Protein 5HDM (pdb70)

Solvent-accessible surface area: 27553 Å² total; per-residue (Å²): 163,71,48,29,132,124,0,81,118,12,9,63,46,2,88,84,21,3,0,13,1,2,0,8,23,45,8,4,6,142,75,4,65,30,49,0,0,1,6,54,18,2,83,20,3,49,0,76,3,24,39,57,33,85,1,13,7,0,5,8,2,25,0,4,14,0,17,7,11,11,37,99,116,8,19,64,14,0,35,112,22,5,133,99,0,12,6,18,7,9,7,4,84,52,3,14,58,0,0,90,22,0,44,98,9,4,70,8,3,89,3,0,0,0,3,3,13,16,12,2,0,1,8,0,0,6,5,0,0,8,9,69,18,136,66,69,32,0,0,15,0,37,18,7,68,1,6,0,12,30,10,7,14,14,105,61,48,6,1,83,107,78,110,2,59,31,88,5,53,10,7,5,127,27,14,0,17,12,0,8,3,1,49,2,27,48,41,135,25,0,79,152,8,13,70,72,38,168,62,76,8,0,0,0,1,0,7,0,0,1,0,43,2,2,7,1,51,12,36,88,124,2,4,84,14,0,36,95,30,0,129,98,75,58,11,10,0,0,0,7,1,22,15,1,3,1,1,2,10,36,2,1,0,2,88,111,56,64,13,70,5,19,0,0,0,2,2,19,2,0,0,14,7,1,2,5,0,0,0,0,0,92,83,67,0,0,74,41,0,11,19,46,19,84,0,65,0,10,12,39,13,1,5,7,2,0,1,2,2,0,0,10,60,2,0,96,74,3,126,94,109,38,6,34,124,56,0,56,126,4,0,108,105,0,1,55,10,0,36,117,5,0,177,152,36,63,17,77,27,21,37,20,54,14,10,0,0,2,5,15,3,6,11,147,32,90,16,107,33,56,64,30,0,102,160,11,54,50,124,28,8,2,92,0,1,98,20,0,10,110,70,20,3,9,6,6,4,16,6,35,40,1,6,4,2,5,28,30,6,53,80,118,2,3,134,95,0,34,45,2,0,56,106,7,1,68,181,56,163,71,39,22,130,129,0,73,131,11,8,81,51,1,88,84,25,3,0,16,1,2,0,9,24,45,9,5,5,145,76,4,65,31,47,0,0,1,6,48,17,4,78,18,3,46,3,72,2,28,40,55,31,89,1,16,8,0,6,8,2,20,1,4,13,0,16,6,11,13,40,102,84,8,22,64,14,0,37,116,25,10,130,100,0,12,6,14,7,8,9,4,82,50,3,12,58,0,0,84,38,0,43,91,11,5,71,8,2,87,0,0,0,0,2,3,14,17,11,3,0,1,8,0,0,7,6,0,0,6,10,71,25,138,55,69,44,1,0,16,0,51,16,9,62,1,7,0,12,29,8,4,18,15,94,32,42,122,71,18,40,67,92,1,42,35,97,10,53,11,6,3,117,25,16,0,38,12,0,0,8,4,54,2,28,48,45,105,21,0,79,131,12,18,65,73,21,169,56,75,5,0,0,0,0,0,6,0,1,2,0,39,5,2,9,1,54,12,38,90,126,2,4,80,13,0,47,104,32,0,148,97,77,56,9,10,0,0,0,7,1,14,12,1,2,1,1,2,13,39,1,2,0,2,94,107,54,64,12,69,6,19,0,0,0,2,2,26,2,0,0,15,7,2,2,6,0,0,0,0,0,92,91,73,0,0,62,43,0,10,20,39,19,84,0,68,0,11,12,46,13,1,5,6,2,0,0,0,4,0,0,14,40,2,0,100,82,2,136,93,110,38,5,28,120,56,0,50,115,4,0,98,83,0,4,81,14,0,40,103,5,0,162,145,37,62,19,77,27,21,37,20,50,10,10,0,0,2,5,18,3,5,8,150,22,88,17,106,34,59,64,21,0,97,135,10,56,58,135,28,8,2,91,0,1,99,12,0,7,110,53,19,2,11,6,6,4,15,7,39,37,1,5,3,2,6,27,34,5,57,60,112,8,1,88,113,0,24,42,1,0,64,107,2,1,77,150,55

B-factor: mean 18.47, std 8.14, range [4.36, 55.98]

CATH classification: 3.90.1150.10 (+1 more: 3.40.640.10)

InterPro domains:
  IPR004639 Tetrapyrrole biosynthesis, glutamate-1-semialdehyde aminotransferase [MF_00375] (52-474)
  IPR004639 Tetrapyrrole biosynthesis, glutamate-1-semialdehyde aminotransferase [NF000818] (50-473)
  IPR004639 Tetrapyrrole biosynthesis, glutamate-1-semialdehyde aminotransferase [TIGR00713] (52-473)
  IPR005814 Aminotransferase class-III [PF00202] (82-391)
  IPR005814 Aminotransferase class-III [cd00610] (57-471)
  IPR015421 Pyridoxal phosphate-dependent transferase, major domain [G3DSA:3.40.640.10] (118-366)
  IPR015422 Pyridoxal phosphate-dependent transferase, small domain [G3DSA:3.90.1150.10] (55-467)
  IPR015424 Pyridoxal phosphate-dependent transferase [SSF53383] (50-473)
  IPR049704 Aminotransferases class-III pyridoxal-phosphate attachment site [PS00600] (283-319)

Secondary structure (DSSP, 8-state):
----HHHHHHHHHHTTTSGGGSSSGGGG-GGGTS----EEEEEBTEEEETT--EEEESSGGGTTTTT-BT-HHHHHHHHHHHTT-S--SS--HHHHHHHHHHHHH-TT-SEEEEESSHHHHHHHHHHHHHHHHT--EEEEEET----S-GGG-B-TT-SSSS---BSSTTS-HHHHTTEEEEETT-HHHHHHHHHHSTTTEEEEEE-SSB-BTB-BPPPHHHHHHHHHHHHHHTPEEEEE-TTTTTTSSTTHHHHHHT---SEEEEEGGGGTTSS-EEEEE-HHHHTTBTTTSSB----SSTT-HHHHHHHHHHHHHHTSTTHHHHHHHHHHHHHHHHHHHHHHTT---EEEEETTEEEEESSSS---SHHHHTTS-HHHHHHHHHHHHHTTEE--SSTTS-EE--TT--HHHHHHHHHHHHHHHTT-/----HHHHHHHHHHTTTSGGGSSSGGGG-GGGTS----EEEEEBTEEEETT--EEEESSGGGTTTTT-BT-HHHHHHHHHHHTT-S--SS--HHHHHHHHHHHHH-TT-SEEEEESSHHHHHHHHHHHHHHHHT--EEEEEET----S-GGG-B--STT-TTT--BSSTTS-HHHHTTEEEEETT-HHHHHHHHHHSTTTEEEEEE-SSB-SSS-BPPPHHHHHHHHHHHHHHT-EEEEE-TTTTTTSSTTHHHHHHT---SEEEEEGGGGTTSS-EEEEE-HHHHTTBTTTSSB----SSTT-HHHHHHHHHHHHHHTSTTHHHHHHHHHHHHHHHHHHHHHHTT---EEEEETTEEEEESSSS---SHHHHTTS-HHHHHHHHHHHHHTTEE--SSTTS-EE--TT--HHHHHHHHHHHHHHHTT-

Nearest PDB structures (foldseek):
  5hdm-assembly1_B  TM=9.974E-01  e=1.030E-92  Arabidopsis thaliana
  2hp2-assembly1_A  TM=9.930E-01  e=5.519E-74  Synechococcus elongatus PCC 6301
  3fq8-assembly1_B  TM=9.745E-01  e=4.595E-74  Synechococcus elongatus PCC 6301
  4gsa-assembly1_A  TM=9.735E-01  e=7.046E-74  Synechococcus sp.
  3fqa-assembly1_B  TM=9.732E-01  e=1.467E-73  Synechococcus elongatus PCC 6301

Organism: Arabidopsis thaliana (NCBI:txid3702)

Radius of gyration: 26.06 Å; Cα contacts (8 Å, |Δi|>4): 2331; chains: 2; bounding box: 68×68×66 Å

Structure (mmCIF, N/CA/C/O backbone):
data_5HDM
#
_entry.id   5HDM
#
_cell.length_a   64.117
_cell.length_b   109.331
_cell.length_c   115.502
_cell.angle_alpha   90.000
_cell.angle_beta   90.000
_cell.angle_gamma   90.000
#
_symmetry.space_group_name_H-M   'P 21 21 21'
#
loop_
_entity.id
_entity.type
_entity.pdbx_description
1 polymer 'Glutamate-1-semialdehyde 2,1-aminomutase 1, chloroplastic'
2 non-polymer "4'-DEOXY-4'-AMINOPYRIDOXAL-5'-PHOSPHATE"
3 non-polymer "PYRIDOXAL-5'-PHOSPHATE"
4 water water
#
loop_
_atom_site.group_PDB
_atom_site.id
_atom_site.type_symbol
_atom_site.label_atom_id
_atom_site.label_alt_id
_atom_site.label_comp_id
_atom_site.label_asym_id
_atom_site.label_entity_id
_atom_site.label_seq_id
_atom_site.pdbx_PDB_ins_code
_atom_site.Cartn_x
_atom_site.Cartn_y
_atom_site.Cartn_z
_atom_site.occupancy
_atom_site.B_iso_or_equiv
_atom_site.auth_seq_id
_atom_site.auth_comp_id
_atom_site.auth_asym_id
_atom_site.auth_atom_id
_atom_site.pdbx_PDB_model_num
ATOM 1 N N . SER A 1 7 ? 55.449 137.088 8.263 1.00 30.46 7 SER A N 1
ATOM 2 C CA . SER A 1 7 ? 56.365 136.776 9.353 1.00 29.08 7 SER A CA 1
ATOM 3 C C . SER A 1 7 ? 56.240 135.312 9.746 1.00 26.68 7 SER A C 1
ATOM 4 O O . SER A 1 7 ? 55.132 134.807 9.943 1.00 28.33 7 SER A O 1
ATOM 7 N N . PHE A 1 8 ? 57.373 134.630 9.868 1.00 22.89 8 PHE A N 1
ATOM 8 C CA . PHE A 1 8 ? 57.352 133.237 10.296 1.00 19.70 8 PHE A CA 1
ATOM 9 C C . PHE A 1 8 ? 57.182 133.140 11.803 1.00 17.80 8 PHE A C 1
ATOM 10 O O . PHE A 1 8 ? 58.061 133.555 12.570 1.00 17.97 8 PHE A O 1
ATOM 18 N N . SER A 1 9 ? 56.041 132.599 12.222 1.00 16.04 9 SER A N 1
ATOM 19 C CA . SER A 1 9 ? 55.718 132.507 13.639 1.00 14.45 9 SER A CA 1
ATOM 20 C C . SER A 1 9 ? 55.472 131.079 14.093 1.00 14.13 9 SER A C 1
ATOM 21 O O . SER A 1 9 ? 54.683 130.349 13.485 1.00 14.77 9 SER A O 1
ATOM 24 N N . LEU A 1 10 ? 56.127 130.712 15.189 1.00 13.39 10 LEU A N 1
ATOM 25 C CA . LEU A 1 10 ? 55.850 129.465 15.886 1.00 13.59 10 LEU A CA 1
ATOM 26 C C . LEU A 1 10 ? 55.268 129.748 17.271 1.00 13.91 10 LEU A C 1
ATOM 27 O O . LEU A 1 10 ? 55.508 128.996 18.217 1.00 14.70 10 LEU A O 1
ATOM 32 N N . GLN A 1 11 ? 54.504 130.835 17.378 1.00 14.53 11 GLN A N 1
ATOM 33 C CA . GLN A 1 11 ? 53.952 131.265 18.665 1.00 14.66 11 GLN A CA 1
ATOM 34 C C . GLN A 1 11 ? 53.227 130.163 19.442 1.00 13.92 11 GLN A C 1
ATOM 35 O O . GLN A 1 11 ? 53.522 129.905 20.623 1.00 14.68 11 GLN A O 1
ATOM 41 N N . LYS A 1 12 ? 52.255 129.527 18.800 1.00 13.96 12 LYS A N 1
ATOM 42 C CA . LYS A 1 12 ? 51.495 128.492 19.480 1.00 14.06 12 LYS A CA 1
ATOM 43 C C . LYS A 1 12 ? 52.334 127.243 19.775 1.00 14.02 12 LYS A C 1
ATOM 44 O O . LYS A 1 12 ? 52.167 126.613 20.830 1.00 14.02 12 LYS A O 1
ATOM 50 N N . SER A 1 13 ? 53.245 126.894 18.868 1.00 13.42 13 SER A N 1
ATOM 51 C CA . SER A 1 13 ? 54.169 125.789 19.142 1.00 13.50 13 SER A CA 1
ATOM 52 C C . SER A 1 13 ? 55.076 126.080 20.331 1.00 13.04 13 SER A C 1
ATOM 53 O O . SER A 1 13 ? 55.375 125.184 21.116 1.00 14.06 13 SER A O 1
ATOM 56 N N . GLU A 1 14 ? 55.511 127.327 20.462 1.00 13.41 14 GLU A N 1
ATOM 57 C CA . GLU A 1 14 ? 56.388 127.695 21.567 1.00 13.37 14 GLU A CA 1
ATOM 58 C C . GLU A 1 14 ? 55.649 127.550 22.902 1.00 13.93 14 GLU A C 1
ATOM 59 O O . GLU A 1 14 ? 56.174 126.978 23.858 1.00 15.15 14 GLU A O 1
ATOM 65 N N . GLU A 1 15 ? 54.416 128.040 22.951 1.00 14.19 15 GLU A N 1
ATOM 66 C CA A GLU A 1 15 ? 53.621 127.960 24.168 0.59 15.78 15 GLU A CA 1
ATOM 67 C CA B GLU A 1 15 ? 53.606 127.957 24.163 0.41 15.19 15 GLU A CA 1
ATOM 68 C C . GLU A 1 15 ? 53.303 126.508 24.532 1.00 14.58 15 GLU A C 1
ATOM 69 O O . GLU A 1 15 ? 53.433 126.097 25.697 1.00 15.22 15 GLU A O 1
ATOM 80 N N . ALA A 1 16 ? 52.896 125.722 23.540 1.00 14.14 16 ALA A N 1
ATOM 81 C CA . ALA A 1 16 ? 52.506 124.346 23.795 1.00 14.80 16 ALA A CA 1
ATOM 82 C C . ALA A 1 16 ? 53.701 123.462 24.151 1.00 14.35 16 ALA A C 1
ATOM 83 O O . ALA A 1 16 ? 53.583 122.556 24.979 1.00 14.59 16 ALA A O 1
ATOM 85 N N . PHE A 1 17 ? 54.856 123.729 23.549 1.00 14.08 17 PHE A N 1
ATOM 86 C CA . PHE A 1 17 ? 56.057 122.968 23.877 1.00 14.34 17 PHE A CA 1
ATOM 87 C C . PHE A 1 17 ? 56.544 123.301 25.292 1.00 13.98 17 PHE A C 1
ATOM 88 O O . PHE A 1 17 ? 56.970 122.411 26.030 1.00 14.65 17 PHE A O 1
ATOM 96 N N . ASN A 1 18 ? 56.445 124.568 25.690 1.00 15.15 18 ASN A N 1
ATOM 97 C CA . ASN A 1 18 ? 56.771 124.924 27.067 1.00 16.48 18 ASN A CA 1
ATOM 98 C C . ASN A 1 18 ? 55.923 124.132 28.058 1.00 16.02 18 ASN A C 1
ATOM 99 O O . ASN A 1 18 ? 56.430 123.641 29.068 1.00 17.16 18 ASN A O 1
ATOM 104 N N . ALA A 1 19 ? 54.634 123.993 27.757 1.00 15.26 19 ALA A N 1
ATOM 105 C CA . ALA A 1 19 ? 53.746 123.201 28.596 1.00 15.44 19 ALA A CA 1
ATOM 106 C C . ALA A 1 19 ? 54.153 121.726 28.563 1.00 14.57 19 ALA A C 1
ATOM 107 O O . ALA A 1 19 ? 54.173 121.048 29.597 1.00 15.50 19 ALA A O 1
ATOM 109 N N . ALA A 1 20 ? 54.484 121.233 27.374 1.00 13.90 20 ALA A N 1
ATOM 110 C CA . ALA A 1 20 ? 54.858 119.827 27.193 1.00 13.58 20 ALA A CA 1
ATOM 111 C C . ALA A 1 20 ? 56.058 119.429 28.045 1.00 13.45 20 ALA A C 1
ATOM 112 O O . ALA A 1 20 ? 56.131 118.304 28.540 1.00 13.55 20 ALA A O 1
ATOM 114 N N . LYS A 1 21 ? 57.001 120.352 28.212 1.00 13.98 21 LYS A N 1
ATOM 115 C CA . LYS A 1 21 ? 58.214 120.055 28.970 1.00 14.71 21 LYS A CA 1
ATOM 116 C C . LYS A 1 21 ? 57.957 119.747 30.443 1.00 14.77 21 LYS A C 1
ATOM 117 O O . LYS A 1 21 ? 58.790 119.131 31.102 1.00 16.31 21 LYS A O 1
ATOM 123 N N . ASN A 1 22 ? 56.796 120.152 30.949 1.00 14.35 22 ASN A N 1
ATOM 124 C CA . ASN A 1 22 ? 56.413 119.829 32.321 1.00 15.96 22 ASN A CA 1
ATOM 125 C C . ASN A 1 22 ? 55.554 118.586 32.423 1.00 15.14 22 ASN A C 1
ATOM 126 O O . ASN A 1 22 ? 55.121 118.225 33.514 1.00 18.04 22 ASN A O 1
ATOM 131 N N . LEU A 1 23 ? 55.319 117.933 31.286 1.00 13.67 23 LEU A N 1
ATOM 132 C CA . LEU A 1 23 ? 54.444 116.760 31.226 1.00 13.44 23 LEU A CA 1
ATOM 133 C C . LEU A 1 23 ? 55.183 115.479 30.821 1.00 12.67 23 LEU A C 1
ATOM 134 O O . LEU A 1 23 ? 54.899 114.399 31.338 1.00 13.15 23 LEU A O 1
ATOM 139 N N . MET A 1 24 ? 56.105 115.616 29.870 1.00 12.68 24 MET A N 1
ATOM 140 C CA . MET A 1 24 ? 56.835 114.503 29.264 1.00 12.63 24 MET A CA 1
ATOM 141 C C . MET A 1 24 ? 58.318 114.858 29.300 1.00 12.83 24 MET A C 1
ATOM 142 O O . MET A 1 24 ? 58.673 116.038 29.259 1.00 12.92 24 MET A O 1
ATOM 147 N N . PRO A 1 25 ? 59.206 113.851 29.390 1.00 12.62 25 PRO A N 1
ATOM 148 C CA . PRO A 1 25 ? 60.631 114.190 29.485 1.00 13.31 25 PRO A CA 1
ATOM 149 C C . PRO A 1 25 ? 61.114 114.930 28.235 1.00 13.53 25 PRO A C 1
ATOM 150 O O . PRO A 1 25 ? 61.016 114.413 27.120 1.00 13.93 25 PRO A O 1
ATOM 154 N N . GLY A 1 26 ? 61.629 116.140 28.425 1.00 13.31 26 GLY A N 1
ATOM 155 C CA . GLY A 1 26 ? 62.082 116.949 27.306 1.00 13.73 26 GLY A CA 1
ATOM 156 C C . GLY A 1 26 ? 60.932 117.439 26.445 1.00 13.80 26 GLY A C 1
ATOM 157 O O . GLY A 1 26 ? 61.151 117.985 25.364 1.00 14.81 26 GLY A O 1
ATOM 158 N N . GLY A 1 27 ? 59.700 117.246 26.926 1.00 12.87 27 GLY A N 1
ATOM 159 C CA . GLY A 1 27 ? 58.512 117.688 26.218 1.00 13.63 27 GLY A CA 1
ATOM 160 C C . GLY A 1 27 ? 58.072 116.800 25.079 1.00 12.59 27 GLY A C 1
ATOM 161 O O . GLY A 1 27 ? 57.198 117.203 24.315 1.00 14.09 27 GLY A O 1
ATOM 162 N N . VAL A 1 28 ? 58.665 115.611 24.944 1.00 12.82 28 VAL A N 1
ATOM 163 C CA . VAL A 1 28 ? 58.427 114.784 23.768 1.00 12.56 28 VAL A CA 1
ATOM 164 C C . VAL A 1 28 ? 58.320 113.309 24.110 1.00 12.41 28 VAL A C 1
ATOM 165 O O . VAL A 1 28 ? 58.705 112.872 25.201 1.00 12.93 28 VAL A O 1
ATOM 169 N N . ASN A 1 29 ? 57.822 112.540 23.143 1.00 13.11 29 ASN A N 1
ATOM 170 C CA . ASN A 1 29 ? 57.752 111.092 23.272 1.00 13.45 29 ASN A CA 1
ATOM 171 C C . ASN A 1 29 ? 58.832 110.359 22.482 1.00 14.43 29 ASN A C 1
ATOM 172 O O . ASN A 1 29 ? 58.870 109.136 22.482 1.00 15.98 29 ASN A O 1
ATOM 177 N N . SER A 1 30 ? 59.719 111.106 21.825 1.00 14.52 30 SER A N 1
ATOM 178 C CA . SER A 1 30 ? 60.907 110.509 21.216 1.00 15.03 30 SER A CA 1
ATOM 179 C C . SER A 1 30 ? 61.972 111.593 21.075 1.00 14.74 30 SER A C 1
ATOM 180 O O . SER A 1 30 ? 61.651 112.709 20.690 1.00 14.86 30 SER A O 1
ATOM 183 N N . PRO A 1 31 ? 63.242 111.273 21.395 1.00 15.02 31 PRO A N 1
ATOM 184 C CA . PRO A 1 31 ? 64.269 112.318 21.548 1.00 15.54 31 PRO A CA 1
ATOM 185 C C . PRO A 1 31 ? 64.457 113.294 20.380 1.00 16.06 31 PRO A C 1
ATOM 186 O O . PRO A 1 31 ? 64.568 114.495 20.635 1.00 16.20 31 PRO A O 1
ATOM 190 N N . VAL A 1 32 ? 64.492 112.803 19.143 1.00 16.24 32 VAL A N 1
ATOM 191 C CA . VAL A 1 32 ? 64.735 113.664 17.987 1.00 15.68 32 VAL A CA 1
ATOM 192 C C . VAL A 1 32 ? 63.684 114.772 17.876 1.00 14.51 32 VAL A C 1
ATOM 193 O O . VAL A 1 32 ? 63.934 115.832 17.298 1.00 15.57 32 VAL A O 1
ATOM 197 N N . ARG A 1 33 ? 62.501 114.527 18.426 1.00 13.88 33 ARG A N 1
ATOM 198 C CA . ARG A 1 33 ? 61.403 115.470 18.295 1.00 13.59 33 ARG A CA 1
ATOM 199 C C . ARG A 1 33 ? 61.647 116.788 19.011 1.00 13.71 33 ARG A C 1
ATOM 200 O O . ARG A 1 33 ? 60.975 117.768 18.715 1.00 14.69 33 ARG A O 1
ATOM 208 N N . ALA A 1 34 ? 62.602 116.815 19.945 1.00 14.03 34 ALA A N 1
ATOM 209 C CA . ALA A 1 34 ? 62.841 118.012 20.742 1.00 14.14 34 ALA A CA 1
ATOM 210 C C . ALA A 1 34 ? 63.719 119.052 20.034 1.00 13.88 34 ALA A C 1
ATOM 211 O O . ALA A 1 34 ? 63.963 120.120 20.584 1.00 14.92 34 ALA A O 1
ATOM 213 N N . PHE A 1 35 ? 64.182 118.738 18.822 1.00 14.16 35 PHE A N 1
ATOM 214 C CA . PHE A 1 35 ? 64.937 119.688 17.990 1.00 13.80 35 PHE A CA 1
ATOM 215 C C . PHE A 1 35 ? 66.261 120.130 18.614 1.00 14.02 35 PHE A C 1
ATOM 216 O O . PHE A 1 35 ? 66.783 121.188 18.261 1.00 14.46 35 PHE A O 1
ATOM 224 N N . LYS A 1 36 ? 66.830 119.337 19.513 1.00 14.92 36 LYS A N 1
ATOM 225 C CA . LYS A 1 36 ? 68.021 119.815 20.219 1.00 16.69 36 LYS A CA 1
ATOM 226 C C . LYS A 1 36 ? 69.219 120.113 19.329 1.00 17.51 36 LYS A C 1
ATOM 227 O O . LYS A 1 36 ? 70.010 120.992 19.644 1.00 19.63 36 LYS A O 1
ATOM 233 N N . SER A 1 37 ? 69.350 119.421 18.208 1.00 17.15 37 SER A N 1
ATOM 234 C CA A SER A 1 37 ? 70.505 119.685 17.363 0.87 18.36 37 SER A CA 1
ATOM 235 C CA B SER A 1 37 ? 70.476 119.626 17.305 0.13 17.43 37 SER A CA 1
ATOM 236 C C . SER A 1 37 ? 70.239 120.785 16.344 1.00 17.01 37 SER A C 1
ATOM 237 O O . SER A 1 37 ? 71.148 121.189 15.625 1.00 17.71 37 SER A O 1
ATOM 242 N N . VAL A 1 38 ? 69.005 121.292 16.310 1.00 16.01 38 VAL A N 1
ATOM 243 C CA . VAL A 1 38 ? 68.646 122.333 15.347 1.00 15.94 38 VAL A CA 1
ATOM 244 C C . VAL A 1 38 ? 68.016 123.579 15.977 1.00 16.21 38 VAL A C 1
ATOM 245 O O . VAL A 1 38 ? 67.288 124.315 15.313 1.00 16.83 38 VAL A O 1
ATOM 249 N N . GLY A 1 39 ? 68.310 123.828 17.250 1.00 16.11 39 GLY A N 1
ATOM 250 C CA . GLY A 1 39 ? 67.906 125.078 17.882 1.00 16.74 39 GLY A CA 1
ATOM 251 C C . GLY A 1 39 ? 66.865 124.968 18.980 1.00 16.91 39 GLY A C 1
ATOM 252 O O . GLY A 1 39 ? 66.648 125.922 19.728 1.00 18.79 39 GLY A O 1
ATOM 253 N N . GLY A 1 40 ? 66.198 123.824 19.072 1.00 15.87 40 GLY A N 1
ATOM 254 C CA . GLY A 1 40 ? 65.360 123.553 20.221 1.00 16.01 40 GLY A CA 1
ATOM 255 C C . GLY A 1 40 ? 63.926 124.046 20.178 1.00 16.18 40 GLY A C 1
ATOM 256 O O . GLY A 1 40 ? 63.270 124.029 21.211 1.00 17.68 40 GLY A O 1
ATOM 257 N N . GLN A 1 41 ? 63.419 124.475 19.023 1.00 15.19 41 GLN A N 1
ATOM 258 C CA A GLN A 1 41 ? 62.000 124.845 18.947 0.51 15.23 41 GLN A CA 1
ATOM 259 C CA B GLN A 1 41 ? 62.025 124.902 18.913 0.49 14.92 41 GLN A CA 1
ATOM 260 C C . GLN A 1 41 ? 61.224 123.991 17.967 1.00 14.49 41 GLN A C 1
ATOM 261 O O . GLN A 1 41 ? 61.102 124.300 16.777 1.00 14.93 41 GLN A O 1
ATOM 272 N N . PRO A 1 42 ? 60.682 122.881 18.478 1.00 14.30 42 PRO A N 1
ATOM 273 C CA . PRO A 1 42 ? 59.923 121.959 17.633 1.00 14.29 42 PRO A CA 1
ATOM 274 C C . PRO A 1 42 ? 58.678 122.601 17.043 1.00 14.10 42 PRO A C 1
ATOM 275 O O . PRO A 1 42 ? 58.113 123.564 17.577 1.00 14.26 42 PRO A O 1
ATOM 279 N N . VAL A 1 43 ? 58.252 122.033 15.928 1.00 13.86 43 VAL A N 1
ATOM 280 C CA . VAL A 1 43 ? 57.035 122.445 15.265 1.00 14.37 43 VAL A CA 1
ATOM 281 C C . VAL A 1 43 ? 55.918 121.463 15.643 1.00 13.85 43 VAL A C 1
ATOM 282 O O . VAL A 1 43 ? 55.988 120.274 15.314 1.00 14.62 43 VAL A O 1
ATOM 286 N N . LEU A 1 44 ? 54.897 121.943 16.350 1.00 13.79 44 LEU A N 1
ATOM 287 C CA . LEU A 1 44 ? 53.769 121.072 16.685 1.00 13.81 44 LEU A CA 1
ATOM 288 C C . LEU A 1 44 ? 52.835 120.971 15.493 1.00 13.11 44 LEU A C 1
ATOM 289 O O . LEU A 1 44 ? 52.467 121.974 14.886 1.00 13.55 44 LEU A O 1
ATOM 294 N N . ILE A 1 45 ? 52.458 119.746 15.168 1.00 13.23 45 ILE A N 1
ATOM 295 C CA A ILE A 1 45 ? 51.700 119.484 13.953 0.60 13.44 45 ILE A CA 1
ATOM 296 C CA B ILE A 1 45 ? 51.691 119.434 13.963 0.40 13.24 45 ILE A CA 1
ATOM 297 C C . ILE A 1 45 ? 50.197 119.507 14.218 1.00 12.97 45 ILE A C 1
ATOM 298 O O . ILE A 1 45 ? 49.719 118.974 15.220 1.00 14.21 45 ILE A O 1
ATOM 307 N N . ASP A 1 46 ? 49.465 120.161 13.318 1.00 12.69 46 ASP A N 1
ATOM 308 C CA . ASP A 1 46 ? 48.012 120.145 13.344 1.00 13.63 46 ASP A CA 1
ATOM 309 C C . ASP A 1 46 ? 47.445 119.100 12.385 1.00 13.25 46 ASP A C 1
ATOM 310 O O . ASP A 1 46 ? 46.526 118.364 12.739 1.00 13.75 46 ASP A O 1
ATOM 315 N N . SER A 1 47 ? 47.950 119.061 11.154 1.00 12.84 47 SER A N 1
ATOM 316 C CA . SER A 1 47 ? 47.470 118.081 10.191 1.00 12.69 47 SER A CA 1
ATOM 317 C C . SER A 1 47 ? 48.493 117.807 9.112 1.00 11.65 47 SER A C 1
ATOM 318 O O . SER A 1 47 ? 49.446 118.572 8.920 1.00 12.89 47 SER A O 1
ATOM 321 N N . VAL A 1 48 ? 48.275 116.706 8.405 1.00 12.29 48 VAL A N 1
ATOM 322 C CA . VAL A 1 48 ? 49.107 116.328 7.275 1.00 12.47 48 VAL A CA 1
ATOM 323 C C . VAL A 1 48 ? 48.202 115.829 6.153 1.00 12.33 48 VAL A C 1
ATOM 324 O O . VAL A 1 48 ? 47.180 115.200 6.401 1.00 13.49 48 VAL A O 1
ATOM 328 N N . LYS A 1 49 ? 48.559 116.133 4.912 1.00 12.51 49 LYS A N 1
ATOM 329 C CA . LYS A 1 49 ? 47.780 115.660 3.766 1.00 12.52 49 LYS A CA 1
ATOM 330 C C . LYS A 1 49 ? 48.673 115.633 2.543 1.00 11.90 49 LYS A C 1
ATOM 331 O O . LYS A 1 49 ? 49.290 116.639 2.198 1.00 12.85 49 LYS A O 1
ATOM 337 N N . GLY A 1 50 ? 48.750 114.484 1.885 1.00 12.13 50 GLY A N 1
ATOM 338 C CA . GLY A 1 50 ? 49.575 114.389 0.692 1.00 12.79 50 GLY A CA 1
ATOM 339 C C . GLY A 1 50 ? 51.045 114.551 1.049 1.00 12.71 50 GLY A C 1
ATOM 340 O O . GLY A 1 50 ? 51.573 113.826 1.891 1.00 13.26 50 GLY A O 1
ATOM 341 N N . SER A 1 51 ? 51.698 115.525 0.422 1.00 11.76 51 SER A N 1
ATOM 342 C CA . SER A 1 51 ? 53.090 115.838 0.715 1.00 11.43 51 SER A CA 1
ATOM 343 C C . SER A 1 51 ? 53.231 117.036 1.659 1.00 11.84 51 SER A C 1
ATOM 344 O O . SER A 1 51 ? 54.345 117.528 1.857 1.00 12.81 51 SER A O 1
ATOM 347 N N . LYS A 1 52 ? 52.118 117.495 2.231 1.00 12.38 52 LYS A N 1
ATOM 348 C CA . LYS A 1 52 ? 52.097 118.721 3.025 1.00 12.29 52 LYS A CA 1
ATOM 349 C C . LYS A 1 52 ? 51.822 118.465 4.495 1.00 11.95 52 LYS A C 1
ATOM 350 O O . LYS A 1 52 ? 51.136 117.515 4.870 1.00 12.20 52 LYS A O 1
ATOM 356 N N . MET A 1 53 ? 52.352 119.364 5.314 1.00 12.27 53 MET A N 1
ATOM 357 C CA . MET A 1 53 ? 52.077 119.392 6.736 1.00 12.80 53 MET A CA 1
ATOM 358 C C . MET A 1 53 ? 51.690 120.813 7.120 1.00 12.55 53 MET A C 1
ATOM 359 O O . MET A 1 53 ? 52.241 121.775 6.585 1.00 12.57 53 MET A O 1
ATOM 364 N N . TRP A 1 54 ? 50.732 120.940 8.038 1.00 12.34 54 TRP A N 1
ATOM 365 C CA . TRP A 1 54 ? 50.364 122.233 8.609 1.00 12.04 54 TRP A CA 1
ATOM 366 C C . TRP A 1 54 ? 50.600 122.186 10.105 1.00 11.82 54 TRP A C 1
ATOM 367 O O . TRP A 1 54 ? 50.209 121.220 10.782 1.00 12.84 54 TRP A O 1
ATOM 378 N N . ASP A 1 55 ? 51.234 123.229 10.627 1.00 12.33 55 ASP A N 1
ATOM 379 C CA . ASP A 1 55 ? 51.482 123.290 12.049 1.00 12.69 55 ASP A CA 1
ATOM 380 C C . ASP A 1 55 ? 50.357 124.009 12.787 1.00 13.08 55 ASP A C 1
ATOM 381 O O . ASP A 1 55 ? 49.398 124.489 12.174 1.00 13.66 55 ASP A O 1
ATOM 386 N N . ILE A 1 56 ? 50.462 124.066 14.108 1.00 13.72 56 ILE A N 1
ATOM 387 C CA . ILE A 1 56 ? 49.378 124.645 14.896 1.00 14.37 56 ILE A CA 1
ATOM 388 C C . ILE A 1 56 ? 49.333 126.167 14.801 1.00 14.50 56 ILE A C 1
ATOM 389 O O . ILE A 1 56 ? 48.376 126.788 15.257 1.00 16.09 56 ILE A O 1
ATOM 394 N N . ASP A 1 57 ? 50.359 126.759 14.193 1.00 14.17 57 ASP A N 1
ATOM 395 C CA . ASP A 1 57 ? 50.341 128.182 13.880 1.00 14.38 57 ASP A CA 1
ATOM 396 C C . ASP A 1 57 ? 49.825 128.463 12.471 1.00 15.21 57 ASP A C 1
ATOM 397 O O . ASP A 1 57 ? 49.770 129.620 12.046 1.00 17.80 57 ASP A O 1
ATOM 402 N N . GLY A 1 58 ? 49.448 127.414 11.744 1.00 14.81 58 GLY A N 1
ATOM 403 C CA . GLY A 1 58 ? 48.885 127.583 10.415 1.00 15.35 58 GLY A CA 1
ATOM 404 C C . GLY A 1 58 ? 49.901 127.631 9.287 1.00 15.58 58 GLY A C 1
ATOM 405 O O . GLY A 1 58 ? 49.524 127.820 8.130 1.00 16.48 58 GLY A O 1
ATOM 406 N N . ASN A 1 59 ? 51.183 127.478 9.602 1.00 13.89 59 ASN A N 1
ATOM 407 C CA . ASN A 1 59 ? 52.201 127.403 8.558 1.00 14.32 59 ASN A CA 1
ATOM 408 C C . ASN A 1 59 ? 52.088 126.103 7.781 1.00 13.79 59 ASN A C 1
ATOM 409 O O . ASN A 1 59 ? 51.839 125.044 8.363 1.00 14.08 59 ASN A O 1
ATOM 414 N N . GLU A 1 60 ? 52.289 126.186 6.468 1.00 13.69 60 GLU A N 1
ATOM 415 C CA . GLU A 1 60 ? 52.290 125.013 5.591 1.00 13.39 60 GLU A CA 1
ATOM 416 C C . GLU A 1 60 ? 53.715 124.667 5.170 1.00 13.10 60 GLU A C 1
ATOM 417 O O . GLU A 1 60 ? 54.526 125.562 4.899 1.00 15.41 60 GLU A O 1
ATOM 423 N N . TYR A 1 61 ? 54.013 123.377 5.077 1.00 12.31 61 TYR A N 1
ATOM 424 C CA . TYR A 1 61 ? 55.331 122.921 4.654 1.00 12.05 61 TYR A CA 1
ATOM 425 C C . TYR A 1 61 ? 55.220 121.777 3.667 1.00 12.29 61 TYR A C 1
ATOM 426 O O . TYR A 1 61 ? 54.332 120.923 3.798 1.00 12.99 61 TYR A O 1
ATOM 435 N N . ILE A 1 62 ? 56.145 121.724 2.708 1.00 12.07 62 ILE A N 1
ATOM 436 C CA . ILE A 1 62 ? 56.384 120.482 1.976 1.00 12.40 62 ILE A CA 1
ATOM 437 C C . ILE A 1 62 ? 57.230 119.594 2.906 1.00 12.26 62 ILE A C 1
ATOM 438 O O . ILE A 1 62 ? 58.313 119.986 3.340 1.00 13.22 62 ILE A O 1
ATOM 443 N N . ASP A 1 63 ? 56.729 118.394 3.175 1.00 12.63 63 ASP A N 1
ATOM 444 C CA A ASP A 1 63 ? 57.239 117.508 4.221 0.98 13.23 63 ASP A CA 1
ATOM 445 C CA B ASP A 1 63 ? 57.294 117.539 4.209 0.02 12.72 63 ASP A CA 1
ATOM 446 C C . ASP A 1 63 ? 58.132 116.417 3.619 1.00 12.64 63 ASP A C 1
ATOM 447 O O . ASP A 1 63 ? 57.668 115.643 2.780 1.00 13.99 63 ASP A O 1
ATOM 456 N N . TYR A 1 64 ? 59.390 116.336 4.062 1.00 12.04 64 TYR A N 1
ATOM 457 C CA . TYR A 1 64 ? 60.303 115.275 3.627 1.00 12.42 64 TYR A CA 1
ATOM 458 C C . TYR A 1 64 ? 60.628 114.302 4.760 1.00 13.35 64 TYR A C 1
ATOM 459 O O . TYR A 1 64 ? 61.638 113.590 4.715 1.00 13.24 64 TYR A O 1
ATOM 468 N N . VAL A 1 65 ? 59.775 114.289 5.781 1.00 13.97 65 VAL A N 1
ATOM 469 C CA . VAL A 1 65 ? 59.914 113.356 6.888 1.00 14.52 65 VAL A CA 1
ATOM 470 C C . VAL A 1 65 ? 58.922 112.200 6.763 1.00 14.55 65 VAL A C 1
ATOM 471 O O . VAL A 1 65 ? 59.251 111.059 7.089 1.00 15.28 65 VAL A O 1
ATOM 475 N N . GLY A 1 66 ? 57.711 112.486 6.291 1.00 14.59 66 GLY A N 1
ATOM 476 C CA . GLY A 1 66 ? 56.720 111.440 6.082 1.00 15.18 66 GLY A CA 1
ATOM 477 C C . GLY A 1 66 ? 56.457 110.604 7.327 1.00 14.63 66 GLY A C 1
ATOM 478 O O . GLY A 1 66 ? 56.312 109.382 7.244 1.00 14.94 66 GLY A O 1
ATOM 479 N N . SER A 1 67 ? 56.406 111.275 8.481 1.00 14.77 67 SER A N 1
ATOM 480 C CA A SER A 1 67 ? 56.274 110.618 9.789 0.77 14.90 67 SER A CA 1
ATOM 481 C CA B SER A 1 67 ? 56.264 110.612 9.778 0.23 15.10 67 SER A CA 1
ATOM 482 C C . SER A 1 67 ? 57.366 109.579 10.042 1.00 15.35 67 SER A C 1
ATOM 483 O O . SER A 1 67 ? 57.170 108.642 10.819 1.00 16.25 67 SER A O 1
ATOM 488 N N . TRP A 1 68 ? 58.516 109.781 9.396 1.00 15.33 68 TRP A N 1
ATOM 489 C CA . TRP A 1 68 ? 59.719 108.942 9.503 1.00 15.91 68 TRP A CA 1
ATOM 490 C C . TRP A 1 68 ? 59.647 107.683 8.664 1.00 17.31 68 TRP A C 1
ATOM 491 O O . TRP A 1 68 ? 60.385 106.742 8.902 1.00 20.33 68 TRP A O 1
ATOM 502 N N . GLY A 1 69 ? 58.793 107.674 7.650 1.00 16.11 69 GLY A N 1
ATOM 503 C CA . GLY A 1 69 ? 58.729 106.521 6.772 1.00 16.41 69 GLY A CA 1
ATOM 504 C C . GLY A 1 69 ? 57.371 105.923 6.443 1.00 16.00 69 GLY A C 1
ATOM 505 O O . GLY A 1 69 ? 57.212 105.349 5.369 1.00 16.91 69 GLY A O 1
ATOM 506 N N . PRO A 1 70 ? 56.365 106.073 7.315 1.00 15.45 70 PRO A N 1
ATOM 507 C CA . PRO A 1 70 ? 55.113 105.384 6.969 1.00 15.08 70 PRO A CA 1
ATOM 508 C C . PRO A 1 70 ? 54.365 106.016 5.793 1.00 14.40 70 PRO A C 1
ATOM 509 O O . PRO A 1 70 ? 53.648 105.285 5.117 1.00 15.63 70 PRO A O 1
ATOM 513 N N . ALA A 1 71 ? 54.530 107.315 5.541 1.00 13.87 71 ALA A N 1
ATOM 514 C CA . ALA A 1 71 ? 53.633 108.041 4.633 1.00 13.60 71 ALA A CA 1
ATOM 515 C C . ALA A 1 71 ? 54.017 107.958 3.153 1.00 13.06 71 ALA A C 1
ATOM 516 O O . ALA A 1 71 ? 53.877 108.928 2.414 1.00 13.89 71 ALA A O 1
ATOM 518 N N . ILE A 1 72 ? 54.476 106.799 2.705 1.00 13.31 72 ILE A N 1
ATOM 519 C CA . ILE A 1 72 ? 54.984 106.685 1.346 1.00 14.29 72 ILE A CA 1
ATOM 520 C C . ILE A 1 72 ? 53.937 106.911 0.247 1.00 12.87 72 ILE A C 1
ATOM 521 O O . ILE A 1 72 ? 54.296 107.302 -0.857 1.00 13.06 72 ILE A O 1
ATOM 526 N N . ILE A 1 73 ? 52.655 106.672 0.518 1.00 12.34 73 ILE A N 1
ATOM 527 C CA . ILE A 1 73 ? 51.665 106.968 -0.521 1.00 13.37 73 ILE A CA 1
ATOM 528 C C . ILE A 1 73 ? 51.041 108.352 -0.353 1.00 13.55 73 ILE A C 1
ATOM 529 O O . ILE A 1 73 ? 50.138 108.720 -1.099 1.00 14.62 73 ILE A O 1
ATOM 534 N N . GLY A 1 74 ? 51.545 109.120 0.611 1.00 13.15 74 GLY A N 1
ATOM 535 C CA . GLY A 1 74 ? 50.984 110.412 0.950 1.00 13.23 74 GLY A CA 1
ATOM 536 C C . GLY A 1 74 ? 50.289 110.339 2.300 1.00 13.11 74 GLY A C 1
ATOM 537 O O . GLY A 1 74 ? 49.720 109.309 2.655 1.00 15.33 74 GLY A O 1
ATOM 538 N N . HIS A 1 75 ? 50.333 111.434 3.045 1.00 12.38 75 HIS A N 1
ATOM 539 C CA . HIS A 1 75 ? 49.656 111.528 4.335 1.00 12.67 75 HIS A CA 1
ATOM 540 C C . HIS A 1 75 ? 48.144 111.514 4.162 1.00 13.31 75 HIS A C 1
ATOM 541 O O . HIS A 1 75 ? 47.625 112.093 3.205 1.00 13.05 75 HIS A O 1
ATOM 548 N N . ALA A 1 76 ? 47.444 110.899 5.113 1.00 13.27 76 ALA A N 1
ATOM 549 C CA . ALA A 1 76 ? 45.980 110.906 5.148 1.00 13.61 76 ALA A CA 1
ATOM 550 C C . ALA A 1 76 ? 45.367 110.508 3.804 1.00 13.39 76 ALA A C 1
ATOM 551 O O . ALA A 1 76 ? 44.478 111.167 3.285 1.00 14.41 76 ALA A O 1
ATOM 553 N N . ASP A 1 77 ? 45.861 109.421 3.228 1.00 12.93 77 ASP A N 1
ATOM 554 C CA . ASP A 1 77 ? 45.343 108.978 1.944 1.00 13.40 77 ASP A CA 1
ATOM 555 C C . ASP A 1 77 ? 43.855 108.659 2.029 1.00 12.86 77 ASP A C 1
ATOM 556 O O . ASP A 1 77 ? 43.431 107.930 2.920 1.00 13.56 77 ASP A O 1
ATOM 561 N N . ASP A 1 78 ? 43.069 109.176 1.087 1.00 13.97 78 ASP A N 1
ATOM 562 C CA . ASP A 1 78 ? 41.617 109.023 1.148 1.00 14.27 78 ASP A CA 1
ATOM 563 C C . ASP A 1 78 ? 41.163 107.563 1.181 1.00 14.51 78 ASP A C 1
ATOM 564 O O . ASP A 1 78 ? 40.233 107.213 1.903 1.00 14.93 78 ASP A O 1
ATOM 569 N N . GLU A 1 79 ? 41.802 106.713 0.386 0.89 13.37 79 GLU A N 1
ATOM 570 C CA . GLU A 1 79 ? 41.409 105.308 0.345 0.89 14.85 79 GLU A CA 1
ATOM 571 C C . GLU A 1 79 ? 41.733 104.591 1.648 0.89 13.89 79 GLU A C 1
ATOM 572 O O . GLU A 1 79 ? 40.939 103.799 2.139 0.89 14.26 79 GLU A O 1
ATOM 578 N N . VAL A 1 80 ? 42.905 104.874 2.206 1.00 13.83 80 VAL A N 1
ATOM 579 C CA . VAL A 1 80 ? 43.266 104.303 3.503 1.00 13.66 80 VAL A CA 1
ATOM 580 C C . VAL A 1 80 ? 42.295 104.775 4.593 1.00 13.29 80 VAL A C 1
ATOM 581 O O . VAL A 1 80 ? 41.830 103.976 5.410 1.00 13.97 80 VAL A O 1
ATOM 585 N N . LEU A 1 81 ? 41.978 106.068 4.600 1.00 12.81 81 LEU A N 1
ATOM 586 C CA . LEU A 1 81 ? 41.052 106.578 5.610 1.00 13.15 81 LEU A CA 1
ATOM 587 C C . LEU A 1 81 ? 39.668 105.954 5.469 1.00 14.01 81 LEU A C 1
ATOM 588 O O . LEU A 1 81 ? 39.022 105.635 6.468 1.00 14.34 81 LEU A O 1
ATOM 593 N N . ALA A 1 82 ? 39.203 105.788 4.232 1.00 14.15 82 ALA A N 1
ATOM 594 C CA . ALA A 1 82 ? 37.900 105.171 4.017 1.00 14.98 82 ALA A CA 1
ATOM 595 C C . ALA A 1 82 ? 37.904 103.738 4.542 1.00 14.86 82 ALA A C 1
ATOM 596 O O . ALA A 1 82 ? 36.920 103.281 5.130 1.00 16.02 82 ALA A O 1
ATOM 598 N N . ALA A 1 83 ? 39.015 103.036 4.336 1.00 15.00 83 ALA A N 1
ATOM 599 C CA . ALA A 1 83 ? 39.140 101.669 4.822 1.00 14.88 83 ALA A CA 1
ATOM 600 C C . ALA A 1 83 ? 39.152 101.622 6.350 1.00 14.05 83 ALA A C 1
ATOM 601 O O . ALA A 1 83 ? 38.524 100.750 6.956 1.00 14.52 83 ALA A O 1
ATOM 603 N N . LEU A 1 84 ? 39.852 102.562 6.984 1.00 13.81 84 LEU A N 1
ATOM 604 C CA . LEU A 1 84 ? 39.858 102.626 8.442 1.00 13.73 84 LEU A CA 1
ATOM 605 C C . LEU A 1 84 ? 38.472 102.919 8.991 1.00 13.63 84 LEU A C 1
ATOM 606 O O . LEU A 1 84 ? 38.068 102.345 10.002 1.00 14.36 84 LEU A O 1
ATOM 611 N N . ALA A 1 85 ? 37.753 103.817 8.329 1.00 14.59 85 ALA A N 1
ATOM 612 C CA . ALA A 1 85 ? 36.404 104.177 8.751 1.00 16.13 85 ALA A CA 1
ATOM 613 C C . ALA A 1 85 ? 35.483 102.968 8.730 1.00 16.48 85 ALA A C 1
ATOM 614 O O . ALA A 1 85 ? 34.646 102.801 9.617 1.00 18.11 85 ALA A O 1
ATOM 616 N N . GLU A 1 86 ? 35.637 102.123 7.715 1.00 15.56 86 GLU A N 1
ATOM 617 C CA . GLU A 1 86 ? 34.800 100.935 7.606 1.00 16.25 86 GLU A CA 1
ATOM 618 C C . GLU A 1 86 ? 35.192 99.888 8.650 1.00 15.84 86 GLU A C 1
ATOM 619 O O . GLU A 1 86 ? 34.341 99.348 9.351 1.00 17.36 86 GLU A O 1
ATOM 625 N N . THR A 1 87 ? 36.486 99.625 8.771 1.00 14.21 87 THR A N 1
ATOM 626 C CA . THR A 1 87 ? 36.968 98.611 9.697 1.00 13.90 87 THR A CA 1
ATOM 627 C C . THR A 1 87 ? 36.650 98.936 11.157 1.00 13.58 87 THR A C 1
ATOM 628 O O . THR A 1 87 ? 36.254 98.052 11.928 1.00 13.66 87 THR A O 1
ATOM 632 N N . MET A 1 88 ? 36.797 100.195 11.556 1.00 13.35 88 MET A N 1
ATOM 633 C CA A MET A 1 88 ? 36.662 100.533 12.968 0.62 14.10 88 MET A CA 1
ATOM 634 C CA B MET A 1 88 ? 36.662 100.535 12.965 0.38 14.10 88 MET A CA 1
ATOM 635 C C . MET A 1 88 ? 35.248 100.315 13.496 1.00 13.33 88 MET A C 1
ATOM 636 O O . MET A 1 88 ? 35.065 100.119 14.686 1.00 13.60 88 MET A O 1
ATOM 645 N N . LYS A 1 89 ? 34.251 100.321 12.609 1.00 13.97 89 LYS A N 1
ATOM 646 C CA . LYS A 1 89 ? 32.874 100.048 13.019 1.00 14.51 89 LYS A CA 1
ATOM 647 C C . LYS A 1 89 ? 32.758 98.693 13.693 1.00 13.23 89 LYS A C 1
ATOM 648 O O . LYS A 1 89 ? 31.886 98.495 14.544 1.00 13.98 89 LYS A O 1
ATOM 654 N N . LYS A 1 90 ? 33.631 97.769 13.298 1.00 12.72 90 LYS A N 1
ATOM 655 C CA . LYS A 1 90 ? 33.619 96.414 13.844 1.00 12.56 90 LYS A CA 1
ATOM 656 C C . LYS A 1 90 ? 34.520 96.225 15.065 1.00 12.29 90 LYS A C 1
ATOM 657 O O . LYS A 1 90 ? 34.599 95.130 15.620 1.00 12.54 90 LYS A O 1
ATOM 663 N N . GLY A 1 91 ? 35.178 97.299 15.487 1.00 13.00 91 GLY A N 1
ATOM 664 C CA . GLY A 1 91 ? 36.075 97.233 16.627 1.00 13.68 91 GLY A CA 1
ATOM 665 C C . GLY A 1 91 ? 37.521 97.430 16.211 1.00 14.91 91 GLY A C 1
ATOM 666 O O . GLY A 1 91 ? 37.911 97.095 15.093 1.00 15.90 91 GLY A O 1
ATOM 667 N N . THR A 1 92 ? 38.335 97.967 17.108 1.00 15.19 92 THR A N 1
ATOM 668 C CA . THR A 1 92 ? 39.708 98.307 16.732 1.00 16.12 92 THR A CA 1
ATOM 669 C C . THR A 1 92 ? 40.742 97.310 17.239 1.00 16.49 92 THR A C 1
ATOM 670 O O . THR A 1 92 ? 41.885 97.299 16.778 1.00 17.82 92 THR A O 1
ATOM 674 N N . SER A 1 93 ? 40.343 96.486 18.199 1.00 15.73 93 SER A N 1
ATOM 675 C CA A SER A 1 93 ? 41.246 95.520 18.807 0.86 15.74 93 SER A CA 1
ATOM 676 C CA B SER A 1 93 ? 41.244 95.512 18.791 0.14 15.68 93 SER A CA 1
ATOM 677 C C . SER A 1 93 ? 40.439 94.308 19.245 1.00 15.12 93 SER A C 1
ATOM 678 O O . SER A 1 93 ? 39.398 94.454 19.887 1.00 16.42 93 SER A O 1
ATOM 683 N N . PHE A 1 94 ? 40.924 93.118 18.909 1.00 14.80 94 PHE A N 1
ATOM 684 C CA . PHE A 1 94 ? 40.216 91.891 19.229 1.00 15.79 94 PHE A CA 1
ATOM 685 C C . PHE A 1 94 ? 40.967 91.036 20.249 1.00 17.07 94 PHE A C 1
ATOM 686 O O . PHE A 1 94 ? 40.347 90.307 21.018 1.00 19.04 94 PHE A O 1
ATOM 694 N N . GLY A 1 95 ? 42.300 91.076 20.223 1.00 17.24 95 GLY A N 1
ATOM 695 C CA . GLY A 1 95 ? 43.099 90.205 21.077 1.00 17.76 95 GLY A CA 1
ATOM 696 C C . GLY A 1 95 ? 42.997 88.742 20.676 1.00 16.81 95 GLY A C 1
ATOM 697 O O . GLY A 1 95 ? 43.256 87.837 21.468 1.00 17.72 95 GLY A O 1
ATOM 698 N N . ALA A 1 96 ? 42.624 88.515 19.425 1.00 16.73 96 ALA A N 1
ATOM 699 C CA . ALA A 1 96 ? 42.367 87.182 18.913 1.00 15.66 96 ALA A CA 1
ATOM 700 C C . ALA A 1 96 ? 42.521 87.268 17.402 1.00 14.54 96 ALA A C 1
ATOM 701 O O . ALA A 1 96 ? 42.498 88.361 16.840 1.00 15.51 96 ALA A O 1
ATOM 703 N N . PRO A 1 97 ? 42.698 86.122 16.731 1.00 13.69 97 PRO A N 1
ATOM 704 C CA . PRO A 1 97 ? 42.912 86.150 15.285 1.00 14.44 97 PRO A CA 1
ATOM 705 C C . PRO A 1 97 ? 41.712 86.691 14.515 1.00 13.09 97 PRO A C 1
ATOM 706 O O . PRO A 1 97 ? 40.562 86.500 14.906 1.00 13.51 97 PRO A O 1
ATOM 710 N N . CYS A 1 98 ? 41.993 87.356 13.402 1.00 13.70 98 CYS A N 1
ATOM 711 C CA . CYS A 1 98 ? 40.949 87.823 12.498 1.00 13.72 98 CYS A CA 1
ATOM 712 C C . CYS A 1 98 ? 41.408 87.636 11.059 1.00 12.23 98 CYS A C 1
ATOM 713 O O . CYS A 1 98 ? 42.593 87.389 10.796 1.00 13.02 98 CYS A O 1
ATOM 716 N N . LEU A 1 99 ? 40.478 87.759 10.126 1.00 12.52 99 LEU A N 1
ATOM 717 C CA . LEU A 1 99 ? 40.811 87.521 8.728 1.00 12.91 99 LEU A CA 1
ATOM 718 C C . LEU A 1 99 ? 41.809 88.529 8.155 1.00 13.26 99 LEU A C 1
ATOM 719 O O . LEU A 1 99 ? 42.601 88.179 7.280 1.00 13.27 99 LEU A O 1
ATOM 724 N N . LEU A 1 100 ? 41.769 89.772 8.636 1.00 12.55 100 LEU A N 1
ATOM 725 C CA . LEU A 1 100 ? 42.678 90.802 8.128 1.00 12.97 100 LEU A CA 1
ATOM 726 C C . LEU A 1 100 ? 44.144 90.447 8.369 1.00 12.64 100 LEU A C 1
ATOM 727 O O . LEU A 1 100 ? 45.008 90.824 7.584 1.00 13.24 100 LEU A O 1
ATOM 732 N N . GLU A 1 101 ? 44.425 89.725 9.454 1.00 12.53 101 GLU A N 1
ATOM 733 C CA . GLU A 1 101 ? 45.777 89.249 9.702 1.00 12.48 101 GLU A CA 1
ATOM 734 C C . GLU A 1 101 ? 46.229 88.280 8.613 1.00 12.23 101 GLU A C 1
ATOM 735 O O . GLU A 1 101 ? 47.369 88.347 8.157 1.00 12.62 101 GLU A O 1
ATOM 741 N N . ASN A 1 102 ? 45.344 87.377 8.199 1.00 11.92 102 ASN A N 1
ATOM 742 C CA . ASN A 1 102 ? 45.688 86.469 7.103 1.00 12.07 102 ASN A CA 1
ATOM 743 C C . ASN A 1 102 ? 45.977 87.259 5.834 1.00 12.12 102 ASN A C 1
ATOM 744 O O . ASN A 1 102 ? 46.919 86.952 5.098 1.00 13.21 102 ASN A O 1
ATOM 749 N N . VAL A 1 103 ? 45.160 88.278 5.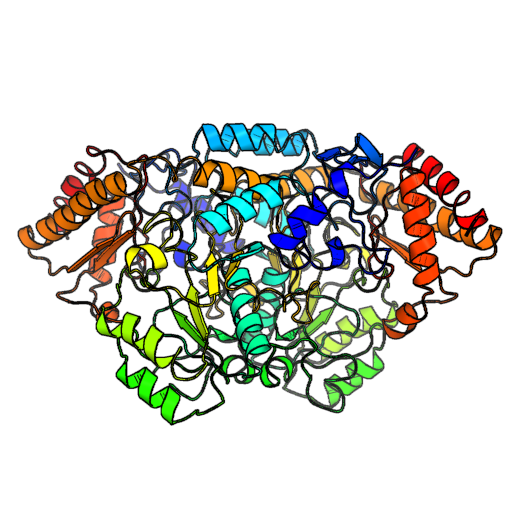572 1.00 12.05 103 VAL A N 1
ATOM 750 C CA . VAL A 1 103 ? 45.315 89.059 4.353 1.00 12.27 103 VAL A CA 1
ATOM 751 C C . VAL A 1 103 ? 46.650 89.807 4.322 1.00 11.58 103 VAL A C 1
ATOM 752 O O . VAL A 1 103 ? 47.383 89.721 3.329 1.00 12.88 103 VAL A O 1
ATOM 756 N N . LEU A 1 104 ? 46.978 90.528 5.392 1.00 11.74 104 LEU A N 1
ATOM 757 C CA . LEU A 1 104 ? 48.254 91.233 5.382 1.00 11.54 104 LEU A CA 1
ATOM 758 C C . LEU A 1 104 ? 49.434 90.255 5.375 1.00 11.79 104 LEU A C 1
ATOM 759 O O . LEU A 1 104 ? 50.437 90.504 4.706 1.00 12.43 104 LEU A O 1
ATOM 764 N N . ALA A 1 105 ? 49.329 89.149 6.112 1.00 11.70 105 ALA A N 1
ATOM 765 C CA . ALA A 1 105 ? 50.403 88.150 6.094 1.00 12.03 105 ALA A CA 1
ATOM 766 C C . ALA A 1 105 ? 50.670 87.651 4.676 1.00 12.44 105 ALA A C 1
ATOM 767 O O . ALA A 1 105 ? 51.821 87.611 4.241 1.00 12.75 105 ALA A O 1
ATOM 769 N N . GLU A 1 106 ? 49.606 87.296 3.959 1.00 12.51 106 GLU A N 1
ATOM 770 C CA . GLU A 1 106 ? 49.721 86.879 2.561 1.00 14.77 106 GLU A CA 1
ATOM 771 C C . GLU A 1 106 ? 50.399 87.935 1.698 1.00 13.73 106 GLU A C 1
ATOM 772 O O . GLU A 1 106 ? 51.253 87.623 0.861 1.00 14.46 106 GLU A O 1
ATOM 778 N N . MET A 1 107 ? 49.991 89.187 1.871 1.00 13.28 107 MET A N 1
ATOM 779 C CA . MET A 1 107 ? 50.560 90.265 1.069 1.00 13.45 107 MET A CA 1
ATOM 780 C C . MET A 1 107 ? 52.038 90.476 1.347 1.00 12.47 107 MET A C 1
ATOM 781 O O . MET A 1 107 ? 52.816 90.746 0.429 1.00 13.41 107 MET A O 1
ATOM 786 N N . VAL A 1 108 ? 52.434 90.358 2.610 1.00 12.55 108 VAL A N 1
ATOM 787 C CA . VAL A 1 108 ? 53.833 90.536 2.961 1.00 12.38 108 VAL A CA 1
ATOM 788 C C . VAL A 1 108 ? 54.694 89.390 2.437 1.00 12.89 108 VAL A C 1
ATOM 789 O O . VAL A 1 108 ? 55.784 89.615 1.923 1.00 13.69 108 VAL A O 1
ATOM 793 N N . ILE A 1 109 ? 54.204 88.161 2.570 1.00 12.79 109 ILE A N 1
ATOM 794 C CA . ILE A 1 109 ? 54.898 86.986 2.046 1.00 13.15 109 ILE A CA 1
ATOM 795 C C . ILE A 1 109 ? 55.080 87.114 0.534 1.00 13.86 109 ILE A C 1
ATOM 796 O O . ILE A 1 109 ? 56.146 86.808 -0.003 1.00 15.03 109 ILE A O 1
ATOM 801 N N . SER A 1 110 ? 54.048 87.596 -0.153 1.00 13.94 110 SER A N 1
ATOM 802 C CA . SER A 1 110 ? 54.154 87.784 -1.592 1.00 15.53 110 SER A CA 1
ATOM 803 C C . SER A 1 110 ? 55.167 88.872 -1.949 1.00 15.32 110 SER A C 1
ATOM 804 O O . SER A 1 110 ? 55.911 88.743 -2.920 1.00 17.06 110 SER A O 1
ATOM 807 N N . ALA A 1 111 ? 55.180 89.948 -1.166 1.00 14.63 111 ALA A N 1
ATOM 808 C CA . ALA A 1 111 ? 55.987 91.123 -1.488 1.00 14.66 111 ALA A CA 1
ATOM 809 C C . ALA A 1 111 ? 57.481 90.972 -1.219 1.00 15.16 111 ALA A C 1
ATOM 810 O O . ALA A 1 111 ? 58.303 91.501 -1.962 1.00 16.00 111 ALA A O 1
ATOM 812 N N . VAL A 1 112 ? 57.836 90.299 -0.127 1.00 14.07 112 VAL A N 1
ATOM 813 C CA . VAL A 1 112 ? 59.210 90.323 0.363 1.00 13.68 112 VAL A CA 1
ATOM 814 C C . VAL A 1 112 ? 59.887 88.985 0.107 1.00 14.05 112 VAL A C 1
ATOM 815 O O . VAL A 1 112 ? 59.464 87.964 0.659 1.00 14.65 112 VAL A O 1
ATOM 819 N N . PRO A 1 113 ? 60.943 88.981 -0.731 1.00 14.79 113 PRO A N 1
ATOM 820 C CA . PRO A 1 113 ? 61.558 87.725 -1.169 1.00 15.90 113 PRO A CA 1
ATOM 821 C C . PRO A 1 113 ? 61.871 86.739 -0.041 1.00 15.92 113 PRO A C 1
ATOM 822 O O . PRO A 1 113 ? 61.463 85.585 -0.130 1.00 17.90 113 PRO A O 1
ATOM 826 N N . SER A 1 114 ? 62.538 87.183 1.017 1.00 14.55 114 SER A N 1
ATOM 827 C CA . SER A 1 114 ? 62.961 86.263 2.074 1.00 14.22 114 SER A CA 1
ATOM 828 C C . SER A 1 114 ? 61.837 85.740 2.967 1.00 13.58 114 SER A C 1
ATOM 829 O O . SER A 1 114 ? 62.023 84.754 3.684 1.00 14.25 114 SER A O 1
ATOM 832 N N . ILE A 1 115 ? 60.688 86.406 2.965 1.00 13.24 115 ILE A N 1
ATOM 833 C CA . ILE A 1 115 ? 59.647 86.076 3.945 1.00 13.22 115 ILE A CA 1
ATOM 834 C C . ILE A 1 115 ? 58.710 84.976 3.460 1.00 13.31 115 ILE A C 1
ATOM 835 O O . ILE A 1 115 ? 57.953 85.167 2.502 1.00 15.38 115 ILE A O 1
ATOM 840 N N . GLU A 1 116 ? 58.776 83.833 4.136 1.00 12.53 116 GLU A N 1
ATOM 841 C CA . GLU A 1 116 ? 57.883 82.713 3.869 1.00 13.25 116 GLU A CA 1
ATOM 842 C C . GLU A 1 116 ? 56.810 82.587 4.937 1.00 12.83 116 GLU A C 1
ATOM 843 O O . GLU A 1 116 ? 55.785 81.951 4.727 1.00 14.10 116 GLU A O 1
ATOM 849 N N . MET A 1 117 ? 57.069 83.191 6.092 1.00 12.87 117 MET A N 1
ATOM 850 C CA . MET A 1 117 ? 56.184 83.161 7.247 1.00 12.51 117 MET A CA 1
ATOM 851 C C . MET A 1 117 ? 56.531 84.415 8.041 1.00 11.77 117 MET A C 1
ATOM 852 O O . MET A 1 117 ? 57.696 84.832 8.059 1.00 11.78 117 MET A O 1
ATOM 857 N N . VAL A 1 118 ? 55.527 85.027 8.666 1.00 11.77 118 VAL A N 1
ATOM 858 C CA . VAL A 1 118 ? 55.684 86.342 9.252 1.00 11.92 118 VAL A CA 1
ATOM 859 C C . VAL A 1 118 ? 54.935 86.431 10.580 1.00 11.06 118 VAL A C 1
ATOM 860 O O . VAL A 1 118 ? 53.904 85.788 10.765 1.00 12.49 118 VAL A O 1
ATOM 864 N N . ARG A 1 119 ? 55.468 87.236 11.494 1.00 11.93 119 ARG A N 1
ATOM 865 C CA . ARG A 1 119 ? 54.867 87.513 12.795 1.00 11.01 119 ARG A CA 1
ATOM 866 C C . ARG A 1 119 ? 54.761 89.025 12.949 1.00 10.72 119 ARG A C 1
ATOM 867 O O . ARG A 1 119 ? 55.765 89.733 12.855 1.00 11.61 119 ARG A O 1
ATOM 875 N N . PHE A 1 120 ? 53.545 89.497 13.206 1.00 11.17 120 PHE A N 1
ATOM 876 C CA . PHE A 1 120 ? 53.285 90.918 13.387 1.00 12.14 120 PHE A CA 1
ATOM 877 C C . PHE A 1 120 ? 53.452 91.347 14.842 1.00 11.54 120 PHE A C 1
ATOM 878 O O . PHE A 1 120 ? 53.077 90.627 15.767 1.00 12.32 120 PHE A O 1
ATOM 886 N N . VAL A 1 121 ? 54.019 92.533 15.022 1.00 11.24 121 VAL A N 1
ATOM 887 C CA . VAL A 1 121 ? 54.241 93.124 16.330 1.00 11.45 121 VAL A CA 1
ATOM 888 C C . VAL A 1 121 ? 53.895 94.611 16.218 1.00 12.11 121 VAL A C 1
ATOM 889 O O . VAL A 1 121 ? 53.428 95.062 15.162 1.00 14.69 121 VAL A O 1
ATOM 893 N N . ASN A 1 122 ? 54.114 95.386 17.280 1.00 12.71 122 ASN A N 1
ATOM 894 C CA . ASN A 1 122 ? 53.632 96.769 17.305 1.00 13.77 122 ASN A CA 1
ATOM 895 C C . ASN A 1 122 ? 54.613 97.896 17.023 1.00 14.57 122 ASN A C 1
ATOM 896 O O . ASN A 1 122 ? 54.225 99.061 17.055 1.00 17.66 122 ASN A O 1
ATOM 901 N N . SER A 1 123 ? 55.866 97.556 16.752 1.00 13.38 123 SER A N 1
ATOM 902 C CA . SER A 1 123 ? 56.886 98.562 16.460 1.00 12.64 123 SER A CA 1
ATOM 903 C C . SER A 1 123 ? 58.103 97.915 15.841 1.00 12.19 123 SER A C 1
ATOM 904 O O . SER A 1 123 ? 58.268 96.700 15.912 0.97 11.92 123 SER A O 1
ATOM 907 N N . GLY A 1 124 ? 58.963 98.736 15.243 1.00 12.12 124 GLY A N 1
ATOM 908 C CA . GLY A 1 124 ? 60.238 98.257 14.749 1.00 12.04 124 GLY A CA 1
ATOM 909 C C . GLY A 1 124 ? 61.116 97.754 15.887 1.00 11.86 124 GLY A C 1
ATOM 910 O O . GLY A 1 124 ? 61.849 96.785 15.723 1.00 12.55 124 GLY A O 1
ATOM 911 N N . THR A 1 125 ? 61.052 98.423 17.037 1.00 12.16 125 THR A N 1
ATOM 912 C CA . THR A 1 125 ? 61.804 97.975 18.213 1.00 12.41 125 THR A CA 1
ATOM 913 C C . THR A 1 125 ? 61.431 96.541 18.583 1.00 11.53 125 THR A C 1
ATOM 914 O O . THR A 1 125 ? 62.308 95.694 18.789 1.00 11.41 125 THR A O 1
ATOM 918 N N . GLU A 1 126 ? 60.133 96.263 18.643 1.00 11.51 126 GLU A N 1
ATOM 919 C CA . GLU A 1 126 ? 59.678 94.910 18.936 1.00 12.34 126 GLU A CA 1
ATOM 920 C C . GLU A 1 126 ? 60.084 93.907 17.859 1.00 11.52 126 GLU A C 1
ATOM 921 O O . GLU A 1 126 ? 60.436 92.768 18.173 1.00 12.00 126 GLU A O 1
ATOM 927 N N . ALA A 1 127 ? 60.018 94.325 16.596 1.00 11.28 127 ALA A N 1
ATOM 928 C CA . ALA A 1 127 ? 60.369 93.444 15.491 1.00 10.95 127 ALA A CA 1
ATOM 929 C C . ALA A 1 127 ? 61.831 93.033 15.576 1.00 11.08 127 ALA A C 1
ATOM 930 O O . ALA A 1 127 ? 62.171 91.862 15.369 1.00 11.26 127 ALA A O 1
ATOM 932 N N . CYS A 1 128 ? 62.697 93.992 15.893 1.00 10.82 128 CYS A N 1
ATOM 933 C CA . CYS A 1 128 ? 64.124 93.715 15.960 1.00 11.55 128 CYS A CA 1
ATOM 934 C C . CYS A 1 128 ? 64.475 92.877 17.188 1.00 11.67 128 CYS A C 1
ATOM 935 O O . CYS A 1 128 ? 65.365 92.031 17.116 1.00 12.66 128 CYS A O 1
ATOM 938 N N A MET A 1 129 ? 63.807 93.127 18.320 0.68 12.03 129 MET A N 1
ATOM 939 N N B MET A 1 129 ? 63.768 93.104 18.287 0.32 12.53 129 MET A N 1
ATOM 940 C CA A MET A 1 129 ? 63.945 92.260 19.498 0.68 13.45 129 MET A CA 1
ATOM 941 C CA B MET A 1 129 ? 63.942 92.284 19.472 0.32 13.60 129 MET A CA 1
ATOM 942 C C A MET A 1 129 ? 63.623 90.831 19.120 0.68 12.82 129 MET A C 1
ATOM 943 C C B MET A 1 129 ? 63.573 90.838 19.194 0.32 12.76 129 MET A C 1
ATOM 944 O O A MET A 1 129 ? 64.371 89.906 19.440 0.68 13.25 129 MET A O 1
ATOM 945 O O B MET A 1 129 ? 64.254 89.914 19.638 0.32 12.36 129 MET A O 1
ATOM 954 N N . GLY A 1 130 ? 62.478 90.651 18.469 1.00 12.43 130 GLY A N 1
ATOM 955 C CA . GLY A 1 130 ? 62.020 89.325 18.129 1.00 12.53 130 GLY A CA 1
ATOM 956 C C . GLY A 1 130 ? 62.971 88.632 17.175 1.00 12.23 130 GLY A C 1
ATOM 957 O O . GLY A 1 130 ? 63.272 87.447 17.348 1.00 12.89 130 GLY A O 1
ATOM 958 N N . VAL A 1 131 ? 63.435 89.357 16.160 1.00 11.50 131 VAL A N 1
ATOM 959 C CA . VAL A 1 131 ? 64.253 88.716 15.131 1.00 11.28 131 VAL A CA 1
ATOM 960 C C . VAL A 1 131 ? 65.608 88.283 15.690 1.00 11.38 131 VAL A C 1
ATOM 961 O O . VAL A 1 131 ? 66.159 87.260 15.285 1.00 11.93 131 VAL A O 1
ATOM 965 N N . LEU A 1 132 ? 66.129 89.055 16.633 1.00 11.06 132 LEU A N 1
ATOM 966 C CA . LEU A 1 132 ? 67.410 88.731 17.237 1.00 11.27 132 LEU A CA 1
ATOM 967 C C . LEU A 1 132 ? 67.270 87.503 18.131 1.00 11.33 132 LEU A C 1
ATOM 968 O O . LEU A 1 132 ? 68.100 86.598 18.096 1.00 11.97 132 LEU A O 1
ATOM 973 N N . ARG A 1 133 ? 66.210 87.480 18.932 1.00 11.25 133 ARG A N 1
ATOM 974 C CA . ARG A 1 133 ? 65.959 86.331 19.792 1.00 11.36 133 ARG A CA 1
ATOM 975 C C . ARG A 1 133 ? 65.772 85.082 18.938 1.00 11.52 133 ARG A C 1
ATOM 976 O O . ARG A 1 133 ? 66.260 84.001 19.268 1.00 12.14 133 ARG A O 1
ATOM 984 N N . LEU A 1 134 ? 65.091 85.242 17.811 1.00 11.63 134 LEU A N 1
ATOM 985 C CA . LEU A 1 134 ? 64.860 84.120 16.916 1.00 11.86 134 LEU A CA 1
ATOM 986 C C . LEU A 1 134 ? 66.159 83.592 16.314 1.00 11.67 134 LEU A C 1
ATOM 987 O O . LEU A 1 134 ? 66.383 82.386 16.266 1.00 11.98 134 LEU A O 1
ATOM 992 N N . ALA A 1 135 ? 67.022 84.494 15.861 1.00 11.82 135 ALA A N 1
ATOM 993 C CA . ALA A 1 135 ? 68.281 84.073 15.267 1.00 12.12 135 ALA A CA 1
ATOM 994 C C . ALA A 1 135 ? 69.135 83.338 16.296 1.00 11.97 135 ALA A C 1
ATOM 995 O O . ALA A 1 135 ? 69.758 82.318 15.982 1.00 12.55 135 ALA A O 1
ATOM 997 N N . ARG A 1 136 ? 69.183 83.875 17.513 1.00 11.96 136 ARG A N 1
ATOM 998 C CA . ARG A 1 136 ? 69.942 83.252 18.595 1.00 12.30 136 ARG A CA 1
ATOM 999 C C . ARG A 1 136 ? 69.357 81.878 18.932 1.00 12.92 136 ARG A C 1
ATOM 100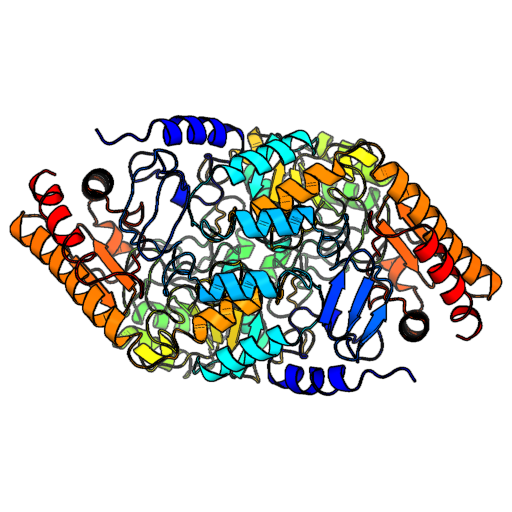0 O O . ARG A 1 136 ? 70.096 80.924 19.161 1.00 13.46 136 ARG A O 1
ATOM 1008 N N . ALA A 1 137 ? 68.029 81.775 18.948 1.00 12.37 137 ALA A N 1
ATOM 1009 C CA . ALA A 1 137 ? 67.368 80.501 19.242 1.00 13.13 137 ALA A CA 1
ATOM 1010 C C . ALA A 1 137 ? 67.616 79.448 18.163 1.00 13.78 137 ALA A C 1
ATOM 1011 O O . ALA A 1 137 ? 67.903 78.293 18.467 1.00 15.05 137 ALA A O 1
ATOM 1013 N N . PHE A 1 138 ? 67.501 79.851 16.904 1.00 13.25 138 PHE A N 1
ATOM 1014 C CA . PHE A 1 138 ? 67.646 78.920 15.797 1.00 12.86 138 PHE A CA 1
ATOM 1015 C C . PHE A 1 138 ? 69.061 78.378 15.693 1.00 13.27 138 PHE A C 1
ATOM 1016 O O . PHE A 1 138 ? 69.261 77.199 15.419 1.00 14.63 138 PHE A O 1
ATOM 1024 N N . THR A 1 139 ? 70.053 79.235 15.915 1.00 12.99 139 THR A N 1
ATOM 1025 C CA . THR A 1 139 ? 71.443 78.829 15.764 1.00 13.54 139 THR A CA 1
ATOM 1026 C C . THR A 1 139 ? 72.039 78.261 17.049 1.00 14.26 139 THR A C 1
ATOM 1027 O O . THR A 1 139 ? 73.125 77.674 17.015 1.00 14.99 139 THR A O 1
ATOM 1031 N N . ASN A 1 140 ? 71.352 78.474 18.173 1.00 13.87 140 ASN A N 1
ATOM 1032 C CA . ASN A 1 140 ? 71.871 78.126 19.503 1.00 14.46 140 ASN A CA 1
ATOM 1033 C C . ASN A 1 140 ? 73.214 78.799 19.782 1.00 14.31 140 ASN A C 1
ATOM 1034 O O . ASN A 1 140 ? 74.123 78.201 20.348 1.00 16.20 140 ASN A O 1
ATOM 1039 N N . LYS A 1 141 ? 73.321 80.053 19.363 1.00 13.63 141 LYS A N 1
ATOM 1040 C CA . LYS A 1 141 ? 74.519 80.860 19.562 1.00 13.58 141 LYS A CA 1
ATOM 1041 C C . LYS A 1 141 ? 74.118 82.239 20.059 1.00 13.84 141 LYS A C 1
ATOM 1042 O O . LYS A 1 141 ? 73.063 82.751 19.686 1.00 14.44 141 LYS A O 1
ATOM 1048 N N . GLU A 1 142 ? 74.967 82.848 20.882 1.00 13.86 142 GLU A N 1
ATOM 1049 C CA . GLU A 1 142 ? 74.582 84.062 21.588 1.00 14.88 142 GLU A CA 1
ATOM 1050 C C . GLU A 1 142 ? 75.096 85.369 20.988 1.00 14.03 142 GLU A C 1
ATOM 1051 O O . GLU A 1 142 ? 74.459 86.402 21.159 1.00 15.37 142 GLU A O 1
ATOM 1057 N N . LYS A 1 143 ? 76.244 85.351 20.314 1.00 13.34 143 LYS A N 1
ATOM 1058 C CA . LYS A 1 143 ? 76.789 86.603 19.788 1.00 13.25 143 LYS A CA 1
ATOM 1059 C C . LYS A 1 143 ? 76.099 86.985 18.487 1.00 12.62 143 LYS A C 1
ATOM 1060 O O . LYS A 1 143 ? 75.557 86.127 17.787 1.00 13.39 143 LYS A O 1
ATOM 1066 N N . PHE A 1 144 ? 76.117 88.273 18.165 1.00 11.50 144 PHE A N 1
ATOM 1067 C CA . PHE A 1 144 ? 75.702 88.721 16.846 1.00 11.96 144 PHE A CA 1
ATOM 1068 C C . PHE A 1 144 ? 76.508 89.960 16.503 1.00 11.50 144 PHE A C 1
ATOM 1069 O O . PHE A 1 144 ? 77.130 90.568 17.381 1.00 12.26 144 PHE A O 1
ATOM 1077 N N . ILE A 1 145 ? 76.491 90.336 15.229 1.00 12.04 145 ILE A N 1
ATOM 1078 C CA . ILE A 1 145 ? 77.222 91.505 14.748 1.00 12.70 145 ILE A CA 1
ATOM 1079 C C . ILE A 1 145 ? 76.258 92.616 14.324 1.00 13.03 145 ILE A C 1
ATOM 1080 O O . ILE A 1 145 ? 75.309 92.367 13.571 1.00 13.75 145 ILE A O 1
ATOM 1085 N N . LYS A 1 146 ? 76.518 93.823 14.833 1.00 14.16 146 LYS A N 1
ATOM 1086 C CA A LYS A 1 146 ? 75.797 95.042 14.472 0.64 15.43 146 LYS A CA 1
ATOM 1087 C CA B LYS A 1 146 ? 75.797 95.037 14.458 0.36 14.92 146 LYS A CA 1
ATOM 1088 C C . LYS A 1 146 ? 76.819 96.038 13.926 1.00 14.31 146 LYS A C 1
ATOM 1089 O O . LYS A 1 146 ? 77.989 96.008 14.308 1.00 16.84 146 LYS A O 1
ATOM 1100 N N . PHE A 1 147 ? 76.393 96.931 13.040 1.00 13.18 147 PHE A N 1
ATOM 1101 C CA . PHE A 1 147 ? 77.302 97.937 12.487 1.00 12.42 147 PHE A CA 1
ATOM 1102 C C . PHE A 1 147 ? 77.160 99.287 13.167 1.00 12.77 147 PHE A C 1
ATOM 1103 O O . PHE A 1 147 ? 76.048 99.699 13.510 1.00 13.60 147 PHE A O 1
ATOM 1111 N N . GLU A 1 148 ? 78.289 99.964 13.363 1.00 14.18 148 GLU A N 1
ATOM 1112 C CA A GLU A 1 148 ? 78.279 101.312 13.912 0.48 15.64 148 GLU A CA 1
ATOM 1113 C CA B GLU A 1 148 ? 78.276 101.309 13.917 0.52 15.61 148 GLU A CA 1
ATOM 1114 C C . GLU A 1 148 ? 77.462 102.240 13.029 1.00 16.02 148 GLU A C 1
ATOM 1115 O O . GLU A 1 148 ? 77.705 102.336 11.833 1.00 16.91 148 GLU A O 1
ATOM 1126 N N . GLY A 1 149 ? 76.495 102.929 13.620 1.00 16.98 149 GLY A N 1
ATOM 1127 C CA . GLY A 1 149 ? 75.663 103.838 12.856 1.00 17.94 149 GLY A CA 1
ATOM 1128 C C . GLY A 1 149 ? 74.305 103.266 12.495 1.00 16.77 149 GLY A C 1
ATOM 1129 O O . GLY A 1 149 ? 73.383 104.009 12.184 1.00 18.68 149 GLY A O 1
ATOM 1130 N N . CYS A 1 150 ? 74.176 101.943 12.526 1.00 14.92 150 CYS A N 1
ATOM 1131 C CA . CYS A 1 150 ? 72.869 101.317 12.331 1.00 14.21 150 CYS A CA 1
ATOM 1132 C C . CYS A 1 150 ? 72.015 101.408 13.591 1.00 13.54 150 CYS A C 1
ATOM 1133 O O . CYS A 1 150 ? 72.524 101.415 14.717 1.00 15.66 150 CYS A O 1
ATOM 1136 N N . TYR A 1 151 ? 70.706 101.469 13.389 1.00 12.73 151 TYR A N 1
ATOM 1137 C CA . TYR A 1 151 ? 69.755 101.549 14.489 1.00 12.85 151 TYR A CA 1
ATOM 1138 C C . TYR A 1 151 ? 68.707 100.471 14.319 1.00 12.43 151 TYR A C 1
ATOM 1139 O O . TYR A 1 151 ? 68.097 100.360 13.247 1.00 13.53 151 TYR A O 1
ATOM 1148 N N . HIS A 1 152 ? 68.514 99.676 15.371 1.00 12.18 152 HIS A N 1
ATOM 1149 C CA . HIS A 1 152 ? 67.562 98.567 15.344 1.00 12.21 152 HIS A CA 1
ATOM 1150 C C . HIS A 1 152 ? 66.572 98.663 16.498 1.00 11.40 152 HIS A C 1
ATOM 1151 O O . HIS A 1 152 ? 66.137 97.652 17.039 1.00 13.14 152 HIS A O 1
ATOM 1158 N N . GLY A 1 153 ? 66.206 99.885 16.864 1.00 12.61 153 GLY A N 1
ATOM 1159 C CA . GLY A 1 153 ? 65.338 100.089 18.012 1.00 12.35 153 GLY A CA 1
ATOM 1160 C C . GLY A 1 153 ? 66.140 100.095 19.298 1.00 12.28 153 GLY A C 1
ATOM 1161 O O . GLY A 1 153 ? 67.372 100.006 19.288 1.00 13.74 153 GLY A O 1
ATOM 1162 N N . HIS A 1 154 ? 65.447 100.165 20.425 1.00 12.81 154 HIS A N 1
ATOM 1163 C CA . HIS A 1 154 ? 66.139 100.392 21.688 1.00 13.17 154 HIS A CA 1
ATOM 1164 C C . HIS A 1 154 ? 66.245 99.200 22.628 1.00 12.79 154 HIS A C 1
ATOM 1165 O O . HIS A 1 154 ? 66.529 99.389 23.799 1.00 13.93 154 HIS A O 1
ATOM 1172 N N . ALA A 1 155 ? 66.074 97.978 22.135 1.00 12.46 155 ALA A N 1
ATOM 1173 C CA . ALA A 1 155 ? 66.375 96.829 22.990 1.00 12.06 155 ALA A CA 1
ATOM 1174 C C . ALA A 1 155 ? 67.828 96.916 23.452 1.00 11.83 155 ALA A C 1
ATOM 1175 O O . ALA A 1 155 ? 68.707 97.345 22.704 1.00 12.82 155 ALA A O 1
ATOM 1177 N N . ASN A 1 156 ? 68.079 96.510 24.691 1.00 12.14 156 ASN A N 1
ATOM 1178 C CA . ASN A 1 156 ? 69.400 96.675 25.303 1.00 12.55 156 ASN A CA 1
ATOM 1179 C C . ASN A 1 156 ? 70.562 96.163 24.456 1.00 11.90 156 ASN A C 1
ATOM 1180 O O . ASN A 1 156 ? 71.604 96.808 24.385 1.00 12.37 156 ASN A O 1
ATOM 1185 N N . ALA A 1 157 ? 70.397 95.002 23.820 1.00 11.62 157 ALA A N 1
ATOM 1186 C CA . ALA A 1 157 ? 71.494 94.392 23.067 1.00 13.12 157 ALA A CA 1
ATOM 1187 C C . ALA A 1 157 ? 72.010 95.303 21.957 1.00 12.13 157 ALA A C 1
ATOM 1188 O O . ALA A 1 157 ? 73.167 95.213 21.560 1.00 13.30 157 ALA A O 1
ATOM 1190 N N . PHE A 1 158 ? 71.148 96.170 21.444 1.00 11.91 158 PHE A N 1
ATOM 1191 C CA . PHE A 1 158 ? 71.528 97.061 20.362 1.00 12.68 158 PHE A CA 1
ATOM 1192 C C . PHE A 1 158 ? 72.161 98.371 20.829 1.00 13.13 158 PHE A C 1
ATOM 1193 O O . PHE A 1 158 ? 72.745 99.087 20.019 1.00 14.41 158 PHE A O 1
ATOM 1201 N N . LEU A 1 159 ? 72.031 98.689 22.115 1.00 12.69 159 LEU A N 1
ATOM 1202 C CA . LEU A 1 159 ? 72.485 99.980 22.640 1.00 13.05 159 LEU A CA 1
ATOM 1203 C C . LEU A 1 159 ? 73.946 99.870 23.050 1.00 14.09 159 LEU A C 1
ATOM 1204 O O . LEU A 1 159 ? 74.286 99.943 24.232 1.00 14.34 159 LEU A O 1
ATOM 1209 N N . VAL A 1 160 ? 74.798 99.706 22.041 1.00 14.81 160 VAL A N 1
ATOM 1210 C CA A VAL A 1 160 ? 76.201 99.392 22.244 0.78 15.14 160 VAL A CA 1
ATOM 1211 C CA B VAL A 1 160 ? 76.206 99.411 22.254 0.22 15.56 160 VAL A CA 1
ATOM 1212 C C . VAL A 1 160 ? 77.085 100.593 21.898 1.00 15.96 160 VAL A C 1
ATOM 1213 O O . VAL A 1 160 ? 76.880 101.254 20.880 1.00 16.90 160 VAL A O 1
ATOM 1220 N N . LYS A 1 161 ? 78.054 100.864 22.763 1.00 16.44 161 LYS A N 1
ATOM 1221 C CA . LYS A 1 161 ? 78.913 102.025 22.640 1.00 17.88 161 LYS A CA 1
ATOM 1222 C C . LYS A 1 161 ? 79.847 101.906 21.443 1.00 17.22 161 LYS A C 1
ATOM 1223 O O . LYS A 1 161 ? 80.455 100.852 21.211 1.00 17.91 161 LYS A O 1
ATOM 1229 N N . ALA A 1 162 ? 79.961 102.997 20.690 1.00 18.38 162 ALA A N 1
ATOM 1230 C CA . ALA A 1 162 ? 80.829 103.045 19.517 1.00 19.79 162 ALA A CA 1
ATOM 1231 C C . ALA A 1 162 ? 82.238 102.592 19.855 1.00 20.37 162 ALA A C 1
ATOM 1232 O O . ALA A 1 162 ? 82.826 103.024 20.852 1.00 21.90 162 ALA A O 1
ATOM 1234 N N . GLY A 1 163 ? 82.755 101.692 19.030 1.00 20.26 163 GLY A N 1
ATOM 1235 C CA . GLY A 1 163 ? 84.108 101.194 19.189 1.00 20.18 163 GLY A CA 1
ATOM 1236 C C . GLY A 1 163 ? 84.218 99.940 20.040 1.00 19.22 163 GLY A C 1
ATOM 1237 O O . GLY A 1 163 ? 85.185 99.189 19.901 1.00 20.33 163 GLY A O 1
ATOM 1238 N N . SER A 1 164 ? 83.255 99.713 20.930 1.00 18.11 164 SER A N 1
ATOM 1239 C CA . SER A 1 164 ? 83.297 98.542 21.804 1.00 16.86 164 SER A CA 1
ATOM 1240 C C . SER A 1 164 ? 82.803 97.317 21.041 1.00 16.26 164 SER A C 1
ATOM 1241 O O . SER A 1 164 ? 82.235 97.454 19.963 1.00 17.92 164 SER A O 1
ATOM 1244 N N . GLY A 1 165 ? 83.013 96.124 21.589 1.00 15.70 165 GLY A N 1
ATOM 1245 C CA . GLY A 1 165 ? 82.568 94.909 20.922 1.00 15.68 165 GLY A CA 1
ATOM 1246 C C . GLY A 1 165 ? 83.510 94.459 19.816 1.00 15.26 165 GLY A C 1
ATOM 1247 O O . GLY A 1 165 ? 83.094 93.731 18.900 1.00 15.73 165 GLY A O 1
ATOM 1248 N N . VAL A 1 166 ? 84.770 94.897 19.893 1.00 15.79 166 VAL A N 1
ATOM 1249 C CA . VAL A 1 166 ? 85.812 94.487 18.954 1.00 16.89 166 VAL A CA 1
ATOM 1250 C C . VAL A 1 166 ? 87.006 93.917 19.734 1.00 16.89 166 VAL A C 1
ATOM 1251 O O . VAL A 1 166 ? 87.268 92.714 19.684 1.00 17.92 166 VAL A O 1
ATOM 1255 N N . ALA A 1 167 ? 87.701 94.777 20.477 1.00 16.01 167 ALA A N 1
ATOM 1256 C CA . ALA A 1 167 ? 88.818 94.361 21.326 1.00 15.83 167 ALA A CA 1
ATOM 1257 C C . ALA A 1 167 ? 88.415 94.241 22.790 1.00 16.04 167 ALA A C 1
ATOM 1258 O O . ALA A 1 167 ? 89.210 93.821 23.631 1.00 16.64 167 ALA A O 1
ATOM 1260 N N . THR A 1 168 ? 87.187 94.639 23.092 1.00 16.14 168 THR A N 1
ATOM 1261 C CA . THR A 1 168 ? 86.644 94.540 24.438 1.00 15.83 168 THR A CA 1
ATOM 1262 C C . THR A 1 168 ? 85.167 94.191 24.292 1.00 15.84 168 THR A C 1
ATOM 1263 O O . THR A 1 168 ? 84.572 94.470 23.251 1.00 16.69 168 THR A O 1
ATOM 1267 N N . LEU A 1 169 ? 84.585 93.556 25.301 1.00 15.82 169 LEU A N 1
ATOM 1268 C CA . LEU A 1 169 ? 83.174 93.204 25.226 1.00 15.79 169 LEU A CA 1
ATOM 1269 C C . LEU A 1 169 ? 82.330 94.445 24.983 1.00 16.05 169 LEU A C 1
ATOM 1270 O O . LEU A 1 169 ? 82.651 95.534 25.478 1.00 16.29 169 LEU A O 1
ATOM 1275 N N . GLY A 1 170 ? 81.256 94.274 24.214 1.00 15.15 170 GLY A N 1
ATOM 1276 C CA . GLY A 1 170 ? 80.340 95.362 23.916 1.00 15.22 170 GLY A CA 1
ATOM 1277 C C . GLY A 1 170 ? 79.908 96.053 25.190 1.00 15.15 170 GLY A C 1
ATOM 1278 O O . GLY A 1 170 ? 79.571 95.386 26.174 1.00 15.77 170 GLY A O 1
ATOM 1279 N N . LEU A 1 171 ? 79.932 97.384 25.174 1.00 15.04 171 LEU A N 1
ATOM 1280 C CA . LEU A 1 171 ? 79.629 98.204 26.346 1.00 15.86 171 LEU A CA 1
ATOM 1281 C C . LEU A 1 171 ? 78.342 98.986 26.171 1.00 15.25 171 LEU A C 1
ATOM 1282 O O . LEU A 1 171 ? 77.956 99.315 25.056 1.00 15.80 171 LEU A O 1
ATOM 1287 N N . PRO A 1 172 ? 77.689 99.321 27.284 1.00 15.73 172 PRO A N 1
ATOM 1288 C CA . PRO A 1 172 ? 76.452 100.109 27.206 1.00 15.94 172 PRO A CA 1
ATOM 1289 C C . PRO A 1 172 ? 76.658 101.495 26.579 1.00 16.02 172 PRO A C 1
ATOM 1290 O O . PRO A 1 172 ? 77.612 102.202 26.919 1.00 16.59 172 PRO A O 1
ATOM 1294 N N . ASP A 1 173 ? 75.744 101.885 25.692 1.00 16.08 173 ASP A N 1
ATOM 1295 C CA . ASP A 1 173 ? 75.734 103.219 25.104 1.00 16.92 173 ASP A CA 1
ATOM 1296 C C . ASP A 1 173 ? 74.788 104.167 25.844 1.00 17.86 173 ASP A C 1
ATOM 1297 O O . ASP A 1 173 ? 74.645 105.328 25.466 1.00 20.67 173 ASP A O 1
ATOM 1302 N N . SER A 1 174 ? 74.135 103.660 26.884 1.00 16.77 174 SER A N 1
ATOM 1303 C CA . SER A 1 174 ? 73.183 104.442 27.666 1.00 16.45 174 SER A CA 1
ATOM 1304 C C . SER A 1 174 ? 73.281 103.941 29.095 1.00 14.78 174 SER A C 1
ATOM 1305 O O . SER A 1 174 ? 73.464 102.750 29.311 1.00 15.84 174 SER A O 1
ATOM 1308 N N . PRO A 1 175 ? 73.119 104.835 30.078 1.00 14.97 175 PRO A N 1
ATOM 1309 C CA . PRO A 1 175 ? 72.923 104.329 31.438 1.00 14.60 175 PRO A CA 1
ATOM 1310 C C . PRO A 1 175 ? 71.642 103.497 31.506 1.00 13.83 175 PRO A C 1
ATOM 1311 O O . PRO A 1 175 ? 70.713 103.685 30.708 1.00 14.90 175 PRO A O 1
ATOM 1315 N N . GLY A 1 176 ? 71.601 102.576 32.460 1.00 13.89 176 GLY A N 1
ATOM 1316 C CA . GLY A 1 176 ? 70.464 101.690 32.634 1.00 13.70 176 GLY A CA 1
ATOM 1317 C C . GLY A 1 176 ? 70.542 100.409 31.827 1.00 12.78 176 GLY A C 1
ATOM 1318 O O . GLY A 1 176 ? 69.703 99.532 31.987 1.00 13.33 176 GLY A O 1
ATOM 1319 N N . VAL A 1 177 ? 71.545 100.314 30.958 1.00 14.19 177 VAL A N 1
ATOM 1320 C CA . VAL A 1 177 ? 71.809 99.105 30.187 1.00 14.32 177 VAL A CA 1
ATOM 1321 C C . VAL A 1 177 ? 72.963 98.394 30.883 1.00 14.97 177 VAL A C 1
ATOM 1322 O O . VAL A 1 177 ? 74.072 98.913 30.898 1.00 14.75 177 VAL A O 1
ATOM 1326 N N . PRO A 1 178 ? 72.712 97.227 31.500 1.00 14.65 178 PRO A N 1
ATOM 1327 C CA . PRO A 1 178 ? 73.819 96.566 32.203 1.00 15.19 178 PRO A CA 1
ATOM 1328 C C . PRO A 1 178 ? 74.917 96.131 31.246 1.00 15.63 178 PRO A C 1
ATOM 1329 O O . PRO A 1 178 ? 74.645 95.814 30.092 1.00 15.72 178 PRO A O 1
ATOM 1333 N N . LYS A 1 179 ? 76.148 96.096 31.738 1.00 16.92 179 LYS A N 1
ATOM 1334 C CA . LYS A 1 179 ? 77.272 95.646 30.932 1.00 17.68 179 LYS A CA 1
ATOM 1335 C C . LYS A 1 179 ? 77.036 94.265 30.331 1.00 16.60 179 LYS A C 1
ATOM 1336 O O . LYS A 1 179 ? 77.404 93.996 29.184 1.00 17.79 179 LYS A O 1
ATOM 1342 N N . ALA A 1 180 ? 76.412 93.389 31.101 1.00 15.65 180 ALA A N 1
ATOM 1343 C CA . ALA A 1 180 ? 76.191 92.036 30.626 1.00 15.93 180 ALA A CA 1
ATOM 1344 C C . ALA A 1 180 ? 75.278 92.016 29.399 1.00 15.50 180 ALA A C 1
ATOM 1345 O O . ALA A 1 180 ? 75.416 91.148 28.537 1.00 16.40 180 ALA A O 1
ATOM 1347 N N . ALA A 1 181 ? 74.357 92.970 29.311 1.00 14.06 181 ALA A N 1
ATOM 1348 C CA . ALA A 1 181 ? 73.380 92.971 28.220 1.00 14.84 181 ALA A CA 1
ATOM 1349 C C . ALA A 1 181 ? 73.988 93.223 26.835 1.00 15.10 181 ALA A C 1
ATOM 1350 O O . ALA A 1 181 ? 73.466 92.737 25.825 1.00 16.41 181 ALA A O 1
ATOM 1352 N N . THR A 1 182 ? 75.088 93.975 26.792 1.00 13.88 182 THR A N 1
ATOM 1353 C CA . THR A 1 182 ? 75.743 94.292 25.529 1.00 13.38 182 THR A CA 1
ATOM 1354 C C . THR A 1 182 ? 76.961 93.396 25.293 1.00 13.31 182 THR A C 1
ATOM 1355 O O . THR A 1 182 ? 77.596 93.473 24.241 1.00 13.58 182 THR A O 1
ATOM 1359 N N . SER A 1 183 ? 77.254 92.514 26.245 1.00 13.18 183 SER A N 1
ATOM 1360 C CA . SER A 1 183 ? 78.474 91.723 26.176 1.00 13.74 183 SER A CA 1
ATOM 1361 C C . SER A 1 183 ? 78.477 90.723 25.017 1.00 14.00 183 SER A C 1
ATOM 1362 O O . SER A 1 183 ? 79.546 90.273 24.596 1.00 15.95 183 SER A O 1
ATOM 1365 N N . ASP A 1 184 ? 77.295 90.378 24.504 1.00 13.30 184 ASP A N 1
ATOM 1366 C CA . ASP A 1 184 ? 77.196 89.447 23.384 1.00 13.48 184 ASP A CA 1
ATOM 1367 C C . ASP A 1 184 ? 76.983 90.168 22.053 1.00 13.11 184 ASP A C 1
ATOM 1368 O O . ASP A 1 184 ? 76.665 89.540 21.043 1.00 14.75 184 ASP A O 1
ATOM 1373 N N . THR A 1 185 ? 77.201 91.481 22.049 1.00 12.02 185 THR A N 1
ATOM 1374 C CA . THR A 1 185 ? 77.081 92.275 20.838 1.00 12.09 185 THR A CA 1
ATOM 1375 C C . THR A 1 185 ? 78.463 92.596 20.295 1.00 12.29 185 THR A C 1
ATOM 1376 O O . THR A 1 185 ? 79.278 93.198 20.988 1.00 13.65 185 THR A O 1
ATOM 1380 N N . LEU A 1 186 ? 78.725 92.175 19.063 1.00 12.22 186 LEU A N 1
ATOM 1381 C CA . LEU A 1 186 ? 79.978 92.489 18.386 1.00 12.31 186 LEU A CA 1
ATOM 1382 C C . LEU A 1 186 ? 79.693 93.605 17.403 1.00 12.66 186 LEU A C 1
ATOM 1383 O O . LEU A 1 186 ? 78.585 93.684 16.874 1.00 13.44 186 LEU A O 1
ATOM 1388 N N . THR A 1 187 ? 80.673 94.464 17.146 1.00 13.03 187 THR A N 1
ATOM 1389 C CA . THR A 1 187 ? 80.441 95.565 16.224 1.00 14.14 187 THR A CA 1
ATOM 1390 C C . THR A 1 187 ? 81.514 95.690 15.160 1.00 13.11 187 THR A C 1
ATOM 1391 O O . THR A 1 187 ? 82.649 95.246 15.339 1.00 13.86 187 THR A O 1
ATOM 1395 N N . ALA A 1 188 ? 81.144 96.336 14.064 1.00 14.20 188 ALA A N 1
ATOM 1396 C CA . ALA A 1 188 ? 82.073 96.649 12.985 1.00 14.78 188 ALA A CA 1
ATOM 1397 C C . ALA A 1 188 ? 81.622 97.934 12.308 1.00 14.04 188 ALA A C 1
ATOM 1398 O O . ALA A 1 188 ? 80.453 98.296 12.389 1.00 13.78 188 ALA A O 1
ATOM 1400 N N . PRO A 1 189 ? 82.548 98.635 11.638 1.00 14.77 189 PRO A N 1
ATOM 1401 C CA . PRO A 1 189 ? 82.114 99.785 10.837 1.00 15.20 189 PRO A CA 1
ATOM 1402 C C . PRO A 1 189 ? 81.279 99.326 9.648 1.00 14.51 189 PRO A C 1
ATOM 1403 O O . PRO A 1 189 ? 81.565 98.287 9.044 1.00 14.81 189 PRO A O 1
ATOM 1407 N N . TYR A 1 190 ? 80.240 100.085 9.322 1.00 14.12 190 TYR A N 1
ATOM 1408 C CA . TYR A 1 190 ? 79.495 99.834 8.094 1.00 14.13 190 TYR A CA 1
ATOM 1409 C C . TYR A 1 190 ? 80.458 99.897 6.913 1.00 14.27 190 TYR A C 1
ATOM 1410 O O . TYR A 1 190 ? 81.430 100.642 6.935 1.00 14.40 190 TYR A O 1
ATOM 1419 N N . ASN A 1 191 ? 80.195 99.087 5.892 1.00 14.49 191 ASN A N 1
ATOM 1420 C CA . ASN A 1 191 ? 81.030 99.053 4.689 1.00 15.41 191 ASN A CA 1
ATOM 1421 C C . ASN A 1 191 ? 82.458 98.525 4.908 1.00 16.44 191 ASN A C 1
ATOM 1422 O O . ASN A 1 191 ? 83.337 98.744 4.085 1.00 18.97 191 ASN A O 1
ATOM 1427 N N . ASP A 1 192 ? 82.667 97.833 6.023 1.00 16.07 192 ASP A N 1
ATOM 1428 C CA . ASP A 1 192 ? 83.963 97.241 6.327 1.00 16.77 192 ASP A CA 1
ATOM 1429 C C . ASP A 1 192 ? 83.836 95.725 6.394 1.00 16.49 192 ASP A C 1
ATOM 1430 O O . ASP A 1 192 ? 83.558 95.164 7.454 1.00 18.60 192 ASP A O 1
ATOM 1435 N N . LEU A 1 193 ? 84.033 95.066 5.257 1.00 16.71 193 LEU A N 1
ATOM 1436 C CA . LEU A 1 193 ? 83.854 93.624 5.180 1.00 16.65 193 LEU A CA 1
ATOM 1437 C C . LEU A 1 193 ? 85.016 92.941 5.890 1.00 16.27 193 LEU A C 1
ATOM 1438 O O . LEU A 1 193 ? 84.835 91.909 6.527 1.00 16.47 193 LEU A O 1
ATOM 1443 N N . GLU A 1 194 ? 86.208 93.518 5.786 1.00 16.79 194 GLU A N 1
ATOM 1444 C CA . GLU A 1 194 ? 87.388 92.916 6.401 1.00 17.97 194 GLU A CA 1
ATOM 1445 C C . GLU A 1 194 ? 87.216 92.795 7.918 1.00 16.85 194 GLU A C 1
ATOM 1446 O O . GLU A 1 194 ? 87.597 91.789 8.524 1.00 16.20 194 GLU A O 1
ATOM 1452 N N . ALA A 1 195 ? 86.625 93.817 8.531 1.00 15.26 195 ALA A N 1
ATOM 1453 C CA . ALA A 1 195 ? 86.373 93.786 9.971 1.00 15.14 195 ALA A CA 1
ATOM 1454 C C . ALA A 1 195 ? 85.408 92.654 10.332 1.00 14.37 195 ALA A C 1
ATOM 1455 O O . ALA A 1 195 ? 85.570 91.999 11.358 1.00 14.10 195 ALA A O 1
ATOM 1457 N N . VAL A 1 196 ? 84.416 92.410 9.479 1.00 14.63 196 VAL A N 1
ATOM 1458 C CA . VAL A 1 196 ? 83.467 91.326 9.714 1.00 15.03 196 VAL A CA 1
ATOM 1459 C C . VAL A 1 196 ? 84.150 89.966 9.564 1.00 14.51 196 VAL A C 1
ATOM 1460 O O . VAL A 1 196 ? 83.942 89.069 10.382 1.00 14.41 196 VAL A O 1
ATOM 1464 N N . GLU A 1 197 ? 84.992 89.826 8.543 1.00 14.99 197 GLU A N 1
ATOM 1465 C CA . GLU A 1 197 ? 85.774 88.602 8.372 1.00 15.42 197 GLU A CA 1
ATOM 1466 C C . GLU A 1 197 ? 86.616 88.304 9.612 1.00 14.56 197 GLU A C 1
ATOM 1467 O O . GLU A 1 197 ? 86.713 87.158 10.055 1.00 15.04 197 GLU A O 1
ATOM 1473 N N . LYS A 1 198 ? 87.202 89.348 10.186 1.00 13.66 198 LYS A N 1
ATOM 1474 C CA . LYS A 1 198 ? 88.016 89.186 11.386 1.00 13.83 198 LYS A CA 1
ATOM 1475 C C . LYS A 1 198 ? 87.163 88.717 12.567 1.00 13.36 198 LYS A C 1
ATOM 1476 O O . LYS A 1 198 ? 87.568 87.834 13.316 1.00 13.33 198 LYS A O 1
ATOM 1482 N N . LEU A 1 199 ? 85.977 89.298 12.721 1.00 13.15 199 LEU A N 1
ATOM 1483 C CA . LEU A 1 199 ? 85.079 88.871 13.790 1.00 13.14 199 LEU A CA 1
ATOM 1484 C C . LEU A 1 199 ? 84.685 87.402 13.625 1.00 12.91 199 LEU A C 1
ATOM 1485 O O . LEU A 1 199 ? 84.658 86.644 14.599 1.00 14.30 199 LEU A O 1
ATOM 1490 N N . PHE A 1 200 ? 84.370 86.998 12.395 1.00 13.77 200 PHE A N 1
ATOM 1491 C CA . PHE A 1 200 ? 84.001 85.611 12.132 1.00 14.62 200 PHE A CA 1
ATOM 1492 C C . PHE A 1 200 ? 85.121 84.651 12.527 1.00 14.21 200 PHE A C 1
ATOM 1493 O O . PHE A 1 200 ? 84.884 83.642 13.186 1.00 15.88 200 PHE A O 1
ATOM 1501 N N . ALA A 1 201 ? 86.353 84.974 12.145 1.00 13.83 201 ALA A N 1
ATOM 1502 C CA . ALA A 1 201 ? 87.467 84.076 12.416 1.00 14.19 201 ALA A CA 1
ATOM 1503 C C . ALA A 1 201 ? 87.783 83.991 13.906 1.00 14.06 201 ALA A C 1
ATOM 1504 O O . ALA A 1 201 ? 88.274 82.967 14.374 1.00 15.81 201 ALA A O 1
ATOM 1506 N N . ALA A 1 202 ? 87.501 85.068 14.640 1.00 13.35 202 ALA A N 1
ATOM 1507 C CA . ALA A 1 202 ? 87.825 85.170 16.065 1.00 13.97 202 ALA A CA 1
ATOM 1508 C C . ALA A 1 202 ? 86.755 84.574 16.971 1.00 14.18 202 ALA A C 1
ATOM 1509 O O . ALA A 1 202 ? 86.998 84.362 18.159 1.00 15.95 202 ALA A O 1
ATOM 1511 N N . HIS A 1 203 ? 85.564 84.335 16.431 1.00 14.20 203 HIS A N 1
ATOM 1512 C CA . HIS A 1 203 ? 84.428 83.913 17.247 1.00 15.34 203 HIS A CA 1
ATOM 1513 C C . HIS A 1 203 ? 83.740 82.693 16.664 1.00 16.05 203 HIS A C 1
ATOM 1514 O O . HIS A 1 203 ? 82.513 82.616 16.647 1.00 15.94 203 HIS A O 1
ATOM 1521 N N . LYS A 1 204 ? 84.530 81.729 16.203 1.00 17.41 204 LYS A N 1
ATOM 1522 C CA . LYS A 1 204 ? 83.960 80.527 15.607 1.00 19.62 204 LYS A CA 1
ATOM 1523 C C . LYS A 1 204 ? 83.060 79.777 16.584 1.00 19.45 204 LYS A C 1
ATOM 1524 O O . LYS A 1 204 ? 83.406 79.577 17.753 1.00 21.07 204 LYS A O 1
ATOM 1530 N N . GLY A 1 205 ? 81.881 79.402 16.098 1.00 19.17 205 GLY A N 1
ATOM 1531 C CA . GLY A 1 205 ? 80.921 78.672 16.900 1.00 19.54 205 GLY A CA 1
ATOM 1532 C C . GLY A 1 205 ? 80.098 79.539 17.834 1.00 18.65 205 GLY A C 1
ATOM 1533 O O . GLY A 1 205 ? 79.294 79.015 18.604 1.00 20.58 205 GLY A O 1
ATOM 1534 N N . GLU A 1 206 ? 80.267 80.861 17.754 1.00 16.49 206 GLU A N 1
ATOM 1535 C CA . GLU A 1 206 ? 79.614 81.769 18.698 1.00 17.22 206 GLU A CA 1
ATOM 1536 C C . GLU A 1 206 ? 78.656 82.776 18.066 1.00 15.13 206 GLU A C 1
ATOM 1537 O O . GLU A 1 206 ? 77.905 83.420 18.787 1.00 15.34 206 GLU A O 1
ATOM 1543 N N . ILE A 1 207 ? 78.701 82.941 16.744 1.00 14.40 207 ILE A N 1
ATOM 1544 C CA . ILE A 1 207 ? 77.932 83.999 16.083 1.00 14.22 207 ILE A CA 1
ATOM 1545 C C . ILE A 1 207 ? 76.648 83.478 15.455 1.00 12.84 207 ILE A C 1
ATOM 1546 O O . ILE A 1 207 ? 76.669 82.621 14.556 1.00 14.61 207 ILE A O 1
ATOM 1551 N N . SER A 1 208 ? 75.531 84.014 15.929 1.00 12.49 208 SER A N 1
ATOM 1552 C CA . SER A 1 208 ? 74.218 83.658 15.408 1.00 12.55 208 SER A CA 1
ATOM 1553 C C . SER A 1 208 ? 73.903 84.356 14.091 1.00 12.55 208 SER A C 1
ATOM 1554 O O . SER A 1 208 ? 73.358 83.744 13.176 1.00 13.26 208 SER A O 1
ATOM 1557 N N . ALA A 1 209 ? 74.222 85.641 14.003 1.00 12.19 209 ALA A N 1
ATOM 1558 C CA . ALA A 1 209 ? 73.696 86.475 12.934 1.00 12.26 209 ALA A CA 1
ATOM 1559 C C . ALA A 1 209 ? 74.512 87.729 12.727 1.00 12.17 209 ALA A C 1
ATOM 1560 O O . ALA A 1 209 ? 75.179 88.216 13.646 1.00 12.35 209 ALA A O 1
ATOM 1562 N N . VAL A 1 210 ? 74.419 88.252 11.510 1.00 12.14 210 VAL A N 1
ATOM 1563 C CA . VAL A 1 210 ? 74.786 89.621 11.200 1.00 12.06 210 VAL A CA 1
ATOM 1564 C C . VAL A 1 210 ? 73.489 90.367 10.891 1.00 11.74 210 VAL A C 1
ATOM 1565 O O . VAL A 1 210 ? 72.693 89.918 10.067 1.00 12.74 210 VAL A O 1
ATOM 1569 N N . ILE A 1 211 ? 73.261 91.487 11.572 1.00 11.92 211 ILE A N 1
ATOM 1570 C CA . ILE A 1 211 ? 72.114 92.334 11.283 1.00 12.01 211 ILE A CA 1
ATOM 1571 C C . ILE A 1 211 ? 72.598 93.665 10.719 1.00 12.21 211 ILE A C 1
ATOM 1572 O O . ILE A 1 211 ? 73.641 94.168 11.123 1.00 12.63 211 ILE A O 1
ATOM 1577 N N . LEU A 1 212 ? 71.866 94.221 9.759 1.00 12.59 212 LEU A N 1
ATOM 1578 C CA . LEU A 1 212 ? 72.194 95.544 9.236 1.00 13.03 212 LEU A CA 1
ATOM 1579 C C . LEU A 1 212 ? 70.979 96.206 8.624 1.00 12.58 212 LEU A C 1
ATOM 1580 O O . LEU A 1 212 ? 70.062 95.530 8.155 1.00 12.67 212 LEU A O 1
ATOM 1585 N N . GLU A 1 213 ? 70.986 97.535 8.629 1.00 13.12 213 GLU A N 1
ATOM 1586 C CA . GLU A 1 213 ? 70.162 98.298 7.695 1.00 13.32 213 GLU A CA 1
ATOM 1587 C C . GLU A 1 213 ? 70.813 98.135 6.333 1.00 12.41 213 GLU A C 1
ATOM 1588 O O . GLU A 1 213 ? 71.980 98.482 6.174 1.00 12.84 213 GLU A O 1
ATOM 1594 N N . PRO A 1 214 ? 70.093 97.556 5.359 1.00 12.99 214 PRO A N 1
ATOM 1595 C CA . PRO A 1 214 ? 70.743 97.301 4.067 1.00 13.99 214 PRO A CA 1
ATOM 1596 C C . PRO A 1 214 ? 71.077 98.590 3.315 1.00 14.52 214 PRO A C 1
ATOM 1597 O O . PRO A 1 214 ? 71.924 98.579 2.428 1.00 16.00 214 PRO A O 1
ATOM 1601 N N . VAL A 1 215 ? 70.398 99.674 3.674 1.00 14.33 215 VAL A N 1
ATOM 1602 C CA . VAL A 1 215 ? 70.843 101.036 3.396 1.00 13.66 215 VAL A CA 1
ATOM 1603 C C . VAL A 1 215 ? 70.640 101.779 4.705 1.00 13.95 215 VAL A C 1
ATOM 1604 O O . VAL A 1 215 ? 69.550 101.729 5.271 1.00 14.19 215 VAL A O 1
ATOM 1608 N N . VAL A 1 216 ? 71.682 102.422 5.217 1.00 13.70 216 VAL A N 1
ATOM 1609 C CA . VAL A 1 216 ? 71.571 103.137 6.479 1.00 13.93 216 VAL A CA 1
ATOM 1610 C C . VAL A 1 216 ? 70.739 104.394 6.288 1.00 13.43 216 VAL A C 1
ATOM 1611 O O . VAL A 1 216 ? 70.940 105.144 5.332 1.00 13.90 216 VAL A O 1
ATOM 1615 N N . GLY A 1 217 ? 69.800 104.620 7.200 1.00 13.98 217 GLY A N 1
ATOM 1616 C CA . GLY A 1 217 ? 69.038 105.858 7.211 1.00 14.94 217 GLY A CA 1
ATOM 1617 C C . GLY A 1 217 ? 69.092 106.571 8.553 1.00 15.81 217 GLY A C 1
ATOM 1618 O O . GLY A 1 217 ? 68.594 107.685 8.685 1.00 18.41 217 GLY A O 1
ATOM 1619 N N . ASN A 1 218 ? 69.706 105.934 9.548 1.00 15.59 218 ASN A N 1
ATOM 1620 C CA . ASN A 1 218 ? 69.752 106.475 10.906 1.00 16.41 218 ASN A CA 1
ATOM 1621 C C . ASN A 1 218 ? 71.094 107.110 11.275 1.00 16.82 218 ASN A C 1
ATOM 1622 O O . ASN A 1 218 ? 71.345 107.414 12.433 1.00 18.75 218 ASN A O 1
ATOM 1627 N N . SER A 1 219 ? 71.955 107.296 10.281 1.00 16.54 219 SER A N 1
ATOM 1628 C CA A SER A 1 219 ? 73.174 108.076 10.454 0.52 16.91 219 SER A CA 1
ATOM 1629 C CA B SER A 1 219 ? 73.164 108.093 10.457 0.48 17.06 219 SER A CA 1
ATOM 1630 C C . SER A 1 219 ? 73.313 108.969 9.232 1.00 16.94 219 SER A C 1
ATOM 1631 O O . SER A 1 219 ? 74.416 109.194 8.734 1.00 18.24 219 SER A O 1
ATOM 1636 N N . GLY A 1 220 ? 72.177 109.469 8.763 1.00 16.30 220 GLY A N 1
ATOM 1637 C CA . GLY A 1 220 ? 72.103 110.039 7.439 1.00 15.12 220 GLY A CA 1
ATOM 1638 C C . GLY A 1 220 ? 71.946 108.869 6.474 1.00 14.94 220 GLY A C 1
ATOM 1639 O O . GLY A 1 220 ? 71.829 107.710 6.897 1.00 16.28 220 GLY A O 1
ATOM 1640 N N . PHE A 1 221 ? 71.937 109.175 5.182 1.00 14.00 221 PHE A N 1
ATOM 1641 C CA . PHE A 1 221 ? 71.772 108.182 4.128 1.00 13.80 221 PHE A CA 1
ATOM 1642 C C . PHE A 1 221 ? 73.131 107.613 3.745 1.00 13.62 221 PHE A C 1
ATOM 1643 O O . PHE A 1 221 ? 73.987 108.340 3.238 1.00 15.00 221 PHE A O 1
ATOM 1651 N N . ILE A 1 222 ? 73.342 106.324 4.010 1.00 13.28 222 ILE A N 1
ATOM 1652 C CA . ILE A 1 222 ? 74.607 105.669 3.681 1.00 13.92 222 ILE A CA 1
ATOM 1653 C C . ILE A 1 222 ? 74.350 104.319 3.024 1.00 14.30 222 ILE A C 1
ATOM 1654 O O . ILE A 1 222 ? 73.989 103.347 3.688 1.00 14.73 222 ILE A O 1
ATOM 1659 N N . PRO A 1 223 ? 74.548 104.244 1.711 1.00 15.09 223 PRO A N 1
ATOM 1660 C CA . PRO A 1 223 ? 74.325 102.980 1.013 1.00 15.53 223 PRO A CA 1
ATOM 1661 C C . PRO A 1 223 ? 75.543 102.068 1.158 1.00 14.20 223 PRO A C 1
ATOM 1662 O O . PRO A 1 223 ? 76.661 102.535 1.407 1.00 14.68 223 PRO A O 1
ATOM 1666 N N . PRO A 1 224 ? 75.327 100.762 1.004 1.00 14.30 224 PRO A N 1
ATOM 1667 C CA . PRO A 1 224 ? 76.422 99.795 1.040 1.00 14.92 224 PRO A CA 1
ATOM 1668 C C . PRO A 1 224 ? 77.186 99.794 -0.283 1.00 15.90 224 PRO A C 1
ATOM 1669 O O . PRO A 1 224 ? 76.610 100.041 -1.338 1.00 17.19 224 PRO A O 1
ATOM 1673 N N . THR A 1 225 ? 78.475 99.501 -0.232 1.00 15.93 225 THR A N 1
ATOM 1674 C CA . THR A 1 225 ? 79.197 99.205 -1.464 1.00 17.10 225 THR A CA 1
ATOM 1675 C C . THR A 1 225 ? 78.782 97.810 -1.922 1.00 18.95 225 THR A C 1
ATOM 1676 O O . THR A 1 225 ? 78.384 96.980 -1.107 1.00 18.85 225 THR A O 1
ATOM 1680 N N . PRO A 1 226 ? 78.876 97.538 -3.234 1.00 21.75 226 PRO A N 1
ATOM 1681 C CA . PRO A 1 226 ? 78.592 96.186 -3.736 1.00 23.49 226 PRO A CA 1
ATOM 1682 C C . PRO A 1 226 ? 79.434 95.132 -3.017 1.00 23.25 226 PRO A C 1
ATOM 1683 O O . PRO A 1 226 ? 78.921 94.085 -2.610 1.00 23.97 226 PRO A O 1
ATOM 1687 N N . GLU A 1 227 ? 80.712 95.429 -2.828 1.00 22.66 227 GLU A N 1
ATOM 1688 C CA . GLU A 1 227 ? 81.623 94.488 -2.181 1.00 22.37 227 GLU A CA 1
ATOM 1689 C C . GLU A 1 227 ? 81.161 94.129 -0.764 1.00 21.03 227 GLU A C 1
ATOM 1690 O O . GLU A 1 227 ? 81.184 92.962 -0.368 1.00 21.31 227 GLU A O 1
ATOM 1696 N N . PHE A 1 228 ? 80.721 95.131 -0.011 1.00 19.08 228 PHE A N 1
ATOM 1697 C CA . PHE A 1 228 ? 80.287 94.918 1.360 1.00 18.14 228 PHE A CA 1
ATOM 1698 C C . PHE A 1 228 ? 79.037 94.046 1.431 1.00 17.45 228 PHE A C 1
ATOM 1699 O O . PHE A 1 228 ? 79.022 93.026 2.116 1.00 17.85 228 PHE A O 1
ATOM 1707 N N . ILE A 1 229 ? 77.984 94.426 0.717 1.00 17.28 229 ILE A N 1
ATOM 1708 C CA . ILE A 1 229 ? 76.720 93.724 0.903 1.00 18.51 229 ILE A CA 1
ATOM 1709 C C . ILE A 1 229 ? 76.727 92.339 0.236 1.00 18.06 229 ILE A C 1
ATOM 1710 O O . ILE A 1 229 ? 76.201 91.372 0.793 1.00 18.18 229 ILE A O 1
ATOM 1715 N N . ASN A 1 230 ? 77.348 92.236 -0.937 1.00 19.43 230 ASN A N 1
ATOM 1716 C CA . ASN A 1 230 ? 77.545 90.933 -1.565 1.00 21.07 230 ASN A CA 1
ATOM 1717 C C . ASN A 1 230 ? 78.405 90.062 -0.667 1.00 19.59 230 ASN A C 1
ATOM 1718 O O . ASN A 1 230 ? 78.133 88.872 -0.479 1.00 20.38 230 ASN A O 1
ATOM 1723 N N . GLY A 1 231 ? 79.452 90.671 -0.116 1.00 19.76 231 GLY A N 1
ATOM 1724 C CA . GLY A 1 231 ? 80.376 89.966 0.752 1.00 19.59 231 GLY A CA 1
ATOM 1725 C C . GLY A 1 231 ? 79.676 89.407 1.974 1.00 18.08 231 GLY A C 1
ATOM 1726 O O . GLY A 1 231 ? 79.916 88.264 2.366 1.00 18.11 231 GLY A O 1
ATOM 1727 N N . LEU A 1 232 ? 78.804 90.208 2.583 1.00 16.94 232 LEU A N 1
ATOM 1728 C CA . LEU A 1 232 ? 78.113 89.740 3.775 1.00 16.44 232 LEU A CA 1
ATOM 1729 C C . LEU A 1 232 ? 77.250 88.528 3.466 1.00 14.74 232 LEU A C 1
ATOM 1730 O O . LEU A 1 232 ? 77.188 87.604 4.271 1.00 14.42 232 LEU A O 1
ATOM 1735 N N . ARG A 1 233 ? 76.584 88.524 2.313 1.00 14.42 233 ARG A N 1
ATOM 1736 C CA . ARG A 1 233 ? 75.714 87.395 1.995 1.00 13.93 233 ARG A CA 1
ATOM 1737 C C . ARG A 1 233 ? 76.527 86.108 1.814 1.00 13.28 233 ARG A C 1
ATOM 1738 O O . ARG A 1 233 ? 76.133 85.043 2.294 1.00 13.65 233 ARG A O 1
ATOM 1746 N N . GLN A 1 234 ? 77.677 86.197 1.147 1.00 14.06 234 GLN A N 1
ATOM 1747 C CA . GLN A 1 234 ? 78.478 84.995 0.935 1.00 14.62 234 GLN A CA 1
ATOM 1748 C C . GLN A 1 234 ? 79.162 84.534 2.222 1.00 14.59 234 GLN A C 1
ATOM 1749 O O . GLN A 1 234 ? 79.186 83.339 2.529 1.00 15.75 234 GLN A O 1
ATOM 1755 N N . LEU A 1 235 ? 79.676 85.494 2.989 1.00 14.88 235 LEU A N 1
ATOM 1756 C CA . LEU A 1 235 ? 80.392 85.191 4.226 1.00 16.08 235 LEU A CA 1
ATOM 1757 C C . LEU A 1 235 ? 79.476 84.523 5.251 1.00 15.26 235 LEU A C 1
ATOM 1758 O O . LEU A 1 235 ? 79.853 83.536 5.897 1.00 15.97 235 LEU A O 1
ATOM 1763 N N . THR A 1 236 ? 78.265 85.054 5.404 1.00 14.39 236 THR A N 1
ATOM 1764 C CA . THR A 1 236 ? 77.312 84.437 6.327 1.00 14.63 236 THR A CA 1
ATOM 1765 C C . THR A 1 236 ? 76.965 83.007 5.898 1.00 15.91 236 THR A C 1
ATOM 1766 O O . THR A 1 236 ? 76.996 82.081 6.713 1.00 16.96 236 THR A O 1
ATOM 1770 N N . LYS A 1 237 ? 76.672 82.827 4.614 1.00 16.90 237 LYS A N 1
ATOM 1771 C CA . LYS A 1 237 ? 76.373 81.501 4.079 1.00 20.46 237 LYS A CA 1
ATOM 1772 C C . LYS A 1 237 ? 77.495 80.507 4.337 1.00 21.82 237 LYS A C 1
ATOM 1773 O O . LYS A 1 237 ? 77.253 79.361 4.734 1.00 24.03 237 LYS A O 1
ATOM 1779 N N . ASP A 1 238 ? 78.726 80.946 4.103 1.00 21.64 238 ASP A N 1
ATOM 1780 C CA . ASP A 1 238 ? 79.880 80.065 4.221 1.00 23.11 238 ASP A CA 1
ATOM 1781 C C . ASP A 1 238 ? 80.111 79.602 5.653 1.00 22.72 238 ASP A C 1
ATOM 1782 O O . ASP A 1 238 ? 80.788 78.605 5.884 1.00 23.59 238 ASP A O 1
ATOM 1787 N N . ASN A 1 239 ? 79.543 80.322 6.613 1.00 22.17 239 ASN A N 1
ATOM 1788 C CA . ASN A 1 239 ? 79.840 80.064 8.013 1.00 22.13 239 ASN A CA 1
ATOM 1789 C C . ASN A 1 239 ? 78.630 79.678 8.847 1.00 21.45 239 ASN A C 1
ATOM 1790 O O . ASN A 1 239 ? 78.722 79.599 10.071 1.00 22.05 239 ASN A O 1
ATOM 1795 N N . GLY A 1 240 ? 77.499 79.439 8.191 1.00 21.07 240 GLY A N 1
ATOM 1796 C CA . GLY A 1 240 ? 76.292 79.033 8.889 1.00 21.03 240 GLY A CA 1
ATOM 1797 C C . GLY A 1 240 ? 75.703 80.131 9.754 1.00 19.55 240 GLY A C 1
ATOM 1798 O O . GLY A 1 240 ? 74.995 79.862 10.719 1.00 21.57 240 GLY A O 1
ATOM 1799 N N . VAL A 1 241 ? 75.994 81.376 9.404 1.00 16.35 241 VAL A N 1
ATOM 1800 C CA . VAL A 1 241 ? 75.518 82.527 10.164 1.00 15.53 241 VAL A CA 1
ATOM 1801 C C . VAL A 1 241 ? 74.311 83.127 9.439 1.00 14.61 241 VAL A C 1
ATOM 1802 O O . VAL A 1 241 ? 74.298 83.190 8.214 1.00 15.51 241 VAL A O 1
ATOM 1806 N N . LEU A 1 242 ? 73.290 83.543 10.183 1.00 13.71 242 LEU A N 1
ATOM 1807 C CA . LEU A 1 242 ? 72.109 84.128 9.556 1.00 13.17 242 LEU A CA 1
ATOM 1808 C C . LEU A 1 242 ? 72.371 85.567 9.148 1.00 13.01 242 LEU A C 1
ATOM 1809 O O . LEU A 1 242 ? 73.045 86.311 9.851 1.00 15.65 242 LEU A O 1
ATOM 1814 N N . LEU A 1 243 ? 71.839 85.951 7.995 1.00 12.26 243 LEU A N 1
ATOM 1815 C CA . LEU A 1 243 ? 71.878 87.339 7.568 1.00 11.94 243 LEU A CA 1
ATOM 1816 C C . LEU A 1 243 ? 70.498 87.949 7.810 1.00 11.38 243 LEU A C 1
ATOM 1817 O O . LEU A 1 243 ? 69.490 87.444 7.303 1.00 11.92 243 LEU A O 1
ATOM 1822 N N . ILE A 1 244 ? 70.451 89.021 8.599 1.00 11.58 244 ILE A N 1
ATOM 1823 C CA . ILE A 1 244 ? 69.194 89.679 8.914 1.00 11.25 244 ILE A CA 1
ATOM 1824 C C . ILE A 1 244 ? 69.200 91.069 8.312 1.00 11.50 244 ILE A C 1
ATOM 1825 O O . ILE A 1 244 ? 70.095 91.868 8.601 1.00 12.61 244 ILE A O 1
ATOM 1830 N N . PHE A 1 245 ? 68.215 91.366 7.470 1.00 11.67 245 PHE A N 1
ATOM 1831 C CA . PHE A 1 245 ? 68.052 92.737 7.004 1.00 11.49 245 PHE A CA 1
ATOM 1832 C C . PHE A 1 245 ? 67.019 93.441 7.869 1.00 11.56 245 PHE A C 1
ATOM 1833 O O . PHE A 1 245 ? 65.866 93.001 7.958 1.00 12.19 245 PHE A O 1
ATOM 1841 N N . ASP A 1 246 ? 67.422 94.535 8.499 1.00 11.58 246 ASP A N 1
ATOM 1842 C CA . ASP A 1 246 ? 66.462 95.402 9.171 1.00 11.93 246 ASP A CA 1
ATOM 1843 C C . ASP A 1 246 ? 65.890 96.323 8.101 1.00 11.07 246 ASP A C 1
ATOM 1844 O O . ASP A 1 246 ? 66.524 97.314 7.727 1.00 12.23 246 ASP A O 1
ATOM 1849 N N . GLU A 1 247 ? 64.695 95.981 7.616 1.00 10.87 247 GLU A N 1
ATOM 1850 C CA . GLU A 1 247 ? 64.031 96.751 6.565 1.00 11.47 247 GLU A CA 1
ATOM 1851 C C . GLU A 1 247 ? 62.868 97.565 7.129 1.00 11.41 247 GLU A C 1
ATOM 1852 O O . GLU A 1 247 ? 61.910 97.867 6.429 1.00 12.05 247 GLU A O 1
ATOM 1858 N N . VAL A 1 248 ? 62.959 97.957 8.396 1.00 11.42 248 VAL A N 1
ATOM 1859 C CA . VAL A 1 248 ? 61.919 98.794 8.972 1.00 11.66 248 VAL A CA 1
ATOM 1860 C C . VAL A 1 248 ? 61.740 100.086 8.161 1.00 11.69 248 VAL A C 1
ATOM 1861 O O . VAL A 1 248 ? 60.609 100.525 7.941 1.00 12.81 248 VAL A O 1
ATOM 1865 N N . MET A 1 249 ? 62.852 100.653 7.703 1.00 12.94 249 MET A N 1
ATOM 1866 C CA A MET A 1 249 ? 62.823 101.887 6.918 0.52 13.37 249 MET A CA 1
ATOM 1867 C CA B MET A 1 249 ? 62.843 101.890 6.927 0.48 13.82 249 MET A CA 1
ATOM 1868 C C . MET A 1 249 ? 62.884 101.634 5.409 1.00 13.24 249 MET A C 1
ATOM 1869 O O . MET A 1 249 ? 62.217 102.314 4.625 0.97 13.67 249 MET A O 1
ATOM 1878 N N . THR A 1 250 ? 63.680 100.657 4.982 1.00 12.32 250 THR A N 1
ATOM 1879 C CA . THR A 1 250 ? 63.859 100.408 3.551 1.00 11.64 250 THR A CA 1
ATOM 1880 C C . THR A 1 250 ? 62.724 99.587 2.938 1.00 11.86 250 THR A C 1
ATOM 1881 O O . THR A 1 250 ? 62.478 99.661 1.724 1.00 12.57 250 THR A O 1
ATOM 1885 N N . GLY A 1 251 ? 62.070 98.785 3.766 1.00 12.19 251 GLY A N 1
ATOM 1886 C CA . GLY A 1 251 ? 61.001 97.919 3.306 1.00 11.92 251 GLY A CA 1
ATOM 1887 C C . GLY A 1 251 ? 59.880 98.706 2.666 1.00 11.89 251 GLY A C 1
ATOM 1888 O O . GLY A 1 251 ? 59.447 99.724 3.209 1.00 12.66 251 GLY A O 1
ATOM 1889 N N . PHE A 1 252 ? 59.462 98.255 1.483 1.00 12.23 252 PHE A N 1
ATOM 1890 C CA . PHE A 1 252 ? 58.394 98.899 0.712 1.00 12.74 252 PHE A CA 1
ATOM 1891 C C . PHE A 1 252 ? 58.759 100.296 0.203 1.00 12.68 252 PHE A C 1
ATOM 1892 O O . PHE A 1 252 ? 57.933 100.962 -0.411 1.00 13.56 252 PHE A O 1
ATOM 1900 N N . ARG A 1 253 ? 59.996 100.725 0.434 1.00 12.53 253 ARG A N 1
ATOM 1901 C CA . ARG A 1 253 ? 60.399 102.070 0.056 1.00 12.93 253 ARG A CA 1
ATOM 1902 C C . ARG A 1 253 ? 61.444 102.077 -1.057 1.00 12.95 253 ARG A C 1
ATOM 1903 O O . ARG A 1 253 ? 61.369 102.893 -1.979 1.00 14.22 253 ARG A O 1
ATOM 1911 N N . LEU A 1 254 ? 62.421 101.177 -0.984 1.00 12.94 254 LEU A N 1
ATOM 1912 C CA . LEU A 1 254 ? 63.418 101.109 -2.064 1.00 12.98 254 LEU A CA 1
ATOM 1913 C C . LEU A 1 254 ? 62.906 100.354 -3.281 1.00 13.91 254 LEU A C 1
ATOM 1914 O O . LEU A 1 254 ? 63.419 100.538 -4.380 1.00 14.73 254 LEU A O 1
ATOM 1919 N N . ALA A 1 255 ? 61.924 99.487 -3.046 1.00 13.51 255 ALA A N 1
ATOM 1920 C CA . ALA A 1 255 ? 61.283 98.647 -4.046 1.00 13.42 255 ALA A CA 1
ATOM 1921 C C . ALA A 1 255 ? 60.112 98.005 -3.309 1.00 12.87 255 ALA A C 1
ATOM 1922 O O . ALA A 1 255 ? 60.020 98.112 -2.078 1.00 13.18 255 ALA A O 1
ATOM 1924 N N . TYR A 1 256 ? 59.209 97.342 -4.027 1.00 13.19 256 TYR A N 1
ATOM 1925 C CA . TYR A 1 256 ? 58.072 96.722 -3.350 1.00 14.10 256 TYR A CA 1
ATOM 1926 C C . TYR A 1 256 ? 58.561 95.695 -2.327 1.00 15.07 256 TYR A C 1
ATOM 1927 O O . TYR A 1 256 ? 58.043 95.631 -1.209 1.00 15.39 256 TYR A O 1
ATOM 1936 N N . GLY A 1 257 ? 59.605 94.950 -2.693 1.00 14.79 257 GLY A N 1
ATOM 1937 C CA . GLY A 1 257 ? 60.242 94.004 -1.791 1.00 15.22 257 GLY A CA 1
ATOM 1938 C C . GLY A 1 257 ? 61.453 94.569 -1.070 1.00 14.71 257 GLY A C 1
ATOM 1939 O O . GLY A 1 257 ? 62.296 93.810 -0.592 1.00 16.51 257 GLY A O 1
ATOM 1940 N N . GLY A 1 258 ? 61.545 95.892 -0.977 1.00 14.34 258 GLY A N 1
ATOM 1941 C CA . GLY A 1 258 ? 62.564 96.533 -0.166 1.00 14.50 258 GLY A CA 1
ATOM 1942 C C . GLY A 1 258 ? 63.960 96.478 -0.755 1.00 13.34 258 GLY A C 1
ATOM 1943 O O . GLY A 1 258 ? 64.145 96.235 -1.954 1.00 13.40 258 GLY A O 1
ATOM 1944 N N . ALA A 1 259 ? 64.947 96.705 0.103 1.00 13.21 259 ALA A N 1
ATOM 1945 C CA . ALA A 1 259 ? 66.343 96.677 -0.307 1.00 13.48 259 ALA A CA 1
ATOM 1946 C C . ALA A 1 259 ? 66.736 95.308 -0.861 1.00 13.41 259 ALA A C 1
ATOM 1947 O O . ALA A 1 259 ? 67.542 95.213 -1.790 1.00 13.74 259 ALA A O 1
ATOM 1949 N N . GLN A 1 260 ? 66.180 94.243 -0.289 1.00 12.48 260 GLN A N 1
ATOM 1950 C CA . GLN A 1 260 ? 66.539 92.916 -0.770 1.00 12.89 260 GLN A CA 1
ATOM 1951 C C . GLN A 1 260 ? 66.144 92.712 -2.230 1.00 13.07 260 GLN A C 1
ATOM 1952 O O . GLN A 1 260 ? 66.880 92.081 -2.988 1.00 14.13 260 GLN A O 1
ATOM 1958 N N . GLU A 1 261 ? 64.995 93.254 -2.631 1.00 12.76 261 GLU A N 1
ATOM 1959 C CA . GLU A 1 261 ? 64.645 93.253 -4.046 1.00 13.66 261 GLU A CA 1
ATOM 1960 C C . GLU A 1 261 ? 65.549 94.200 -4.846 1.00 13.54 261 GLU A C 1
ATOM 1961 O O . GLU A 1 261 ? 66.053 93.835 -5.901 1.00 14.61 261 GLU A O 1
ATOM 1967 N N . TYR A 1 262 ? 65.742 95.415 -4.344 1.00 12.87 262 TYR A N 1
ATOM 1968 C CA . TYR A 1 262 ? 66.509 96.418 -5.071 1.00 13.32 262 TYR A CA 1
ATOM 1969 C C . TYR A 1 262 ? 67.920 95.926 -5.390 1.00 14.18 262 TYR A C 1
ATOM 1970 O O . TYR A 1 262 ? 68.393 96.083 -6.523 1.00 15.30 262 TYR A O 1
ATOM 1979 N N . PHE A 1 263 ? 68.581 95.339 -4.393 1.00 13.87 263 PHE A N 1
ATOM 1980 C CA . PHE A 1 263 ? 69.950 94.844 -4.549 1.00 14.55 263 PHE A CA 1
ATOM 1981 C C . PHE A 1 263 ? 70.033 93.420 -5.089 1.00 15.03 263 PHE A C 1
ATOM 1982 O O . PHE A 1 263 ? 71.104 92.968 -5.503 1.00 16.92 263 PHE A O 1
ATOM 1990 N N . GLY A 1 264 ? 68.919 92.697 -5.057 1.00 14.36 264 GLY A N 1
ATOM 1991 C CA . GLY A 1 264 ? 68.931 91.300 -5.452 1.00 14.48 264 GLY A CA 1
ATOM 1992 C C . GLY A 1 264 ? 69.800 90.482 -4.512 1.00 14.23 264 GLY A C 1
ATOM 1993 O O . GLY A 1 264 ? 70.637 89.703 -4.949 1.00 15.31 264 GLY A O 1
ATOM 1994 N N . ILE A 1 265 ? 69.625 90.699 -3.211 1.00 13.99 265 ILE A N 1
ATOM 1995 C CA . ILE A 1 265 ? 70.340 89.947 -2.182 1.00 14.25 265 ILE A CA 1
ATOM 1996 C C . ILE A 1 265 ? 69.311 89.507 -1.161 1.00 14.08 265 ILE A C 1
ATOM 1997 O O . ILE A 1 265 ? 68.680 90.347 -0.530 1.00 15.94 265 ILE A O 1
ATOM 2002 N N . THR A 1 266 ? 69.129 88.200 -1.012 1.00 13.23 266 THR A N 1
ATOM 2003 C CA . THR A 1 266 ? 68.055 87.674 -0.185 1.00 13.83 266 THR A CA 1
ATOM 2004 C C . THR A 1 266 ? 68.586 87.225 1.177 1.00 13.23 266 THR A C 1
ATOM 2005 O O . THR A 1 266 ? 69.397 86.295 1.256 1.00 14.41 266 THR A O 1
ATOM 2009 N N . PRO A 1 267 ? 68.154 87.904 2.253 1.00 12.85 267 PRO A N 1
ATOM 2010 C CA . PRO A 1 267 ? 68.610 87.527 3.593 1.00 12.35 267 PRO A CA 1
ATOM 2011 C C . PRO A 1 267 ? 67.841 86.316 4.115 1.00 12.50 267 PRO A C 1
ATOM 2012 O O . PRO A 1 267 ? 66.940 85.821 3.443 1.00 13.87 267 PRO A O 1
ATOM 2016 N N . ASP A 1 268 ? 68.199 85.846 5.307 1.00 12.18 268 ASP A N 1
ATOM 2017 C CA . ASP A 1 268 ? 67.495 84.737 5.948 1.00 12.86 268 ASP A CA 1
ATOM 2018 C C . ASP A 1 268 ? 66.283 85.205 6.748 1.00 12.12 268 ASP A C 1
ATOM 2019 O O . ASP A 1 268 ? 65.279 84.486 6.837 1.00 13.49 268 ASP A O 1
ATOM 2024 N N . LEU A 1 269 ? 66.388 86.403 7.326 1.00 12.20 269 LEU A N 1
ATOM 2025 C CA . LEU A 1 269 ? 65.326 86.994 8.140 1.00 11.75 269 LEU A CA 1
ATOM 2026 C C . LEU A 1 269 ? 65.256 88.471 7.810 1.00 11.29 269 LEU A C 1
ATOM 2027 O O . LEU A 1 269 ? 66.276 89.069 7.446 1.00 12.01 269 LEU A O 1
ATOM 2032 N N . THR A 1 270 ? 64.059 89.041 7.952 1.00 11.36 270 THR A N 1
ATOM 2033 C CA . THR A 1 270 ? 63.798 90.450 7.676 1.00 12.01 270 THR A CA 1
ATOM 2034 C C . THR A 1 270 ? 62.887 91.022 8.755 1.00 11.38 270 THR A C 1
ATOM 2035 O O . THR A 1 270 ? 61.945 90.362 9.193 1.00 12.48 270 THR A O 1
ATOM 2039 N N . THR A 1 271 ? 63.161 92.258 9.163 1.00 10.75 271 THR A N 1
ATOM 2040 C CA . THR A 1 271 ? 62.204 93.024 9.951 1.00 11.15 271 THR A CA 1
ATOM 2041 C C . THR A 1 271 ? 61.568 94.100 9.094 1.00 11.42 271 THR A C 1
ATOM 2042 O O . THR A 1 271 ? 62.188 94.647 8.170 1.00 12.28 271 THR A O 1
ATOM 2046 N N . LEU A 1 272 ? 60.317 94.399 9.412 1.00 11.13 272 LEU A N 1
ATOM 2047 C CA . LEU A 1 272 ? 59.549 95.426 8.741 1.00 12.07 272 LEU A CA 1
ATOM 2048 C C . LEU A 1 272 ? 58.881 96.313 9.769 1.00 11.82 272 LEU A C 1
ATOM 2049 O O . LEU A 1 272 ? 58.722 95.946 10.936 1.00 11.95 272 LEU A O 1
ATOM 2054 N N . GLY A 1 273 ? 58.469 97.479 9.313 1.00 13.48 273 GLY A N 1
ATOM 2055 C CA . GLY A 1 273 ? 57.696 98.361 10.147 1.00 15.29 273 GLY A CA 1
ATOM 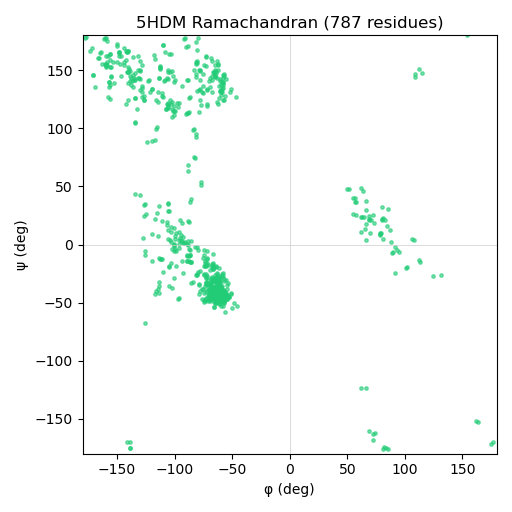2056 C C . GLY A 1 273 ? 57.216 99.493 9.283 1.00 16.72 273 GLY A C 1
ATOM 2057 O O . GLY A 1 273 ? 57.296 99.450 8.060 1.00 16.28 273 GLY A O 1
ATOM 2058 N N A LYS A 1 274 ? 56.624 100.479 9.932 0.32 18.76 274 LYS A N 1
ATOM 2059 N N B LYS A 1 274 ? 56.602 100.481 9.927 0.24 18.48 274 LYS A N 1
ATOM 2060 N N C LYS A 1 274 ? 56.707 100.523 9.949 0.44 18.09 274 LYS A N 1
ATOM 2061 C CA A LYS A 1 274 ? 56.412 101.795 9.342 0.32 19.66 274 LYS A CA 1
ATOM 2062 C CA B LYS A 1 274 ? 56.412 101.791 9.317 0.24 19.29 274 LYS A CA 1
ATOM 2063 C CA C LYS A 1 274 ? 56.486 101.824 9.328 0.44 19.17 274 LYS A CA 1
ATOM 2064 C C A LYS A 1 274 ? 55.461 101.720 8.152 0.32 18.86 274 LYS A C 1
ATOM 2065 C C B LYS A 1 274 ? 55.438 101.719 8.146 0.24 18.56 274 LYS A C 1
ATOM 2066 C C C LYS A 1 274 ? 55.499 101.721 8.170 0.44 18.18 274 LYS A C 1
ATOM 2067 O O A LYS A 1 274 ? 54.242 101.706 8.321 0.32 19.63 274 LYS A O 1
ATOM 2068 O O B LYS A 1 274 ? 54.222 101.733 8.336 0.24 19.12 274 LYS A O 1
ATOM 2069 O O C LYS A 1 274 ? 54.286 101.681 8.376 0.44 18.17 274 LYS A O 1
ATOM 2085 N N . ILE A 1 275 ? 55.980 101.658 6.934 1.00 17.21 275 ILE A N 1
ATOM 2086 C CA . ILE A 1 275 ? 55.054 101.520 5.800 1.00 16.20 275 ILE A CA 1
ATOM 2087 C C . ILE A 1 275 ? 54.026 100.383 5.990 1.00 16.39 275 ILE A C 1
ATOM 2088 O O . ILE A 1 275 ? 52.849 100.550 5.681 1.00 15.72 275 ILE A O 1
ATOM 2093 N N . ILE A 1 276 ? 54.435 99.288 6.620 1.00 16.64 276 ILE A N 1
ATOM 2094 C CA A ILE A 1 276 ? 53.507 98.166 6.739 0.43 16.69 276 ILE A CA 1
ATOM 2095 C CA B ILE A 1 276 ? 53.574 98.131 6.810 0.57 16.87 276 ILE A CA 1
ATOM 2096 C C . ILE A 1 276 ? 52.337 98.432 7.676 1.00 16.48 276 ILE A C 1
ATOM 2097 O O . ILE A 1 276 ? 51.360 97.696 7.650 1.00 16.82 276 ILE A O 1
ATOM 2106 N N . GLY A 1 277 ? 52.402 99.508 8.463 1.00 17.12 277 GLY A N 1
ATOM 2107 C CA . GLY A 1 277 ? 51.276 99.898 9.291 1.00 17.25 277 GLY A CA 1
ATOM 2108 C C . GLY A 1 277 ? 50.440 101.017 8.724 1.00 16.90 277 GLY A C 1
ATOM 2109 O O . GLY A 1 277 ? 49.422 101.385 9.309 1.00 16.52 277 GLY A O 1
ATOM 2110 N N . GLY A 1 278 ? 50.877 101.560 7.591 1.00 17.54 278 GLY A N 1
ATOM 2111 C CA . GLY A 1 278 ? 50.144 102.602 6.905 1.00 18.51 278 GLY A CA 1
ATOM 2112 C C . GLY A 1 278 ? 49.818 103.823 7.744 1.00 18.49 278 GLY A C 1
ATOM 2113 O O . GLY A 1 278 ? 48.839 104.508 7.460 1.00 21.94 278 GLY A O 1
ATOM 2114 N N . GLY A 1 279 ? 50.618 104.098 8.775 1.00 16.12 279 GLY A N 1
ATOM 2115 C CA . GLY A 1 279 ? 50.373 105.235 9.644 1.00 16.88 279 GLY A CA 1
ATOM 2116 C C . GLY A 1 279 ? 49.860 104.863 11.021 1.00 16.90 279 GLY A C 1
ATOM 2117 O O . GLY A 1 279 ? 49.521 105.742 11.807 1.00 17.85 279 GLY A O 1
ATOM 2118 N N . LEU A 1 280 ? 49.780 103.564 11.299 1.00 14.78 280 LEU A N 1
ATOM 2119 C CA . LEU A 1 280 ? 49.438 103.026 12.616 1.00 15.05 280 LEU A CA 1
ATOM 2120 C C . LEU A 1 280 ? 50.635 102.226 13.152 1.00 14.76 280 LEU A C 1
ATOM 2121 O O . LEU A 1 280 ? 51.504 101.818 12.391 1.00 14.06 280 LEU A O 1
ATOM 2126 N N . PRO A 1 281 ? 50.697 102.004 14.470 1.00 16.76 281 PRO A N 1
ATOM 2127 C CA . PRO A 1 281 ? 51.854 101.292 15.022 1.00 17.72 281 PRO A CA 1
ATOM 2128 C C . PRO A 1 281 ? 51.859 99.823 14.627 1.00 17.54 281 PRO A C 1
ATOM 2129 O O . PRO A 1 281 ? 50.944 99.087 14.968 1.00 18.72 281 PRO A O 1
ATOM 2133 N N A VAL A 1 282 ? 53.019 99.417 14.158 0.44 18.29 282 VAL A N 1
ATOM 2134 N N B VAL A 1 282 ? 52.783 99.408 13.743 0.56 17.58 282 VAL A N 1
ATOM 2135 C CA A VAL A 1 282 ? 53.164 98.134 13.560 0.44 17.42 282 VAL A CA 1
ATOM 2136 C CA B VAL A 1 282 ? 52.933 97.990 13.299 0.56 15.94 282 VAL A CA 1
ATOM 2137 C C A VAL A 1 282 ? 54.632 97.769 13.546 0.44 14.77 282 VAL A C 1
ATOM 2138 C C B VAL A 1 282 ? 54.381 97.659 12.953 0.56 14.38 282 VAL A C 1
ATOM 2139 O O A VAL A 1 282 ? 55.532 98.612 13.689 0.44 14.12 282 VAL A O 1
ATOM 2140 O O B VAL A 1 282 ? 55.041 98.454 12.297 0.56 14.20 282 VAL A O 1
ATOM 2147 N N . GLY A 1 283 ? 54.856 96.483 13.370 1.00 12.94 283 GLY A N 1
ATOM 2148 C CA . GLY A 1 283 ? 56.153 95.971 12.981 1.00 12.60 283 GLY A CA 1
ATOM 2149 C C . GLY A 1 283 ? 55.943 94.526 12.568 1.00 11.45 283 GLY A C 1
ATOM 2150 O O . GLY A 1 283 ? 54.857 93.962 12.762 1.00 11.76 283 GLY A O 1
ATOM 2151 N N . ALA A 1 284 ? 56.980 93.898 12.032 1.00 11.07 284 ALA A N 1
ATOM 2152 C CA . ALA A 1 284 ? 56.900 92.474 11.742 1.00 11.08 284 ALA A CA 1
ATOM 2153 C C . ALA A 1 284 ? 58.288 91.903 11.630 1.00 10.73 284 ALA A C 1
ATOM 2154 O O . ALA A 1 284 ? 59.240 92.623 11.311 1.00 11.19 284 ALA A O 1
ATOM 2156 N N . TYR A 1 285 ? 58.413 90.610 11.912 1.00 11.18 285 TYR A N 1
ATOM 2157 C CA . TYR A 1 285 ? 59.627 89.908 11.538 1.00 11.34 285 TYR A CA 1
ATOM 2158 C C . TYR A 1 285 ? 59.239 88.624 10.825 1.00 11.34 285 TYR A C 1
ATOM 2159 O O . TYR A 1 285 ? 58.223 88.007 11.137 1.00 11.79 285 TYR A O 1
ATOM 2168 N N . GLY A 1 286 ? 60.019 88.252 9.822 1.00 11.62 286 GLY A N 1
ATOM 2169 C CA . GLY A 1 286 ? 59.699 87.098 9.015 1.00 11.96 286 GLY A CA 1
ATOM 2170 C C . GLY A 1 286 ? 60.927 86.584 8.311 1.00 11.47 286 GLY A C 1
ATOM 2171 O O . GLY A 1 286 ? 61.996 87.186 8.365 1.00 12.19 286 GLY A O 1
ATOM 2172 N N . GLY A 1 287 ? 60.776 85.463 7.624 1.00 11.39 287 GLY A N 1
ATOM 2173 C CA . GLY A 1 287 ? 61.906 84.881 6.930 1.00 11.97 287 GLY A CA 1
ATOM 2174 C C . GLY A 1 287 ? 61.637 83.447 6.554 1.00 11.87 287 GLY A C 1
ATOM 2175 O O . GLY A 1 287 ? 60.481 83.049 6.354 1.00 12.44 287 GLY A O 1
ATOM 2176 N N . ARG A 1 288 ? 62.708 82.673 6.454 1.00 13.29 288 ARG A N 1
ATOM 2177 C CA . ARG A 1 288 ? 62.602 81.282 6.045 1.00 14.40 288 ARG A CA 1
ATOM 2178 C C . ARG A 1 288 ? 61.690 80.521 6.996 1.00 14.32 288 ARG A C 1
ATOM 2179 O O . ARG A 1 288 ? 61.767 80.693 8.216 1.00 14.76 288 ARG A O 1
ATOM 2187 N N . ARG A 1 289 ? 60.830 79.675 6.437 1.00 14.51 289 ARG A N 1
ATOM 2188 C CA . ARG A 1 289 ? 59.822 78.993 7.237 1.00 15.92 289 ARG A CA 1
ATOM 2189 C C . ARG A 1 289 ? 60.420 78.137 8.344 1.00 14.75 289 ARG A C 1
ATOM 2190 O O . ARG A 1 289 ? 59.907 78.120 9.463 1.00 15.45 289 ARG A O 1
ATOM 2198 N N . ASP A 1 290 ? 61.507 77.427 8.047 1.00 14.69 290 ASP A N 1
ATOM 2199 C CA . ASP A 1 290 ? 62.086 76.545 9.055 1.00 16.47 290 ASP A CA 1
ATOM 2200 C C . ASP A 1 290 ? 62.590 77.320 10.278 1.00 15.01 290 ASP A C 1
ATOM 2201 O O . ASP A 1 290 ? 62.570 76.811 11.400 1.00 17.97 290 ASP A O 1
ATOM 2206 N N . ILE A 1 291 ? 63.028 78.556 10.063 1.00 13.25 291 ILE A N 1
ATOM 2207 C CA . ILE A 1 291 ? 63.439 79.401 11.174 1.00 13.43 291 ILE A CA 1
ATOM 2208 C C . ILE A 1 291 ? 62.207 79.912 11.938 1.00 13.46 291 ILE A C 1
ATOM 2209 O O . ILE A 1 291 ? 62.143 79.835 13.164 1.00 13.34 291 ILE A O 1
ATOM 2214 N N . MET A 1 292 ? 61.218 80.413 11.203 1.00 12.76 292 MET A N 1
ATOM 2215 C CA . MET A 1 292 ? 60.025 80.997 11.818 1.00 13.56 292 MET A CA 1
ATOM 2216 C C . MET A 1 292 ? 59.215 80.001 12.638 1.00 13.59 292 MET A C 1
ATOM 2217 O O . MET A 1 292 ? 58.507 80.393 13.562 1.00 14.07 292 MET A O 1
ATOM 2222 N N . GLU A 1 293 ? 59.332 78.716 12.316 1.00 13.73 293 GLU A N 1
ATOM 2223 C CA . GLU A 1 293 ? 58.635 77.683 13.075 1.00 16.02 293 GLU A CA 1
ATOM 2224 C C . GLU A 1 293 ? 59.139 77.535 14.514 1.00 15.31 293 GLU A C 1
ATOM 2225 O O . GLU A 1 293 ? 58.525 76.833 15.318 1.00 16.80 293 GLU A O 1
ATOM 2231 N N . MET A 1 294 ? 60.232 78.214 14.851 1.00 14.58 294 MET A N 1
ATOM 2232 C CA A MET A 1 294 ? 60.687 78.200 16.235 0.53 15.28 294 MET A CA 1
ATOM 2233 C CA B MET A 1 294 ? 60.747 78.257 16.219 0.47 15.16 294 MET A CA 1
ATOM 2234 C C . MET A 1 294 ? 59.947 79.196 17.120 1.00 14.24 294 MET A C 1
ATOM 2235 O O . MET A 1 294 ? 60.055 79.143 18.346 1.00 14.78 294 MET A O 1
ATOM 2244 N N . VAL A 1 295 ? 59.190 80.098 16.508 1.00 13.12 295 VAL A N 1
ATOM 2245 C CA . VAL A 1 295 ? 58.485 81.135 17.256 1.00 12.89 295 VAL A CA 1
ATOM 2246 C C . VAL A 1 295 ? 57.240 80.579 17.950 1.00 12.77 295 VAL A C 1
ATOM 2247 O O . VAL A 1 295 ? 56.425 79.889 17.324 1.00 13.60 295 VAL A O 1
ATOM 2251 N N . ALA A 1 296 ? 57.090 80.876 19.241 1.00 13.12 296 ALA A N 1
ATOM 2252 C CA . ALA A 1 296 ? 55.904 80.445 19.976 1.00 13.43 296 ALA A CA 1
ATOM 2253 C C . ALA A 1 296 ? 54.643 80.988 19.306 1.00 12.48 296 ALA A C 1
ATOM 2254 O O . ALA A 1 296 ? 54.608 82.140 18.892 1.00 13.31 296 ALA A O 1
ATOM 2256 N N . PRO A 1 297 ? 53.580 80.174 19.230 1.00 13.22 297 PRO A N 1
ATOM 2257 C CA . PRO A 1 297 ? 53.406 78.856 19.839 1.00 14.08 297 PRO A CA 1
ATOM 2258 C C . PRO A 1 297 ? 53.801 77.680 18.937 1.00 15.59 297 PRO A C 1
ATOM 2259 O O . PRO A 1 297 ? 53.569 76.543 19.340 1.00 18.21 297 PRO A O 1
ATOM 2263 N N . ALA A 1 298 ? 54.382 77.925 17.762 1.00 14.87 298 ALA A N 1
ATOM 2264 C CA . ALA A 1 298 ? 54.847 76.820 16.914 1.00 15.25 298 ALA A CA 1
ATOM 2265 C C . ALA A 1 298 ? 56.091 76.176 17.515 1.00 16.05 298 ALA A C 1
ATOM 2266 O O . ALA A 1 298 ? 56.289 74.969 17.413 1.00 17.65 298 ALA A O 1
ATOM 2268 N N . GLY A 1 299 ? 56.924 76.997 18.144 1.00 14.61 299 GLY A N 1
ATOM 2269 C CA . GLY A 1 299 ? 58.170 76.533 18.719 1.00 14.92 299 GLY A CA 1
ATOM 2270 C C . GLY A 1 299 ? 58.420 77.172 20.069 1.00 14.91 299 GLY A C 1
ATOM 2271 O O . GLY A 1 299 ? 57.539 77.837 20.623 1.00 15.54 299 GLY A O 1
ATOM 2272 N N . PRO A 1 300 ? 59.632 76.983 20.607 1.00 14.84 300 PRO A N 1
ATOM 2273 C CA . PRO A 1 300 ? 59.918 77.369 21.995 1.00 15.41 300 PRO A CA 1
ATOM 2274 C C . PRO A 1 300 ? 60.362 78.816 22.229 1.00 15.04 300 PRO A C 1
ATOM 2275 O O . PRO A 1 300 ? 60.444 79.242 23.383 1.00 15.98 300 PRO A O 1
ATOM 2279 N N . MET A 1 301 ? 60.643 79.572 21.175 1.00 14.62 301 MET A N 1
ATOM 2280 C CA A MET A 1 301 ? 61.103 80.939 21.371 0.61 14.70 301 MET A CA 1
ATOM 2281 C CA B MET A 1 301 ? 61.108 80.949 21.328 0.39 15.10 301 MET A CA 1
ATOM 2282 C C . MET A 1 301 ? 59.953 81.868 21.730 1.00 15.01 301 MET A C 1
ATOM 2283 O O . MET A 1 301 ? 58.978 81.995 20.997 1.00 15.35 301 MET A O 1
ATOM 2292 N N . TYR A 1 302 ? 60.069 82.525 22.878 1.00 14.64 302 TYR A N 1
ATOM 2293 C CA . TYR A 1 302 ? 58.959 83.331 23.367 1.00 14.32 302 TYR A CA 1
ATOM 2294 C C . TYR A 1 302 ? 58.929 84.769 22.858 1.00 13.68 302 TYR A C 1
ATOM 2295 O O . TYR A 1 302 ? 59.897 85.509 23.003 1.00 14.15 302 TYR A O 1
ATOM 2304 N N . GLN A 1 303 ? 57.790 85.151 22.290 1.00 13.84 303 GLN A N 1
ATOM 2305 C CA . GLN A 1 303 ? 57.486 86.535 21.954 1.00 13.72 303 GLN A CA 1
ATOM 2306 C C . GLN A 1 303 ? 55.967 86.646 21.884 1.00 14.03 303 GLN A C 1
ATOM 2307 O O . GLN A 1 303 ? 55.313 85.737 21.381 1.00 15.29 303 GLN A O 1
ATOM 2313 N N . ALA A 1 304 ? 55.415 87.747 22.393 1.00 13.72 304 ALA A N 1
ATOM 2314 C CA . ALA A 1 304 ? 53.964 87.936 22.488 1.00 14.05 304 ALA A CA 1
ATOM 2315 C C . ALA A 1 304 ? 53.618 89.411 22.337 1.00 14.79 304 ALA A C 1
ATOM 2316 O O . ALA A 1 304 ? 54.486 90.268 22.440 1.00 16.09 304 ALA A O 1
ATOM 2318 N N . GLY A 1 305 ? 52.344 89.714 22.113 1.00 14.46 305 GLY A N 1
ATOM 2319 C CA . GLY A 1 305 ? 51.908 91.100 22.057 1.00 15.15 305 GLY A CA 1
ATOM 2320 C C . GLY A 1 305 ? 50.395 91.194 22.047 1.00 15.84 305 GLY A C 1
ATOM 2321 O O . GLY A 1 305 ? 49.733 90.488 21.290 1.00 18.55 305 GLY A O 1
ATOM 2322 N N . THR A 1 306 ? 49.844 92.104 22.846 1.00 15.36 306 THR A N 1
ATOM 2323 C CA . THR A 1 306 ? 48.393 92.227 22.997 1.00 15.90 306 THR A CA 1
ATOM 2324 C C . THR A 1 306 ? 47.713 92.847 21.788 1.00 15.47 306 THR A C 1
ATOM 2325 O O . THR A 1 306 ? 46.685 92.350 21.318 1.00 15.89 306 THR A O 1
ATOM 2329 N N . LEU A 1 307 ? 48.257 93.960 21.314 1.00 15.94 307 LEU A N 1
ATOM 2330 C CA . LEU A 1 307 ? 47.653 94.696 20.205 1.00 16.16 307 LEU A CA 1
ATOM 2331 C C . LEU A 1 307 ? 48.135 94.206 18.860 1.00 14.33 307 LEU A C 1
ATOM 2332 O O . LEU A 1 307 ? 47.748 94.752 17.830 1.00 15.94 307 LEU A O 1
ATOM 2337 N N . SER A 1 308 ? 49.019 93.210 18.863 1.00 13.09 308 SER A N 1
ATOM 2338 C CA . SER A 1 308 ? 49.589 92.732 17.606 1.00 12.81 308 SER A CA 1
ATOM 2339 C C . SER A 1 308 ? 48.496 92.229 16.680 1.00 12.50 308 SER A C 1
ATOM 2340 O O . SER A 1 308 ? 47.563 91.552 17.109 1.00 14.13 308 SER A O 1
ATOM 2343 N N . GLY A 1 309 ? 48.609 92.576 15.402 1.00 12.62 309 GLY A N 1
ATOM 2344 C CA . GLY A 1 309 ? 47.650 92.127 14.409 1.00 13.13 309 GLY A CA 1
ATOM 2345 C C . GLY A 1 309 ? 46.289 92.770 14.554 1.00 13.50 309 GLY A C 1
ATOM 2346 O O . GLY A 1 309 ? 45.299 92.225 14.076 1.00 15.04 309 GLY A O 1
ATOM 2347 N N . ASN A 1 310 ? 46.213 93.918 15.214 1.00 14.63 310 ASN A N 1
ATOM 2348 C CA . ASN A 1 310 ? 44.901 94.527 15.380 1.00 15.42 310 ASN A CA 1
ATOM 2349 C C . ASN A 1 310 ? 44.345 94.955 14.026 1.00 14.88 310 ASN A C 1
ATOM 2350 O O . ASN A 1 310 ? 45.096 95.305 13.106 1.00 14.12 310 ASN A O 1
ATOM 2355 N N . PRO A 1 311 ? 43.014 94.913 13.897 1.00 15.74 311 PRO A N 1
ATOM 2356 C CA . PRO A 1 311 ? 42.409 95.096 12.577 1.00 15.21 311 PRO A CA 1
ATOM 2357 C C . PRO A 1 311 ? 42.595 96.491 11.972 1.00 14.94 311 PRO A C 1
ATOM 2358 O O . PRO A 1 311 ? 42.623 96.593 10.748 1.00 14.51 311 PRO A O 1
ATOM 2362 N N . LEU A 1 312 ? 42.715 97.542 12.778 1.00 17.16 312 LEU A N 1
ATOM 2363 C CA A LEU A 1 312 ? 42.941 98.874 12.230 0.35 18.17 312 LEU A CA 1
ATOM 2364 C CA B LEU A 1 312 ? 42.948 98.878 12.234 0.65 18.71 312 LEU A CA 1
ATOM 2365 C C . LEU A 1 312 ? 44.289 98.941 11.529 1.00 17.74 312 LEU A C 1
ATOM 2366 O O . LEU A 1 312 ? 44.399 99.406 10.393 1.00 17.90 312 LEU A O 1
ATOM 2375 N N . ALA A 1 313 ? 45.315 98.469 12.218 1.00 17.85 313 ALA A N 1
ATOM 2376 C CA . ALA A 1 313 ? 46.647 98.488 11.678 1.00 17.64 313 ALA A CA 1
ATOM 2377 C C . ALA A 1 313 ? 46.758 97.554 10.458 1.00 15.11 313 ALA A C 1
ATOM 2378 O O . ALA A 1 313 ? 47.389 97.899 9.454 1.00 14.91 313 ALA A O 1
ATOM 2380 N N . MET A 1 314 ? 46.118 96.389 10.519 1.00 13.34 314 MET A N 1
ATOM 2381 C CA . MET A 1 314 ? 46.141 95.489 9.367 1.00 12.98 314 MET A CA 1
ATOM 2382 C C . MET A 1 314 ? 45.490 96.155 8.151 1.00 12.33 314 MET A C 1
ATOM 2383 O O . MET A 1 314 ? 46.026 96.101 7.039 1.00 12.72 314 MET A O 1
ATOM 2388 N N . THR A 1 315 ? 44.340 96.791 8.363 1.00 12.44 315 THR A N 1
ATOM 2389 C CA . THR A 1 315 ? 43.641 97.474 7.274 1.00 13.44 315 THR A CA 1
ATOM 2390 C C . THR A 1 315 ? 44.505 98.558 6.644 1.00 12.92 315 THR A C 1
ATOM 2391 O O . THR A 1 315 ? 44.582 98.678 5.415 1.00 13.42 315 THR A O 1
ATOM 2395 N N . ALA A 1 316 ? 45.126 99.381 7.480 1.00 13.20 316 ALA A N 1
ATOM 2396 C CA . ALA A 1 316 ? 45.955 100.459 6.965 1.00 14.60 316 ALA A CA 1
ATOM 2397 C C . ALA A 1 316 ? 47.121 99.918 6.128 1.00 13.57 316 ALA A C 1
ATOM 2398 O O . ALA A 1 316 ? 47.417 100.437 5.048 1.00 14.38 316 ALA A O 1
ATOM 2400 N N . GLY A 1 317 ? 47.765 98.866 6.616 1.00 13.09 317 GLY A N 1
ATOM 2401 C CA . GLY A 1 317 ? 48.841 98.234 5.869 1.00 13.41 317 GLY A CA 1
ATOM 2402 C C . GLY A 1 317 ? 48.386 97.631 4.550 1.00 12.71 317 GLY A C 1
ATOM 2403 O O . GLY A 1 317 ? 49.041 97.792 3.516 1.00 13.38 317 GLY A O 1
ATOM 2404 N N . ILE A 1 318 ? 47.258 96.929 4.586 1.00 12.73 318 ILE A N 1
ATOM 2405 C CA . ILE A 1 318 ? 46.734 96.281 3.395 1.00 12.70 318 ILE A CA 1
ATOM 2406 C C . ILE A 1 318 ? 46.495 97.305 2.291 1.00 13.12 318 ILE A C 1
ATOM 2407 O O . ILE A 1 318 ? 46.901 97.109 1.145 1.00 13.52 318 ILE A O 1
ATOM 2412 N N . HIS A 1 319 ? 45.841 98.408 2.635 1.00 13.01 319 HIS A N 1
ATOM 2413 C CA . HIS A 1 319 ? 45.484 99.383 1.613 1.00 13.31 319 HIS A CA 1
ATOM 2414 C C . HIS A 1 319 ? 46.681 100.202 1.136 1.00 13.37 319 HIS A C 1
ATOM 2415 O O . HIS A 1 319 ? 46.713 100.668 -0.002 1.00 15.16 319 HIS A O 1
ATOM 2422 N N . THR A 1 320 ? 47.681 100.346 1.992 1.00 12.64 320 THR A N 1
ATOM 2423 C CA . THR A 1 320 ? 48.915 101.006 1.602 1.00 12.74 320 THR A CA 1
ATOM 2424 C C . THR A 1 320 ? 49.683 100.143 0.607 1.00 12.83 320 THR A C 1
ATOM 2425 O O . THR A 1 320 ? 50.099 100.621 -0.444 1.00 13.77 320 THR A O 1
ATOM 2429 N N . LEU A 1 321 ? 49.835 98.859 0.925 1.00 13.00 321 LEU A N 1
ATOM 2430 C CA . LEU A 1 321 ? 50.511 97.941 0.016 1.00 13.71 321 LEU A CA 1
ATOM 2431 C C . LEU A 1 321 ? 49.767 97.821 -1.316 1.00 13.66 321 LEU A C 1
ATOM 2432 O O . LEU A 1 321 ? 50.389 97.765 -2.374 1.00 14.89 321 LEU A O 1
ATOM 2437 N N . LYS A 1 322 ? 48.436 97.804 -1.265 1.00 13.77 322 LYS A N 1
ATOM 2438 C CA . LYS A 1 322 ? 47.633 97.723 -2.480 1.00 15.73 322 LYS A CA 1
ATOM 2439 C C . LYS A 1 322 ? 47.988 98.857 -3.434 1.00 15.52 322 LYS A C 1
ATOM 2440 O O . LYS A 1 322 ? 48.120 98.651 -4.641 1.00 16.79 322 LYS A O 1
ATOM 2446 N N . ARG A 1 323 ? 48.148 100.057 -2.890 1.00 14.10 323 ARG A N 1
ATOM 2447 C CA . ARG A 1 323 ? 48.487 101.217 -3.705 1.00 14.12 323 ARG A CA 1
ATOM 2448 C C . ARG A 1 323 ? 49.905 101.099 -4.272 1.00 14.11 323 ARG A C 1
ATOM 2449 O O . ARG A 1 323 ? 50.134 101.394 -5.440 1.00 15.05 323 ARG A O 1
ATOM 2457 N N . LEU A 1 324 ? 50.853 100.667 -3.446 1.00 13.60 324 LEU A N 1
ATOM 2458 C CA . LEU A 1 324 ? 52.237 100.522 -3.877 1.00 14.32 324 LEU A CA 1
ATOM 2459 C C . LEU A 1 324 ? 52.407 99.486 -4.981 1.00 15.78 324 LEU A C 1
ATOM 2460 O O . LEU A 1 324 ? 53.326 99.591 -5.786 1.00 16.75 324 LEU A O 1
ATOM 2465 N N . LYS A 1 325 ? 51.518 98.498 -5.023 1.00 17.80 325 LYS A N 1
ATOM 2466 C CA . LYS A 1 325 ? 51.643 97.397 -5.969 1.00 21.41 325 LYS A CA 1
ATOM 2467 C C . LYS A 1 325 ? 51.289 97.834 -7.393 1.00 22.76 325 LYS A C 1
ATOM 2468 O O . LYS A 1 325 ? 51.615 97.145 -8.359 1.00 24.79 325 LYS A O 1
ATOM 2474 N N . GLN A 1 326 ? 50.633 98.985 -7.523 1.00 22.23 326 GLN A N 1
ATOM 2475 C CA . GLN A 1 326 ? 50.271 99.520 -8.836 1.00 22.59 326 GLN A CA 1
ATOM 2476 C C . GLN A 1 326 ? 51.512 99.815 -9.672 1.00 22.30 326 GLN A C 1
ATOM 2477 O O . GLN A 1 326 ? 52.575 100.132 -9.140 1.00 21.73 326 GLN A O 1
ATOM 2483 N N . ALA A 1 327 ? 51.374 99.705 -10.986 1.00 22.19 327 ALA A N 1
ATOM 2484 C CA . ALA A 1 327 ? 52.498 99.947 -11.884 1.00 22.07 327 ALA A CA 1
ATOM 2485 C C . ALA A 1 327 ? 53.027 101.370 -11.742 1.00 20.85 327 ALA A C 1
ATOM 2486 O O . ALA A 1 327 ? 52.263 102.311 -11.513 1.00 21.68 327 ALA A O 1
ATOM 2488 N N . GLY A 1 328 ? 54.345 101.518 -11.831 1.00 19.04 328 GLY A N 1
ATOM 2489 C CA . GLY A 1 328 ? 54.956 102.830 -11.924 1.00 17.63 328 GLY A CA 1
ATOM 2490 C C . GLY A 1 328 ? 55.393 103.448 -10.610 1.00 15.39 328 GLY A C 1
ATOM 2491 O O . GLY A 1 328 ? 56.002 104.514 -10.617 1.00 15.81 328 GLY A O 1
ATOM 2492 N N . THR A 1 329 ? 55.094 102.794 -9.490 1.00 15.06 329 THR A N 1
ATOM 2493 C CA . THR A 1 329 ? 55.360 103.352 -8.166 1.00 14.39 329 THR A CA 1
ATOM 2494 C C . THR A 1 329 ? 56.820 103.743 -7.950 1.00 13.60 329 THR A C 1
ATOM 2495 O O . THR A 1 329 ? 57.133 104.886 -7.612 1.00 13.86 329 THR A O 1
ATOM 2499 N N . TYR A 1 330 ? 57.718 102.782 -8.105 1.00 13.39 330 TYR A N 1
ATOM 2500 C CA . TYR A 1 330 ? 59.102 103.013 -7.725 1.00 13.87 330 TYR A CA 1
ATOM 2501 C C . TYR A 1 330 ? 59.854 103.773 -8.802 1.00 13.67 330 TYR A C 1
ATOM 2502 O O . TYR A 1 330 ? 60.796 104.501 -8.499 1.00 14.10 330 TYR A O 1
ATOM 2511 N N . GLU A 1 331 ? 59.407 103.653 -10.052 1.00 13.38 331 GLU A N 1
ATOM 2512 C CA . GLU A 1 331 ? 59.947 104.477 -11.124 1.00 13.84 331 GLU A CA 1
ATOM 2513 C C . GLU A 1 331 ? 59.637 105.947 -10.852 1.00 13.64 331 GLU A C 1
ATOM 2514 O O . GLU A 1 331 ? 60.473 106.823 -11.072 1.00 13.46 331 GLU A O 1
ATOM 2520 N N . TYR A 1 332 ? 58.424 106.221 -10.384 1.00 12.90 332 TYR A N 1
ATOM 2521 C CA . TYR A 1 332 ? 58.040 107.590 -10.056 1.00 12.56 332 TYR A CA 1
ATOM 2522 C C . TYR A 1 332 ? 58.887 108.146 -8.904 1.00 11.82 332 TYR A C 1
ATOM 2523 O O . TYR A 1 332 ? 59.419 109.258 -8.987 1.00 12.82 332 TYR A O 1
ATOM 2532 N N . LEU A 1 333 ? 58.991 107.375 -7.825 1.00 12.00 333 LEU A N 1
ATOM 2533 C CA . LEU A 1 333 ? 59.808 107.791 -6.691 1.00 12.51 333 LEU A CA 1
ATOM 2534 C C . LEU A 1 333 ? 61.248 108.043 -7.121 1.00 12.44 333 LEU A C 1
ATOM 2535 O O . LEU A 1 333 ? 61.848 109.032 -6.715 1.00 12.75 333 LEU A O 1
ATOM 2540 N N . ASP A 1 334 ? 61.793 107.176 -7.971 1.00 12.76 334 ASP A N 1
ATOM 2541 C CA . ASP A 1 334 ? 63.148 107.393 -8.474 1.00 13.39 334 ASP A CA 1
ATOM 2542 C C . ASP A 1 334 ? 63.262 108.718 -9.217 1.00 13.10 334 ASP A C 1
ATOM 2543 O O . ASP A 1 334 ? 64.214 109.476 -9.003 1.00 13.85 334 ASP A O 1
ATOM 2548 N N . LYS A 1 335 ? 62.296 109.001 -10.088 1.00 13.36 335 LYS A N 1
ATOM 2549 C CA . LYS A 1 335 ? 62.359 110.209 -10.906 1.00 14.01 335 LYS A CA 1
ATOM 2550 C C . LYS A 1 335 ? 62.371 111.477 -10.058 1.00 13.71 335 LYS A C 1
ATOM 2551 O O . LYS A 1 335 ? 63.226 112.351 -10.225 1.00 13.75 335 LYS A O 1
ATOM 2557 N N . ILE A 1 336 ? 61.422 111.586 -9.135 1.00 13.47 336 ILE A N 1
ATOM 2558 C CA . ILE A 1 336 ? 61.331 112.812 -8.363 1.00 12.93 336 ILE A CA 1
ATOM 2559 C C . ILE A 1 336 ? 62.468 112.932 -7.343 1.00 12.07 336 ILE A C 1
ATOM 2560 O O . ILE A 1 336 ? 62.922 114.037 -7.044 1.00 12.81 336 ILE A O 1
ATOM 2565 N N . THR A 1 337 ? 62.925 111.804 -6.807 1.00 12.10 337 THR A N 1
ATOM 2566 C CA . THR A 1 337 ? 63.929 111.837 -5.745 1.00 12.00 337 THR A CA 1
ATOM 2567 C C . THR A 1 337 ? 65.329 112.087 -6.301 1.00 12.18 337 THR A C 1
ATOM 2568 O O . THR A 1 337 ? 66.140 112.775 -5.675 1.00 12.83 337 THR A O 1
ATOM 2572 N N . LYS A 1 338 ? 65.601 111.552 -7.487 1.00 12.90 338 LYS A N 1
ATOM 2573 C CA . LYS A 1 338 ? 66.837 111.884 -8.185 1.00 13.15 338 LYS A CA 1
ATOM 2574 C C . LYS A 1 338 ? 66.915 113.388 -8.445 1.00 12.91 338 LYS A C 1
ATOM 2575 O O . LYS A 1 338 ? 67.948 114.026 -8.207 1.00 13.47 338 LYS A O 1
ATOM 2581 N N . GLU A 1 339 ? 65.817 113.951 -8.946 1.00 13.22 339 GLU A N 1
ATOM 2582 C CA . GLU A 1 339 ? 65.774 115.374 -9.251 1.00 13.63 339 GLU A CA 1
ATOM 2583 C C . GLU A 1 339 ? 65.959 116.213 -7.988 1.00 13.11 339 GLU A C 1
ATOM 2584 O O . GLU A 1 339 ? 66.741 117.157 -7.981 1.00 13.76 339 GLU A O 1
ATOM 2590 N N . LEU A 1 340 ? 65.268 115.842 -6.911 1.00 12.38 340 LEU A N 1
ATOM 2591 C CA . LEU A 1 340 ? 65.417 116.517 -5.629 1.00 13.25 340 LEU A CA 1
ATOM 2592 C C . LEU A 1 340 ? 66.856 116.480 -5.112 1.00 12.71 340 LEU A C 1
ATOM 2593 O O . LEU A 1 340 ? 67.431 117.510 -4.760 1.00 13.27 340 LEU A O 1
ATOM 2598 N N . THR A 1 341 ? 67.420 115.281 -5.045 1.00 13.19 341 THR A N 1
ATOM 2599 C CA . THR A 1 341 ? 68.727 115.084 -4.434 1.00 13.90 341 THR A CA 1
ATOM 2600 C C . THR A 1 341 ? 69.801 115.812 -5.232 1.00 14.60 341 THR A C 1
ATOM 2601 O O . THR A 1 341 ? 70.599 116.570 -4.680 1.00 14.76 341 THR A O 1
ATOM 2605 N N . ASN A 1 342 ? 69.814 115.595 -6.541 1.00 14.78 342 ASN A N 1
ATOM 2606 C CA . ASN A 1 342 ? 70.804 116.263 -7.362 1.00 16.14 342 ASN A CA 1
ATOM 2607 C C . ASN A 1 342 ? 70.587 117.771 -7.414 1.00 15.19 342 ASN A C 1
ATOM 2608 O O . ASN A 1 342 ? 71.549 118.531 -7.497 1.00 16.21 342 ASN A O 1
ATOM 2613 N N . GLY A 1 343 ? 69.332 118.209 -7.322 1.00 15.13 343 GLY A N 1
ATOM 2614 C CA . GLY A 1 343 ? 69.037 119.634 -7.311 1.00 15.30 343 GLY A CA 1
ATOM 2615 C C . GLY A 1 343 ? 69.612 120.316 -6.081 1.00 14.44 343 GLY A C 1
ATOM 2616 O O . GLY A 1 343 ? 70.185 121.404 -6.173 1.00 15.93 343 GLY A O 1
ATOM 2617 N N . ILE A 1 344 ? 69.472 119.670 -4.925 1.00 14.41 344 ILE A N 1
ATOM 2618 C CA . ILE A 1 344 ? 70.025 120.213 -3.691 1.00 15.15 344 ILE A CA 1
ATOM 2619 C C . ILE A 1 344 ? 71.557 120.211 -3.742 1.00 14.30 344 ILE A C 1
ATOM 2620 O O . ILE A 1 344 ? 72.201 121.208 -3.411 1.00 15.46 344 ILE A O 1
ATOM 2625 N N . LEU A 1 345 ? 72.140 119.099 -4.178 1.00 13.91 345 LEU A N 1
ATOM 2626 C CA . LEU A 1 345 ? 73.597 119.016 -4.252 1.00 14.90 345 LEU A CA 1
ATOM 2627 C C . LEU A 1 345 ? 74.169 120.045 -5.235 1.00 15.29 345 LEU A C 1
ATOM 2628 O O . LEU A 1 345 ? 75.198 120.670 -4.959 1.00 16.15 345 LEU A O 1
ATOM 2633 N N . GLU A 1 346 ? 73.504 120.234 -6.371 1.00 15.70 346 GLU A N 1
ATOM 2634 C CA . GLU A 1 346 ? 73.935 121.245 -7.339 1.00 16.31 346 GLU A CA 1
ATOM 2635 C C . GLU A 1 346 ? 73.821 122.656 -6.764 1.00 16.84 346 GLU A C 1
ATOM 2636 O O . GLU A 1 346 ? 74.680 123.506 -6.998 1.00 17.64 346 GLU A O 1
ATOM 2642 N N . ALA A 1 347 ? 72.763 122.901 -6.000 1.00 16.22 347 ALA A N 1
ATOM 2643 C CA . ALA A 1 347 ? 72.601 124.184 -5.331 1.00 16.88 347 ALA A CA 1
ATOM 2644 C C . ALA A 1 347 ? 73.735 124.439 -4.345 1.00 16.40 347 ALA A C 1
ATOM 2645 O O . ALA A 1 347 ? 74.238 125.563 -4.252 1.00 17.69 347 ALA A O 1
ATOM 2647 N N . GLY A 1 348 ? 74.123 123.404 -3.601 1.00 15.95 348 GLY A N 1
ATOM 2648 C CA . GLY A 1 348 ? 75.265 123.505 -2.708 1.00 16.93 348 GLY A CA 1
ATOM 2649 C C . GLY A 1 348 ? 76.539 123.860 -3.447 1.00 17.99 348 GLY A C 1
ATOM 2650 O O . GLY A 1 348 ? 77.287 124.748 -3.024 1.00 18.40 348 GLY A O 1
ATOM 2651 N N . LYS A 1 349 ? 76.791 123.175 -4.559 1.00 18.57 349 LYS A N 1
ATOM 2652 C CA . LYS A 1 349 ? 77.982 123.456 -5.353 1.00 20.07 349 LYS A CA 1
ATOM 2653 C C . LYS A 1 349 ? 78.000 124.902 -5.846 1.00 19.75 349 LYS A C 1
ATOM 2654 O O . LYS A 1 349 ? 79.021 125.582 -5.751 1.00 21.58 349 LYS A O 1
ATOM 2660 N N . LYS A 1 350 ? 76.864 125.368 -6.357 1.00 19.79 350 LYS A N 1
ATOM 2661 C CA . LYS A 1 350 ? 76.764 126.714 -6.908 1.00 20.30 350 LYS A CA 1
ATOM 2662 C C . LYS A 1 350 ? 77.021 127.777 -5.845 1.00 20.18 350 LYS A C 1
ATOM 2663 O O . LYS A 1 350 ? 77.570 128.836 -6.137 1.00 21.55 350 LYS A O 1
ATOM 2669 N N . THR A 1 351 ? 76.638 127.482 -4.606 1.00 19.53 351 THR A N 1
ATOM 2670 C CA . THR A 1 351 ? 76.706 128.471 -3.534 1.00 19.83 351 THR A CA 1
ATOM 2671 C C . THR A 1 351 ? 77.940 128.289 -2.646 1.00 19.95 351 THR A C 1
ATOM 2672 O O . THR A 1 351 ? 78.075 128.947 -1.616 1.00 21.14 351 THR A O 1
ATOM 2676 N N . GLY A 1 352 ? 78.836 127.393 -3.047 1.00 19.44 352 GLY A N 1
ATOM 2677 C CA . GLY A 1 352 ? 80.121 127.233 -2.382 1.00 19.84 352 GLY A CA 1
ATOM 2678 C C . GLY A 1 352 ? 80.124 126.398 -1.110 1.00 19.74 352 GLY A C 1
ATOM 2679 O O . GLY A 1 352 ? 81.020 126.538 -0.283 1.00 21.25 352 GLY A O 1
ATOM 2680 N N . HIS A 1 353 ? 79.131 125.528 -0.946 1.00 18.52 353 HIS A N 1
ATOM 2681 C CA . HIS A 1 353 ? 79.069 124.652 0.220 1.00 18.04 353 HIS A CA 1
ATOM 2682 C C . HIS A 1 353 ? 79.425 123.225 -0.139 1.00 18.34 353 HIS A C 1
ATOM 2683 O O . HIS A 1 353 ? 78.736 122.610 -0.946 1.00 19.15 353 HIS A O 1
ATOM 2690 N N . PRO A 1 354 ? 80.480 122.678 0.482 1.00 18.14 354 PRO A N 1
ATOM 2691 C CA . PRO A 1 354 ? 80.755 121.244 0.318 1.00 18.47 354 PRO A CA 1
ATOM 2692 C C . PRO A 1 354 ? 79.568 120.392 0.756 1.00 17.92 354 PRO A C 1
ATOM 2693 O O . PRO A 1 354 ? 79.091 120.521 1.882 1.00 18.36 354 PRO A O 1
ATOM 2697 N N . MET A 1 355 ? 79.083 119.547 -0.143 1.00 16.84 355 MET A N 1
ATOM 2698 C CA . MET A 1 355 ? 77.983 118.642 0.175 1.00 16.41 355 MET A CA 1
ATOM 2699 C C . MET A 1 355 ? 78.182 117.322 -0.541 1.00 16.32 355 MET A C 1
ATOM 2700 O O . MET A 1 355 ? 78.877 117.238 -1.555 1.00 18.47 355 MET A O 1
ATOM 2705 N N . CYS A 1 356 ? 77.558 116.287 -0.008 1.00 15.57 356 CYS A N 1
ATOM 2706 C CA . CYS A 1 356 ? 77.498 115.015 -0.695 1.00 15.39 356 CYS A CA 1
ATOM 2707 C C . CYS A 1 356 ? 76.191 114.347 -0.312 1.00 15.08 356 CYS A C 1
ATOM 2708 O O . CYS A 1 356 ? 75.538 114.737 0.653 1.00 15.72 356 CYS A O 1
ATOM 2711 N N . GLY A 1 357 ? 75.773 113.360 -1.084 1.00 14.92 357 GLY A N 1
ATOM 2712 C CA . GLY A 1 357 ? 74.520 112.713 -0.768 1.00 15.45 357 GLY A CA 1
ATOM 2713 C C . GLY A 1 357 ? 74.160 111.682 -1.800 1.00 15.41 357 GLY A C 1
ATOM 2714 O O . GLY A 1 357 ? 74.966 111.357 -2.675 1.00 16.08 357 GLY A O 1
ATOM 2715 N N . GLY A 1 358 ? 72.939 111.180 -1.715 1.00 14.61 358 GLY A N 1
ATOM 2716 C CA . GLY A 1 358 ? 72.512 110.132 -2.614 1.00 14.06 358 GLY A CA 1
ATOM 2717 C C . GLY A 1 358 ? 71.068 109.775 -2.366 1.00 13.68 358 GLY A C 1
ATOM 2718 O O . GLY A 1 358 ? 70.416 110.324 -1.467 1.00 13.68 358 GLY A O 1
ATOM 2719 N N . TYR A 1 359 ? 70.562 108.844 -3.160 1.00 13.50 359 TYR A N 1
ATOM 2720 C CA . TYR A 1 359 ? 69.177 108.428 -3.018 1.00 13.13 359 TYR A CA 1
ATOM 2721 C C . TYR A 1 359 ? 69.020 107.041 -3.638 1.00 13.79 359 TYR A C 1
ATOM 2722 O O . TYR A 1 359 ? 69.803 106.645 -4.517 1.00 14.36 359 TYR A O 1
ATOM 2731 N N . ILE A 1 360 ? 67.991 106.322 -3.201 1.00 13.24 360 ILE A N 1
ATOM 2732 C CA . ILE A 1 360 ? 67.472 105.159 -3.912 1.00 13.95 360 ILE A CA 1
ATOM 2733 C C . ILE A 1 360 ? 65.965 105.249 -3.774 1.00 14.06 360 ILE A C 1
ATOM 2734 O O . ILE A 1 360 ? 65.449 105.335 -2.658 1.00 13.76 360 ILE A O 1
ATOM 2739 N N . SER A 1 361 ? 65.262 105.250 -4.903 1.00 14.06 361 SER A N 1
ATOM 2740 C CA A SER A 1 361 ? 63.802 105.334 -4.911 0.48 14.41 361 SER A CA 1
ATOM 2741 C CA B SER A 1 361 ? 63.808 105.293 -4.876 0.52 14.40 361 SER A CA 1
ATOM 2742 C C . SER A 1 361 ? 63.304 106.433 -3.977 1.00 14.32 361 SER A C 1
ATOM 2743 O O . SER A 1 361 ? 63.694 107.577 -4.141 1.00 16.25 361 SER A O 1
ATOM 2748 N N . GLY A 1 362 ? 62.464 106.103 -2.997 1.00 13.46 362 GLY A N 1
ATOM 2749 C CA . GLY A 1 362 ? 61.904 107.113 -2.108 1.00 14.31 362 GLY A CA 1
ATOM 2750 C C . GLY A 1 362 ? 62.701 107.488 -0.862 1.00 12.76 362 GLY A C 1
ATOM 2751 O O . GLY A 1 362 ? 62.150 108.073 0.077 1.00 13.19 362 GLY A O 1
ATOM 2752 N N . MET A 1 363 ? 63.993 107.182 -0.851 1.00 12.96 363 MET A N 1
ATOM 2753 C CA . MET A 1 363 ? 64.839 107.461 0.309 1.00 12.48 363 MET A CA 1
ATOM 2754 C C . MET A 1 363 ? 66.078 108.227 -0.139 1.00 12.55 363 MET A C 1
ATOM 2755 O O . MET A 1 363 ? 66.679 107.883 -1.150 1.00 13.85 363 MET A O 1
ATOM 2760 N N . PHE A 1 364 ? 66.441 109.278 0.593 1.00 12.75 364 PHE A N 1
ATOM 2761 C CA . PHE A 1 364 ? 67.573 110.118 0.196 1.00 12.56 364 PHE A CA 1
ATOM 2762 C C . PHE A 1 364 ? 68.267 110.727 1.403 1.00 12.65 364 PHE A C 1
ATOM 2763 O O . PHE A 1 364 ? 67.792 110.632 2.534 1.00 13.41 364 PHE A O 1
ATOM 2771 N N . GLY A 1 365 ? 69.409 111.355 1.167 1.00 12.94 365 GLY A N 1
ATOM 2772 C CA . GLY A 1 365 ? 70.002 112.194 2.187 1.00 13.21 365 GLY A CA 1
ATOM 2773 C C . GLY A 1 365 ? 71.092 113.059 1.602 1.00 13.98 365 GLY A C 1
ATOM 2774 O O . GLY A 1 365 ? 71.614 112.783 0.521 1.00 15.69 365 GLY A O 1
ATOM 2775 N N . PHE A 1 366 ? 71.423 114.122 2.320 1.00 13.92 366 PHE A N 1
ATOM 2776 C CA . PHE A 1 366 ? 72.565 114.945 1.973 1.00 15.02 366 PHE A CA 1
ATOM 2777 C C . PHE A 1 366 ? 73.300 115.321 3.249 1.00 14.87 366 PHE A C 1
ATOM 2778 O O . PHE A 1 366 ? 72.693 115.441 4.319 1.00 16.07 366 PHE A O 1
ATOM 2786 N N . PHE A 1 367 ? 74.611 115.484 3.126 1.00 14.53 367 PHE A N 1
ATOM 2787 C CA . PHE A 1 367 ? 75.481 115.847 4.235 1.00 14.23 367 PHE A CA 1
ATOM 2788 C C . PHE A 1 367 ? 76.214 117.131 3.893 1.00 13.87 367 PHE A C 1
ATOM 2789 O O . PHE A 1 367 ? 76.664 117.313 2.758 1.00 15.13 367 PHE A O 1
ATOM 2797 N N . PHE A 1 368 ? 76.382 117.996 4.885 1.00 14.26 368 PHE A N 1
ATOM 2798 C CA . PHE A 1 368 ? 77.274 119.131 4.734 1.00 14.52 368 PHE A CA 1
ATOM 2799 C C . PHE A 1 368 ? 78.700 118.694 5.030 1.00 15.80 368 PHE A C 1
ATOM 2800 O O . PHE A 1 368 ? 79.263 118.971 6.090 1.00 16.34 368 PHE A O 1
ATOM 2808 N N . ALA A 1 369 ? 79.254 117.979 4.061 1.00 16.17 369 ALA A N 1
ATOM 2809 C CA . ALA A 1 369 ? 80.592 117.418 4.143 1.00 16.86 369 ALA A CA 1
ATOM 2810 C C . ALA A 1 369 ? 81.043 117.141 2.722 1.00 17.85 369 ALA A C 1
ATOM 2811 O O . ALA A 1 369 ? 80.215 116.900 1.839 1.00 18.27 369 ALA A O 1
ATOM 2813 N N . GLU A 1 370 ? 82.353 117.166 2.498 1.00 19.07 370 GLU A N 1
ATOM 2814 C CA . GLU A 1 370 ? 82.882 116.843 1.183 1.00 20.77 370 GLU A CA 1
ATOM 2815 C C . GLU A 1 370 ? 82.611 115.382 0.836 1.00 21.10 370 GLU A C 1
ATOM 2816 O O . GLU A 1 370 ? 82.228 115.059 -0.287 1.00 22.33 370 GLU A O 1
ATOM 2822 N N . GLY A 1 371 ? 82.819 114.499 1.807 1.00 20.87 371 GLY A N 1
ATOM 2823 C CA . GLY A 1 371 ? 82.599 113.083 1.593 1.00 21.28 371 GLY A CA 1
ATOM 2824 C C . GLY A 1 371 ? 83.609 112.470 0.639 1.00 21.59 371 GLY A C 1
ATOM 2825 O O . GLY A 1 371 ? 84.677 113.038 0.415 1.00 22.20 371 GLY A O 1
ATOM 2826 N N . PRO A 1 372 ? 83.283 111.306 0.060 1.00 22.32 372 PRO A N 1
ATOM 2827 C CA . PRO A 1 372 ? 82.034 110.554 0.229 1.00 22.08 372 PRO A CA 1
ATOM 2828 C C . PRO A 1 372 ? 81.878 109.989 1.636 1.00 20.15 372 PRO A C 1
ATOM 2829 O O . PRO A 1 372 ? 82.866 109.815 2.356 1.00 20.65 372 PRO A O 1
ATOM 2833 N N . VAL A 1 373 ? 80.639 109.710 2.016 1.00 18.41 373 VAL A N 1
AT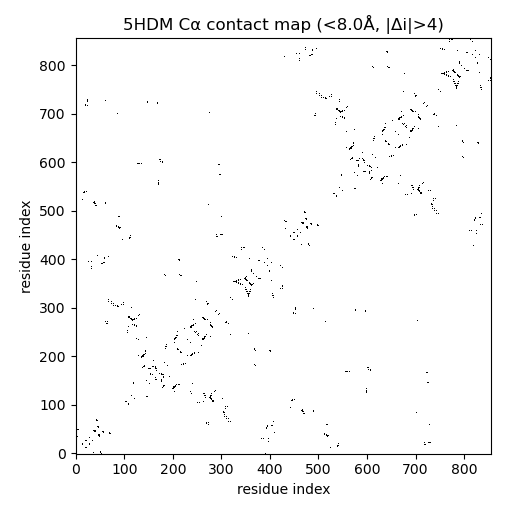OM 2834 C CA . VAL A 1 373 ? 80.347 109.115 3.308 1.00 17.26 373 VAL A CA 1
ATOM 2835 C C . VAL A 1 373 ? 80.068 107.630 3.137 1.00 16.77 373 VAL A C 1
ATOM 2836 O O . VAL A 1 373 ? 79.112 107.245 2.461 1.00 17.38 373 VAL A O 1
ATOM 2840 N N . TYR A 1 374 ? 80.919 106.802 3.740 1.00 15.90 374 TYR A N 1
ATOM 2841 C CA . TYR A 1 374 ? 80.788 105.347 3.654 1.00 15.69 374 TYR A CA 1
ATOM 2842 C C . TYR A 1 374 ? 80.408 104.701 4.980 1.00 15.17 374 TYR A C 1
ATOM 2843 O O . TYR A 1 374 ? 80.056 103.524 5.018 1.00 15.46 374 TYR A O 1
ATOM 2852 N N . ASN A 1 375 ? 80.488 105.458 6.069 1.00 14.51 375 ASN A N 1
ATOM 2853 C CA . ASN A 1 375 ? 80.282 104.879 7.392 1.00 14.99 375 ASN A CA 1
ATOM 2854 C C . ASN A 1 375 ? 79.952 105.961 8.407 1.00 14.49 375 ASN A C 1
ATOM 2855 O O . ASN A 1 375 ? 79.935 107.151 8.080 1.00 14.53 375 ASN A O 1
ATOM 2860 N N . PHE A 1 376 ? 79.699 105.533 9.636 1.00 14.86 376 PHE A N 1
ATOM 2861 C CA . PHE A 1 376 ? 79.350 106.434 10.726 1.00 16.06 376 PHE A CA 1
ATOM 2862 C C . PHE A 1 376 ? 80.422 107.500 10.982 1.00 16.02 376 PHE A C 1
ATOM 2863 O O . PHE A 1 376 ? 80.110 108.683 11.112 1.00 16.48 376 PHE A O 1
ATOM 2871 N N . ALA A 1 377 ? 81.680 107.082 11.048 1.00 16.89 377 ALA A N 1
ATOM 2872 C CA . ALA A 1 377 ? 82.775 108.026 11.271 1.00 17.86 377 ALA A CA 1
ATOM 2873 C C . ALA A 1 377 ? 82.800 109.121 10.203 1.00 17.48 377 ALA A C 1
ATOM 2874 O O . ALA A 1 377 ? 82.968 110.296 10.523 1.00 18.61 377 ALA A O 1
ATOM 2876 N N . ASP A 1 378 ? 82.620 108.736 8.942 1.00 17.26 378 ASP A N 1
ATOM 2877 C CA . ASP A 1 378 ? 82.590 109.703 7.850 1.00 17.37 378 ASP A CA 1
ATOM 2878 C C . ASP A 1 378 ? 81.433 110.682 8.038 1.00 16.89 378 ASP A C 1
ATOM 2879 O O . ASP A 1 378 ? 81.581 111.883 7.809 1.00 17.82 378 ASP A O 1
ATOM 2884 N N . SER A 1 379 ? 80.264 110.166 8.417 1.00 16.00 379 SER A N 1
ATOM 2885 C CA . SER A 1 379 ? 79.083 111.016 8.566 1.00 16.45 379 SER A CA 1
ATOM 2886 C C . SER A 1 379 ? 79.300 112.082 9.638 1.00 16.80 379 SER A C 1
ATOM 2887 O O . SER A 1 379 ? 78.786 113.199 9.542 1.00 16.74 379 SER A O 1
ATOM 2890 N N . LYS A 1 380 ? 80.086 111.742 10.654 1.00 17.19 380 LYS A N 1
ATOM 2891 C CA . LYS A 1 380 ? 80.328 112.651 11.769 1.00 19.18 380 LYS A CA 1
ATOM 2892 C C . LYS A 1 380 ? 81.266 113.807 11.418 1.00 18.92 380 LYS A C 1
ATOM 2893 O O . LYS A 1 380 ? 81.485 114.697 12.234 1.00 20.49 380 LYS A O 1
ATOM 2899 N N . LYS A 1 381 ? 81.814 113.801 10.205 1.00 17.94 381 LYS A N 1
ATOM 2900 C CA . LYS A 1 381 ? 82.568 114.951 9.712 1.00 18.94 381 LYS A CA 1
ATOM 2901 C C . LYS A 1 381 ? 81.650 116.066 9.203 1.00 18.51 381 LYS A C 1
ATOM 2902 O O . LYS A 1 381 ? 82.113 117.145 8.838 1.00 19.19 381 LYS A O 1
ATOM 2908 N N . SER A 1 382 ? 80.348 115.800 9.186 1.00 16.93 382 SER A N 1
ATOM 2909 C CA . SER A 1 382 ? 79.374 116.775 8.706 1.00 16.83 382 SER A CA 1
ATOM 2910 C C . SER A 1 382 ? 79.355 118.036 9.559 1.00 16.26 382 SER A C 1
ATOM 2911 O O . SER A 1 382 ? 79.491 117.980 10.787 1.00 17.34 382 SER A O 1
ATOM 2914 N N . ASP A 1 383 ? 79.157 119.174 8.899 1.00 16.33 383 ASP A N 1
ATOM 2915 C CA . ASP A 1 383 ? 79.034 120.451 9.584 1.00 16.65 383 ASP A CA 1
ATOM 2916 C C . ASP A 1 383 ? 77.595 120.589 10.094 1.00 15.93 383 ASP A C 1
ATOM 2917 O O . ASP A 1 383 ? 76.701 121.046 9.380 1.00 15.50 383 ASP A O 1
ATOM 2922 N N . THR A 1 384 ? 77.374 120.169 11.333 1.00 16.03 384 THR A N 1
ATOM 2923 C CA . THR A 1 384 ? 76.031 120.177 11.899 1.00 16.67 384 THR A CA 1
ATOM 2924 C C . THR A 1 384 ? 75.542 121.584 12.220 1.00 15.19 384 THR A C 1
ATOM 2925 O O . THR A 1 384 ? 74.341 121.819 12.259 1.00 15.21 384 THR A O 1
ATOM 2929 N N . GLU A 1 385 ? 76.459 122.519 12.457 1.00 16.46 385 GLU A N 1
ATOM 2930 C CA . GLU A 1 385 ? 76.050 123.907 12.646 1.00 16.68 385 GLU A CA 1
ATOM 2931 C C . GLU A 1 385 ? 75.448 124.425 11.347 1.00 15.65 385 GLU A C 1
ATOM 2932 O O . GLU A 1 385 ? 74.391 125.059 11.346 1.00 15.97 385 GLU A O 1
ATOM 2938 N N . LYS A 1 386 ? 76.110 124.131 10.234 1.00 15.96 386 LYS A N 1
ATOM 2939 C CA . LYS A 1 386 ? 75.589 124.541 8.938 1.00 15.23 386 LYS A CA 1
ATOM 2940 C C . LYS A 1 386 ? 74.265 123.837 8.643 1.00 14.15 386 LYS A C 1
ATOM 2941 O O . LYS A 1 386 ? 73.329 124.453 8.134 1.00 14.75 386 LYS A O 1
ATOM 2947 N N . PHE A 1 387 ? 74.176 122.551 8.973 1.00 14.17 387 PHE A N 1
ATOM 2948 C CA . PHE A 1 387 ? 72.919 121.851 8.771 1.00 13.82 387 PHE A CA 1
ATOM 2949 C C . PHE A 1 387 ? 71.777 122.553 9.501 1.00 13.32 387 PHE A C 1
ATOM 2950 O O . PHE A 1 387 ? 70.691 122.728 8.946 1.00 13.73 387 PHE A O 1
ATOM 2958 N N . GLY A 1 388 ? 72.019 122.955 10.746 1.00 13.81 388 GLY A N 1
ATOM 2959 C CA . GLY A 1 388 ? 71.004 123.651 11.520 1.00 14.11 388 GLY A CA 1
ATOM 2960 C C . GLY A 1 388 ? 70.539 124.934 10.851 1.00 13.83 388 GLY A C 1
ATOM 2961 O O . GLY A 1 388 ? 69.341 125.226 10.816 1.00 14.15 388 GLY A O 1
ATOM 2962 N N . ARG A 1 389 ? 71.482 125.707 10.318 1.00 14.04 389 ARG A N 1
ATOM 2963 C CA . ARG A 1 389 ? 71.147 126.935 9.606 1.00 14.17 389 ARG A CA 1
ATOM 2964 C C . ARG A 1 389 ? 70.300 126.639 8.375 1.00 13.79 389 ARG A C 1
ATOM 2965 O O . ARG A 1 389 ? 69.326 127.339 8.094 1.00 14.50 389 ARG A O 1
ATOM 2973 N N . PHE A 1 390 ? 70.665 125.589 7.649 1.00 13.79 390 PHE A N 1
ATOM 2974 C CA . PHE A 1 390 ? 69.920 125.189 6.461 1.00 13.05 390 PHE A CA 1
ATOM 2975 C C . PHE A 1 390 ? 68.509 124.750 6.833 1.00 13.09 390 PHE A C 1
ATOM 2976 O O . PHE A 1 390 ? 67.521 125.191 6.233 1.00 13.78 390 PHE A O 1
ATOM 2984 N N . PHE A 1 391 ? 68.418 123.896 7.848 1.00 13.28 391 PHE A N 1
ATOM 2985 C CA . PHE A 1 391 ? 67.132 123.403 8.319 1.00 12.99 391 PHE A CA 1
ATOM 2986 C C . PHE A 1 391 ? 66.187 124.536 8.725 1.00 13.40 391 PHE A C 1
ATOM 2987 O O . PHE A 1 391 ? 65.022 124.565 8.311 1.00 12.88 391 PHE A O 1
ATOM 2995 N N . ARG A 1 392 ? 66.682 125.454 9.555 1.00 13.81 392 ARG A N 1
ATOM 2996 C CA . ARG A 1 392 ? 65.845 126.551 10.027 1.00 13.53 392 ARG A CA 1
ATOM 2997 C C . ARG A 1 392 ? 65.455 127.492 8.891 1.00 13.29 392 ARG A C 1
ATOM 2998 O O . ARG A 1 392 ? 64.330 127.986 8.860 1.00 13.98 392 ARG A O 1
ATOM 3006 N N . GLY A 1 393 ? 66.380 127.742 7.963 1.00 13.57 393 GLY A N 1
ATOM 3007 C CA . GLY A 1 393 ? 66.084 128.582 6.817 1.00 13.79 393 GLY A CA 1
ATOM 3008 C C . GLY A 1 393 ? 65.014 127.958 5.940 1.00 13.13 393 GLY A C 1
ATOM 3009 O O . GLY A 1 393 ? 64.116 128.638 5.440 1.00 13.62 393 GLY A O 1
ATOM 3010 N N . MET A 1 394 ? 65.091 126.644 5.765 1.00 12.46 394 MET A N 1
ATOM 3011 C CA . MET A 1 394 ? 64.126 125.955 4.926 1.00 12.60 394 MET A CA 1
ATOM 3012 C C . MET A 1 394 ? 62.729 125.949 5.548 1.00 12.71 394 MET A C 1
ATOM 3013 O O . MET A 1 394 ? 61.740 126.066 4.825 1.00 13.32 394 MET A O 1
ATOM 3018 N N . LEU A 1 395 ? 62.635 125.847 6.873 1.00 13.38 395 LEU A N 1
ATOM 3019 C CA . LEU A 1 395 ? 61.334 125.966 7.538 1.00 14.25 395 LEU A CA 1
ATOM 3020 C C . LEU A 1 395 ? 60.631 127.244 7.122 1.00 14.67 395 LEU A C 1
ATOM 3021 O O . LEU A 1 395 ? 59.441 127.246 6.827 1.00 14.61 395 LEU A O 1
ATOM 3026 N N . GLU A 1 396 ? 61.376 128.341 7.114 1.00 15.20 396 GLU A N 1
ATOM 3027 C CA . GLU A 1 396 ? 60.794 129.634 6.762 1.00 16.80 396 GLU A CA 1
ATOM 3028 C C . GLU A 1 396 ? 60.405 129.734 5.295 1.00 17.07 396 GLU A C 1
ATOM 3029 O O . GLU A 1 396 ? 59.567 130.559 4.931 1.00 20.08 396 GLU A O 1
ATOM 3035 N N . GLU A 1 397 ? 61.010 128.893 4.458 1.00 15.67 397 GLU A N 1
ATOM 3036 C CA . GLU A 1 397 ? 60.641 128.801 3.050 1.00 16.11 397 GLU A CA 1
ATOM 3037 C C . GLU A 1 397 ? 59.513 127.804 2.818 1.00 16.00 397 GLU A C 1
ATOM 3038 O O . GLU A 1 397 ? 59.137 127.548 1.674 1.00 18.64 397 GLU A O 1
ATOM 3044 N N . GLY A 1 398 ? 58.994 127.213 3.888 1.00 14.73 398 GLY A N 1
ATOM 3045 C CA . GLY A 1 398 ? 57.928 126.232 3.751 1.00 14.34 398 GLY A CA 1
ATOM 3046 C C . GLY A 1 398 ? 58.374 124.835 3.363 1.00 13.01 398 GLY A C 1
ATOM 3047 O O . GLY A 1 398 ? 57.637 124.118 2.684 1.00 13.23 398 GLY A O 1
ATOM 3048 N N . VAL A 1 399 ? 59.564 124.432 3.805 1.00 12.53 399 VAL A N 1
ATOM 3049 C CA . VAL A 1 399 ? 60.039 123.070 3.576 1.00 12.71 399 VAL A CA 1
ATOM 3050 C C . VAL A 1 399 ? 60.494 122.476 4.900 1.00 12.26 399 VAL A C 1
ATOM 3051 O O . VAL A 1 399 ? 61.255 123.111 5.637 1.00 12.85 399 VAL A O 1
ATOM 3055 N N . TYR A 1 400 ? 60.031 121.259 5.183 1.00 12.45 400 TYR A N 1
ATOM 3056 C CA . TYR A 1 400 ? 60.323 120.580 6.436 1.00 12.76 400 TYR A CA 1
ATOM 3057 C C . TYR A 1 400 ? 61.149 119.317 6.184 1.00 13.00 400 TYR A C 1
ATOM 3058 O O . TYR A 1 400 ? 60.618 118.293 5.746 1.00 12.78 400 TYR A O 1
ATOM 3067 N N .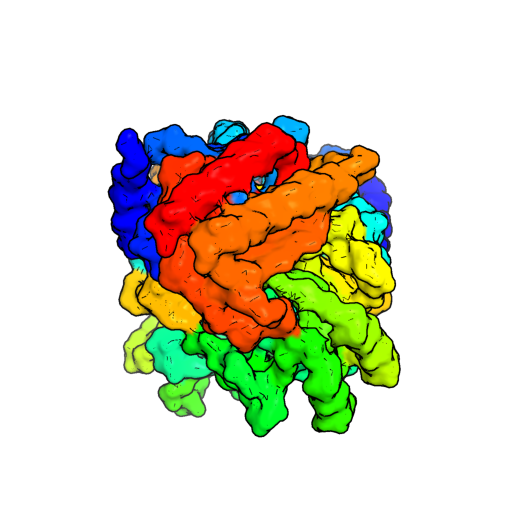 PHE A 1 401 ? 62.456 119.413 6.423 1.00 13.17 401 PHE A N 1
ATOM 3068 C CA . PHE A 1 401 ? 63.349 118.256 6.382 1.00 14.05 401 PHE A CA 1
ATOM 3069 C C . PHE A 1 401 ? 63.422 117.625 7.766 1.00 14.53 401 PHE A C 1
ATOM 3070 O O . PHE A 1 401 ? 62.952 118.207 8.746 1.00 14.77 401 PHE A O 1
ATOM 3078 N N . ALA A 1 402 ? 64.027 116.445 7.858 1.00 15.00 402 ALA A N 1
ATOM 3079 C CA . ALA A 1 402 ? 64.256 115.847 9.164 1.00 16.05 402 ALA A CA 1
ATOM 3080 C C . ALA A 1 402 ? 65.093 116.800 10.007 1.00 15.93 402 ALA A C 1
ATOM 3081 O O . ALA A 1 402 ? 66.083 117.349 9.523 1.00 16.40 402 ALA A O 1
ATOM 3083 N N . PRO A 1 403 ? 64.696 116.986 11.262 1.00 15.20 403 PRO A N 1
ATOM 3084 C CA . PRO A 1 403 ? 65.410 117.885 12.175 1.00 15.71 403 PRO A CA 1
ATOM 3085 C C . PRO A 1 403 ? 66.689 117.256 12.720 1.00 15.76 403 PRO A C 1
ATOM 3086 O O . PRO A 1 403 ? 66.885 117.209 13.935 1.00 16.90 403 PRO A O 1
ATOM 3090 N N . SER A 1 404 ? 67.547 116.781 11.824 1.00 15.01 404 SER A N 1
ATOM 3091 C CA . SER A 1 404 ? 68.816 116.177 12.214 1.00 14.74 404 SER A CA 1
ATOM 3092 C C . SER A 1 404 ? 69.602 115.967 10.941 1.00 14.06 404 SER A C 1
ATOM 3093 O O . SER A 1 404 ? 69.039 115.600 9.912 1.00 16.41 404 SER A O 1
ATOM 3096 N N . GLN A 1 405 ? 70.923 116.111 11.047 1.00 13.07 405 GLN A N 1
ATOM 3097 C CA . GLN A 1 405 ? 71.826 115.793 9.951 1.00 13.53 405 GLN A CA 1
ATOM 3098 C C . GLN A 1 405 ? 71.939 114.271 9.826 1.00 13.96 405 GLN A C 1
ATOM 3099 O O . GLN A 1 405 ? 72.344 113.749 8.787 1.00 16.21 405 GLN A O 1
ATOM 3105 N N . PHE A 1 406 ? 71.560 113.559 10.882 1.00 13.69 406 PHE A N 1
ATOM 3106 C CA . PHE A 1 406 ? 71.793 112.122 10.942 1.00 14.26 406 PHE A CA 1
ATOM 3107 C C . PHE A 1 406 ? 70.532 111.293 10.741 1.00 14.96 406 PHE A C 1
ATOM 3108 O O . PHE A 1 406 ? 70.382 110.216 11.311 1.00 17.00 406 PHE A O 1
ATOM 3116 N N . GLU A 1 407 ? 69.645 111.803 9.894 1.00 15.20 407 GLU A N 1
ATOM 3117 C CA . GLU A 1 407 ? 68.445 111.081 9.489 1.00 15.48 407 GLU A CA 1
ATOM 3118 C C . GLU A 1 407 ? 68.291 111.201 7.988 1.00 16.68 407 GLU A C 1
ATOM 3119 O O . GLU A 1 407 ? 68.563 112.247 7.414 1.00 20.31 407 GLU A O 1
ATOM 3125 N N . ALA A 1 408 ? 67.859 110.131 7.346 1.00 16.67 408 ALA A N 1
ATOM 3126 C CA . ALA A 1 408 ? 67.540 110.190 5.929 1.00 16.43 408 ALA A CA 1
ATOM 3127 C C . ALA A 1 408 ? 66.241 110.951 5.717 1.00 16.38 408 ALA A C 1
ATOM 3128 O O . ALA A 1 408 ? 65.445 111.103 6.644 1.00 19.81 408 ALA A O 1
ATOM 3130 N N . GLY A 1 409 ? 66.028 111.401 4.487 1.00 14.63 409 GLY A N 1
ATOM 3131 C CA . GLY A 1 409 ? 64.780 112.020 4.070 1.00 14.12 409 GLY A CA 1
ATOM 3132 C C . GLY A 1 409 ? 63.940 111.086 3.220 1.00 12.78 409 GLY A C 1
ATOM 3133 O O . GLY A 1 409 ? 64.430 110.089 2.684 1.00 13.22 409 GLY A O 1
ATOM 3134 N N . PHE A 1 410 ? 62.666 111.429 3.077 1.00 12.37 410 PHE A N 1
ATOM 3135 C CA . PHE A 1 410 ? 61.685 110.546 2.459 1.00 12.50 410 PHE A CA 1
ATOM 3136 C C . PHE A 1 410 ? 60.801 111.293 1.491 1.00 11.82 410 PHE A C 1
ATOM 3137 O O . PHE A 1 410 ? 60.330 112.393 1.788 1.00 13.38 410 PHE A O 1
ATOM 3145 N N . THR A 1 411 ? 60.578 110.690 0.330 1.00 12.10 411 THR A N 1
ATOM 3146 C CA . THR A 1 411 ? 59.584 111.201 -0.597 1.00 12.02 411 THR A CA 1
ATOM 3147 C C . THR A 1 411 ? 58.394 110.241 -0.656 1.00 12.52 411 THR A C 1
ATOM 3148 O O . THR A 1 411 ? 58.429 109.149 -0.095 1.00 14.37 411 THR A O 1
ATOM 3152 N N . SER A 1 412 ? 57.332 110.669 -1.328 1.00 12.54 412 SER A N 1
ATOM 3153 C CA . SER A 1 412 ? 56.102 109.899 -1.372 1.00 12.44 412 SER A CA 1
ATOM 3154 C C . SER A 1 412 ? 55.451 110.030 -2.739 1.00 12.28 412 SER A C 1
ATOM 3155 O O . SER A 1 412 ? 55.818 110.890 -3.534 1.00 12.06 412 SER A O 1
ATOM 3158 N N . LEU A 1 413 ? 54.441 109.201 -2.983 1.00 11.77 413 LEU A N 1
ATOM 3159 C CA . LEU A 1 413 ? 53.706 109.275 -4.239 1.00 12.55 413 LEU A CA 1
ATOM 3160 C C . LEU A 1 413 ? 52.906 110.566 -4.357 1.00 12.50 413 LEU A C 1
ATOM 3161 O O . LEU A 1 413 ? 52.465 110.920 -5.452 1.00 13.74 413 LEU A O 1
ATOM 3166 N N . ALA A 1 414 ? 52.698 111.253 -3.234 1.00 11.98 414 ALA A N 1
ATOM 3167 C CA . ALA A 1 414 ? 52.016 112.543 -3.237 1.00 12.19 414 ALA A CA 1
ATOM 3168 C C . ALA A 1 414 ? 52.958 113.722 -3.470 1.00 11.66 414 ALA A C 1
ATOM 3169 O O . ALA A 1 414 ? 52.496 114.843 -3.672 1.00 12.76 414 ALA A O 1
ATOM 3171 N N . HIS A 1 415 ? 54.271 113.495 -3.437 1.00 11.85 415 HIS A N 1
ATOM 3172 C CA . HIS A 1 415 ? 55.197 114.549 -3.832 1.00 11.33 415 HIS A CA 1
ATOM 3173 C C . HIS A 1 415 ? 55.149 114.646 -5.330 1.00 11.60 415 HIS A C 1
ATOM 3174 O O . HIS A 1 415 ? 55.172 113.630 -6.021 1.00 14.13 415 HIS A O 1
ATOM 3181 N N . THR A 1 416 ? 55.105 115.866 -5.838 1.00 11.37 416 THR A N 1
ATOM 3182 C CA . THR A 1 416 ? 54.935 116.116 -7.259 1.00 11.69 416 THR A CA 1
ATOM 3183 C C . THR A 1 416 ? 56.147 116.844 -7.819 1.00 12.02 416 THR A C 1
ATOM 3184 O O . THR A 1 416 ? 56.921 117.443 -7.067 1.00 11.91 416 THR A O 1
ATOM 3188 N N . PRO A 1 417 ? 56.295 116.837 -9.153 1.00 11.60 417 PRO A N 1
ATOM 3189 C CA . PRO A 1 417 ? 57.338 117.680 -9.753 1.00 11.62 417 PRO A CA 1
ATOM 3190 C C . PRO A 1 417 ? 57.226 119.143 -9.308 1.00 11.15 417 PRO A C 1
ATOM 3191 O O . PRO A 1 417 ? 58.252 119.800 -9.161 1.00 11.72 417 PRO A O 1
ATOM 3195 N N . GLU A 1 418 ? 56.013 119.641 -9.078 1.00 11.43 418 GLU A N 1
ATOM 3196 C CA . GLU A 1 418 ? 55.866 121.000 -8.551 1.00 11.68 418 GLU A CA 1
ATOM 3197 C C . GLU A 1 418 ? 56.548 121.143 -7.184 1.00 11.26 418 GLU A C 1
ATOM 3198 O O . GLU A 1 418 ? 57.339 122.075 -6.958 1.00 12.05 418 GLU A O 1
ATOM 3204 N N . ASP A 1 419 ? 56.257 120.208 -6.280 1.00 11.58 419 ASP A N 1
ATOM 3205 C CA . ASP A 1 419 ? 56.882 120.207 -4.954 1.00 11.88 419 ASP A CA 1
ATOM 3206 C C . ASP A 1 419 ? 58.400 120.223 -5.073 1.00 11.79 419 ASP A C 1
ATOM 3207 O O . ASP A 1 419 ? 59.091 120.968 -4.369 1.00 12.34 419 ASP A O 1
ATOM 3212 N N . ILE A 1 420 ? 58.924 119.387 -5.967 1.00 11.66 420 ILE A N 1
ATOM 3213 C CA . ILE A 1 420 ? 60.372 119.278 -6.123 1.00 11.73 420 ILE A CA 1
ATOM 3214 C C . ILE A 1 420 ? 60.966 120.590 -6.647 1.00 12.19 420 ILE A C 1
ATOM 3215 O O . ILE A 1 420 ? 61.980 121.081 -6.130 1.00 12.17 420 ILE A O 1
ATOM 3220 N N . GLN A 1 421 ? 60.342 121.163 -7.677 1.00 12.45 421 GLN A N 1
ATOM 3221 C CA . GLN A 1 421 ? 60.804 122.430 -8.240 1.00 12.43 421 GLN A CA 1
ATOM 3222 C C . GLN A 1 421 ? 60.846 123.520 -7.167 1.00 12.17 421 GLN A C 1
ATOM 3223 O O . GLN A 1 421 ? 61.849 124.229 -7.016 1.00 12.85 421 GLN A O 1
ATOM 3229 N N . LEU A 1 422 ? 59.765 123.631 -6.401 1.00 12.27 422 LEU A N 1
ATOM 3230 C CA . LEU A 1 422 ? 59.691 124.638 -5.343 1.00 12.90 422 LEU A CA 1
ATOM 3231 C C . LEU A 1 422 ? 60.739 124.405 -4.259 1.00 12.19 422 LEU A C 1
ATOM 3232 O O . LEU A 1 422 ? 61.305 125.350 -3.704 1.00 12.72 422 LEU A O 1
ATOM 3237 N N . THR A 1 423 ? 60.989 123.137 -3.954 1.00 12.42 423 THR A N 1
ATOM 3238 C CA . THR A 1 423 ? 61.934 122.787 -2.901 1.00 12.42 423 THR A CA 1
ATOM 3239 C C . THR A 1 423 ? 63.369 123.123 -3.297 1.00 12.40 423 THR A C 1
ATOM 3240 O O . THR A 1 423 ? 64.125 123.670 -2.497 1.00 12.95 423 THR A O 1
ATOM 3244 N N . ILE A 1 424 ? 63.734 122.815 -4.537 1.00 12.13 424 ILE A N 1
ATOM 3245 C CA . ILE A 1 424 ? 65.072 123.117 -5.006 1.00 12.80 424 ILE A CA 1
ATOM 3246 C C . ILE A 1 424 ? 65.288 124.628 -5.031 1.00 12.76 424 ILE A C 1
ATOM 3247 O O . ILE A 1 424 ? 66.348 125.115 -4.629 1.00 13.63 424 ILE A O 1
ATOM 3252 N N . ALA A 1 425 ? 64.283 125.375 -5.483 1.00 12.89 425 ALA A N 1
ATOM 3253 C CA . ALA A 1 425 ? 64.403 126.837 -5.527 1.00 13.42 425 ALA A CA 1
ATOM 3254 C C . ALA A 1 425 ? 64.592 127.418 -4.122 1.00 13.26 425 ALA A C 1
ATOM 3255 O O . ALA A 1 425 ? 65.407 128.310 -3.901 1.00 14.40 425 ALA A O 1
ATOM 3257 N N . ALA A 1 426 ? 63.832 126.896 -3.169 1.00 12.52 426 ALA A N 1
ATOM 3258 C CA . ALA A 1 426 ? 63.974 127.301 -1.775 1.00 13.30 426 ALA A CA 1
ATOM 3259 C C . ALA A 1 426 ? 65.375 126.971 -1.258 1.00 13.31 426 ALA A C 1
ATOM 3260 O O . ALA A 1 426 ? 66.005 127.789 -0.578 1.00 13.82 426 ALA A O 1
ATOM 3262 N N . ALA A 1 427 ? 65.856 125.771 -1.576 1.00 12.81 427 ALA A N 1
ATOM 3263 C CA . ALA A 1 427 ? 67.189 125.356 -1.145 1.00 13.57 427 ALA A CA 1
ATOM 3264 C C . ALA A 1 427 ? 68.264 126.312 -1.642 1.00 13.95 427 ALA A C 1
ATOM 3265 O O . ALA A 1 427 ? 69.183 126.670 -0.906 1.00 14.29 427 ALA A O 1
ATOM 3267 N N A GLU A 1 428 ? 68.172 126.732 -2.897 0.63 13.60 428 GLU A N 1
ATOM 3268 N N B GLU A 1 428 ? 68.141 126.731 -2.899 0.37 14.41 428 GLU A N 1
ATOM 3269 C CA A GLU A 1 428 ? 69.187 127.643 -3.389 0.63 15.16 428 GLU A CA 1
ATOM 3270 C CA B GLU A 1 428 ? 69.091 127.663 -3.498 0.37 15.86 428 GLU A CA 1
ATOM 3271 C C A GLU A 1 428 ? 69.106 128.995 -2.683 0.63 15.40 428 GLU A C 1
ATOM 3272 C C B GLU A 1 428 ? 69.081 129.017 -2.795 0.37 15.67 428 GLU A C 1
ATOM 3273 O O A GLU A 1 428 ? 70.138 129.579 -2.346 0.63 15.93 428 GLU A O 1
ATOM 3274 O O B GLU A 1 428 ? 70.132 129.625 -2.589 0.37 16.28 428 GLU A O 1
ATOM 3285 N N . ARG A 1 429 ? 67.892 129.482 -2.429 1.00 15.10 429 ARG A N 1
ATOM 3286 C CA . ARG A 1 429 ? 67.750 130.739 -1.690 1.00 14.64 429 ARG A CA 1
ATOM 3287 C C . ARG A 1 429 ? 68.414 130.654 -0.321 1.00 14.49 429 ARG A C 1
ATOM 3288 O O . ARG A 1 429 ? 69.169 131.550 0.068 1.00 15.99 429 ARG A O 1
ATOM 3296 N N . VAL A 1 430 ? 68.165 129.567 0.402 1.00 13.95 430 VAL A N 1
ATOM 3297 C CA . VAL A 1 430 ? 68.723 129.414 1.739 1.00 14.29 430 VAL A CA 1
ATOM 3298 C C . VAL A 1 430 ? 70.240 129.224 1.685 1.00 14.63 430 VAL A C 1
ATOM 3299 O O . VAL A 1 430 ? 70.981 129.868 2.432 1.00 15.20 430 VAL A O 1
ATOM 3303 N N . LEU A 1 431 ? 70.700 128.343 0.797 1.00 14.29 431 LEU A N 1
ATOM 3304 C CA . LEU A 1 431 ? 72.131 128.074 0.672 1.00 15.13 431 LEU A CA 1
ATOM 3305 C C . LEU A 1 431 ? 72.936 129.318 0.283 1.00 16.51 431 LEU A C 1
ATOM 3306 O O . LEU A 1 431 ? 74.087 129.482 0.697 1.00 17.36 431 LEU A O 1
ATOM 3311 N N . SER A 1 432 ? 72.324 130.211 -0.488 1.00 16.60 432 SER A N 1
ATOM 3312 C CA . SER A 1 432 ? 73.011 131.435 -0.887 1.00 19.04 432 SER A CA 1
ATOM 3313 C C . SER A 1 432 ? 73.161 132.410 0.282 1.00 19.61 432 SER A C 1
ATOM 3314 O O . SER A 1 432 ? 73.921 133.372 0.198 1.00 21.76 432 SER A O 1
ATOM 3317 N N . ARG A 1 433 ? 72.452 132.148 1.380 1.00 19.81 433 ARG A N 1
ATOM 3318 C CA . ARG A 1 433 ? 72.429 133.078 2.508 1.00 20.79 433 ARG A CA 1
ATOM 3319 C C . ARG A 1 433 ? 73.106 132.547 3.767 1.00 22.30 433 ARG A C 1
ATOM 3320 O O . ARG A 1 433 ? 73.354 133.308 4.703 1.00 24.68 433 ARG A O 1
ATOM 3328 N N . ILE A 1 434 ? 73.408 131.256 3.805 1.00 22.77 434 ILE A N 1
ATOM 3329 C CA . ILE A 1 434 ? 74.025 130.680 4.995 1.00 23.63 434 ILE A CA 1
ATOM 3330 C C . ILE A 1 434 ? 75.507 130.357 4.788 1.00 27.50 434 ILE A C 1
ATOM 3331 O O . ILE A 1 434 ? 76.163 129.821 5.691 1.00 29.29 434 ILE A O 1
ATOM 3337 N N . SER B 1 7 ? 23.471 73.569 17.430 1.00 34.12 7 SER B N 1
ATOM 3338 C CA . SER B 1 7 ? 23.967 73.716 16.065 1.00 34.58 7 SER B CA 1
ATOM 3339 C C . SER B 1 7 ? 25.271 74.514 15.996 1.00 32.11 7 SER B C 1
ATOM 3340 O O . SER B 1 7 ? 25.759 74.803 14.902 1.00 33.33 7 SER B O 1
ATOM 3343 N N . PHE B 1 8 ? 25.809 74.886 17.157 1.00 28.77 8 PHE B N 1
ATOM 3344 C CA . PHE B 1 8 ? 27.042 75.677 17.262 1.00 24.37 8 PHE B CA 1
ATOM 3345 C C . PHE B 1 8 ? 28.143 75.126 16.359 1.00 22.68 8 PHE B C 1
ATOM 3346 O O . PHE B 1 8 ? 28.460 73.939 16.410 1.00 23.72 8 PHE B O 1
ATOM 3354 N N . SER B 1 9 ? 28.711 75.992 15.522 1.00 19.61 9 SER B N 1
ATOM 3355 C CA . SER B 1 9 ? 29.735 75.576 14.570 1.00 18.18 9 SER B CA 1
ATOM 3356 C C . SER B 1 9 ? 30.877 76.569 14.499 1.00 16.15 9 SER B C 1
ATOM 3357 O O . SER B 1 9 ? 30.659 77.782 14.524 1.00 16.38 9 SER B O 1
ATOM 3360 N N . LEU B 1 10 ? 32.091 76.039 14.395 1.00 15.42 10 LEU B N 1
ATOM 3361 C CA . LEU B 1 10 ? 33.280 76.853 14.160 1.00 15.15 10 LEU B CA 1
ATOM 3362 C C . LEU B 1 10 ? 33.909 76.534 12.803 1.00 14.55 10 LEU B C 1
ATOM 3363 O O . LEU B 1 10 ? 35.110 76.709 12.611 1.00 14.74 10 LEU B O 1
ATOM 3368 N N . GLN B 1 11 ? 33.100 76.075 11.853 1.00 15.51 11 GLN B N 1
ATOM 3369 C CA . GLN B 1 11 ? 33.629 75.625 10.566 1.00 16.03 11 GLN B CA 1
ATOM 3370 C C . GLN B 1 11 ? 34.444 76.670 9.802 1.00 14.48 11 GLN B C 1
ATOM 3371 O O . GLN B 1 11 ? 35.493 76.345 9.244 1.00 15.04 11 GLN B O 1
ATOM 3377 N N . LYS B 1 12 ? 33.983 77.919 9.787 1.00 13.97 12 LYS B N 1
ATOM 3378 C CA . LYS B 1 12 ? 34.738 78.977 9.119 1.00 14.46 12 LYS B CA 1
ATOM 3379 C C . LYS B 1 12 ? 36.024 79.321 9.870 1.00 13.37 12 LYS B C 1
ATOM 3380 O O . LYS B 1 12 ? 37.061 79.569 9.257 1.00 13.37 12 LYS B O 1
ATOM 3386 N N . SER B 1 13 ? 35.967 79.337 11.198 1.00 12.95 13 SER B N 1
ATOM 3387 C CA . SER B 1 13 ? 37.196 79.504 11.980 1.00 12.88 13 SER B CA 1
ATOM 3388 C C . SER B 1 13 ? 38.192 78.368 11.746 1.00 12.76 13 SER B C 1
ATOM 3389 O O . SER B 1 13 ? 39.398 78.601 11.684 1.00 13.48 13 SER B O 1
ATOM 3392 N N . GLU B 1 14 ? 37.694 77.143 11.627 1.00 13.17 14 GLU B N 1
ATOM 3393 C CA . GLU B 1 14 ? 38.573 76.008 11.361 1.00 14.01 14 GLU B CA 1
ATOM 3394 C C . GLU B 1 14 ? 39.317 76.205 10.040 1.00 13.04 14 GLU B C 1
ATOM 3395 O O . GLU B 1 14 ? 40.538 76.056 9.970 1.00 13.21 14 GLU B O 1
ATOM 3401 N N . GLU B 1 15 ? 38.576 76.570 8.999 1.00 13.37 15 GLU B N 1
ATOM 3402 C CA . GLU B 1 15 ? 39.181 76.783 7.691 1.00 13.50 15 GLU B CA 1
ATOM 3403 C C . GLU B 1 15 ? 40.210 77.911 7.712 1.00 12.49 15 GLU B C 1
ATOM 3404 O O . GLU B 1 15 ? 41.339 77.761 7.226 1.00 12.94 15 GLU B O 1
ATOM 3410 N N . ALA B 1 16 ? 39.835 79.045 8.283 1.00 12.88 16 ALA B N 1
ATOM 3411 C CA . ALA B 1 16 ? 40.710 80.205 8.232 1.00 12.82 16 ALA B CA 1
ATOM 3412 C C . ALA B 1 16 ? 41.937 80.013 9.121 1.00 12.46 16 ALA B C 1
ATOM 3413 O O . ALA B 1 16 ? 43.034 80.486 8.795 1.00 13.09 16 ALA B O 1
ATOM 3415 N N . PHE B 1 17 ? 41.768 79.311 10.239 1.00 13.10 17 PHE B N 1
ATOM 3416 C CA . PHE B 1 17 ? 42.905 79.054 11.109 1.00 13.15 17 PHE B CA 1
ATOM 3417 C C . PHE B 1 17 ? 43.877 78.069 10.464 1.00 12.37 17 PHE B C 1
ATOM 3418 O O . PHE B 1 17 ? 45.088 78.224 10.579 1.00 12.84 17 PHE B O 1
ATOM 3426 N N . ASN B 1 18 ? 43.358 77.059 9.775 1.00 13.94 18 ASN B N 1
ATOM 3427 C CA . ASN B 1 18 ? 44.230 76.152 9.036 1.00 14.44 18 ASN B CA 1
ATOM 3428 C C . ASN B 1 18 ? 45.076 76.898 8.012 1.00 13.92 18 ASN B C 1
ATOM 3429 O O . ASN B 1 18 ? 46.265 76.613 7.855 1.00 15.64 18 ASN B O 1
ATOM 3434 N N . ALA B 1 19 ? 44.484 77.876 7.333 1.00 13.03 19 ALA B N 1
ATOM 3435 C CA . ALA B 1 19 ? 45.249 78.697 6.401 1.00 14.01 19 ALA B CA 1
ATOM 3436 C C . ALA B 1 19 ? 46.275 79.552 7.152 1.00 13.44 19 ALA B C 1
ATOM 3437 O O . ALA B 1 19 ? 47.420 79.695 6.723 1.00 13.46 19 ALA B O 1
ATOM 3439 N N . ALA B 1 20 ? 45.868 80.099 8.297 1.00 12.35 20 ALA B N 1
ATOM 3440 C CA . ALA B 1 20 ? 46.726 80.972 9.091 1.00 12.59 20 ALA B CA 1
ATOM 3441 C C . ALA B 1 20 ? 48.008 80.278 9.529 1.00 12.16 20 ALA B C 1
ATOM 3442 O O . ALA B 1 20 ? 49.073 80.904 9.593 1.00 11.98 20 ALA B O 1
ATOM 3444 N N . LYS B 1 21 ? 47.910 78.988 9.850 1.00 12.81 21 LYS B N 1
ATOM 3445 C CA . LYS B 1 21 ? 49.074 78.236 10.325 1.00 13.62 21 LYS B CA 1
ATOM 3446 C C . LYS B 1 21 ? 50.200 78.161 9.307 1.00 14.18 21 LYS B C 1
ATOM 3447 O O . LYS B 1 21 ? 51.345 77.911 9.671 1.00 14.97 21 LYS B O 1
ATOM 3453 N N . ASN B 1 22 ? 49.888 78.390 8.034 1.00 13.72 22 ASN B N 1
ATOM 3454 C CA . ASN B 1 22 ? 50.927 78.424 7.003 1.00 14.83 22 ASN B CA 1
ATOM 3455 C C . ASN B 1 22 ? 51.420 79.828 6.659 1.00 15.01 22 ASN B C 1
ATOM 3456 O O . ASN B 1 22 ? 52.266 79.995 5.781 1.00 17.78 22 ASN B O 1
ATOM 3461 N N . LEU B 1 23 ? 50.920 80.830 7.374 1.00 12.68 23 LEU B N 1
ATOM 3462 C CA . LEU B 1 23 ? 51.272 82.226 7.126 1.00 12.77 23 LEU B CA 1
ATOM 3463 C C . LEU B 1 23 ? 52.041 82.850 8.289 1.00 12.21 23 LEU B C 1
ATOM 3464 O O . LEU B 1 23 ? 52.960 83.647 8.079 1.00 12.71 23 LEU B O 1
ATOM 3469 N N . MET B 1 24 ? 51.642 82.482 9.504 1.00 11.99 24 MET B N 1
ATOM 3470 C CA . MET B 1 24 ? 52.170 83.037 10.747 1.00 12.87 24 MET B CA 1
ATOM 3471 C C . MET B 1 24 ? 52.521 81.881 11.674 1.00 12.92 24 MET B C 1
ATOM 3472 O O . MET B 1 24 ? 51.898 80.824 11.602 1.00 12.97 24 MET B O 1
ATOM 3477 N N . PRO B 1 25 ? 53.527 82.059 12.551 1.00 12.61 25 PRO B N 1
ATOM 3478 C CA . PRO B 1 25 ? 53.901 80.916 13.399 1.00 13.55 25 PRO B CA 1
ATOM 3479 C C . PRO B 1 25 ? 52.775 80.494 14.327 1.00 13.54 25 PRO B C 1
ATOM 3480 O O . PRO B 1 25 ? 52.281 81.293 15.127 1.00 13.73 25 PRO B O 1
ATOM 3484 N N . GLY B 1 26 ? 52.380 79.232 14.220 1.00 13.41 26 GLY B N 1
ATOM 3485 C CA . GLY B 1 26 ? 51.250 78.721 14.969 1.00 13.63 26 GLY B CA 1
ATOM 3486 C C . GLY B 1 26 ? 49.925 79.347 14.571 1.00 12.92 26 GLY B C 1
ATOM 3487 O O . GLY B 1 26 ? 48.933 79.186 15.272 1.00 14.24 26 GLY B O 1
ATOM 3488 N N . GLY B 1 27 ? 49.909 80.056 13.446 1.00 13.10 27 GLY B N 1
ATOM 3489 C CA . GLY B 1 27 ? 48.697 80.677 12.964 1.00 12.97 27 GLY B CA 1
ATOM 3490 C C . GLY B 1 27 ? 48.310 81.965 13.660 1.00 12.76 27 GLY B C 1
ATOM 3491 O O . GLY B 1 27 ? 47.212 82.459 13.401 1.00 13.83 27 GLY B O 1
ATOM 3492 N N . VAL B 1 28 ? 49.178 82.518 14.514 1.00 12.52 28 VAL B N 1
ATOM 3493 C CA . VAL B 1 28 ? 48.773 83.620 15.376 1.00 12.75 28 VAL B CA 1
ATOM 3494 C C . VAL B 1 28 ? 49.873 84.656 15.526 1.00 12.43 28 VAL B C 1
ATOM 3495 O O . VAL B 1 28 ? 51.049 84.398 15.229 1.00 12.86 28 VAL B O 1
ATOM 3499 N N . ASN B 1 29 ? 49.487 85.820 16.033 1.00 13.02 29 ASN B N 1
ATOM 3500 C CA . ASN B 1 29 ? 50.450 86.865 16.350 1.00 13.20 29 ASN B CA 1
ATOM 3501 C C . ASN B 1 29 ? 50.744 87.002 17.841 1.00 13.87 29 ASN B C 1
ATOM 3502 O O . ASN B 1 29 ? 51.507 87.869 18.248 1.00 14.80 29 ASN B O 1
ATOM 3507 N N . SER B 1 30 ? 50.159 86.122 18.652 1.00 13.54 30 SER B N 1
ATOM 3508 C CA . SER B 1 30 ? 50.525 86.032 20.064 1.00 13.87 30 SER B CA 1
ATOM 3509 C C . SER B 1 30 ? 50.156 84.643 20.559 1.00 13.06 30 SER B C 1
ATOM 3510 O O . SER B 1 30 ? 49.076 84.160 20.248 1.00 13.79 30 SER B O 1
ATOM 3513 N N . PRO B 1 31 ? 51.049 83.996 21.329 1.00 13.60 31 PRO B N 1
ATOM 3514 C CA . PRO B 1 31 ? 50.876 82.571 21.649 1.00 14.97 31 PRO B CA 1
ATOM 3515 C C . PRO B 1 31 ? 49.530 82.149 22.244 1.00 14.99 31 PRO B C 1
ATOM 3516 O O . PRO B 1 31 ? 48.988 81.134 21.807 1.00 15.07 31 PRO B O 1
ATOM 3520 N N . VAL B 1 32 ? 49.001 82.890 23.213 1.00 14.66 32 VAL B N 1
ATOM 3521 C CA . VAL B 1 32 ? 47.751 82.492 23.865 1.00 15.83 32 VAL B CA 1
ATOM 3522 C C . VAL B 1 32 ? 46.609 82.357 22.860 1.00 14.15 32 VAL B C 1
ATOM 3523 O O . VAL B 1 32 ? 45.656 81.613 23.085 1.00 15.28 32 VAL B O 1
ATOM 3527 N N . ARG B 1 33 ? 46.716 83.056 21.736 1.00 13.41 33 ARG B N 1
ATOM 3528 C CA . ARG B 1 33 ? 45.636 83.065 20.755 1.00 13.14 33 ARG B CA 1
ATOM 3529 C C . ARG B 1 33 ? 45.422 81.711 20.075 1.00 13.30 33 ARG B C 1
ATOM 3530 O O . ARG B 1 33 ? 44.372 81.476 19.486 1.00 13.81 33 ARG B O 1
ATOM 3538 N N . ALA B 1 34 ? 46.418 80.831 20.137 1.00 13.36 34 ALA B N 1
ATOM 3539 C CA . ALA B 1 34 ? 46.334 79.545 19.456 1.00 13.63 34 ALA B CA 1
ATOM 3540 C C . ALA B 1 34 ? 45.535 78.470 20.204 1.00 13.51 34 ALA B C 1
ATOM 3541 O O . ALA B 1 34 ? 45.368 77.361 19.683 1.00 14.26 34 ALA B O 1
ATOM 3543 N N . PHE B 1 35 ? 45.036 78.801 21.399 1.00 13.41 35 PHE B N 1
ATOM 3544 C CA . PHE B 1 35 ? 44.149 77.897 22.142 1.00 13.95 35 PHE B CA 1
ATOM 3545 C C . PHE B 1 35 ? 44.813 76.563 22.516 1.00 14.52 35 PHE B C 1
ATOM 3546 O O . PHE B 1 35 ? 44.127 75.575 22.734 1.00 14.56 35 PHE B O 1
ATOM 3554 N N . LYS B 1 36 ? 46.136 76.514 22.605 1.00 14.74 36 LYS B N 1
ATOM 3555 C CA . LYS B 1 36 ? 46.784 75.219 22.787 1.00 16.67 36 LYS B CA 1
ATOM 3556 C C . LYS B 1 36 ? 46.379 74.482 24.058 1.00 17.26 36 LYS B C 1
ATOM 3557 O O . LYS B 1 36 ? 46.299 73.253 24.065 1.00 20.18 36 LYS B O 1
ATOM 3563 N N . SER B 1 37 ? 46.088 75.217 25.124 1.00 15.82 37 SER B N 1
ATOM 3564 C CA . SER B 1 37 ? 45.739 74.551 26.371 1.00 16.90 37 SER B CA 1
ATOM 3565 C C . SER B 1 37 ? 44.258 74.222 26.477 1.00 16.40 37 SER B C 1
ATOM 3566 O O . SER B 1 37 ? 43.851 73.571 27.433 1.00 17.14 37 SER B O 1
ATOM 3569 N N . VAL B 1 38 ? 43.464 74.657 25.500 1.00 15.80 38 VAL B N 1
ATOM 3570 C CA . VAL B 1 38 ? 42.022 74.417 25.532 1.00 15.43 38 VAL B CA 1
ATOM 3571 C C . VAL B 1 38 ? 41.511 73.718 24.271 1.00 15.64 38 VAL B C 1
ATOM 3572 O O . VAL B 1 38 ? 40.334 73.841 23.918 1.00 16.96 38 VAL B O 1
ATOM 3576 N N . GLY B 1 39 ? 42.385 72.968 23.603 1.00 16.33 39 GLY B N 1
ATOM 3577 C CA . GLY B 1 39 ? 41.949 72.118 22.506 1.00 17.52 39 GLY B CA 1
ATOM 3578 C C . GLY B 1 39 ? 42.422 72.512 21.117 1.00 17.95 39 GLY B C 1
ATOM 3579 O O . GLY B 1 39 ? 42.292 71.732 20.170 1.00 20.11 39 GLY B O 1
ATOM 3580 N N . GLY B 1 40 ? 42.947 73.725 20.977 1.00 16.63 40 GLY B N 1
ATOM 3581 C CA . GLY B 1 40 ? 43.629 74.112 19.757 1.00 17.06 40 GLY B CA 1
ATOM 3582 C C . GLY B 1 40 ? 42.781 74.634 18.607 1.00 17.40 40 GLY B C 1
ATOM 3583 O O . GLY B 1 40 ? 43.275 74.705 17.479 1.00 18.86 40 GLY B O 1
ATOM 3584 N N . GLN B 1 41 ? 41.528 75.011 18.862 1.00 16.73 41 GLN B N 1
ATOM 3585 C CA . GLN B 1 41 ? 40.716 75.634 17.810 1.00 16.24 41 GLN B CA 1
ATOM 3586 C C . GLN B 1 41 ? 40.255 77.036 18.182 1.00 14.73 41 GLN B C 1
ATOM 3587 O O . GLN B 1 41 ? 39.177 77.222 18.756 1.00 15.23 41 GLN B O 1
ATOM 3593 N N . PRO B 1 42 ? 41.071 78.035 17.842 1.00 14.51 42 PRO B N 1
ATOM 3594 C CA . PRO B 1 42 ? 40.704 79.409 18.147 1.00 14.15 42 PRO B CA 1
ATOM 3595 C C . PRO B 1 42 ? 39.445 79.856 17.426 1.00 13.40 42 PRO B C 1
ATOM 3596 O O . PRO B 1 42 ? 39.045 79.309 16.395 1.00 14.57 42 PRO B O 1
ATOM 3600 N N . VAL B 1 43 ? 38.837 80.882 17.993 1.00 13.49 43 VAL B N 1
ATOM 3601 C CA . VAL B 1 43 ? 37.671 81.505 17.418 1.00 14.16 43 VAL B CA 1
ATOM 3602 C C . VAL B 1 43 ? 38.134 82.778 16.702 1.00 13.89 43 VAL B C 1
ATOM 3603 O O . VAL B 1 43 ? 38.628 83.713 17.346 1.00 14.50 43 VAL B O 1
ATOM 3607 N N . LEU B 1 44 ? 37.998 82.821 15.377 1.00 12.85 44 LEU B N 1
ATOM 3608 C CA . LEU B 1 44 ? 38.364 84.028 14.639 1.00 13.23 44 LEU B CA 1
ATOM 3609 C C . LEU B 1 44 ? 37.255 85.046 14.772 1.00 12.14 44 LEU B C 1
ATOM 3610 O O . LEU B 1 44 ? 36.071 84.727 14.629 1.00 12.83 44 LEU B O 1
ATOM 3615 N N . ILE B 1 45 ? 37.643 86.278 15.074 1.00 12.45 45 ILE B N 1
ATOM 3616 C CA . ILE B 1 45 ? 36.690 87.322 15.402 1.00 12.68 45 ILE B CA 1
ATOM 3617 C C . ILE B 1 45 ? 36.318 88.127 14.173 1.00 12.17 45 ILE B C 1
ATOM 3618 O O . ILE B 1 45 ? 37.188 88.511 13.387 1.00 13.07 45 ILE B O 1
ATOM 3623 N N . ASP B 1 46 ? 35.025 88.406 14.036 1.00 12.25 46 ASP B N 1
ATOM 3624 C CA . ASP B 1 46 ? 34.538 89.310 13.008 1.00 12.91 46 ASP B CA 1
ATOM 3625 C C . ASP B 1 46 ? 34.338 90.726 13.532 1.00 12.69 46 ASP B C 1
ATOM 3626 O O . ASP B 1 46 ? 34.724 91.700 12.885 1.00 13.04 46 ASP B O 1
ATOM 3631 N N . SER B 1 47 ? 33.705 90.856 14.693 1.00 12.01 47 SER B N 1
ATOM 3632 C CA . SER B 1 47 ? 33.391 92.178 15.216 1.00 12.35 47 SER B CA 1
ATOM 3633 C C . SER B 1 47 ? 33.154 92.096 16.705 1.00 11.73 47 SER B C 1
ATOM 3634 O O . SER B 1 47 ? 32.907 91.016 17.254 1.00 12.04 47 SER B O 1
ATOM 3637 N N . VAL B 1 48 ? 33.233 93.252 17.350 1.00 11.64 48 VAL B N 1
ATOM 3638 C CA . VAL B 1 48 ? 32.985 93.378 18.777 1.00 11.73 48 VAL B CA 1
ATOM 3639 C C . VAL B 1 48 ? 32.180 94.653 19.015 1.00 11.92 48 VAL B C 1
ATOM 3640 O O . VAL B 1 48 ? 32.360 95.652 18.309 1.00 12.80 48 VAL B O 1
ATOM 3644 N N . LYS B 1 49 ? 31.276 94.627 19.991 1.00 11.66 49 LYS B N 1
ATOM 3645 C CA . LYS B 1 49 ? 30.503 95.818 20.329 1.00 12.31 49 LYS B CA 1
ATOM 3646 C C . LYS B 1 49 ? 29.999 95.674 21.747 1.00 11.63 49 LYS B C 1
ATOM 3647 O O . LYS B 1 49 ? 29.353 94.677 22.070 1.00 12.42 49 LYS B O 1
ATOM 3653 N N . GLY B 1 50 ? 30.256 96.672 22.588 1.00 12.49 50 GLY B N 1
ATOM 3654 C CA . GLY B 1 50 ? 29.777 96.616 23.961 1.00 12.72 50 GLY B CA 1
ATOM 3655 C C . GLY B 1 50 ? 30.389 95.434 24.688 1.00 11.66 50 GLY B C 1
ATOM 3656 O O . GLY B 1 50 ? 31.614 95.313 24.749 1.00 12.86 50 GLY B O 1
ATOM 3657 N N . SER B 1 51 ? 29.541 94.566 25.236 1.00 12.57 51 SER B N 1
ATOM 3658 C CA . SER B 1 51 ? 30.008 93.371 25.927 1.00 12.66 51 SER B CA 1
ATOM 3659 C C . SER B 1 51 ? 30.002 92.131 25.042 1.00 11.58 51 SER B C 1
ATOM 3660 O O . SER B 1 51 ? 30.167 91.024 25.548 1.00 12.69 51 SER B O 1
ATOM 3663 N N . LYS B 1 52 ? 29.797 92.315 23.735 1.00 12.28 52 LYS B N 1
ATOM 3664 C CA . LYS B 1 52 ? 29.639 91.196 22.817 1.00 12.17 52 LYS B CA 1
ATOM 3665 C C . LYS B 1 52 ? 30.775 91.063 21.822 1.00 11.76 52 LYS B C 1
ATOM 3666 O O . LYS B 1 52 ? 31.403 92.050 21.432 1.00 12.31 52 LYS B O 1
ATOM 3672 N N . MET B 1 53 ? 30.996 89.819 21.414 1.00 11.87 53 MET B N 1
ATOM 3673 C CA A MET B 1 53 ? 31.868 89.508 20.297 0.72 11.94 53 MET B CA 1
ATOM 3674 C CA B MET B 1 53 ? 31.887 89.478 20.308 0.28 12.43 53 MET B CA 1
ATOM 3675 C C . MET B 1 53 ? 31.112 88.588 19.339 1.00 11.45 53 MET B C 1
ATOM 3676 O O . MET B 1 53 ? 30.318 87.748 19.775 1.00 12.27 53 MET B O 1
ATOM 3685 N N . TRP B 1 54 ? 31.344 88.772 18.036 1.00 11.31 54 TRP B N 1
ATOM 3686 C CA . TRP B 1 54 ? 30.819 87.890 17.005 1.00 11.59 54 TRP B CA 1
ATOM 3687 C C . TRP B 1 54 ? 31.981 87.286 16.231 1.00 11.30 54 TRP B C 1
ATOM 3688 O O . TRP B 1 54 ? 32.916 87.988 15.830 1.00 12.35 54 TRP B O 1
ATOM 3699 N N . ASP B 1 55 ? 31.921 85.979 16.019 1.00 11.31 55 ASP B N 1
ATOM 3700 C CA . ASP B 1 55 ? 32.964 85.300 15.269 1.00 11.72 55 ASP B CA 1
ATOM 3701 C C . ASP B 1 55 ? 32.638 85.240 13.787 1.00 11.40 55 ASP B C 1
ATOM 3702 O O . ASP B 1 55 ? 31.568 85.690 13.355 1.00 11.97 55 ASP B O 1
ATOM 3707 N N . ILE B 1 56 ? 33.554 84.681 13.006 1.00 11.94 56 ILE B N 1
ATOM 3708 C CA . ILE B 1 56 ? 33.373 84.650 11.571 1.00 12.64 56 ILE B CA 1
ATOM 3709 C C . ILE B 1 56 ? 32.343 83.616 11.130 1.00 13.41 56 ILE B C 1
ATOM 3710 O O . ILE B 1 56 ? 31.916 83.628 9.976 1.00 15.02 56 ILE B O 1
ATOM 3715 N N . ASP B 1 57 ? 31.931 82.745 12.048 1.00 12.92 57 ASP B N 1
ATOM 3716 C CA . ASP B 1 57 ? 30.801 81.850 11.802 1.00 13.70 57 ASP B CA 1
ATOM 3717 C C . ASP B 1 57 ? 29.461 82.485 12.173 1.00 14.03 57 ASP B C 1
ATOM 3718 O O . ASP B 1 57 ? 28.409 81.893 11.959 1.00 15.97 57 ASP B O 1
ATOM 3723 N N . GLY B 1 58 ? 29.504 83.691 12.733 1.00 12.94 58 GLY B N 1
ATOM 3724 C CA . GLY B 1 58 ? 28.302 84.424 13.097 1.00 13.32 58 GLY B CA 1
ATOM 3725 C C . GLY B 1 58 ? 27.814 84.195 14.516 1.00 12.75 58 GLY B C 1
ATOM 3726 O O . GLY B 1 58 ? 26.812 84.785 14.913 1.00 13.72 58 GLY B O 1
ATOM 3727 N N . ASN B 1 59 ? 28.490 83.330 15.271 1.00 12.06 59 ASN B N 1
ATOM 3728 C CA . ASN B 1 59 ? 28.136 83.114 16.672 1.00 12.15 59 ASN B CA 1
ATOM 3729 C C . ASN B 1 59 ? 28.375 84.362 17.496 1.00 11.82 59 ASN B C 1
ATOM 3730 O O . ASN B 1 59 ? 29.351 85.079 17.268 1.00 12.56 59 ASN B O 1
ATOM 3735 N N . GLU B 1 60 ? 27.494 84.591 18.466 1.00 11.79 60 GLU B N 1
ATOM 3736 C CA . GLU B 1 60 ? 27.606 85.708 19.390 1.00 12.09 60 GLU B CA 1
ATOM 3737 C C . GLU B 1 60 ? 28.030 85.222 20.764 1.00 12.26 60 GLU B C 1
ATOM 3738 O O . GLU B 1 60 ? 27.597 84.162 21.216 1.00 12.87 60 GLU B O 1
ATOM 3744 N N . TYR B 1 61 ? 28.860 86.012 21.438 1.00 11.84 61 TYR B N 1
ATOM 3745 C CA . TYR B 1 61 ? 29.317 85.663 22.773 1.00 11.86 61 TYR B CA 1
ATOM 3746 C C . TYR B 1 61 ? 29.259 86.871 23.690 1.00 11.66 61 TYR B C 1
ATOM 3747 O O . TYR B 1 61 ? 29.566 87.995 23.273 1.00 12.26 61 TYR B O 1
ATOM 3756 N N . ILE B 1 62 ? 28.898 86.629 24.947 1.00 11.95 62 ILE B N 1
ATOM 3757 C CA . ILE B 1 62 ? 29.165 87.582 26.012 1.00 12.34 62 ILE B CA 1
ATOM 3758 C C . ILE B 1 62 ? 30.653 87.428 26.329 1.00 12.30 62 ILE B C 1
ATOM 3759 O O . ILE B 1 62 ? 31.116 86.338 26.678 1.00 13.16 62 ILE B O 1
ATOM 3764 N N . ASP B 1 63 ? 31.387 88.528 26.165 1.00 12.43 63 ASP B N 1
ATOM 3765 C CA A ASP B 1 63 ? 32.847 88.561 26.163 0.44 12.74 63 ASP B CA 1
ATOM 3766 C CA B ASP B 1 63 ? 32.838 88.502 26.196 0.56 13.22 63 ASP B CA 1
ATOM 3767 C C . ASP B 1 63 ? 33.400 88.925 27.545 1.00 12.71 63 ASP B C 1
ATOM 3768 O O . ASP B 1 63 ? 33.045 89.969 28.082 1.00 15.06 63 ASP B O 1
ATOM 3777 N N . TYR B 1 64 ? 34.285 88.084 28.085 1.00 11.58 64 TYR B N 1
ATOM 3778 C CA . TYR B 1 64 ? 34.987 88.388 29.342 1.00 12.31 64 TYR B CA 1
ATOM 3779 C C . TYR B 1 64 ? 36.502 88.494 29.153 1.00 12.63 64 TYR B C 1
ATOM 3780 O O . TYR B 1 64 ? 37.282 88.375 30.098 1.00 13.43 64 TYR B O 1
ATOM 3789 N N . VAL B 1 65 ? 36.910 88.762 27.918 1.00 13.43 65 VAL B N 1
ATOM 3790 C CA . VAL B 1 65 ? 38.320 88.990 27.609 1.00 13.75 65 VAL B CA 1
ATOM 3791 C C . VAL B 1 65 ? 38.614 90.474 27.366 1.00 13.62 65 VAL B C 1
ATOM 3792 O O . VAL B 1 65 ? 39.673 90.959 27.749 1.00 14.16 65 VAL B O 1
ATOM 3796 N N . GLY B 1 66 ? 37.680 91.202 26.761 1.00 13.95 66 GLY B N 1
ATOM 3797 C CA . GLY B 1 66 ? 37.859 92.635 26.574 1.00 13.96 66 GLY B CA 1
ATOM 3798 C C . GLY B 1 66 ? 39.131 92.991 25.821 1.00 14.02 66 GLY B C 1
ATOM 3799 O O . GLY B 1 66 ? 39.787 93.986 26.129 1.00 14.67 66 GLY B O 1
ATOM 3800 N N . SER B 1 67 ? 39.485 92.169 24.838 1.00 14.08 67 SER B N 1
ATOM 3801 C CA A 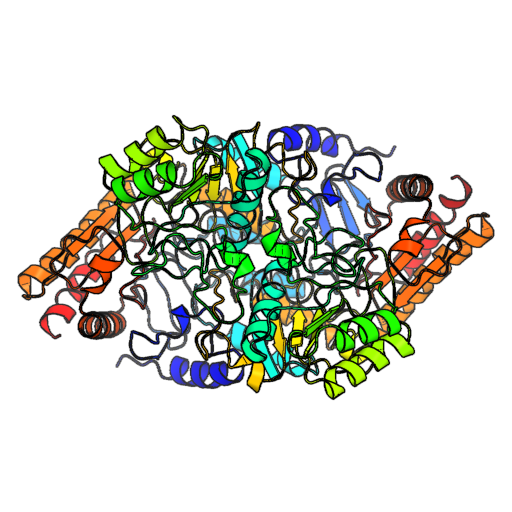SER B 1 67 ? 40.731 92.277 24.098 0.74 14.62 67 SER B CA 1
ATOM 3802 C CA B SER B 1 67 ? 40.762 92.293 24.140 0.26 14.58 67 SER B CA 1
ATOM 3803 C C . SER B 1 67 ? 41.973 92.372 25.069 1.00 14.07 67 SER B C 1
ATOM 3804 O O . SER B 1 67 ? 43.072 92.827 24.754 1.00 14.85 67 SER B O 1
ATOM 3809 N N . TRP B 1 68 ? 41.816 91.609 26.139 1.00 14.28 68 TRP B N 1
ATOM 3810 C CA . TRP B 1 68 ? 42.841 91.492 27.168 1.00 15.15 68 TRP B CA 1
ATOM 3811 C C . TRP B 1 68 ? 42.994 92.709 28.038 1.00 15.98 68 TRP B C 1
ATOM 3812 O O . TRP B 1 68 ? 44.014 92.878 28.647 1.00 19.07 68 TRP B O 1
ATOM 3823 N N . GLY B 1 69 ? 41.977 93.515 28.185 1.00 16.27 69 GLY B N 1
ATOM 3824 C CA . GLY B 1 69 ? 42.065 94.714 28.992 1.00 16.21 69 GLY B CA 1
ATOM 3825 C C . GLY B 1 69 ? 41.728 96.086 28.437 1.00 15.86 69 GLY B C 1
ATOM 3826 O O . GLY B 1 69 ? 41.327 96.956 29.200 1.00 18.82 69 GLY B O 1
ATOM 3827 N N . PRO B 1 70 ? 41.870 96.305 27.118 1.00 14.64 70 PRO B N 1
ATOM 3828 C CA . PRO B 1 70 ? 41.629 97.668 26.624 1.00 14.86 70 PRO B CA 1
ATOM 3829 C C . PRO B 1 70 ? 40.147 98.059 26.666 1.00 14.66 70 PRO B C 1
ATOM 3830 O O . PRO B 1 70 ? 39.868 99.241 26.849 1.00 15.75 70 PRO B O 1
ATOM 3834 N N . ALA B 1 71 ? 39.230 97.103 26.516 1.00 13.36 71 ALA B N 1
ATOM 3835 C CA . ALA B 1 71 ? 37.824 97.415 26.235 1.00 13.86 71 ALA B CA 1
ATOM 3836 C C . ALA B 1 71 ? 36.950 97.672 27.468 1.00 13.24 71 ALA B C 1
ATOM 3837 O O . ALA B 1 71 ? 35.776 97.325 27.484 1.00 13.93 71 ALA B O 1
ATOM 3839 N N . ILE B 1 72 ? 37.504 98.308 28.489 1.00 13.01 72 ILE B N 1
ATOM 3840 C CA . ILE B 1 72 ? 36.789 98.505 29.748 1.00 12.95 72 ILE B CA 1
ATOM 3841 C C . ILE B 1 72 ? 35.506 99.332 29.620 1.00 12.23 72 ILE B C 1
ATOM 3842 O O . ILE B 1 72 ? 34.577 99.123 30.408 1.00 13.23 72 ILE B O 1
ATOM 3847 N N . ILE B 1 73 ? 35.416 100.243 28.646 1.00 12.42 73 ILE B N 1
ATOM 3848 C CA . ILE B 1 73 ? 34.169 101.012 28.511 1.00 12.42 73 ILE B CA 1
ATOM 3849 C C . ILE B 1 73 ? 33.172 100.336 27.573 1.00 12.30 73 ILE B C 1
ATOM 3850 O O . ILE B 1 73 ? 32.075 100.842 27.351 1.00 13.67 73 ILE B O 1
ATOM 3855 N N . GLY B 1 74 ? 33.549 99.167 27.064 1.00 12.75 74 GLY B N 1
ATOM 3856 C CA . GLY B 1 74 ? 32.786 98.462 26.048 1.00 13.19 74 GLY B CA 1
ATOM 3857 C C . GLY B 1 74 ? 33.524 98.525 24.723 1.00 12.79 74 GLY B C 1
ATOM 3858 O O . GLY B 1 74 ? 34.160 99.535 24.406 1.00 13.87 74 GLY B O 1
ATOM 3859 N N . HIS B 1 75 ? 33.441 97.453 23.945 1.00 12.37 75 HIS B N 1
ATOM 3860 C CA . HIS B 1 75 ? 34.076 97.414 22.629 1.00 12.72 75 HIS B CA 1
ATOM 3861 C C . HIS B 1 75 ? 33.457 98.434 21.664 1.00 12.44 75 HIS B C 1
ATOM 3862 O O . HIS B 1 75 ? 32.232 98.648 21.678 1.00 12.59 75 HIS B O 1
ATOM 3869 N N . ALA B 1 76 ? 34.284 99.015 20.795 1.00 12.97 76 ALA B N 1
ATOM 3870 C CA . ALA B 1 76 ? 33.791 99.869 19.709 1.00 13.67 76 ALA B CA 1
ATOM 3871 C C . ALA B 1 76 ? 32.841 100.946 20.233 1.00 13.50 76 ALA B C 1
ATOM 3872 O O . ALA B 1 76 ? 31.752 101.153 19.703 1.00 14.07 76 ALA B O 1
ATOM 3874 N N . ASP B 1 77 ? 33.255 101.625 21.295 1.00 13.38 77 ASP B N 1
ATOM 3875 C CA . ASP B 1 77 ? 32.417 102.662 21.872 1.00 13.44 77 ASP B CA 1
ATOM 3876 C C . ASP B 1 77 ? 32.119 103.776 20.867 1.00 12.80 77 ASP B C 1
ATOM 3877 O O . ASP B 1 77 ? 33.032 104.285 20.219 1.00 13.60 77 ASP B O 1
ATOM 3882 N N . ASP B 1 78 ? 30.847 104.160 20.744 1.00 13.30 78 ASP B N 1
ATOM 3883 C CA . ASP B 1 78 ? 30.449 105.140 19.729 1.00 14.37 78 ASP B CA 1
ATOM 3884 C C . ASP B 1 78 ? 31.198 106.474 19.831 1.00 14.44 78 ASP B C 1
ATOM 3885 O O . ASP B 1 78 ? 31.579 107.061 18.817 1.00 15.29 78 ASP B O 1
ATOM 3890 N N . GLU B 1 79 ? 31.391 106.974 21.045 1.00 14.38 79 GLU B N 1
ATOM 3891 C CA . GLU B 1 79 ? 32.092 108.242 21.200 1.00 15.08 79 GLU B CA 1
ATOM 3892 C C . GLU B 1 79 ? 33.566 108.137 20.805 1.00 14.58 79 GLU B C 1
ATOM 3893 O O . GLU B 1 79 ? 34.114 109.046 20.177 1.00 15.23 79 GLU B O 1
ATOM 3899 N N . VAL B 1 80 ? 34.208 107.035 21.178 1.00 13.80 80 VAL B N 1
ATOM 3900 C CA . VAL B 1 80 ? 35.595 106.814 20.791 1.00 13.85 80 VAL B CA 1
ATOM 3901 C C . VAL B 1 80 ? 35.698 106.719 19.266 1.00 13.81 80 VAL B C 1
ATOM 3902 O O . VAL B 1 80 ? 36.566 107.343 18.663 1.00 14.57 80 VAL B O 1
ATOM 3906 N N . LEU B 1 81 ? 34.803 105.958 18.643 1.00 13.28 81 LEU B N 1
ATOM 3907 C CA . LEU B 1 81 ? 34.817 105.838 17.187 1.00 13.69 81 LEU B CA 1
ATOM 3908 C C . LEU B 1 81 ? 34.609 107.182 16.500 1.00 13.74 81 LEU B C 1
ATOM 3909 O O . LEU B 1 81 ? 35.282 107.490 15.510 1.00 14.82 81 LEU B O 1
ATOM 3914 N N . ALA B 1 82 ? 33.680 107.985 17.016 1.00 13.94 82 ALA B N 1
ATOM 3915 C CA . ALA B 1 82 ? 33.436 109.294 16.420 1.00 14.50 82 ALA B CA 1
ATOM 3916 C C . ALA B 1 82 ? 34.685 110.173 16.541 1.00 14.67 82 ALA B C 1
ATOM 3917 O O . ALA B 1 82 ? 35.031 110.923 15.625 1.00 15.68 82 ALA B O 1
ATOM 3919 N N . ALA B 1 83 ? 35.365 110.079 17.676 1.00 14.09 83 ALA B N 1
ATOM 3920 C CA . ALA B 1 83 ? 36.590 110.840 17.888 1.00 15.01 83 ALA B CA 1
ATOM 3921 C C . ALA B 1 83 ? 37.706 110.382 16.945 1.00 14.00 83 ALA B C 1
ATOM 3922 O O . ALA B 1 83 ? 38.438 111.204 16.394 1.00 14.80 83 ALA B O 1
ATOM 3924 N N . LEU B 1 84 ? 37.827 109.073 16.744 1.00 13.67 84 LEU B N 1
ATOM 3925 C CA . LEU B 1 84 ? 38.809 108.549 15.796 1.00 14.48 84 LEU B CA 1
ATOM 3926 C C . LEU B 1 84 ? 38.509 109.008 14.371 1.00 14.01 84 LEU B C 1
ATOM 3927 O O . LEU B 1 84 ? 39.417 109.378 13.619 1.00 14.90 84 LEU B O 1
ATOM 3932 N N . ALA B 1 85 ? 37.233 108.976 13.998 1.00 14.46 85 ALA B N 1
ATOM 3933 C CA . ALA B 1 85 ? 36.823 109.362 12.649 1.00 16.36 85 ALA B CA 1
ATOM 3934 C C . ALA B 1 85 ? 37.184 110.813 12.365 1.00 17.02 85 ALA B C 1
ATOM 3935 O O . ALA B 1 85 ? 37.616 111.155 11.259 1.00 18.62 85 ALA B O 1
ATOM 3937 N N . GLU B 1 86 ? 37.009 111.666 13.370 1.00 16.55 86 GLU B N 1
ATOM 3938 C CA . GLU B 1 86 ? 37.356 113.074 13.227 1.00 16.97 86 GLU B CA 1
ATOM 3939 C C . GLU B 1 86 ? 38.872 113.273 13.179 1.00 15.62 86 GLU B C 1
ATOM 3940 O O . GLU B 1 86 ? 39.389 113.957 12.296 1.00 16.83 86 GLU B O 1
ATOM 3946 N N . THR B 1 87 ? 39.585 112.664 14.118 1.00 14.35 87 THR B N 1
ATOM 3947 C CA . THR B 1 87 ? 41.025 112.841 14.196 1.00 14.75 87 THR B CA 1
ATOM 3948 C C . THR B 1 87 ? 41.741 112.353 12.940 1.00 14.19 87 THR B C 1
ATOM 3949 O O . THR B 1 87 ? 42.661 113.018 12.446 1.00 14.77 87 THR B O 1
ATOM 3953 N N . MET B 1 88 ? 41.311 111.220 12.388 1.00 14.00 88 MET B N 1
ATOM 3954 C CA A MET B 1 88 ? 42.068 110.625 11.291 0.51 14.24 88 MET B CA 1
ATOM 3955 C CA B MET B 1 88 ? 42.050 110.613 11.280 0.49 14.57 88 MET B CA 1
ATOM 3956 C C . MET B 1 88 ? 42.048 111.480 10.024 1.00 13.82 88 MET B C 1
ATOM 3957 O O . MET B 1 88 ? 42.946 111.374 9.203 1.00 14.19 88 MET B O 1
ATOM 3966 N N . LYS B 1 89 ? 41.040 112.340 9.884 1.00 13.82 89 LYS B N 1
ATOM 3967 C CA . LYS B 1 89 ? 40.978 113.266 8.753 1.00 14.01 89 LYS B CA 1
ATOM 3968 C C . LYS B 1 89 ? 42.236 114.117 8.652 1.00 13.14 89 LYS B C 1
ATOM 3969 O O . LYS B 1 89 ? 42.619 114.527 7.554 1.00 14.24 89 LYS B O 1
ATOM 3975 N N . LYS B 1 90 ? 42.853 114.391 9.799 1.00 12.95 90 LYS B N 1
ATOM 3976 C CA . LYS B 1 90 ? 44.045 115.228 9.855 1.00 13.30 90 LYS B CA 1
ATOM 3977 C C . LYS B 1 90 ? 45.347 114.439 9.799 1.00 12.61 90 LYS B C 1
ATOM 3978 O O . LYS B 1 90 ? 46.428 115.018 9.886 1.00 12.69 90 LYS B O 1
ATOM 3984 N N . GLY B 1 91 ? 45.245 113.122 9.642 1.00 13.02 91 GLY B N 1
ATOM 3985 C CA . GLY B 1 91 ? 46.427 112.282 9.593 1.00 14.07 91 GLY B CA 1
ATOM 3986 C C . GLY B 1 91 ? 46.495 111.337 10.777 1.00 15.82 91 GLY B C 1
ATOM 3987 O O . GLY B 1 91 ? 46.066 111.664 11.887 1.00 17.56 91 GLY B O 1
ATOM 3988 N N . THR B 1 92 ? 47.052 110.153 10.564 1.00 16.29 92 THR B N 1
ATOM 3989 C CA . THR B 1 92 ? 47.066 109.177 11.649 1.00 17.77 92 THR B CA 1
ATOM 3990 C C . THR B 1 92 ? 48.378 109.128 12.407 1.00 17.97 92 THR B C 1
ATOM 3991 O O . THR B 1 92 ? 48.428 108.624 13.524 1.00 19.17 92 THR B O 1
ATOM 3995 N N . SER B 1 93 ? 49.438 109.646 11.799 1.00 16.36 93 SER B N 1
ATOM 3996 C CA A SER B 1 93 ? 50.758 109.652 12.416 0.79 16.37 93 SER B CA 1
ATOM 3997 C CA B SER B 1 93 ? 50.737 109.680 12.447 0.21 16.10 93 SER B CA 1
ATOM 3998 C C . SER B 1 93 ? 51.501 110.901 11.969 1.00 15.23 93 SER B C 1
ATOM 3999 O O . SER B 1 93 ? 51.454 111.257 10.788 1.00 16.52 93 SER B O 1
ATOM 4004 N N . PHE B 1 94 ? 52.182 111.554 12.903 1.00 15.73 94 PHE B N 1
ATOM 4005 C CA . PHE B 1 94 ? 52.891 112.790 12.618 1.00 16.90 94 PHE B CA 1
ATOM 4006 C C . PHE B 1 94 ? 54.413 112.638 12.738 1.00 18.49 94 PHE B C 1
ATOM 4007 O O . PHE B 1 94 ? 55.160 113.273 11.996 1.00 20.28 94 PHE B O 1
ATOM 4015 N N . GLY B 1 95 ? 54.872 111.829 13.692 1.00 18.45 95 GLY B N 1
ATOM 4016 C CA . GLY B 1 95 ? 56.298 111.692 13.954 1.00 17.92 95 GLY B CA 1
ATOM 4017 C C . GLY B 1 95 ? 56.874 112.915 14.641 1.00 17.61 95 GLY B C 1
ATOM 4018 O O . GLY B 1 95 ? 58.083 113.120 14.643 1.00 17.79 95 GLY B O 1
ATOM 4019 N N . ALA B 1 96 ? 55.997 113.719 15.234 1.00 17.49 96 ALA B N 1
ATOM 4020 C CA . ALA B 1 96 ? 56.365 115.001 15.814 1.00 16.30 96 ALA B CA 1
ATOM 4021 C C . ALA B 1 96 ? 55.310 115.327 16.866 1.00 15.50 96 ALA B C 1
ATOM 4022 O O . ALA B 1 96 ? 54.239 114.719 16.868 1.00 16.09 96 ALA B O 1
ATOM 4024 N N . PRO B 1 97 ? 55.599 116.279 17.770 1.00 14.91 97 PRO B N 1
ATOM 4025 C CA . PRO B 1 97 ? 54.641 116.574 18.838 1.00 14.95 97 PRO B CA 1
ATOM 4026 C C . PRO B 1 97 ? 53.328 117.131 18.312 1.00 13.59 97 PRO B C 1
ATOM 4027 O O . PRO B 1 97 ? 53.290 117.810 17.287 1.00 14.49 97 PRO B O 1
ATOM 4031 N N . CYS B 1 98 ? 52.255 116.835 19.033 1.00 13.79 98 CYS B N 1
ATOM 4032 C CA . CYS B 1 98 ? 50.944 117.399 18.750 1.00 13.74 98 CYS B CA 1
ATOM 4033 C C . CYS B 1 98 ? 50.236 117.682 20.068 1.00 12.86 98 CYS B C 1
ATOM 4034 O O . CYS B 1 98 ? 50.642 117.197 21.129 1.00 13.99 98 CYS B O 1
ATOM 4037 N N . LEU B 1 99 ? 49.154 118.440 19.995 1.00 12.67 99 LEU B N 1
ATOM 4038 C CA . LEU B 1 99 ? 48.466 118.874 21.197 1.00 13.36 99 LEU B CA 1
ATOM 4039 C C . LEU B 1 99 ? 47.810 117.711 21.942 1.00 12.74 99 LEU B C 1
ATOM 4040 O O . LEU B 1 99 ? 47.694 117.755 23.167 1.00 13.83 99 LEU B O 1
ATOM 4045 N N . LEU B 1 100 ? 47.394 116.671 21.221 1.00 12.82 100 LEU B N 1
ATOM 4046 C CA . LEU B 1 100 ? 46.744 115.533 21.871 1.00 13.71 100 LEU B CA 1
ATOM 4047 C C . LEU B 1 100 ? 47.675 114.826 22.855 1.00 13.04 100 LEU B C 1
ATOM 4048 O O . LEU B 1 100 ? 47.220 114.286 23.864 1.00 13.24 100 LEU B O 1
ATOM 4053 N N . GLU B 1 101 ? 48.977 114.819 22.573 1.00 13.04 101 GLU B N 1
ATOM 4054 C CA . GLU B 1 101 ? 49.942 114.244 23.514 1.00 13.05 101 GLU B CA 1
ATOM 4055 C C . GLU B 1 101 ? 49.931 115.008 24.844 1.00 12.94 101 GLU B C 1
ATOM 4056 O O . GLU B 1 101 ? 49.975 114.401 25.918 1.00 13.47 101 GLU B O 1
ATOM 4062 N N . ASN B 1 102 ? 49.871 116.339 24.780 1.00 12.81 102 ASN B N 1
ATOM 4063 C CA . ASN B 1 102 ? 49.798 117.144 25.996 1.00 12.78 102 ASN B CA 1
ATOM 4064 C C . ASN B 1 102 ? 48.535 116.789 26.771 1.00 12.60 102 ASN B C 1
ATOM 4065 O O . ASN B 1 102 ? 48.564 116.652 27.997 1.00 13.39 102 ASN B O 1
ATOM 4070 N N . VAL B 1 103 ? 47.421 116.636 26.058 1.00 12.47 103 VAL B N 1
ATOM 4071 C CA . VAL B 1 103 ? 46.149 116.366 26.727 1.00 12.99 103 VAL B CA 1
ATOM 4072 C C . VAL B 1 103 ? 46.162 115.021 27.456 1.00 12.50 103 VAL B C 1
ATOM 4073 O O . VAL B 1 103 ? 45.813 114.948 28.638 1.00 12.77 103 VAL B O 1
ATOM 4077 N N . LEU B 1 104 ? 46.582 113.960 26.772 1.00 12.35 104 LEU B N 1
ATOM 4078 C CA . LEU B 1 104 ? 46.596 112.655 27.420 1.00 12.31 104 LEU B CA 1
ATOM 4079 C C . LEU B 1 104 ? 47.623 112.614 28.547 1.00 12.07 104 LEU B C 1
ATOM 4080 O O . LEU B 1 104 ? 47.367 112.022 29.593 1.00 12.67 104 LEU B O 1
ATOM 4085 N N . ALA B 1 105 ? 48.783 113.232 28.342 1.00 12.15 105 ALA B N 1
ATOM 4086 C CA . ALA B 1 105 ? 49.773 113.290 29.415 1.00 12.76 105 ALA B CA 1
ATOM 4087 C C . ALA B 1 105 ? 49.192 113.942 30.674 1.00 12.74 105 ALA B C 1
ATOM 4088 O O . ALA B 1 105 ? 49.345 113.411 31.777 1.00 12.90 105 ALA B O 1
ATOM 4090 N N . GLU B 1 106 ? 48.518 115.082 30.503 1.00 13.16 106 GLU B N 1
ATOM 4091 C CA . GLU B 1 106 ? 47.892 115.785 31.630 1.00 13.83 106 GLU B CA 1
ATOM 4092 C C . GLU B 1 106 ? 46.863 114.894 32.323 1.00 13.40 106 GLU B C 1
ATOM 4093 O O . GLU B 1 106 ? 46.790 114.845 33.548 1.00 13.84 106 GLU B O 1
ATOM 4099 N N . MET B 1 107 ? 46.079 114.165 31.534 1.00 13.05 107 MET B N 1
ATOM 4100 C CA . MET B 1 107 ? 45.059 113.297 32.110 1.00 12.83 107 MET B CA 1
ATOM 4101 C C . MET B 1 107 ? 45.671 112.156 32.919 1.00 12.68 107 MET B C 1
ATOM 4102 O O . MET B 1 107 ? 45.170 111.779 33.985 1.00 12.99 107 MET B O 1
ATOM 4107 N N . VAL B 1 108 ? 46.764 111.599 32.413 1.00 12.20 108 VAL B N 1
ATOM 4108 C CA . VAL B 1 108 ? 47.413 110.487 33.093 1.00 12.63 108 VAL B CA 1
ATOM 4109 C C . VAL B 1 108 ? 48.077 110.946 34.389 1.00 12.72 108 VAL B C 1
ATOM 4110 O O . VAL B 1 108 ? 47.961 110.290 35.421 1.00 13.33 108 VAL B O 1
ATOM 4114 N N . ILE B 1 109 ? 48.761 112.086 34.338 1.00 12.79 109 ILE B N 1
ATOM 4115 C CA . ILE B 1 109 ? 49.386 112.661 35.525 1.00 12.91 109 ILE B CA 1
ATOM 4116 C C . ILE B 1 109 ? 48.338 112.953 36.599 1.00 13.47 109 ILE B C 1
ATOM 4117 O O . ILE B 1 109 ? 48.552 112.683 37.782 1.00 14.92 109 ILE B O 1
ATOM 4122 N N . SER B 1 110 ? 47.183 113.465 36.181 1.00 13.84 110 SER B N 1
ATOM 4123 C CA . SER B 1 110 ? 46.113 113.755 37.127 1.00 15.54 110 SER B CA 1
ATOM 4124 C C . SER B 1 110 ? 45.543 112.475 37.745 1.00 15.86 110 SER B C 1
ATOM 4125 O O . SER B 1 110 ? 45.248 112.426 38.941 1.00 17.05 110 SER B O 1
ATOM 4128 N N . ALA B 1 111 ? 45.416 111.436 36.926 1.00 14.61 111 ALA B N 1
ATOM 4129 C CA . ALA B 1 111 ? 44.767 110.192 37.335 1.00 14.12 111 ALA B CA 1
ATOM 4130 C C . ALA B 1 111 ? 45.592 109.309 38.261 1.00 13.95 111 ALA B C 1
ATOM 4131 O O . ALA B 1 111 ? 45.053 108.715 39.194 1.00 15.32 111 ALA B O 1
ATOM 4133 N N . VAL B 1 112 ? 46.888 109.188 37.980 1.00 14.08 112 VAL B N 1
ATOM 4134 C CA . VAL B 1 112 ? 47.702 108.154 38.617 1.00 14.48 112 VAL B CA 1
ATOM 4135 C C . VAL B 1 112 ? 48.619 108.756 39.672 1.00 15.18 112 VAL B C 1
ATOM 4136 O O . VAL B 1 112 ? 49.493 109.562 39.336 1.00 15.13 112 VAL B O 1
ATOM 4140 N N . PRO B 1 113 ? 48.437 108.355 40.947 1.00 15.92 113 PRO B N 1
ATOM 4141 C CA . PRO B 1 113 ? 49.158 108.957 42.074 1.00 16.82 113 PRO B CA 1
ATOM 4142 C C . PRO B 1 113 ? 50.654 109.155 41.856 1.00 15.92 113 PRO B C 1
ATOM 4143 O O . PRO B 1 113 ? 51.134 110.278 42.000 1.00 18.33 113 PRO B O 1
ATOM 4147 N N . SER B 1 114 ? 51.371 108.107 41.474 1.00 15.03 114 SER B N 1
ATOM 4148 C CA . SER B 1 114 ? 52.821 108.190 41.362 1.00 15.12 114 SER B CA 1
ATOM 4149 C C . SER B 1 114 ? 53.328 109.005 40.177 1.00 14.01 114 SER B C 1
ATOM 4150 O O . SER B 1 114 ? 54.488 109.390 40.157 1.00 14.07 114 SER B O 1
ATOM 4153 N N . ILE B 1 115 ? 52.492 109.236 39.170 1.00 14.13 115 ILE B N 1
ATOM 4154 C CA . ILE B 1 115 ? 52.997 109.785 37.916 1.00 13.71 115 ILE B CA 1
ATOM 4155 C C . ILE B 1 115 ? 52.986 111.304 37.914 1.00 12.69 115 ILE B C 1
ATOM 4156 O O . ILE B 1 115 ? 51.923 111.925 37.949 1.00 14.93 115 ILE B O 1
ATOM 4161 N N . GLU B 1 116 ? 54.184 111.887 37.897 1.00 12.80 116 GLU B N 1
ATOM 4162 C CA . GLU B 1 116 ? 54.347 113.339 37.818 1.00 13.53 116 GLU B CA 1
ATOM 4163 C C . GLU B 1 116 ? 54.785 113.767 36.421 1.00 13.76 116 GLU B C 1
ATOM 4164 O O . GLU B 1 116 ? 54.658 114.929 36.039 1.00 14.41 116 GLU B O 1
ATOM 4170 N N . MET B 1 117 ? 55.306 112.809 35.665 1.00 13.19 117 MET B N 1
ATOM 4171 C CA . MET B 1 117 ? 55.805 113.034 34.320 1.00 12.65 117 MET B CA 1
ATOM 4172 C C . MET B 1 117 ? 55.709 111.678 33.641 1.00 12.24 117 MET B C 1
ATOM 4173 O O . MET B 1 117 ? 55.897 110.645 34.297 1.00 12.39 117 MET B O 1
ATOM 4178 N N . VAL B 1 118 ? 55.392 111.670 32.349 1.00 11.74 118 VAL B N 1
ATOM 4179 C CA . VAL B 1 118 ? 55.067 110.424 31.656 1.00 11.94 118 VAL B CA 1
ATOM 4180 C C . VAL B 1 118 ? 55.661 110.412 30.246 1.00 11.86 118 VAL B C 1
ATOM 4181 O O . VAL B 1 118 ? 55.810 111.460 29.616 1.00 12.59 118 VAL B O 1
ATOM 4185 N N . ARG B 1 119 ? 56.008 109.219 29.773 1.00 11.27 119 ARG B N 1
ATOM 4186 C CA . ARG B 1 119 ? 56.527 109.000 28.429 1.00 11.60 119 ARG B CA 1
ATOM 4187 C C . ARG B 1 119 ? 55.671 107.919 27.772 1.00 11.19 119 ARG B C 1
ATOM 4188 O O . ARG B 1 119 ? 55.556 106.815 28.302 1.00 12.02 119 ARG B O 1
ATOM 4196 N N . PHE B 1 120 ? 55.106 108.249 26.615 1.00 11.43 120 PHE B N 1
ATOM 4197 C CA . PHE B 1 120 ? 54.275 107.321 25.862 1.00 11.99 120 PHE B CA 1
ATOM 4198 C C . PHE B 1 120 ? 55.099 106.469 24.901 1.00 11.31 120 PHE B C 1
ATOM 4199 O O . PHE B 1 120 ? 56.050 106.945 24.279 1.00 12.94 120 PHE B O 1
ATOM 4207 N N . VAL B 1 121 ? 54.714 105.204 24.792 1.00 11.35 121 VAL B N 1
ATOM 4208 C CA . VAL B 1 121 ? 55.356 104.240 23.909 1.00 11.97 121 VAL B CA 1
ATOM 4209 C C . VAL B 1 121 ? 54.241 103.413 23.254 1.00 12.62 121 VAL B C 1
ATOM 4210 O O . VAL B 1 121 ? 53.057 103.693 23.464 1.00 14.87 121 VAL B O 1
ATOM 4214 N N . ASN B 1 122 ? 54.595 102.393 22.474 1.00 13.05 122 ASN B N 1
ATOM 4215 C CA . ASN B 1 122 ? 53.599 101.673 21.679 1.00 13.57 122 ASN B CA 1
ATOM 4216 C C . ASN B 1 122 ? 53.072 100.345 22.187 1.00 14.58 122 ASN B C 1
ATOM 4217 O O . ASN B 1 122 ? 52.227 99.738 21.539 1.00 17.46 122 ASN B O 1
ATOM 4222 N N . SER B 1 123 ? 53.557 99.908 23.344 1.00 13.14 123 SER B N 1
ATOM 4223 C CA . SER B 1 123 ? 53.108 98.652 23.929 1.00 13.03 123 SER B CA 1
ATOM 4224 C C . SER B 1 123 ? 53.506 98.576 25.383 1.00 12.51 123 SER B C 1
ATOM 4225 O O . SER B 1 123 ? 54.374 99.323 25.845 1.00 12.56 123 SER B O 1
ATOM 4228 N N . GLY B 1 124 ? 52.908 97.629 26.097 1.00 12.62 124 GLY B N 1
ATOM 4229 C CA . GLY B 1 124 ? 53.325 97.345 27.452 1.00 12.07 124 GLY B CA 1
ATOM 4230 C C . GLY B 1 124 ? 54.745 96.811 27.508 1.00 12.65 124 GLY B C 1
ATOM 4231 O O . GLY B 1 124 ? 55.482 97.104 28.448 1.00 12.66 124 GLY B O 1
ATOM 4232 N N . THR B 1 125 ? 55.126 96.025 26.505 1.00 11.48 125 THR B N 1
ATOM 4233 C CA . THR B 1 125 ? 56.487 95.502 26.430 1.00 11.71 125 THR B CA 1
ATOM 4234 C C . THR B 1 125 ? 57.501 96.643 26.388 1.00 11.59 125 THR B C 1
ATOM 4235 O O . THR B 1 125 ? 58.490 96.644 27.124 1.00 11.45 125 THR B O 1
ATOM 4239 N N . GLU B 1 126 ? 57.250 97.628 25.533 1.00 11.04 126 GLU B N 1
ATOM 4240 C CA . GLU B 1 126 ? 58.124 98.795 25.459 1.00 12.01 126 GLU B CA 1
ATOM 4241 C C . GLU B 1 126 ? 58.113 99.596 26.753 1.00 11.90 126 GLU B C 1
ATOM 4242 O O . GLU B 1 126 ? 59.144 100.117 27.172 1.00 12.31 126 GLU B O 1
ATOM 4248 N N . ALA B 1 127 ? 56.942 99.720 27.371 1.00 11.48 127 ALA B N 1
ATOM 4249 C CA . ALA B 1 127 ? 56.835 100.468 28.612 1.00 10.81 127 ALA B CA 1
ATOM 4250 C C . ALA B 1 127 ? 57.685 99.835 29.699 1.00 10.88 127 ALA B C 1
ATOM 4251 O O . ALA B 1 127 ? 58.384 100.528 30.447 1.00 11.52 127 ALA B O 1
ATOM 4253 N N . CYS B 1 128 ? 57.630 98.509 29.787 1.00 10.84 128 CYS B N 1
ATOM 4254 C CA . CYS B 1 128 ? 58.378 97.805 30.816 1.00 11.75 128 CYS B CA 1
ATOM 4255 C C . CYS B 1 128 ? 59.882 97.816 30.544 1.00 12.12 128 CYS B C 1
ATOM 4256 O O . CYS B 1 128 ? 60.685 97.899 31.476 1.00 12.06 128 CYS B O 1
ATOM 4259 N N A MET B 1 129 ? 60.270 97.737 29.266 0.66 12.19 129 MET B N 1
ATOM 4260 N N B MET B 1 129 ? 60.246 97.777 29.273 0.34 12.52 129 MET B N 1
ATOM 4261 C CA A MET B 1 129 ? 61.670 97.904 28.876 0.66 13.23 129 MET B CA 1
ATOM 4262 C CA B MET B 1 129 ? 61.637 97.860 28.892 0.34 13.39 129 MET B CA 1
ATOM 4263 C C A MET B 1 129 ? 62.171 99.244 29.369 0.66 11.97 129 MET B C 1
ATOM 4264 C C B MET B 1 129 ? 62.213 99.240 29.234 0.34 12.73 129 MET B C 1
ATOM 4265 O O A MET B 1 129 ? 63.245 99.348 29.973 0.66 12.30 129 MET B O 1
ATOM 4266 O O B MET B 1 129 ? 63.370 99.355 29.650 0.34 12.77 129 MET B O 1
ATOM 4275 N N . GLY B 1 130 ? 61.403 100.281 29.062 1.00 12.95 130 GLY B N 1
ATOM 4276 C CA . GLY B 1 130 ? 61.816 101.626 29.399 1.00 13.00 130 GLY B CA 1
ATOM 4277 C C . GLY B 1 130 ? 61.912 101.842 30.895 1.00 11.80 130 GLY B C 1
ATOM 4278 O O . GLY B 1 130 ? 62.868 102.452 31.373 1.00 12.60 130 GLY B O 1
ATOM 4279 N N . VAL B 1 131 ? 60.937 101.336 31.645 1.00 11.24 131 VAL B N 1
ATOM 4280 C CA . VAL B 1 131 ? 60.911 101.622 33.072 1.00 11.12 131 VAL B CA 1
ATOM 4281 C C . VAL B 1 131 ? 62.070 100.910 33.778 1.00 11.47 131 VAL B C 1
ATOM 4282 O O . VAL B 1 131 ? 62.615 101.416 34.763 1.00 12.06 131 VAL B O 1
ATOM 4286 N N . LEU B 1 132 ? 62.444 99.739 33.269 1.00 11.86 132 LEU B N 1
ATOM 4287 C CA . LEU B 1 132 ? 63.534 98.967 33.854 1.00 11.91 132 LEU B CA 1
ATOM 4288 C C . LEU B 1 132 ? 64.862 99.667 33.594 1.00 11.53 132 LEU B C 1
ATOM 4289 O O . LEU B 1 132 ? 65.689 99.833 34.501 1.00 12.39 132 LEU B O 1
ATOM 4294 N N . ARG B 1 133 ? 65.060 100.091 32.352 1.00 11.85 133 ARG B N 1
ATOM 4295 C CA . ARG B 1 133 ? 66.254 100.848 32.002 1.00 11.55 133 ARG B CA 1
ATOM 4296 C C . ARG B 1 133 ? 66.342 102.131 32.838 1.00 11.50 133 ARG B C 1
ATOM 4297 O O . ARG B 1 133 ? 67.423 102.506 33.307 1.00 12.17 133 ARG B O 1
ATOM 4305 N N . LEU B 1 134 ? 65.201 102.780 33.053 1.00 11.77 134 LEU B N 1
ATOM 4306 C CA . LEU B 1 134 ? 65.172 104.004 33.841 1.00 12.21 134 LEU B CA 1
ATOM 4307 C C . LEU B 1 134 ? 65.551 103.751 35.303 1.00 11.77 134 LEU B C 1
ATOM 4308 O O . LEU B 1 134 ? 66.347 104.490 35.885 1.00 12.44 134 LEU B O 1
ATOM 4313 N N . ALA B 1 135 ? 64.996 102.702 35.894 1.00 11.77 135 ALA B N 1
ATOM 4314 C CA . ALA B 1 135 ? 65.315 102.387 37.287 1.00 12.00 135 ALA B CA 1
ATOM 4315 C C . ALA B 1 135 ? 66.796 102.069 37.467 1.00 12.32 135 ALA B C 1
ATOM 4316 O O . ALA B 1 135 ? 67.425 102.525 38.434 1.00 12.78 135 ALA B O 1
ATOM 4318 N N . ARG B 1 136 ? 67.342 101.288 36.535 1.00 11.60 136 ARG B N 1
ATOM 4319 C CA . ARG B 1 136 ? 68.757 100.952 36.560 1.00 12.06 136 ARG B CA 1
ATOM 4320 C C . ARG B 1 136 ? 69.613 102.204 36.399 1.00 12.91 136 ARG B C 1
ATOM 4321 O O . ARG B 1 136 ? 70.626 102.360 37.075 1.00 13.92 136 ARG B O 1
ATOM 4329 N N . ALA B 1 137 ? 69.203 103.098 35.502 1.00 12.75 137 ALA B N 1
ATOM 4330 C CA . ALA B 1 137 ? 69.947 104.336 35.267 1.00 13.04 137 ALA B CA 1
ATOM 4331 C C . ALA B 1 137 ? 69.923 105.267 36.477 1.00 13.37 137 ALA B C 1
ATOM 4332 O O . ALA B 1 137 ? 70.957 105.807 36.873 1.00 14.59 137 ALA B O 1
ATOM 4334 N N . PHE B 1 138 ? 68.751 105.426 37.082 1.00 13.75 138 PHE B N 1
ATOM 4335 C CA . PHE B 1 138 ? 68.604 106.338 38.205 1.00 13.95 138 PHE B CA 1
ATOM 4336 C C . PHE B 1 138 ? 69.391 105.878 39.425 1.00 13.79 138 PHE B C 1
ATOM 4337 O O . PHE B 1 138 ? 70.003 106.689 40.113 1.00 15.34 138 PHE B O 1
ATOM 4345 N N . THR B 1 139 ? 69.382 104.577 39.689 1.00 14.06 139 THR B N 1
ATOM 4346 C CA . THR B 1 139 ? 70.033 104.041 40.874 1.00 14.53 139 THR B CA 1
ATOM 4347 C C . THR B 1 139 ? 71.499 103.689 40.641 1.00 14.60 139 THR B C 1
ATOM 4348 O O . THR B 1 139 ? 72.242 103.482 41.601 1.00 15.24 139 THR B O 1
ATOM 4352 N N . ASN B 1 140 ? 71.909 103.624 39.375 1.00 14.53 140 ASN B N 1
ATOM 4353 C CA . ASN B 1 140 ? 73.247 103.162 39.000 1.00 15.21 140 ASN B CA 1
ATOM 4354 C C . ASN B 1 140 ? 73.517 101.749 39.529 1.00 15.18 140 ASN B C 1
ATOM 4355 O O . ASN B 1 140 ? 74.635 101.417 39.931 1.00 16.84 140 ASN B O 1
ATOM 4360 N N . LYS B 1 141 ? 72.473 100.925 39.523 1.00 15.15 141 LYS B N 1
ATOM 4361 C CA . LYS B 1 141 ? 72.557 99.527 39.945 1.00 14.63 141 LYS B CA 1
ATOM 4362 C C . LYS B 1 141 ? 71.931 98.653 38.871 1.00 14.81 141 LYS B C 1
ATOM 4363 O O . LYS B 1 141 ? 70.995 99.081 38.203 1.00 15.99 141 LYS B O 1
ATOM 4369 N N . GLU B 1 142 ? 72.430 97.430 38.723 1.00 14.84 142 GLU B N 1
ATOM 4370 C CA A GLU B 1 142 ? 72.044 96.581 37.597 0.79 15.78 142 GLU B CA 1
ATOM 4371 C CA B GLU B 1 142 ? 72.039 96.578 37.599 0.21 15.63 142 GLU B CA 1
ATOM 4372 C C . GLU B 1 142 ? 71.018 95.493 37.928 1.00 15.10 142 GLU B C 1
ATOM 4373 O O . GLU B 1 142 ? 70.248 95.082 37.068 1.00 16.11 142 GLU B O 1
ATOM 4384 N N . LYS B 1 143 ? 71.016 94.995 39.156 1.00 13.92 143 LYS B N 1
ATOM 4385 C CA . LYS B 1 143 ? 70.079 93.920 39.469 1.00 14.41 143 LYS B CA 1
ATOM 4386 C C . LYS B 1 143 ? 68.689 94.445 39.775 1.00 13.88 143 LYS B C 1
ATOM 4387 O O . LYS B 1 143 ? 68.529 95.598 40.164 1.00 15.02 143 LYS B O 1
ATOM 4393 N N . PHE B 1 144 ? 67.685 93.605 39.568 1.00 12.29 144 PHE B N 1
ATOM 4394 C CA . PHE B 1 144 ? 66.330 93.928 39.986 1.00 11.96 144 PHE B CA 1
ATOM 4395 C C . PHE B 1 144 ? 65.634 92.637 40.357 1.00 12.10 144 PHE B C 1
ATOM 4396 O O . PHE B 1 144 ? 66.106 91.543 40.023 1.00 12.71 144 PHE B O 1
ATOM 4404 N N . ILE B 1 145 ? 64.507 92.768 41.046 1.00 11.96 145 ILE B N 1
ATOM 4405 C CA . ILE B 1 145 ? 63.729 91.621 41.466 1.00 12.14 145 ILE B CA 1
ATOM 4406 C C . ILE B 1 145 ? 62.381 91.612 40.770 1.00 12.19 145 ILE B C 1
ATOM 4407 O O . ILE B 1 145 ? 61.677 92.623 40.736 1.00 12.90 145 ILE B O 1
ATOM 4412 N N . LYS B 1 146 ? 62.036 90.456 40.208 1.00 12.38 146 LYS B N 1
ATOM 4413 C CA A LYS B 1 146 ? 60.674 90.234 39.745 0.47 13.41 146 LYS B CA 1
ATOM 4414 C CA B LYS B 1 146 ? 60.694 90.203 39.689 0.53 13.83 146 LYS B CA 1
ATOM 4415 C C . LYS B 1 146 ? 60.125 88.948 40.352 1.00 12.89 146 LYS B C 1
ATOM 4416 O O . LYS B 1 146 ? 60.859 88.172 40.971 1.00 14.52 146 LYS B O 1
ATOM 4427 N N . PHE B 1 147 ? 58.823 88.742 40.211 1.00 11.89 147 PHE B N 1
ATOM 4428 C CA . PHE B 1 147 ? 58.152 87.623 40.858 1.00 12.19 147 PHE B CA 1
ATOM 4429 C C . PHE B 1 147 ? 57.749 86.553 39.880 1.00 12.38 147 PHE B C 1
ATOM 4430 O O . PHE B 1 147 ? 57.323 86.842 38.750 1.00 13.05 147 PHE B O 1
ATOM 4438 N N . GLU B 1 148 ? 57.894 85.309 40.318 1.00 12.82 148 GLU B N 1
ATOM 4439 C CA . GLU B 1 148 ? 57.477 84.183 39.503 1.00 14.60 148 GLU B CA 1
ATOM 4440 C C . GLU B 1 148 ? 55.983 84.263 39.245 1.00 14.78 148 GLU B C 1
ATOM 4441 O O . GLU B 1 148 ? 55.177 84.385 40.172 1.00 15.24 148 GLU B O 1
ATOM 4447 N N . GLY B 1 149 ? 55.614 84.211 37.976 1.00 15.92 149 GLY B N 1
ATOM 4448 C CA . GLY B 1 149 ? 54.216 84.308 37.609 1.00 16.56 149 GLY B CA 1
ATOM 4449 C C . GLY B 1 149 ? 53.824 85.681 37.098 1.00 15.99 149 GLY B C 1
ATOM 4450 O O . GLY B 1 149 ? 52.792 85.815 36.453 1.00 17.80 149 GLY B O 1
ATOM 4451 N N . CYS B 1 150 ? 54.625 86.703 37.395 1.00 14.74 150 CYS B N 1
ATOM 4452 C CA . CYS B 1 150 ? 54.365 88.021 36.833 1.00 13.86 150 CYS B CA 1
ATOM 4453 C C . CYS B 1 150 ? 54.860 88.102 35.398 1.00 13.81 150 CYS B C 1
ATOM 4454 O O . CYS B 1 150 ? 55.831 87.439 35.024 1.00 15.60 150 CYS B O 1
ATOM 4457 N N . TYR B 1 151 ? 54.199 88.935 34.600 1.00 13.21 151 TYR B N 1
ATOM 4458 C CA . TYR B 1 151 ? 54.554 89.135 33.206 1.00 12.73 151 TYR B CA 1
ATOM 4459 C C . TYR B 1 151 ? 54.751 90.617 32.952 1.00 12.06 151 TYR B C 1
ATOM 4460 O O . TYR B 1 151 ? 53.880 91.414 33.282 1.00 13.51 151 TYR B O 1
ATOM 4469 N N . HIS B 1 152 ? 55.894 90.968 32.365 1.00 11.57 152 HIS B N 1
ATOM 4470 C CA . HIS B 1 152 ? 56.224 92.363 32.088 1.00 11.87 152 HIS B CA 1
ATOM 4471 C C . HIS B 1 152 ? 56.575 92.546 30.626 1.00 12.07 152 HIS B C 1
ATOM 4472 O O . HIS B 1 152 ? 57.405 93.369 30.287 1.00 12.58 152 HIS B O 1
ATOM 4479 N N . GLY B 1 153 ? 55.929 91.782 29.753 1.00 12.18 153 GLY B N 1
ATOM 4480 C CA . GLY B 1 153 ? 56.300 91.808 28.353 1.00 12.27 153 GLY B CA 1
ATOM 4481 C C . GLY B 1 153 ? 57.501 90.927 28.078 1.00 12.51 153 GLY B C 1
ATOM 4482 O O . GLY B 1 153 ? 57.991 90.219 28.956 1.00 13.63 153 GLY B O 1
ATOM 4483 N N . HIS B 1 154 ? 57.984 90.971 26.845 1.00 12.41 154 HIS B N 1
ATOM 4484 C CA . HIS B 1 154 ? 58.983 90.003 26.421 1.00 12.41 154 HIS B CA 1
ATOM 4485 C C . HIS B 1 154 ? 60.414 90.515 26.265 1.00 12.89 154 HIS B C 1
ATOM 4486 O O . HIS B 1 154 ? 61.224 89.821 25.675 1.00 14.09 154 HIS B O 1
ATOM 4493 N N . ALA B 1 155 ? 60.749 91.676 26.824 1.00 12.29 155 ALA B N 1
ATOM 4494 C CA . ALA B 1 155 ? 62.160 92.065 26.867 1.00 11.97 155 ALA B CA 1
ATOM 4495 C C . ALA B 1 155 ? 62.976 90.962 27.542 1.00 11.91 155 ALA B C 1
ATOM 4496 O O . ALA B 1 155 ? 62.528 90.352 28.523 1.00 12.32 155 ALA B O 1
ATOM 4498 N N . ASN B 1 156 ? 64.184 90.725 27.033 1.00 11.89 156 ASN B N 1
ATOM 4499 C CA . ASN B 1 156 ? 65.008 89.610 27.490 1.00 12.08 156 ASN B CA 1
ATOM 4500 C C . ASN B 1 156 ? 65.171 89.535 29.003 1.00 12.15 156 ASN B C 1
ATOM 4501 O O . ASN B 1 156 ? 65.103 88.458 29.575 1.00 12.29 156 ASN B O 1
ATOM 4506 N N . ALA B 1 157 ? 65.390 90.676 29.655 1.00 12.46 157 ALA B N 1
ATOM 4507 C CA . ALA B 1 157 ? 65.672 90.691 31.090 1.00 13.25 157 ALA B CA 1
ATOM 4508 C C . ALA B 1 157 ? 64.553 90.047 31.910 1.00 12.26 157 ALA B C 1
ATOM 4509 O O . ALA B 1 157 ? 64.795 89.544 33.011 1.00 13.42 157 ALA B O 1
ATOM 4511 N N . PHE B 1 158 ? 63.325 90.077 31.389 1.00 12.29 158 PHE B N 1
ATOM 4512 C CA . PHE B 1 158 ? 62.187 89.528 32.110 1.00 12.84 158 PHE B CA 1
ATOM 4513 C C . PHE B 1 158 ? 62.002 88.030 31.883 1.00 12.51 158 PHE B C 1
ATOM 4514 O O . PHE B 1 158 ? 61.268 87.383 32.627 1.00 14.71 158 PHE B O 1
ATOM 4522 N N . LEU B 1 159 ? 62.650 87.476 30.861 1.00 12.79 159 LEU B N 1
ATOM 4523 C CA . LEU B 1 159 ? 62.412 86.086 30.461 1.00 13.25 159 LEU B CA 1
ATOM 4524 C C . LEU B 1 159 ? 63.332 85.140 31.226 1.00 13.53 159 LEU B C 1
ATOM 4525 O O . LEU B 1 159 ? 64.179 84.461 30.651 1.00 14.06 159 LEU B O 1
ATOM 4530 N N . VAL B 1 160 ? 63.137 85.115 32.541 1.00 13.47 160 VAL B N 1
ATOM 4531 C CA . VAL B 1 160 ? 64.062 84.489 33.468 1.00 14.39 160 VAL B CA 1
ATOM 4532 C C . VAL B 1 160 ? 63.455 83.213 34.041 1.00 14.86 160 VAL B C 1
ATOM 4533 O O . VAL B 1 160 ? 62.257 83.141 34.310 1.00 16.01 160 VAL B O 1
ATOM 4537 N N . LYS B 1 161 ? 64.289 82.195 34.188 1.00 15.17 161 LYS B N 1
ATOM 4538 C CA . LYS B 1 161 ? 63.864 80.916 34.727 1.00 16.50 161 LYS B CA 1
ATOM 4539 C C . LYS B 1 161 ? 63.749 80.987 36.243 1.00 16.94 161 LYS B C 1
ATOM 4540 O O . LYS B 1 161 ? 64.635 81.520 36.912 1.00 18.37 161 LYS B O 1
ATOM 4546 N N . ALA B 1 162 ? 62.648 80.469 36.777 1.00 17.74 162 ALA B N 1
ATOM 4547 C CA . ALA B 1 162 ? 62.485 80.336 38.212 1.00 18.75 162 ALA B CA 1
ATOM 4548 C C . ALA B 1 162 ? 62.484 78.852 38.554 1.00 19.29 162 ALA B C 1
ATOM 4549 O O . ALA B 1 162 ? 62.117 78.005 37.733 1.00 22.81 162 ALA B O 1
ATOM 4551 N N . GLY B 1 163 ? 62.895 78.534 39.769 1.00 18.79 163 GLY B N 1
ATOM 4552 C CA . GLY B 1 163 ? 62.891 77.159 40.218 1.00 18.95 163 GLY B CA 1
ATOM 4553 C C . GLY B 1 163 ? 63.920 76.911 41.293 1.00 18.11 163 GLY B C 1
ATOM 4554 O O . GLY B 1 163 ? 64.658 77.820 41.690 1.00 18.49 163 GLY B O 1
ATOM 4555 N N . SER B 1 164 ? 63.973 75.669 41.757 1.00 17.79 164 SER B N 1
ATOM 4556 C CA . SER B 1 164 ? 64.893 75.279 42.812 1.00 16.77 164 SER B CA 1
ATOM 4557 C C . SER B 1 164 ? 66.328 75.586 42.429 1.00 16.50 164 SER B C 1
ATOM 4558 O O . SER B 1 164 ? 66.807 75.150 41.379 1.00 16.97 164 SER B O 1
ATOM 4561 N N . GLY B 1 165 ? 67.001 76.356 43.280 1.00 15.29 165 GLY B N 1
ATOM 4562 C CA . GLY B 1 165 ? 68.422 76.591 43.145 1.00 14.40 165 GLY B CA 1
ATOM 4563 C C . GLY B 1 165 ? 68.822 77.600 42.091 1.00 13.80 165 GLY B C 1
ATOM 4564 O O . GLY B 1 165 ? 70.012 77.707 41.793 1.00 14.78 165 GLY B O 1
ATOM 4565 N N . VAL B 1 166 ? 67.870 78.339 41.519 1.00 13.85 166 VAL B N 1
ATOM 4566 C CA . VAL B 1 166 ? 68.226 79.261 40.442 1.00 14.49 166 VAL B CA 1
ATOM 4567 C C . VAL B 1 166 ? 67.736 80.699 40.653 1.00 13.96 166 VAL B C 1
ATOM 4568 O O . VAL B 1 166 ? 67.911 81.539 39.781 1.00 14.07 166 VAL B O 1
ATOM 4572 N N . ALA B 1 167 ? 67.159 80.991 41.817 1.00 14.98 167 ALA B N 1
ATOM 4573 C CA . ALA B 1 167 ? 66.551 82.304 42.052 1.00 16.45 167 ALA B CA 1
ATOM 4574 C C . ALA B 1 167 ? 67.524 83.475 41.947 1.00 15.33 167 ALA B C 1
ATOM 4575 O O . ALA B 1 167 ? 67.123 84.597 41.638 1.00 15.79 167 ALA B O 1
ATOM 4577 N N . THR B 1 168 ? 68.797 83.222 42.211 1.00 15.39 168 THR B N 1
ATOM 4578 C CA . THR B 1 168 ? 69.782 84.290 42.152 1.00 17.03 168 THR B CA 1
ATOM 4579 C C . THR B 1 168 ? 70.675 84.199 40.923 1.00 15.62 168 THR B C 1
ATOM 4580 O O . THR B 1 168 ? 71.614 84.984 40.790 1.00 18.07 168 THR B O 1
ATOM 4584 N N . LEU B 1 169 ? 70.390 83.252 40.031 1.00 14.18 169 LEU B N 1
ATOM 4585 C CA . LEU B 1 169 ? 71.296 82.981 38.911 1.00 13.98 169 LEU B CA 1
ATOM 4586 C C . LEU B 1 169 ? 70.986 83.743 37.632 1.00 14.58 169 LEU B C 1
ATOM 4587 O O . LEU B 1 169 ? 71.867 83.926 36.793 1.00 16.59 169 LEU B O 1
ATOM 4592 N N . GLY B 1 170 ? 69.733 84.148 37.455 1.00 14.02 170 GLY B N 1
ATOM 4593 C CA . GLY B 1 170 ? 69.353 84.860 36.251 1.00 14.81 170 GLY B CA 1
ATOM 4594 C C . GLY B 1 170 ? 69.552 84.040 34.991 1.00 13.80 170 GLY B C 1
ATOM 4595 O O . GLY B 1 170 ? 70.127 84.516 34.009 1.00 14.99 170 GLY B O 1
ATOM 4596 N N . LEU B 1 171 ? 69.068 82.802 35.011 1.00 13.50 171 LEU B N 1
ATOM 4597 C CA . LEU B 1 171 ? 69.124 81.947 33.830 1.00 13.63 171 LEU B CA 1
ATOM 4598 C C . LEU B 1 171 ? 67.948 82.242 32.903 1.00 13.85 171 LEU B C 1
ATOM 4599 O O . LEU B 1 171 ? 66.886 82.646 33.352 1.00 14.47 171 LEU B O 1
ATOM 4604 N N . PRO B 1 172 ? 68.135 82.043 31.596 1.00 13.91 172 PRO B N 1
ATOM 4605 C CA . PRO B 1 172 ? 67.057 82.338 30.643 1.00 14.88 172 PRO B CA 1
ATOM 4606 C C . PRO B 1 172 ? 65.956 81.285 30.650 1.00 15.71 172 PRO B C 1
ATOM 4607 O O . PRO B 1 172 ? 66.231 80.103 30.849 1.00 17.15 172 PRO B O 1
ATOM 4611 N N . ASP B 1 173 ? 64.727 81.728 30.408 1.00 16.27 173 ASP B N 1
ATOM 4612 C CA . ASP B 1 173 ? 63.556 80.858 30.408 1.00 19.01 173 ASP B CA 1
ATOM 4613 C C . ASP B 1 173 ? 63.082 80.493 28.995 1.00 20.65 173 ASP B C 1
ATOM 4614 O O . ASP B 1 173 ? 62.132 79.725 28.843 1.00 23.29 173 ASP B O 1
ATOM 4619 N N . SER B 1 174 ? 63.729 81.066 27.981 1.00 18.72 174 SER B N 1
ATOM 4620 C CA A SER B 1 174 ? 63.384 80.864 26.566 0.89 18.17 174 SER B CA 1
ATOM 4621 C CA B SER B 1 174 ? 63.397 80.777 26.598 0.11 17.95 174 SER B CA 1
ATOM 4622 C C . SER B 1 174 ? 64.679 80.715 25.785 1.00 16.52 174 SER B C 1
ATOM 4623 O O . SER B 1 174 ? 65.651 81.383 26.114 1.00 16.68 174 SER B O 1
ATOM 4628 N N . PRO B 1 175 ? 64.692 79.875 24.732 1.00 15.40 175 PRO B N 1
ATOM 4629 C CA . PRO B 1 175 ? 65.870 79.925 23.856 1.00 14.97 175 PRO B CA 1
ATOM 4630 C C . PRO B 1 175 ? 65.959 81.281 23.163 1.00 14.68 175 PRO B C 1
ATOM 4631 O O . PRO B 1 175 ? 64.945 81.972 22.997 1.00 15.30 175 PRO B O 1
ATOM 4635 N N . GLY B 1 176 ? 67.170 81.662 22.781 1.00 13.75 176 GLY B N 1
ATOM 4636 C CA . GLY B 1 176 ? 67.387 82.934 22.113 1.00 13.73 176 GLY B CA 1
ATOM 4637 C C . GLY B 1 176 ? 67.671 84.087 23.057 1.00 12.87 176 GLY B C 1
ATOM 4638 O O . GLY B 1 176 ? 67.981 85.197 22.618 1.00 13.31 176 GLY B O 1
ATOM 4639 N N . VAL B 1 177 ? 67.548 83.826 24.357 1.00 13.46 177 VAL B N 1
ATOM 4640 C CA . VAL B 1 177 ? 67.861 84.795 25.402 1.00 13.20 177 VAL B CA 1
ATOM 4641 C C . VAL B 1 177 ? 69.222 84.432 25.993 1.00 13.43 177 VAL B C 1
ATOM 4642 O O . VAL B 1 177 ? 69.345 83.411 26.653 1.00 14.24 177 VAL B O 1
ATOM 4646 N N . PRO B 1 178 ? 70.261 85.242 25.735 1.00 13.88 178 PRO B N 1
ATOM 4647 C CA . PRO B 1 178 ? 71.565 84.852 26.284 1.00 14.57 178 PRO B CA 1
ATOM 4648 C C . PRO B 1 178 ? 71.556 84.902 27.799 1.00 14.20 178 PRO B C 1
ATOM 4649 O O . PRO B 1 178 ? 70.878 85.742 28.394 1.00 14.34 178 PRO B O 1
ATOM 4653 N N . LYS B 1 179 ? 72.328 84.018 28.415 1.00 14.88 179 LYS B N 1
ATOM 4654 C CA . LYS B 1 179 ? 72.427 83.982 29.866 1.00 16.61 179 LYS B CA 1
ATOM 4655 C C . LYS B 1 179 ? 72.816 85.343 30.441 1.00 15.09 179 LYS B C 1
ATOM 4656 O O . LYS B 1 179 ? 72.367 85.722 31.527 1.00 15.58 179 LYS B O 1
ATOM 4662 N N . ALA B 1 180 ? 73.653 86.084 29.722 1.00 14.48 180 ALA B N 1
ATOM 4663 C CA . ALA B 1 180 ? 74.097 87.384 30.211 1.00 15.12 180 ALA B CA 1
ATOM 4664 C C . ALA B 1 180 ? 72.932 88.376 30.341 1.00 14.37 180 ALA B C 1
ATOM 4665 O O . ALA B 1 180 ? 72.934 89.228 31.228 1.00 15.04 180 ALA B O 1
ATOM 4667 N N . ALA B 1 181 ? 71.934 88.258 29.467 1.00 14.42 181 ALA B N 1
ATOM 4668 C CA . ALA B 1 181 ? 70.815 89.201 29.450 1.00 14.53 181 ALA B CA 1
ATOM 4669 C C . ALA B 1 181 ? 69.938 89.078 30.697 1.00 13.59 181 ALA B C 1
ATOM 4670 O O . ALA B 1 181 ? 69.405 90.069 31.208 1.00 14.73 181 ALA B O 1
ATOM 4672 N N . THR B 1 182 ? 69.781 87.856 31.187 1.00 12.99 182 THR B N 1
ATOM 4673 C CA . THR B 1 182 ? 68.961 87.611 32.367 1.00 13.31 182 THR B CA 1
ATOM 4674 C C . THR B 1 182 ? 69.796 87.559 33.643 1.00 12.68 182 THR B C 1
ATOM 4675 O O . THR B 1 182 ? 69.250 87.468 34.735 1.00 12.94 182 THR B O 1
ATOM 4679 N N . SER B 1 183 ? 71.116 87.674 33.509 1.00 13.25 183 SER B N 1
ATOM 4680 C CA . SER B 1 183 ? 72.025 87.449 34.636 1.00 14.33 183 SER B CA 1
ATOM 4681 C C . SER B 1 183 ? 71.857 88.451 35.783 1.00 14.14 183 SER B C 1
ATOM 4682 O O . SER B 1 183 ? 72.295 88.186 36.899 1.00 16.12 183 SER B O 1
ATOM 4685 N N . ASP B 1 184 ? 71.230 89.591 35.513 1.00 13.31 184 ASP B N 1
ATOM 4686 C CA . ASP B 1 184 ? 70.990 90.603 36.528 1.00 13.51 184 ASP B CA 1
ATOM 4687 C C . ASP B 1 184 ? 69.537 90.609 37.016 1.00 13.16 184 ASP B C 1
ATOM 4688 O O . ASP B 1 184 ? 69.112 91.540 37.688 1.00 14.77 184 ASP B O 1
ATOM 4693 N N . THR B 1 185 ? 68.798 89.545 36.714 1.00 12.26 185 THR B N 1
ATO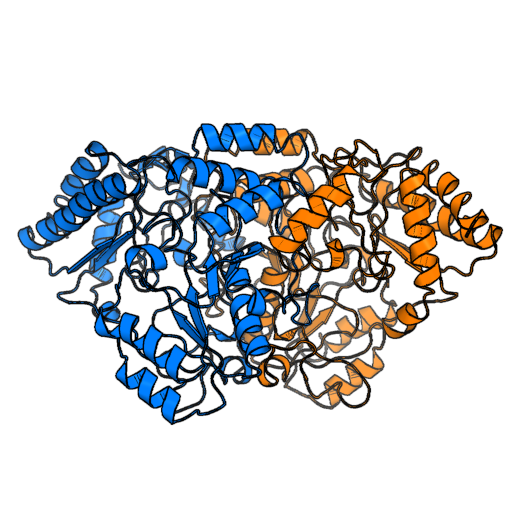M 4694 C CA . THR B 1 185 ? 67.411 89.414 37.142 1.00 11.82 185 THR B CA 1
ATOM 4695 C C . THR B 1 185 ? 67.307 88.389 38.262 1.00 12.71 185 THR B C 1
ATOM 4696 O O . THR B 1 185 ? 67.670 87.225 38.077 1.00 15.87 185 THR B O 1
ATOM 4700 N N . LEU B 1 186 ? 66.798 88.830 39.410 1.00 11.85 186 LEU B N 1
ATOM 4701 C CA . LEU B 1 186 ? 66.562 87.986 40.573 1.00 12.06 186 LEU B CA 1
ATOM 4702 C C . LEU B 1 186 ? 65.073 87.700 40.657 1.00 12.12 186 LEU B C 1
ATOM 4703 O O . LEU B 1 186 ? 64.254 88.534 40.271 1.00 13.19 186 LEU B O 1
ATOM 4708 N N . THR B 1 187 ? 64.713 86.528 41.172 1.00 12.34 187 THR B N 1
ATOM 4709 C CA . THR B 1 187 ? 63.297 86.209 41.328 1.00 13.40 187 THR B CA 1
ATOM 4710 C C . THR B 1 187 ? 62.934 85.741 42.728 1.00 12.91 187 THR B C 1
ATOM 4711 O O . THR B 1 187 ? 63.762 85.199 43.456 1.00 13.64 187 THR B O 1
ATOM 4715 N N . ALA B 1 188 ? 61.669 85.958 43.062 1.00 13.12 188 ALA B N 1
ATOM 4716 C CA . ALA B 1 188 ? 61.071 85.473 44.298 1.00 12.78 188 ALA B CA 1
ATOM 4717 C C . ALA B 1 188 ? 59.643 85.038 43.997 1.00 13.13 188 ALA B C 1
ATOM 4718 O O . ALA B 1 188 ? 59.065 85.456 42.994 1.00 12.94 188 ALA B O 1
ATOM 4720 N N . PRO B 1 189 ? 59.058 84.184 44.854 1.00 13.14 189 PRO B N 1
ATOM 4721 C CA . PRO B 1 189 ? 57.639 83.865 44.675 1.00 12.79 189 PRO B CA 1
ATOM 4722 C C . PRO B 1 189 ? 56.758 85.070 45.008 1.00 12.71 189 PRO B C 1
ATOM 4723 O O . PRO B 1 189 ? 57.061 85.834 45.926 1.00 12.84 189 PRO B O 1
ATOM 4727 N N . TYR B 1 190 ? 55.677 85.248 44.258 1.00 12.31 190 TYR B N 1
ATOM 4728 C CA . TYR B 1 190 ? 54.691 86.261 44.606 1.00 12.86 190 TYR B CA 1
ATOM 4729 C C . TYR B 1 190 ? 54.161 85.984 46.013 1.00 12.75 190 TYR B C 1
ATOM 4730 O O . TYR B 1 190 ? 54.060 84.830 46.429 1.00 12.97 190 TYR B O 1
ATOM 4739 N N . ASN B 1 191 ? 53.851 87.046 46.748 1.00 13.21 191 ASN B N 1
ATOM 4740 C CA . ASN B 1 191 ? 53.321 86.916 48.102 1.00 14.17 191 ASN B CA 1
ATOM 4741 C C . ASN B 1 191 ? 54.303 86.293 49.096 1.00 15.74 191 ASN B C 1
ATOM 4742 O O . ASN B 1 191 ? 53.891 85.738 50.115 1.00 17.68 191 ASN B O 1
ATOM 4747 N N . ASP B 1 192 ? 55.596 86.389 48.802 1.00 15.02 192 ASP B N 1
ATOM 4748 C CA . ASP B 1 192 ? 56.625 85.867 49.705 1.00 15.21 192 ASP B CA 1
ATOM 4749 C C . ASP B 1 192 ? 57.588 87.007 50.050 1.00 15.57 192 ASP B C 1
ATOM 4750 O O . ASP B 1 192 ? 58.610 87.217 49.386 1.00 15.89 192 ASP B O 1
ATOM 4755 N N . LEU B 1 193 ? 57.252 87.742 51.100 1.00 15.37 193 LEU B N 1
ATOM 4756 C CA . LEU B 1 193 ? 58.063 88.876 51.511 1.00 15.56 193 LEU B CA 1
ATOM 4757 C C . LEU B 1 193 ? 59.399 88.399 52.074 1.00 15.27 193 LEU B C 1
ATOM 4758 O O . LEU B 1 193 ? 60.427 89.018 51.846 1.00 15.39 193 LEU B O 1
ATOM 4763 N N . GLU B 1 194 ? 59.389 87.293 52.808 1.00 15.44 194 GLU B N 1
ATOM 4764 C CA . GLU B 1 194 ? 60.629 86.781 53.371 1.00 16.59 194 GLU B CA 1
ATOM 4765 C C . GLU B 1 194 ? 61.666 86.459 52.292 1.00 15.40 194 GLU B C 1
ATOM 4766 O O . GLU B 1 194 ? 62.850 86.723 52.465 1.00 16.34 194 GLU B O 1
ATOM 4772 N N . ALA B 1 195 ? 61.223 85.894 51.174 1.00 14.95 195 ALA B N 1
ATOM 4773 C CA . ALA B 1 195 ? 62.131 85.597 50.066 1.00 14.97 195 ALA B CA 1
ATOM 4774 C C . ALA B 1 195 ? 62.769 86.882 49.541 1.00 14.02 195 ALA B C 1
ATOM 4775 O O . ALA B 1 195 ? 63.956 86.909 49.198 1.00 15.15 195 ALA B O 1
ATOM 4777 N N . VAL B 1 196 ? 61.990 87.954 49.502 1.00 14.41 196 VAL B N 1
ATOM 4778 C CA . VAL B 1 196 ? 62.520 89.230 49.039 1.00 14.58 196 VAL B CA 1
ATOM 4779 C C . VAL B 1 196 ? 63.535 89.795 50.034 1.00 15.25 196 VAL B C 1
ATOM 4780 O O . VAL B 1 196 ? 64.597 90.280 49.641 1.00 15.60 196 VAL B O 1
ATOM 4784 N N . GLU B 1 197 ? 63.218 89.708 51.322 1.00 16.03 197 GLU B N 1
ATOM 4785 C CA . GLU B 1 197 ? 64.162 90.127 52.360 1.00 17.15 197 GLU B CA 1
ATOM 4786 C C . GLU B 1 197 ? 65.506 89.402 52.220 1.00 17.57 197 GLU B C 1
ATOM 4787 O O . GLU B 1 197 ? 66.577 90.007 52.343 1.00 17.46 197 GLU B O 1
ATOM 4793 N N . LYS B 1 198 ? 65.450 88.108 51.934 1.00 17.80 198 LYS B N 1
ATOM 4794 C CA . LYS B 1 198 ? 66.669 87.325 51.756 1.00 18.21 198 LYS B CA 1
ATOM 4795 C C . LYS B 1 198 ? 67.472 87.776 50.534 1.00 16.97 198 LYS B C 1
ATOM 4796 O O . LYS B 1 198 ? 68.703 87.791 50.567 1.00 18.27 198 LYS B O 1
ATOM 4802 N N . LEU B 1 199 ? 66.780 88.158 49.462 1.00 16.34 199 LEU B N 1
ATOM 4803 C CA . LEU B 1 199 ? 67.465 88.657 48.275 1.00 16.06 199 LEU B CA 1
ATOM 4804 C C . LEU B 1 199 ? 68.156 89.977 48.586 1.00 16.48 199 LEU B C 1
ATOM 4805 O O . LEU B 1 199 ? 69.291 90.203 48.159 1.00 17.15 199 LEU B O 1
ATOM 4810 N N . PHE B 1 200 ? 67.475 90.850 49.326 1.00 16.59 200 PHE B N 1
ATOM 4811 C CA . PHE B 1 200 ? 68.065 92.129 49.719 1.00 17.77 200 PHE B CA 1
ATOM 4812 C C . PHE B 1 200 ? 69.325 91.902 50.551 1.00 19.29 200 PHE B C 1
ATOM 4813 O O . PHE B 1 200 ? 70.334 92.566 50.346 1.00 19.95 200 PHE B O 1
ATOM 4821 N N . ALA B 1 201 ? 69.274 90.951 51.479 1.00 19.35 201 ALA B N 1
ATOM 4822 C CA . ALA B 1 201 ? 70.412 90.710 52.365 1.00 20.31 201 ALA B CA 1
ATOM 4823 C C . ALA B 1 201 ? 71.627 90.167 51.616 1.00 20.53 201 ALA B C 1
ATOM 4824 O O . ALA B 1 201 ? 72.765 90.438 51.997 1.00 21.41 201 ALA B O 1
ATOM 4826 N N . ALA B 1 202 ? 71.385 89.409 50.551 1.00 20.54 202 ALA B N 1
ATOM 4827 C CA . ALA B 1 202 ? 72.461 88.771 49.795 1.00 21.11 202 ALA B CA 1
ATOM 4828 C C . ALA B 1 202 ? 73.016 89.639 48.664 1.00 20.89 202 ALA B C 1
ATOM 4829 O O . ALA B 1 202 ? 74.035 89.296 48.063 1.00 21.62 202 ALA B O 1
ATOM 4831 N N . HIS B 1 203 ? 72.345 90.749 48.364 1.00 20.66 203 HIS B N 1
ATOM 4832 C CA . HIS B 1 203 ? 72.753 91.608 47.252 1.00 20.80 203 HIS B CA 1
ATOM 4833 C C . HIS B 1 203 ? 72.767 93.082 47.626 1.00 21.68 203 HIS B C 1
ATOM 4834 O O . HIS B 1 203 ? 72.323 93.928 46.847 1.00 21.39 203 HIS B O 1
ATOM 4841 N N . LYS B 1 204 ? 73.296 93.385 48.806 1.00 24.35 204 LYS B N 1
ATOM 4842 C CA . LYS B 1 204 ? 73.337 94.759 49.292 1.00 26.76 204 LYS B CA 1
ATOM 4843 C C . LYS B 1 204 ? 74.045 95.682 48.310 1.00 26.33 204 LYS B C 1
ATOM 4844 O O . LYS B 1 204 ? 75.160 95.397 47.874 1.00 25.82 204 LYS B O 1
ATOM 4850 N N . GLY B 1 205 ? 73.378 96.776 47.954 1.00 25.89 205 GLY B N 1
ATOM 4851 C CA . GLY B 1 205 ? 73.932 97.770 47.051 1.00 25.01 205 GLY B CA 1
ATOM 4852 C C . GLY B 1 205 ? 73.901 97.423 45.573 1.00 23.11 205 GLY B C 1
ATOM 4853 O O . GLY B 1 205 ? 74.467 98.147 44.756 1.00 23.20 205 GLY B O 1
ATOM 4854 N N . GLU B 1 206 ? 73.233 96.331 45.218 1.00 20.86 206 GLU B N 1
ATOM 4855 C CA . GLU B 1 206 ? 73.200 95.894 43.831 1.00 20.77 206 GLU B CA 1
ATOM 4856 C C . GLU B 1 206 ? 71.815 95.987 43.215 1.00 17.70 206 GLU B C 1
ATOM 4857 O O . GLU B 1 206 ? 71.672 95.845 41.999 1.00 18.16 206 GLU B O 1
ATOM 4863 N N . ILE B 1 207 ? 70.796 96.207 44.047 1.00 17.24 207 ILE B N 1
ATOM 4864 C CA . ILE B 1 207 ? 69.411 96.127 43.589 1.00 15.76 207 ILE B CA 1
ATOM 4865 C C . ILE B 1 207 ? 68.841 97.500 43.255 1.00 14.76 207 ILE B C 1
ATOM 4866 O O . ILE B 1 207 ? 68.735 98.379 44.124 1.00 16.11 207 ILE B O 1
ATOM 4871 N N . SER B 1 208 ? 68.472 97.673 41.991 1.00 13.59 208 SER B N 1
ATOM 4872 C CA . SER B 1 208 ? 67.876 98.921 41.528 1.00 13.61 208 SER B CA 1
ATOM 4873 C C . SER B 1 208 ? 66.411 99.048 41.918 1.00 13.16 208 SER B C 1
ATOM 4874 O O . SER B 1 208 ? 65.951 100.123 42.295 1.00 14.09 208 SER B O 1
ATOM 4877 N N . ALA B 1 209 ? 65.675 97.945 41.821 1.00 12.51 209 ALA B N 1
ATOM 4878 C CA . ALA B 1 209 ? 64.225 98.006 41.866 1.00 12.53 209 ALA B CA 1
ATOM 4879 C C . ALA B 1 209 ? 63.616 96.658 42.159 1.00 12.55 209 ALA B C 1
ATOM 4880 O O . ALA B 1 209 ? 64.206 95.622 41.874 1.00 12.77 209 ALA B O 1
ATOM 4882 N N . VAL B 1 210 ? 62.406 96.703 42.707 1.00 11.96 210 VAL B N 1
ATOM 4883 C CA . VAL B 1 210 ? 61.493 95.580 42.716 1.00 11.61 210 VAL B CA 1
ATOM 4884 C C . VAL B 1 210 ? 60.349 95.951 41.780 1.00 11.58 210 VAL B C 1
ATOM 4885 O O . VAL B 1 210 ? 59.764 97.026 41.926 1.00 12.40 210 VAL B O 1
ATOM 4889 N N . ILE B 1 211 ? 60.039 95.075 40.827 1.00 11.62 211 ILE B N 1
ATOM 4890 C CA . ILE B 1 211 ? 58.884 95.274 39.948 1.00 11.84 211 ILE B CA 1
ATOM 4891 C C . ILE B 1 211 ? 57.839 94.202 40.224 1.00 11.82 211 ILE B C 1
ATOM 4892 O O . ILE B 1 211 ? 58.186 93.061 40.527 1.00 12.09 211 ILE B O 1
ATOM 4897 N N . LEU B 1 212 ? 56.565 94.564 40.149 1.00 12.54 212 LEU B N 1
ATOM 4898 C CA . LEU B 1 212 ? 55.503 93.563 40.254 1.00 13.10 212 LEU B CA 1
ATOM 4899 C C . LEU B 1 212 ? 54.244 94.024 39.572 1.00 12.55 212 LEU B C 1
ATOM 4900 O O . LEU B 1 212 ? 54.006 95.228 39.448 1.00 12.61 212 LEU B O 1
ATOM 4905 N N . GLU B 1 213 ? 53.450 93.063 39.107 1.00 13.05 213 GLU B N 1
ATOM 4906 C CA . GLU B 1 213 ? 52.039 93.320 38.853 1.00 12.60 213 GLU B CA 1
ATOM 4907 C C . GLU B 1 213 ? 51.399 93.438 40.223 1.00 12.51 213 GLU B C 1
ATOM 4908 O O . GLU B 1 213 ? 51.472 92.501 41.016 1.00 13.09 213 GLU B O 1
ATOM 4914 N N . PRO B 1 214 ? 50.773 94.581 40.520 1.00 12.64 214 PRO B N 1
ATOM 4915 C CA . PRO B 1 214 ? 50.244 94.730 41.883 1.00 13.16 214 PRO B CA 1
ATOM 4916 C C . PRO B 1 214 ? 49.031 93.845 42.147 1.00 13.82 214 PRO B C 1
ATOM 4917 O O . PRO B 1 214 ? 48.695 93.642 43.303 1.00 16.06 214 PRO B O 1
ATOM 4921 N N . VAL B 1 215 ? 48.396 93.347 41.092 1.00 13.62 215 VAL B N 1
ATOM 4922 C CA . VAL B 1 215 ? 47.542 92.165 41.157 1.00 13.49 215 VAL B CA 1
ATOM 4923 C C . VAL B 1 215 ? 47.955 91.343 39.948 1.00 13.46 215 VAL B C 1
ATOM 4924 O O . VAL B 1 215 ? 47.983 91.862 38.834 1.00 13.76 215 VAL B O 1
ATOM 4928 N N . VAL B 1 216 ? 48.317 90.082 40.161 1.00 13.33 216 VAL B N 1
ATOM 4929 C CA . VAL B 1 216 ? 48.672 89.197 39.056 1.00 14.68 216 VAL B CA 1
ATOM 4930 C C . VAL B 1 216 ? 47.453 88.904 38.198 1.00 13.96 216 VAL B C 1
ATOM 4931 O O . VAL B 1 216 ? 46.381 88.566 38.711 1.00 14.36 216 VAL B O 1
ATOM 4935 N N . GLY B 1 217 ? 47.623 89.049 36.888 1.00 13.75 217 GLY B N 1
ATOM 4936 C CA . GLY B 1 217 ? 46.579 88.714 35.942 1.00 14.48 217 GLY B CA 1
ATOM 4937 C C . GLY B 1 217 ? 47.039 87.736 34.886 1.00 15.80 217 GLY B C 1
ATOM 4938 O O . GLY B 1 217 ? 46.229 87.231 34.119 1.00 18.26 217 GLY B O 1
ATOM 4939 N N . ASN B 1 218 ? 48.341 87.465 34.844 1.00 15.88 218 ASN B N 1
ATOM 4940 C CA . ASN B 1 218 ? 48.907 86.608 33.808 1.00 18.24 218 ASN B CA 1
ATOM 4941 C C . ASN B 1 218 ? 49.283 85.206 34.317 1.00 19.01 218 ASN B C 1
ATOM 4942 O O . ASN B 1 218 ? 49.987 84.457 33.644 1.00 20.64 218 ASN B O 1
ATOM 4947 N N . SER B 1 219 ? 48.828 84.870 35.519 1.00 18.98 219 SER B N 1
ATOM 4948 C CA A SER B 1 219 ? 48.910 83.504 36.026 0.47 19.51 219 SER B CA 1
ATOM 4949 C CA B SER B 1 219 ? 48.917 83.506 36.037 0.53 19.41 219 SER B CA 1
ATOM 4950 C C . SER B 1 219 ? 47.575 83.166 36.670 1.00 19.40 219 SER B C 1
ATOM 4951 O O . SER B 1 219 ? 47.502 82.453 37.677 1.00 20.91 219 SER B O 1
ATOM 4956 N N . GLY B 1 220 ? 46.514 83.682 36.062 1.00 17.20 220 GLY B N 1
ATOM 4957 C CA . GLY B 1 220 ? 45.217 83.720 36.695 1.00 15.43 220 GLY B CA 1
ATOM 4958 C C . GLY B 1 220 ? 45.189 84.979 37.552 1.00 15.06 220 GLY B C 1
ATOM 4959 O O . GLY B 1 220 ? 46.137 85.772 37.551 1.00 16.84 220 GLY B O 1
ATOM 4960 N N . PHE B 1 221 ? 44.106 85.154 38.294 1.00 14.08 221 PHE B N 1
ATOM 4961 C CA . PHE B 1 221 ? 43.908 86.315 39.149 1.00 13.34 221 PHE B CA 1
ATOM 4962 C C . PHE B 1 221 ? 44.470 86.031 40.528 1.00 13.18 221 PHE B C 1
ATOM 4963 O O . PHE B 1 221 ? 43.960 85.169 41.233 1.00 13.97 221 PHE B O 1
ATOM 4971 N N . ILE B 1 222 ? 45.545 86.725 40.898 1.00 12.97 222 ILE B N 1
ATOM 4972 C CA . ILE B 1 222 ? 46.169 86.520 42.205 1.00 13.89 222 ILE B CA 1
ATOM 4973 C C . ILE B 1 222 ? 46.488 87.859 42.858 1.00 14.00 222 ILE B C 1
ATOM 4974 O O . ILE B 1 222 ? 47.448 88.527 42.483 1.00 14.20 222 ILE B O 1
ATOM 4979 N N . PRO B 1 223 ? 45.689 88.253 43.852 1.00 14.32 223 PRO B N 1
ATOM 4980 C CA . PRO B 1 223 ? 45.928 89.521 44.540 1.00 14.44 223 PRO B CA 1
ATOM 4981 C C . PRO B 1 223 ? 47.037 89.397 45.588 1.00 13.98 223 PRO B C 1
ATOM 4982 O O . PRO B 1 223 ? 47.328 88.306 46.074 1.00 14.00 223 PRO B O 1
ATOM 4986 N N . PRO B 1 224 ? 47.659 90.520 45.943 1.00 13.67 224 PRO B N 1
ATOM 4987 C CA . PRO B 1 224 ? 48.703 90.520 46.970 1.00 13.56 224 PRO B CA 1
ATOM 4988 C C . PRO B 1 224 ? 48.086 90.535 48.360 1.00 14.06 224 PRO B C 1
ATOM 4989 O O . PRO B 1 224 ? 47.023 91.133 48.563 1.00 15.12 224 PRO B O 1
ATOM 4993 N N . THR B 1 225 ? 48.741 89.896 49.319 1.00 13.87 225 THR B N 1
ATOM 4994 C CA . THR B 1 225 ? 48.337 90.084 50.705 1.00 14.15 225 THR B CA 1
ATOM 4995 C C . THR B 1 225 ? 48.774 91.483 51.148 1.00 14.14 225 THR B C 1
ATOM 4996 O O . THR B 1 225 ? 49.744 92.039 50.623 1.00 13.82 225 THR B O 1
ATOM 5000 N N . PRO B 1 226 ? 48.073 92.065 52.135 1.00 15.10 226 PRO B N 1
ATOM 5001 C CA . PRO B 1 226 ? 48.499 93.390 52.599 1.00 15.98 226 PRO B CA 1
ATOM 5002 C C . PRO B 1 226 ? 49.931 93.374 53.142 1.00 15.38 226 PRO B C 1
ATOM 5003 O O . PRO B 1 226 ? 50.684 94.337 52.948 1.00 15.92 226 PRO B O 1
ATOM 5007 N N . GLU B 1 227 ? 50.299 92.288 53.814 1.00 15.28 227 GLU B N 1
ATOM 5008 C CA . GLU B 1 227 ? 51.641 92.172 54.373 1.00 15.70 227 GLU B CA 1
ATOM 5009 C C . GLU B 1 227 ? 52.699 92.208 53.264 1.00 14.30 227 GLU B C 1
ATOM 5010 O O . GLU B 1 227 ? 53.749 92.836 53.409 1.00 15.17 227 GLU B O 1
ATOM 5016 N N . PHE B 1 228 ? 52.422 91.524 52.161 1.00 14.14 228 PHE B N 1
ATOM 5017 C CA . PHE B 1 228 ? 53.366 91.477 51.052 1.00 14.00 228 PHE B CA 1
ATOM 5018 C C . PHE B 1 228 ? 53.543 92.843 50.400 1.00 13.43 228 PHE B C 1
ATOM 5019 O O . PHE B 1 228 ? 54.665 93.333 50.281 1.00 14.26 228 PHE B O 1
ATOM 5027 N N . ILE B 1 229 ? 52.447 93.473 49.991 1.00 13.54 229 ILE B N 1
ATOM 5028 C CA . ILE B 1 229 ? 52.580 94.696 49.212 1.00 14.91 229 ILE B CA 1
ATOM 5029 C C . ILE B 1 229 ? 53.059 95.868 50.077 1.00 15.01 229 ILE B C 1
ATOM 5030 O O . ILE B 1 229 ? 53.910 96.643 49.644 1.00 14.95 229 ILE B O 1
ATOM 5035 N N . ASN B 1 230 ? 52.567 95.975 51.309 1.00 15.37 230 ASN B N 1
ATOM 5036 C CA . ASN B 1 230 ? 53.133 96.960 52.229 1.00 16.11 230 ASN B CA 1
ATOM 5037 C C . ASN B 1 230 ? 54.589 96.677 52.546 1.00 15.88 230 ASN B C 1
ATOM 5038 O O . ASN B 1 230 ? 55.398 97.590 52.625 1.00 16.59 230 ASN B O 1
ATOM 5043 N N . GLY B 1 231 ? 54.917 95.405 52.752 1.00 15.80 231 GLY B N 1
ATOM 5044 C CA . GLY B 1 231 ? 56.289 95.020 53.023 1.00 16.07 231 GLY B CA 1
ATOM 5045 C C . GLY B 1 231 ? 57.223 95.457 51.909 1.00 15.58 231 GLY B C 1
ATOM 5046 O O . GLY B 1 231 ? 58.317 95.949 52.177 1.00 16.18 231 GLY B O 1
ATOM 5047 N N . LEU B 1 232 ? 56.801 95.283 50.657 1.00 14.94 232 LEU B N 1
ATOM 5048 C CA . LEU B 1 232 ? 57.634 95.720 49.540 1.00 14.42 232 LEU B CA 1
ATOM 5049 C C . LEU B 1 232 ? 57.851 97.220 49.565 1.00 13.94 232 LEU B C 1
ATOM 5050 O O . LEU B 1 232 ? 58.960 97.691 49.323 1.00 14.62 232 LEU B O 1
ATOM 5055 N N . ARG B 1 233 ? 56.793 97.975 49.846 1.00 13.38 233 ARG B N 1
ATOM 5056 C CA . ARG B 1 233 ? 56.932 99.427 49.873 1.00 13.52 233 ARG B CA 1
ATOM 5057 C C . ARG B 1 233 ? 57.902 99.862 50.967 1.00 13.79 233 ARG B C 1
ATOM 5058 O O . ARG B 1 233 ? 58.737 100.732 50.750 1.00 14.02 233 ARG B O 1
ATOM 5066 N N . GLN B 1 234 ? 57.808 99.232 52.132 1.00 14.82 234 GLN B N 1
ATOM 5067 C CA . GLN B 1 234 ? 58.671 99.589 53.249 1.00 16.07 234 GLN B CA 1
ATOM 5068 C C . GLN B 1 234 ? 60.122 99.175 53.003 1.00 15.66 234 GLN B C 1
ATOM 5069 O O . GLN B 1 234 ? 61.051 99.959 53.231 0.96 16.15 234 GLN B O 1
ATOM 5075 N N . LEU B 1 235 ? 60.309 97.942 52.539 1.00 15.81 235 LEU B N 1
ATOM 5076 C CA . LEU B 1 235 ? 61.642 97.399 52.326 1.00 16.78 235 LEU B CA 1
ATOM 5077 C C . LEU B 1 235 ? 62.387 98.201 51.252 1.00 16.28 235 LEU B C 1
ATOM 5078 O O . LEU B 1 235 ? 63.562 98.537 51.421 1.00 17.37 235 LEU B O 1
ATOM 5083 N N . THR B 1 236 ? 61.699 98.550 50.166 1.00 15.62 236 THR B N 1
ATOM 5084 C CA . THR B 1 236 ? 62.330 99.345 49.123 1.00 15.53 236 THR B CA 1
ATOM 5085 C C . THR B 1 236 ? 62.689 100.744 49.630 1.00 16.33 236 THR B C 1
ATOM 5086 O O . THR B 1 236 ? 63.814 101.203 49.451 1.00 16.62 236 THR B O 1
ATOM 5090 N N . LYS B 1 237 ? 61.741 101.405 50.290 1.00 16.84 237 LYS B N 1
ATOM 5091 C CA A LYS B 1 237 ? 61.965 102.745 50.821 0.50 18.74 237 LYS B CA 1
ATOM 5092 C CA B LYS B 1 237 ? 61.972 102.748 50.811 0.50 18.57 237 LYS B CA 1
ATOM 5093 C C . LYS B 1 237 ? 63.139 102.774 51.797 1.00 18.72 237 LYS B C 1
ATOM 5094 O O . LYS B 1 237 ? 63.977 103.675 51.753 1.00 19.74 237 LYS B O 1
ATOM 5105 N N . ASP B 1 238 ? 63.202 101.778 52.677 1.00 18.87 238 ASP B N 1
ATOM 5106 C CA . ASP B 1 238 ? 64.237 101.740 53.708 1.00 20.39 238 ASP B CA 1
ATOM 5107 C C . ASP B 1 238 ? 65.630 101.547 53.127 1.00 20.13 238 ASP B C 1
ATOM 5108 O O . ASP B 1 238 ? 66.625 101.865 53.769 1.00 21.74 238 ASP B O 1
ATOM 5113 N N . ASN B 1 239 ? 65.701 101.023 51.911 1.00 19.57 239 ASN B N 1
ATOM 5114 C CA . ASN B 1 239 ? 66.985 100.689 51.310 1.00 20.61 239 ASN B CA 1
ATOM 5115 C C . ASN B 1 239 ? 67.337 101.518 50.079 1.00 20.62 239 ASN B C 1
ATOM 5116 O O . ASN B 1 239 ? 68.328 101.240 49.408 1.00 21.41 239 ASN B O 1
ATOM 5121 N N . GLY B 1 240 ? 66.531 102.533 49.783 1.00 20.24 240 GLY B N 1
ATOM 5122 C CA . GLY B 1 240 ? 66.777 103.381 48.628 1.00 20.33 240 GLY B CA 1
ATOM 5123 C C . GLY B 1 240 ? 66.627 102.640 47.310 1.00 20.07 240 GLY B C 1
ATOM 5124 O O . GLY B 1 240 ? 67.272 102.978 46.310 1.00 22.29 240 GLY B O 1
ATOM 5125 N N . VAL B 1 241 ? 65.761 101.630 47.307 1.00 17.64 241 VAL B N 1
ATOM 5126 C CA . VAL B 1 241 ? 65.475 100.835 46.119 1.00 16.52 241 VAL B CA 1
ATOM 5127 C C . VAL B 1 241 ? 64.139 101.320 45.547 1.00 14.60 241 VAL B C 1
ATOM 5128 O O . VAL B 1 241 ? 63.238 101.709 46.294 1.00 16.09 241 VAL B O 1
ATOM 5132 N N . LEU B 1 242 ? 64.001 101.320 44.228 1.00 13.46 242 LEU B N 1
ATOM 5133 C CA . LEU B 1 242 ? 62.744 101.758 43.627 1.00 13.44 242 LEU B CA 1
ATOM 5134 C C . LEU B 1 242 ? 61.692 100.656 43.644 1.00 12.52 242 LEU B C 1
ATOM 5135 O O . LEU B 1 242 ? 62.006 99.473 43.480 1.00 14.44 242 LEU B O 1
ATOM 5140 N N . LEU B 1 243 ? 60.442 101.053 43.851 1.00 11.93 243 LEU B N 1
ATOM 5141 C CA . LEU B 1 243 ? 59.303 100.164 43.688 1.00 12.11 243 LEU B CA 1
ATOM 5142 C C . LEU B 1 243 ? 58.602 100.508 42.381 1.00 11.50 243 LEU B C 1
ATOM 5143 O O . LEU B 1 243 ? 58.212 101.660 42.155 1.00 12.21 243 LEU B O 1
ATOM 5148 N N . ILE B 1 244 ? 58.453 99.511 41.515 1.00 11.66 244 ILE B N 1
ATOM 5149 C CA . ILE B 1 244 ? 57.811 99.721 40.223 1.00 11.83 244 ILE B CA 1
ATOM 5150 C C . ILE B 1 244 ? 56.533 98.893 40.172 1.00 11.34 244 ILE B C 1
ATOM 5151 O O . ILE B 1 244 ? 56.575 97.669 40.394 1.00 11.75 244 ILE B O 1
ATOM 5156 N N . PHE B 1 245 ? 55.398 99.541 39.901 1.00 11.15 245 PHE B N 1
ATOM 5157 C CA . PHE B 1 245 ? 54.164 98.808 39.643 1.00 11.08 245 PHE B CA 1
ATOM 5158 C C . PHE B 1 245 ? 53.960 98.694 38.141 1.00 10.70 245 PHE B C 1
ATOM 5159 O O . PHE B 1 245 ? 53.890 99.711 37.430 1.00 11.41 245 PHE B O 1
ATOM 5167 N N . ASP B 1 246 ? 53.865 97.464 37.651 1.00 11.03 246 ASP B N 1
ATOM 5168 C CA . ASP B 1 246 ? 53.460 97.231 36.275 1.00 11.14 246 ASP B CA 1
ATOM 5169 C C . ASP B 1 246 ? 51.937 97.251 36.244 1.00 10.81 246 ASP B C 1
ATOM 5170 O O . ASP B 1 246 ? 51.290 96.257 36.592 1.00 11.38 246 ASP B O 1
ATOM 5175 N N . GLU B 1 247 ? 51.379 98.397 35.859 1.00 10.82 247 GLU B N 1
ATOM 5176 C CA . GLU B 1 247 ? 49.937 98.592 35.822 1.00 10.51 247 GLU B CA 1
ATOM 5177 C C . GLU B 1 247 ? 49.395 98.552 34.392 1.00 10.89 247 GLU B C 1
ATOM 5178 O O . GLU B 1 247 ? 48.347 99.138 34.094 1.00 11.17 247 GLU B O 1
ATOM 5184 N N . VAL B 1 248 ? 50.070 97.818 33.516 1.00 11.24 248 VAL B N 1
ATOM 5185 C CA . VAL B 1 248 ? 49.587 97.702 32.149 1.00 11.59 248 VAL B CA 1
ATOM 5186 C C . VAL B 1 248 ? 48.167 97.113 32.122 1.00 12.05 248 VAL B C 1
ATOM 5187 O O . VAL B 1 248 ? 47.329 97.566 31.346 1.00 12.95 248 VAL B O 1
ATOM 5191 N N . MET B 1 249 ? 47.901 96.146 33.004 1.00 12.19 249 MET B N 1
ATOM 5192 C CA A MET B 1 249 ? 46.584 95.520 33.101 0.75 12.97 249 MET B CA 1
ATOM 5193 C CA B MET B 1 249 ? 46.583 95.525 33.105 0.25 12.10 249 MET B CA 1
ATOM 5194 C C . MET B 1 249 ? 45.713 96.141 34.206 1.00 11.94 249 MET B C 1
ATOM 5195 O O . MET B 1 249 ? 44.510 96.314 34.032 1.00 13.08 249 MET B O 1
ATOM 5204 N N . THR B 1 250 ? 46.310 96.462 35.352 1.00 12.08 250 THR B N 1
ATOM 5205 C CA . THR B 1 250 ? 45.533 96.979 36.474 1.00 12.11 250 THR B CA 1
ATOM 5206 C C . THR B 1 250 ? 45.203 98.462 36.353 1.00 11.66 250 THR B C 1
ATOM 5207 O O . THR B 1 250 ? 44.224 98.939 36.929 1.00 12.04 250 THR B O 1
ATOM 5211 N N . GLY B 1 251 ? 46.027 99.192 35.612 1.00 11.11 251 GLY B N 1
ATOM 5212 C CA . GLY B 1 251 ? 45.846 100.628 35.469 1.00 11.34 251 GLY B CA 1
ATOM 5213 C C . GLY B 1 251 ? 44.510 100.945 34.845 1.00 11.73 251 GLY B C 1
ATOM 5214 O O . GLY B 1 251 ? 44.122 100.310 33.860 1.00 12.30 251 GLY B O 1
ATOM 5215 N N . PHE B 1 252 ? 43.791 101.890 35.448 1.00 11.71 252 PHE B N 1
ATOM 5216 C CA . PHE B 1 252 ? 42.458 102.302 34.997 1.00 12.10 252 PHE B CA 1
ATOM 5217 C C . PHE B 1 252 ? 41.412 101.203 35.048 1.00 12.76 252 PHE B C 1
ATOM 5218 O O . PHE B 1 252 ? 40.302 101.393 34.563 1.00 13.26 252 PHE B O 1
ATOM 5226 N N . ARG B 1 253 ? 41.742 100.077 35.680 1.00 12.24 253 ARG B N 1
ATOM 5227 C CA . ARG B 1 253 ? 40.802 98.964 35.761 1.00 13.21 253 ARG B CA 1
ATOM 5228 C C . ARG B 1 253 ? 40.387 98.650 37.193 1.00 12.91 253 ARG B C 1
ATOM 5229 O O . ARG B 1 253 ? 39.208 98.387 37.452 1.00 13.83 253 ARG B O 1
ATOM 5237 N N . LEU B 1 254 ? 41.336 98.662 38.127 1.00 12.24 254 LEU B N 1
ATOM 5238 C CA . LEU B 1 254 ? 40.982 98.413 39.528 1.00 12.25 254 LEU B CA 1
ATOM 5239 C C . LEU B 1 254 ? 40.363 99.630 40.204 1.00 12.19 254 LEU B C 1
ATOM 5240 O O . LEU B 1 254 ? 39.675 99.489 41.216 1.00 13.92 254 LEU B O 1
ATOM 5245 N N . ALA B 1 255 ? 40.652 100.809 39.658 1.00 12.39 255 ALA B N 1
ATOM 5246 C CA . ALA B 1 255 ? 40.222 102.117 40.165 1.00 12.44 255 ALA B CA 1
ATOM 5247 C C . ALA B 1 255 ? 40.671 103.104 39.111 1.00 12.41 255 ALA B C 1
ATOM 5248 O O . ALA B 1 255 ? 41.482 102.760 38.249 1.00 12.74 255 ALA B O 1
ATOM 5250 N N . TYR B 1 256 ? 40.178 104.333 39.169 1.00 12.60 256 TYR B N 1
ATOM 5251 C CA . TYR B 1 256 ? 40.634 105.321 38.195 1.00 13.04 256 TYR B CA 1
ATOM 5252 C C . TYR B 1 256 ? 42.152 105.524 38.313 1.00 14.78 256 TYR B C 1
ATOM 5253 O O . TYR B 1 256 ? 42.848 105.675 37.306 1.00 15.59 256 TYR B O 1
ATOM 5262 N N . GLY B 1 257 ? 42.653 105.487 39.544 1.00 14.49 257 GLY B N 1
ATOM 5263 C CA . GLY B 1 257 ? 44.077 105.593 39.824 1.00 14.74 257 GLY B CA 1
ATOM 5264 C C . GLY B 1 257 ? 44.766 104.246 39.940 1.00 13.87 257 GLY B C 1
ATOM 5265 O O . GLY B 1 257 ? 45.869 104.158 40.484 1.00 15.36 257 GLY B O 1
ATOM 5266 N N . GLY B 1 258 ? 44.132 103.201 39.412 1.00 13.44 258 GLY B N 1
ATOM 5267 C CA . GLY B 1 258 ? 44.755 101.894 39.311 1.00 12.77 258 GLY B CA 1
ATOM 5268 C C . GLY B 1 258 ? 44.912 101.165 40.631 1.00 11.75 258 GLY B C 1
ATOM 5269 O O . GLY B 1 258 ? 44.276 101.497 41.647 1.00 12.08 258 GLY B O 1
ATOM 5270 N N . ALA B 1 259 ? 45.778 100.160 40.621 1.00 12.04 259 ALA B N 1
ATOM 5271 C CA . ALA B 1 259 ? 46.046 99.387 41.818 1.00 12.14 259 ALA B CA 1
ATOM 5272 C C . ALA B 1 259 ? 46.638 100.270 42.911 1.00 11.94 259 ALA B C 1
ATOM 5273 O O . ALA B 1 259 ? 46.364 100.082 44.098 1.00 12.16 259 ALA B O 1
ATOM 5275 N N . GLN B 1 260 ? 47.464 101.236 42.529 1.00 12.06 260 GLN B N 1
ATOM 5276 C CA . GLN B 1 260 ? 48.067 102.084 43.546 1.00 12.60 260 GLN B CA 1
ATOM 5277 C C . GLN B 1 260 ? 46.999 102.878 44.312 1.00 12.43 260 GLN B C 1
ATOM 5278 O O . GLN B 1 260 ? 47.120 103.071 45.524 1.00 12.75 260 GLN B O 1
ATOM 5284 N N . GLU B 1 261 ? 45.928 103.287 43.636 1.00 12.10 261 GLU B N 1
ATOM 5285 C CA . GLU B 1 261 ? 44.795 103.871 44.359 1.00 12.08 261 GLU B CA 1
ATOM 5286 C C . GLU B 1 261 ? 44.011 102.810 45.139 1.00 11.98 261 GLU B C 1
ATOM 5287 O O . GLU B 1 261 ? 43.676 103.012 46.300 1.00 12.60 261 GLU B O 1
ATOM 5293 N N . TYR B 1 262 ? 43.718 101.684 44.496 1.00 11.42 262 TYR B N 1
ATOM 5294 C CA . TYR B 1 262 ? 42.930 100.629 45.132 1.00 11.17 262 TYR B CA 1
ATOM 5295 C C . TYR B 1 262 ? 43.533 100.181 46.473 1.00 11.13 262 TYR B C 1
ATOM 5296 O O . TYR B 1 262 ? 42.811 100.000 47.465 1.00 11.57 262 TYR B O 1
ATOM 5305 N N . PHE B 1 263 ? 44.857 100.008 46.495 1.00 11.31 263 PHE B N 1
ATOM 5306 C CA . PHE B 1 263 ? 45.557 99.544 47.694 1.00 12.26 263 PHE B CA 1
ATOM 5307 C C . PHE B 1 263 ? 46.093 100.673 48.568 1.00 11.72 263 PHE B C 1
ATOM 5308 O O . PHE B 1 263 ? 46.494 100.428 49.715 1.00 12.73 263 PHE B O 1
ATOM 5316 N N . GLY B 1 264 ? 46.139 101.887 48.022 1.00 12.23 264 GLY B N 1
ATOM 5317 C CA . GLY B 1 264 ? 46.703 103.024 48.733 1.00 12.89 264 GLY B CA 1
ATOM 5318 C C . GLY B 1 264 ? 48.195 102.919 48.992 1.00 13.83 264 GLY B C 1
ATOM 5319 O O . GLY B 1 264 ? 48.680 103.318 50.049 1.00 16.32 264 GLY B O 1
ATOM 5320 N N . ILE B 1 265 ? 48.920 102.373 48.021 1.00 12.73 265 ILE B N 1
ATOM 5321 C CA A ILE B 1 265 ? 50.362 102.251 48.113 0.68 13.75 265 ILE B CA 1
ATOM 5322 C CA B ILE B 1 265 ? 50.366 102.206 48.092 0.32 13.37 265 ILE B CA 1
ATOM 5323 C C . ILE B 1 265 ? 50.938 102.867 46.856 1.00 13.17 265 ILE B C 1
ATOM 5324 O O . ILE B 1 265 ? 50.557 102.509 45.754 1.00 14.38 265 ILE B O 1
ATOM 5333 N N . THR B 1 266 ? 51.848 103.815 47.036 1.00 13.46 266 THR B N 1
ATOM 5334 C CA . THR B 1 266 ? 52.358 104.587 45.911 1.00 13.49 266 THR B CA 1
ATOM 5335 C C . THR B 1 266 ? 53.771 104.160 45.533 1.00 12.94 266 THR B C 1
ATOM 5336 O O . THR B 1 266 ? 54.700 104.260 46.336 1.00 13.62 266 THR B O 1
ATOM 5340 N N . PRO B 1 267 ? 53.939 103.661 44.303 1.00 12.56 267 PRO B N 1
ATOM 5341 C CA . PRO B 1 267 ? 55.260 103.239 43.837 1.00 11.96 267 PRO B CA 1
ATOM 5342 C C . PRO B 1 267 ? 56.059 104.451 43.370 1.00 12.58 267 PRO B C 1
ATOM 5343 O O . PRO B 1 267 ? 55.548 105.575 43.324 1.00 13.72 267 PRO B O 1
ATOM 5347 N N . ASP B 1 268 ? 57.318 104.219 43.033 1.00 12.18 268 ASP B N 1
ATOM 5348 C CA . ASP B 1 268 ? 58.169 105.269 42.492 1.00 12.06 268 ASP B CA 1
ATOM 5349 C C . ASP B 1 268 ? 57.987 105.445 40.983 1.00 11.59 268 ASP B C 1
ATOM 5350 O O . ASP B 1 268 ? 58.125 106.553 40.457 1.00 12.37 268 ASP B O 1
ATOM 5355 N N . LEU B 1 269 ? 57.685 104.344 40.296 1.00 11.70 269 LEU B N 1
ATOM 5356 C CA . LEU B 1 269 ? 57.489 104.332 38.853 1.00 11.43 269 LEU B CA 1
ATOM 5357 C C . LEU B 1 269 ? 56.337 103.398 38.544 1.00 10.72 269 LEU B C 1
ATOM 5358 O O . LEU B 1 269 ? 56.102 102.431 39.280 1.00 11.16 269 LEU B O 1
ATOM 5363 N N . THR B 1 270 ? 55.656 103.672 37.435 1.00 11.33 270 THR B N 1
ATOM 5364 C CA . THR B 1 270 ? 54.482 102.913 37.007 1.00 11.83 270 THR B CA 1
ATOM 5365 C C . THR B 1 270 ? 54.525 102.728 35.499 1.00 10.97 270 THR B C 1
ATOM 5366 O O . THR B 1 270 ? 54.881 103.652 34.763 1.00 12.25 270 THR B O 1
ATOM 5370 N N . THR B 1 271 ? 54.168 101.538 35.030 1.00 10.46 271 THR B N 1
ATOM 5371 C CA . THR B 1 271 ? 53.903 101.348 33.610 1.00 10.74 271 THR B CA 1
ATOM 5372 C C . THR B 1 271 ? 52.406 101.224 33.363 1.00 11.02 271 THR B C 1
ATOM 5373 O O . THR B 1 271 ? 51.653 100.751 34.222 1.00 11.47 271 THR B O 1
ATOM 5377 N N . LEU B 1 272 ? 51.994 101.651 32.175 1.00 10.86 272 LEU B N 1
ATOM 5378 C CA . LEU B 1 272 ? 50.605 101.631 31.750 1.00 11.42 272 LEU B CA 1
ATOM 5379 C C . LEU B 1 272 ? 50.536 101.116 30.327 1.00 11.30 272 LEU B C 1
ATOM 5380 O O . LEU B 1 272 ? 51.533 101.109 29.583 1.00 11.86 272 LEU B O 1
ATOM 5385 N N . GLY B 1 273 ? 49.347 100.675 29.948 1.00 12.65 273 GLY B N 1
ATOM 5386 C CA . GLY B 1 273 ? 49.095 100.256 28.583 1.00 13.79 273 GLY B CA 1
ATOM 5387 C C . GLY B 1 273 ? 47.625 99.974 28.445 1.00 14.97 273 GLY B C 1
ATOM 5388 O O . GLY B 1 273 ? 46.825 100.377 29.296 1.00 14.56 273 GLY B O 1
ATOM 5389 N N A LYS B 1 274 ? 47.294 99.099 27.508 0.24 14.64 274 LYS B N 1
ATOM 5390 N N B LYS B 1 274 ? 47.255 99.310 27.358 0.29 15.85 274 LYS B N 1
ATOM 5391 N N C LYS B 1 274 ? 47.278 99.286 27.359 0.47 15.88 274 LYS B N 1
ATOM 5392 C CA A LYS B 1 274 ? 45.954 98.581 27.311 0.24 14.72 274 LYS B CA 1
ATOM 5393 C CA B LYS B 1 274 ? 45.946 98.681 27.226 0.29 15.87 274 LYS B CA 1
ATOM 5394 C CA C LYS B 1 274 ? 45.943 98.726 27.190 0.47 15.65 274 LYS B CA 1
ATOM 5395 C C A LYS B 1 274 ? 44.890 99.695 27.332 0.24 14.89 274 LYS B C 1
ATOM 5396 C C B LYS B 1 274 ? 44.829 99.717 27.280 0.29 15.25 274 LYS B C 1
ATOM 5397 C C C LYS B 1 274 ? 44.873 99.808 27.298 0.47 14.54 274 LYS B C 1
ATOM 5398 O O A LYS B 1 274 ? 44.704 100.326 26.400 0.24 15.26 274 LYS B O 1
ATOM 5399 O O B LYS B 1 274 ? 44.497 100.339 26.271 0.29 15.92 274 LYS B O 1
ATOM 5400 O O C LYS B 1 274 ? 44.622 100.542 26.342 0.47 15.38 274 LYS B O 1
ATOM 5416 N N . ILE B 1 275 ? 44.205 99.906 28.440 1.00 14.48 275 ILE B N 1
ATOM 5417 C CA . ILE B 1 275 ? 43.152 100.912 28.560 1.00 14.44 275 ILE B CA 1
ATOM 5418 C C . ILE B 1 275 ? 43.582 102.316 28.090 1.00 14.45 275 ILE B C 1
ATOM 5419 O O . ILE B 1 275 ? 42.818 103.002 27.423 1.00 15.07 275 ILE B O 1
ATOM 5424 N N . ILE B 1 276 ? 44.833 102.702 28.333 1.00 14.93 276 ILE B N 1
ATOM 5425 C CA A ILE B 1 276 ? 45.222 104.062 27.950 0.71 15.28 276 ILE B CA 1
ATOM 5426 C CA B ILE B 1 276 ? 45.314 104.031 27.970 0.29 15.28 276 ILE B CA 1
ATOM 5427 C C . ILE B 1 276 ? 45.325 104.289 26.450 1.00 14.91 276 ILE B C 1
ATOM 5428 O O . ILE B 1 276 ? 45.427 105.429 26.011 1.00 15.92 276 ILE B O 1
ATOM 5437 N N . GLY B 1 277 ? 45.256 103.220 25.658 1.00 14.79 277 GLY B N 1
ATOM 5438 C CA . GLY B 1 277 ? 45.185 103.357 24.214 1.00 15.14 277 GLY B CA 1
ATOM 5439 C C . GLY B 1 277 ? 43.798 103.250 23.630 1.00 15.29 277 GLY B C 1
ATOM 5440 O O . GLY B 1 277 ? 43.626 103.425 22.424 1.00 14.88 277 GLY B O 1
ATOM 5441 N N . GLY B 1 278 ? 42.822 102.928 24.478 1.00 15.43 278 GLY B N 1
ATOM 5442 C CA . GLY B 1 278 ? 41.431 102.875 24.085 1.00 16.33 278 GLY B CA 1
ATOM 5443 C C . GLY B 1 278 ? 41.159 101.923 22.944 1.00 16.52 278 GLY B C 1
ATOM 5444 O O . GLY B 1 278 ? 40.183 102.113 22.231 1.00 19.34 278 GLY B O 1
ATOM 5445 N N . GLY B 1 279 ? 42.000 100.903 22.775 1.00 15.63 279 GLY B N 1
ATOM 5446 C CA . GLY B 1 279 ? 41.840 99.952 21.693 1.00 15.53 279 GLY B CA 1
ATOM 5447 C C . GLY B 1 279 ? 42.848 100.109 20.571 1.00 15.15 279 GLY B C 1
ATOM 5448 O O . GLY B 1 279 ? 42.738 99.442 19.548 1.00 15.33 279 GLY B O 1
ATOM 5449 N N . LEU B 1 280 ? 43.809 101.014 20.757 1.00 14.33 280 LEU B N 1
ATOM 5450 C CA A LEU B 1 280 ? 44.921 101.199 19.827 0.82 14.30 280 LEU B CA 1
ATOM 5451 C CA B LEU B 1 280 ? 44.918 101.184 19.825 0.18 14.41 280 LEU B CA 1
ATOM 5452 C C . LEU B 1 280 ? 46.233 100.877 20.550 1.00 13.84 280 LEU B C 1
ATOM 5453 O O . LEU B 1 280 ? 46.273 100.843 21.772 1.00 13.11 280 LEU B O 1
ATOM 5462 N N . PRO B 1 281 ? 47.318 100.622 19.796 1.00 15.65 281 PRO B N 1
ATOM 5463 C CA . PRO B 1 281 ? 48.580 100.271 20.465 1.00 16.39 281 PRO B CA 1
ATOM 5464 C C . PRO B 1 281 ? 49.184 101.442 21.218 1.00 16.23 281 PRO B C 1
ATOM 5465 O O . PRO B 1 281 ? 49.475 102.464 20.623 1.00 17.83 281 PRO B O 1
ATOM 5469 N N A VAL B 1 282 ? 49.206 101.404 22.562 0.57 16.43 282 VAL B N 1
ATOM 5470 N N B VAL B 1 282 ? 49.598 101.123 22.427 0.43 16.51 282 VAL B N 1
ATOM 5471 C CA A VAL B 1 282 ? 49.808 102.477 23.407 0.57 16.26 282 VAL B CA 1
ATOM 5472 C CA B VAL B 1 282 ? 49.970 102.131 23.352 0.43 15.60 282 VAL B CA 1
ATOM 5473 C C A VAL B 1 282 ? 50.289 101.916 24.736 0.57 14.77 282 VAL B C 1
ATOM 5474 C C B VAL B 1 282 ? 50.723 101.491 24.496 0.43 13.73 282 VAL B C 1
ATOM 5475 O O A VAL B 1 282 ? 49.566 101.149 25.366 0.57 14.26 282 VAL B O 1
ATOM 5476 O O B VAL B 1 282 ? 50.642 100.280 24.751 0.43 12.43 282 VAL B O 1
ATOM 5483 N N . GLY B 1 283 ? 51.479 102.329 25.175 1.00 12.37 283 GLY B N 1
ATOM 5484 C CA . GLY B 1 283 ? 51.970 102.015 26.499 1.00 12.18 283 GLY B CA 1
ATOM 5485 C C . GLY B 1 283 ? 52.502 103.315 27.078 1.00 10.63 283 GLY B C 1
ATOM 5486 O O . GLY B 1 283 ? 52.573 104.332 26.384 1.00 11.43 283 GLY B O 1
ATOM 5487 N N . ALA B 1 284 ? 52.884 103.301 28.349 1.00 10.73 284 ALA B N 1
ATOM 5488 C CA . ALA B 1 284 ? 53.516 104.471 28.940 1.00 10.99 284 ALA B CA 1
ATOM 5489 C C . ALA B 1 284 ? 54.306 104.055 30.154 1.00 10.65 284 ALA B C 1
ATOM 5490 O O . ALA B 1 284 ? 54.000 103.048 30.792 1.00 10.99 284 ALA B O 1
ATOM 5492 N N . TYR B 1 285 ? 55.329 104.840 30.482 1.00 10.82 285 TYR B N 1
ATOM 5493 C CA . TYR B 1 285 ? 55.962 104.711 31.783 1.00 10.57 285 TYR B CA 1
ATOM 5494 C C . TYR B 1 285 ? 56.103 106.091 32.385 1.00 11.11 285 TYR B C 1
ATOM 5495 O O . TYR B 1 285 ? 56.306 107.071 31.667 1.00 12.35 285 TYR B O 1
ATOM 5504 N N . GLY B 1 286 ? 55.921 106.186 33.694 1.00 11.55 286 GLY B N 1
ATOM 5505 C CA . GLY B 1 286 ? 55.966 107.477 34.355 1.00 12.69 286 GLY B CA 1
ATOM 5506 C C . GLY B 1 286 ? 56.229 107.301 35.831 1.00 11.24 286 GLY B C 1
ATOM 5507 O O . GLY B 1 286 ? 56.312 106.188 36.345 1.00 12.44 286 GLY B O 1
ATOM 5508 N N . GLY B 1 287 ? 56.340 108.408 36.540 1.00 11.92 287 GLY B N 1
ATOM 5509 C CA . GLY B 1 287 ? 56.606 108.334 37.959 1.00 12.44 287 GLY B CA 1
ATOM 5510 C C . GLY B 1 287 ? 57.130 109.651 38.468 1.00 12.24 287 GLY B C 1
ATOM 5511 O O . GLY B 1 287 ? 56.834 110.714 37.905 1.00 12.81 287 GLY B O 1
ATOM 5512 N N . ARG B 1 288 ? 57.925 109.574 39.531 1.00 13.39 288 ARG B N 1
ATOM 5513 C CA A ARG B 1 288 ? 58.466 110.775 40.136 0.44 14.40 288 ARG B CA 1
ATOM 5514 C CA B ARG B 1 288 ? 58.543 110.743 40.150 0.56 14.52 288 ARG B CA 1
ATOM 5515 C C . ARG B 1 288 ? 59.266 111.581 39.115 1.00 14.24 288 ARG B C 1
ATOM 5516 O O . ARG B 1 288 ? 60.033 111.039 38.324 1.00 14.53 288 ARG B O 1
ATOM 5531 N N . ARG B 1 289 ? 59.065 112.891 39.145 1.00 14.90 289 ARG B N 1
ATOM 5532 C CA . ARG B 1 289 ? 59.667 113.766 38.148 1.00 15.42 289 ARG B CA 1
ATOM 5533 C C . ARG B 1 289 ? 61.192 113.710 38.133 1.00 14.90 289 ARG B C 1
ATOM 5534 O O . ARG B 1 289 ? 61.806 113.724 37.064 1.00 15.78 289 ARG B O 1
ATOM 5542 N N . ASP B 1 290 ? 61.814 113.645 39.308 1.00 15.31 290 ASP B N 1
ATOM 5543 C CA . ASP B 1 290 ? 63.272 113.639 39.357 1.00 16.35 290 ASP B CA 1
ATOM 5544 C C . ASP B 1 290 ? 63.838 112.386 38.697 1.00 16.35 290 ASP B C 1
ATOM 5545 O O . ASP B 1 290 ? 64.937 112.405 38.150 1.00 18.06 290 ASP B O 1
ATOM 5550 N N . ILE B 1 291 ? 63.085 111.295 38.734 1.00 14.34 291 ILE B N 1
ATOM 5551 C CA . ILE B 1 291 ? 63.520 110.100 38.031 1.00 13.80 291 ILE B CA 1
ATOM 5552 C C . ILE B 1 291 ? 63.289 110.250 36.519 1.00 13.40 291 ILE B C 1
ATOM 5553 O O . ILE B 1 291 ? 64.182 109.975 35.716 1.00 13.56 291 ILE B O 1
ATOM 5558 N N . MET B 1 292 ? 62.096 110.707 36.141 1.00 12.75 292 MET B N 1
ATOM 5559 C CA . MET B 1 292 ? 61.725 110.813 34.727 1.00 13.50 292 MET B CA 1
ATOM 5560 C C . MET B 1 292 ? 62.597 111.790 33.950 1.00 13.82 292 MET B C 1
ATOM 5561 O O . MET B 1 292 ? 62.735 111.660 32.735 1.00 14.66 292 MET B O 1
ATOM 5566 N N . GLU B 1 293 ? 63.197 112.758 34.640 1.00 14.82 293 GLU B N 1
ATOM 5567 C CA A GLU B 1 293 ? 64.086 113.720 33.994 0.46 15.98 293 GLU B CA 1
ATOM 5568 C CA B GLU B 1 293 ? 64.064 113.708 33.959 0.54 15.92 293 GLU B CA 1
ATOM 5569 C C . GLU B 1 293 ? 65.364 113.079 33.458 1.00 15.26 293 GLU B C 1
ATOM 5570 O O . GLU B 1 293 ? 66.115 113.717 32.731 1.00 16.05 293 GLU B O 1
ATOM 5581 N N . MET B 1 294 ? 65.607 111.816 33.811 1.00 15.13 294 MET B N 1
ATOM 5582 C CA A MET B 1 294 ? 66.752 111.107 33.239 0.67 15.24 294 MET B CA 1
ATOM 5583 C CA B MET B 1 294 ? 66.734 111.056 33.269 0.33 15.27 294 MET B CA 1
ATOM 5584 C C . MET B 1 294 ? 66.501 110.606 31.825 1.00 14.41 294 MET B C 1
ATOM 5585 O O . MET B 1 294 ? 67.443 110.246 31.117 1.00 14.78 294 MET B O 1
ATOM 5594 N N . VAL B 1 295 ? 65.238 110.583 31.413 1.00 13.45 295 VAL B N 1
ATOM 5595 C CA . VAL B 1 295 ? 64.869 110.049 30.104 1.00 13.46 295 VAL B CA 1
ATOM 5596 C C . VAL B 1 295 ? 65.231 111.017 28.977 1.00 13.60 295 VAL B C 1
ATOM 5597 O O . VAL B 1 295 ? 64.911 112.208 29.036 1.00 13.92 295 VAL B O 1
ATOM 5601 N N . ALA B 1 296 ? 65.910 110.506 27.950 1.00 13.14 296 ALA B N 1
ATOM 5602 C CA . ALA B 1 296 ? 66.249 111.323 26.787 1.00 13.79 296 ALA B CA 1
ATOM 5603 C C . ALA B 1 296 ? 64.982 111.895 26.158 1.00 13.32 296 ALA B C 1
ATOM 5604 O O . ALA B 1 296 ? 63.983 111.184 26.030 1.00 13.66 296 ALA B O 1
ATOM 5606 N N . PRO B 1 297 ? 65.013 113.169 25.727 1.00 13.46 297 PRO B N 1
ATOM 5607 C CA . PRO B 1 297 ? 66.190 114.039 25.630 1.00 14.93 297 PRO B CA 1
ATOM 5608 C C . PRO B 1 297 ? 66.416 114.941 26.839 1.00 16.00 297 PRO B C 1
ATOM 5609 O O . PRO B 1 297 ? 67.301 115.791 26.774 1.00 18.48 297 PRO B O 1
ATOM 5613 N N . ALA B 1 298 ? 65.664 114.760 27.923 1.00 15.60 298 ALA B N 1
ATOM 5614 C CA . ALA B 1 298 ? 65.916 115.538 29.140 1.00 16.10 298 ALA B CA 1
ATOM 5615 C C . ALA B 1 298 ? 67.195 115.073 29.834 1.00 16.43 298 ALA B C 1
ATOM 5616 O O . ALA B 1 298 ? 67.912 115.870 30.449 1.00 18.44 298 ALA B O 1
ATOM 5618 N N . GLY B 1 299 ? 67.465 113.774 29.742 1.00 15.35 299 GLY B N 1
ATOM 5619 C CA . GLY B 1 299 ? 68.614 113.173 30.387 1.00 15.76 299 GLY B CA 1
ATOM 5620 C C . GLY B 1 299 ? 69.249 112.120 29.505 1.00 15.38 299 GLY B C 1
ATOM 5621 O O . GLY B 1 299 ? 68.911 111.986 28.330 1.00 15.20 299 GLY B O 1
ATOM 5622 N N . PRO B 1 300 ? 70.184 111.355 30.073 1.00 15.35 300 PRO B N 1
ATOM 5623 C CA . PRO B 1 300 ? 71.030 110.470 29.269 1.00 15.49 300 PRO B CA 1
ATOM 5624 C C . PRO B 1 300 ? 70.460 109.078 28.974 1.00 15.74 300 PRO B C 1
ATOM 5625 O O . PRO B 1 300 ? 71.050 108.366 28.157 1.00 16.59 300 PRO B O 1
ATOM 5629 N N . MET B 1 301 ? 69.353 108.687 29.600 1.00 14.99 301 MET B N 1
ATOM 5630 C CA A MET B 1 301 ? 68.799 107.348 29.409 0.41 15.08 301 MET B CA 1
ATOM 5631 C CA B MET B 1 301 ? 68.836 107.342 29.376 0.59 14.76 301 MET B CA 1
ATOM 5632 C C . MET B 1 301 ? 68.071 107.263 28.065 1.00 14.72 301 MET B C 1
ATOM 5633 O O . MET B 1 301 ? 67.087 107.974 27.848 1.00 15.40 301 MET B O 1
ATOM 5642 N N . TYR B 1 302 ? 68.534 106.387 27.181 1.00 14.33 302 TYR B N 1
ATOM 5643 C CA . TYR B 1 302 ? 67.980 106.321 25.834 1.00 14.56 302 TYR B CA 1
ATOM 5644 C C . TYR B 1 302 ? 66.754 105.430 25.693 1.00 13.78 302 TYR B C 1
ATOM 5645 O O . TYR B 1 302 ? 66.784 104.255 26.049 1.00 14.13 302 TYR B O 1
ATOM 5654 N N . GLN B 1 303 ? 65.698 106.007 25.127 1.00 14.24 303 GLN B N 1
ATOM 5655 C CA . GLN B 1 303 ? 64.520 105.272 24.687 1.00 14.28 303 GLN B CA 1
ATOM 5656 C C . GLN B 1 303 ? 63.842 106.141 23.625 1.00 14.15 303 GLN B C 1
ATOM 5657 O O . GLN B 1 303 ? 63.772 107.360 23.783 1.00 15.18 303 GLN B O 1
ATOM 5663 N N . ALA B 1 304 ? 63.351 105.516 22.560 1.00 14.73 304 ALA B N 1
ATOM 5664 C CA . ALA B 1 304 ? 62.698 106.250 21.482 1.00 15.80 304 ALA B CA 1
ATOM 5665 C C . ALA B 1 304 ? 61.682 105.390 20.736 1.00 16.44 304 ALA B C 1
ATOM 5666 O O . ALA B 1 304 ? 61.760 104.162 20.752 1.00 19.61 304 ALA B O 1
ATOM 5668 N N . GLY B 1 305 ? 60.732 106.050 20.082 1.00 16.44 305 GLY B N 1
ATOM 5669 C CA . GLY B 1 305 ? 59.710 105.367 19.310 1.00 16.18 305 GLY B CA 1
ATOM 5670 C C . GLY B 1 305 ? 59.199 106.241 18.181 1.00 17.80 305 GLY B C 1
ATOM 5671 O O . GLY B 1 305 ? 58.996 107.441 18.361 1.00 20.85 305 GLY B O 1
ATOM 5672 N N . THR B 1 306 ? 58.994 105.641 17.013 1.00 17.89 306 THR B N 1
ATOM 5673 C CA . THR B 1 306 ? 58.542 106.393 15.842 1.00 18.87 306 THR B CA 1
ATOM 5674 C C . THR B 1 306 ? 57.080 106.757 15.941 1.00 19.14 306 THR B C 1
ATOM 5675 O O . THR B 1 306 ? 56.706 107.905 15.683 1.00 20.67 306 THR B O 1
ATOM 5679 N N . LEU B 1 307 ? 56.252 105.768 16.260 0.93 17.84 307 LEU B N 1
ATOM 5680 C CA . LEU B 1 307 ? 54.802 105.956 16.285 0.93 18.02 307 LEU B CA 1
ATOM 5681 C C . LEU B 1 307 ? 54.300 106.430 17.630 0.93 15.43 307 LEU B C 1
ATOM 5682 O O . LEU B 1 307 ? 53.102 106.613 17.804 0.93 15.93 307 LEU B O 1
ATOM 5687 N N . SER B 1 308 ? 55.202 106.620 18.588 1.00 13.86 308 SER B N 1
ATOM 5688 C CA A SER B 1 308 ? 54.780 107.004 19.931 0.91 13.17 308 SER B CA 1
ATOM 5689 C CA B SER B 1 308 ? 54.794 107.006 19.935 0.09 13.36 308 SER B CA 1
ATOM 5690 C C . SER B 1 308 ? 54.030 108.325 19.920 1.00 12.86 308 SER B C 1
ATOM 5691 O O . SER B 1 308 ? 54.382 109.247 19.183 1.00 14.02 308 SER B O 1
ATOM 5696 N N . GLY B 1 309 ? 52.979 108.412 20.728 1.00 12.45 309 GLY B N 1
ATOM 5697 C CA . GLY B 1 309 ? 52.189 109.629 20.818 1.00 13.35 309 GLY B CA 1
ATOM 5698 C C . GLY B 1 309 ? 51.379 109.932 19.568 1.00 14.68 309 GLY B C 1
ATOM 5699 O O . GLY B 1 309 ? 50.979 111.070 19.327 1.00 16.21 309 GLY B O 1
ATOM 5700 N N . ASN B 1 310 ? 51.119 108.927 18.746 1.00 15.43 310 ASN B N 1
ATOM 5701 C CA . ASN B 1 310 ? 50.370 109.224 17.531 1.00 16.91 310 ASN B CA 1
ATOM 5702 C C . ASN B 1 310 ? 48.946 109.658 17.855 1.00 15.64 310 ASN B C 1
ATOM 5703 O O . ASN B 1 310 ? 48.346 109.234 18.858 1.00 15.20 310 ASN B O 1
ATOM 5708 N N . PRO B 1 311 ? 48.405 110.537 17.014 1.00 16.14 311 PRO B N 1
ATOM 5709 C CA . PRO B 1 311 ? 47.146 111.191 17.362 1.00 15.36 311 PRO B CA 1
ATOM 5710 C C . PRO B 1 311 ? 45.940 110.258 17.472 1.00 14.27 311 PRO B C 1
ATOM 5711 O O . PRO B 1 311 ? 45.041 110.556 18.254 1.00 13.93 311 PRO B O 1
ATOM 5715 N N . LEU B 1 312 ? 45.901 109.167 16.714 1.00 15.48 312 LEU B N 1
ATOM 5716 C CA . LEU B 1 312 ? 44.778 108.240 16.841 1.00 17.20 312 LEU B CA 1
ATOM 5717 C C . LEU B 1 312 ? 44.753 107.583 18.213 1.00 17.33 312 LEU B C 1
ATOM 5718 O O . LEU B 1 312 ? 43.721 107.517 18.884 1.00 17.35 312 LEU B O 1
ATOM 5723 N N . ALA B 1 313 ? 45.910 107.089 18.622 1.00 17.58 313 ALA B N 1
ATOM 5724 C CA . ALA B 1 313 ? 46.044 106.432 19.898 1.00 17.33 313 ALA B CA 1
ATOM 5725 C C . ALA B 1 313 ? 45.757 107.421 21.031 1.00 15.07 313 ALA B C 1
ATOM 5726 O O . ALA B 1 313 ? 45.066 107.097 22.003 1.00 15.38 313 ALA B O 1
ATOM 5728 N N . MET B 1 314 ? 46.276 108.640 20.905 1.00 13.77 314 MET B N 1
ATOM 5729 C CA . MET B 1 314 ? 46.033 109.640 21.931 1.00 12.97 314 MET B CA 1
ATOM 5730 C C . MET B 1 314 ? 44.542 109.953 22.042 1.00 12.25 314 MET B C 1
ATOM 5731 O O . MET B 1 314 ? 44.007 110.032 23.147 1.00 13.07 314 MET B O 1
ATOM 5736 N N . THR B 1 315 ? 43.869 110.125 20.906 1.00 12.18 315 THR B N 1
ATOM 5737 C CA . THR B 1 315 ? 42.440 110.430 20.900 1.00 14.18 315 THR B CA 1
ATOM 5738 C C . THR B 1 315 ? 41.634 109.319 21.570 1.00 13.39 315 THR B C 1
ATOM 5739 O O . THR B 1 315 ? 40.737 109.579 22.388 1.00 13.46 315 THR B O 1
ATOM 5743 N N . ALA B 1 316 ? 41.952 108.077 21.220 1.00 12.97 316 ALA B N 1
ATOM 5744 C CA . ALA B 1 316 ? 41.233 106.946 21.789 1.00 13.81 316 ALA B CA 1
ATOM 5745 C C . ALA B 1 316 ? 41.425 106.889 23.304 1.00 13.46 316 ALA B C 1
ATOM 5746 O O . ALA B 1 316 ? 40.466 106.688 24.050 1.00 13.93 316 ALA B O 1
ATOM 5748 N N . GLY B 1 317 ? 42.661 107.092 23.752 1.00 13.64 317 GLY B N 1
ATOM 5749 C CA . GLY B 1 317 ? 42.940 107.130 25.179 1.00 13.58 317 GLY B CA 1
ATOM 5750 C C . GLY B 1 317 ? 42.215 108.244 25.918 1.00 12.86 317 GLY B C 1
ATOM 5751 O O . GLY B 1 317 ? 41.646 108.029 26.993 1.00 13.30 317 GLY B O 1
ATOM 5752 N N . ILE B 1 318 ? 42.238 109.440 25.342 1.00 12.67 318 ILE B N 1
ATOM 5753 C CA . ILE B 1 318 ? 41.596 110.596 25.955 1.00 12.75 318 ILE B CA 1
ATOM 5754 C C . ILE B 1 318 ? 40.106 110.339 26.176 1.00 13.00 318 ILE B C 1
ATOM 5755 O O . ILE B 1 318 ? 39.577 110.571 27.260 1.00 13.47 318 ILE B O 1
ATOM 5760 N N . HIS B 1 319 ? 39.429 109.845 25.149 1.00 12.23 319 HIS B N 1
ATOM 5761 C CA . HIS B 1 319 ? 37.990 109.647 25.253 1.00 13.18 319 HIS B CA 1
ATOM 5762 C C . HIS B 1 319 ? 37.630 108.472 26.152 1.00 13.34 319 HIS B C 1
ATOM 5763 O O . HIS B 1 319 ? 36.579 108.468 26.785 1.00 14.91 319 HIS B O 1
ATOM 5770 N N . THR B 1 320 ? 38.525 107.496 26.244 1.00 12.84 320 THR B N 1
ATOM 5771 C CA . THR B 1 320 ? 38.319 106.375 27.148 1.00 12.60 320 THR B CA 1
ATOM 5772 C C . THR B 1 320 ? 38.433 106.838 28.594 1.00 12.85 320 THR B C 1
ATOM 5773 O O . THR B 1 320 ? 37.555 106.556 29.418 1.00 13.33 320 THR B O 1
ATOM 5777 N N . LEU B 1 321 ? 39.489 107.587 28.898 1.00 12.85 321 LEU B N 1
ATOM 5778 C CA . LEU B 1 321 ? 39.656 108.105 30.253 1.00 13.26 321 LEU B CA 1
ATOM 5779 C C . LEU B 1 321 ? 38.535 109.074 30.638 1.00 13.40 321 LEU B C 1
ATOM 5780 O O . LEU B 1 321 ? 38.075 109.056 31.777 1.00 14.48 321 LEU B O 1
ATOM 5785 N N . LYS B 1 322 ? 38.086 109.904 29.697 1.00 13.81 322 LYS B N 1
ATOM 5786 C CA . LYS B 1 322 ? 36.991 110.831 29.980 1.00 15.00 322 LYS B CA 1
ATOM 5787 C C . LYS B 1 322 ? 35.753 110.067 30.444 1.00 14.71 322 LYS B C 1
ATOM 5788 O O . LYS B 1 322 ? 35.050 110.499 31.358 1.00 16.11 322 LYS B O 1
ATOM 5794 N N . ARG B 1 323 ? 35.485 108.928 29.818 1.00 13.61 323 ARG B N 1
ATOM 5795 C CA A ARG B 1 323 ? 34.343 108.110 30.199 0.52 13.76 323 ARG B CA 1
ATOM 5796 C CA B ARG B 1 323 ? 34.343 108.107 30.209 0.48 13.89 323 ARG B CA 1
ATOM 5797 C C . ARG B 1 323 ? 34.552 107.525 31.597 1.00 13.70 323 ARG B C 1
ATOM 5798 O O . ARG B 1 323 ? 33.644 107.543 32.434 1.00 14.68 323 ARG B O 1
ATOM 5813 N N . LEU B 1 324 ? 35.759 107.019 31.847 1.00 13.52 324 LEU B N 1
ATOM 5814 C CA . LEU B 1 324 ? 36.059 106.356 33.114 1.00 13.44 324 LEU B CA 1
ATOM 5815 C C . LEU B 1 324 ? 36.049 107.302 34.304 1.00 14.36 324 LEU B C 1
ATOM 5816 O O . LEU B 1 324 ? 35.783 106.878 35.429 1.00 15.34 324 LEU B O 1
ATOM 5821 N N . LYS B 1 325 ? 36.356 108.571 34.054 1.00 14.92 325 LYS B N 1
ATOM 5822 C CA . LYS B 1 325 ? 36.455 109.560 35.123 1.00 18.10 325 LYS B CA 1
ATOM 5823 C C . LYS B 1 325 ? 35.086 109.931 35.702 1.00 18.87 325 LYS B C 1
ATOM 5824 O O . LYS B 1 325 ? 35.002 110.500 36.786 1.00 20.57 325 LYS B O 1
ATOM 5830 N N . GLN B 1 326 ? 34.016 109.603 34.988 1.00 17.89 326 GLN B N 1
ATOM 5831 C CA . GLN B 1 326 ? 32.662 109.906 35.446 1.00 19.58 326 GLN B CA 1
ATOM 5832 C C . GLN B 1 326 ? 32.308 109.147 36.725 1.00 19.49 326 GLN B C 1
ATOM 5833 O O . GLN B 1 326 ? 32.744 108.013 36.926 1.00 19.87 326 GLN B O 1
ATOM 5839 N N . ALA B 1 327 ? 31.524 109.780 37.590 1.00 20.37 327 ALA B N 1
ATOM 5840 C CA . ALA B 1 327 ? 31.136 109.160 38.851 1.00 21.06 327 ALA B CA 1
ATOM 5841 C C . ALA B 1 327 ? 30.399 107.845 38.626 1.00 20.17 327 ALA B C 1
ATOM 5842 O O . ALA B 1 327 ? 29.5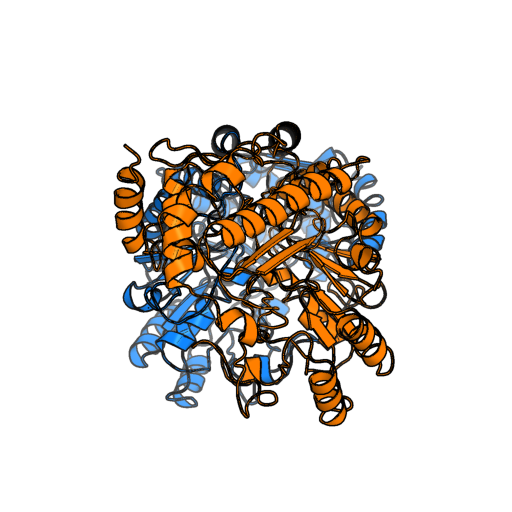83 107.727 37.708 1.00 20.77 327 ALA B O 1
ATOM 5844 N N . GLY B 1 328 ? 30.702 106.854 39.457 1.00 18.54 328 GLY B N 1
ATOM 5845 C CA . GLY B 1 328 ? 29.944 105.615 39.463 1.00 17.50 328 GLY B CA 1
ATOM 5846 C C . GLY B 1 328 ? 30.511 104.498 38.615 1.00 15.43 328 GLY B C 1
ATOM 5847 O O . GLY B 1 328 ? 30.009 103.382 38.656 1.00 14.76 328 GLY B O 1
ATOM 5848 N N . THR B 1 329 ? 31.561 104.786 37.853 1.00 14.29 329 THR B N 1
ATOM 5849 C CA A THR B 1 329 ? 32.176 103.832 36.938 0.57 14.37 329 THR B CA 1
ATOM 5850 C CA B THR B 1 329 ? 32.093 103.791 36.930 0.43 13.77 329 THR B CA 1
ATOM 5851 C C . THR B 1 329 ? 32.693 102.573 37.630 1.00 13.57 329 THR B C 1
ATOM 5852 O O . THR B 1 329 ? 32.284 101.448 37.342 1.00 12.98 329 THR B O 1
ATOM 5859 N N . TYR B 1 330 ? 33.621 102.777 38.558 1.00 13.15 330 TYR B N 1
ATOM 5860 C CA . TYR B 1 330 ? 34.269 101.644 39.206 1.00 13.38 330 TYR B CA 1
ATOM 5861 C C . TYR B 1 330 ? 33.343 100.946 40.186 1.00 13.59 330 TYR B C 1
ATOM 5862 O O . TYR B 1 330 ? 33.437 99.731 40.396 1.00 14.37 330 TYR B O 1
ATOM 5871 N N . GLU B 1 331 ? 32.413 101.709 40.746 1.00 13.42 331 GLU B N 1
ATOM 5872 C CA . GLU B 1 331 ? 31.391 101.144 41.612 1.00 14.11 331 GLU B CA 1
ATOM 5873 C C . GLU B 1 331 ? 30.476 100.199 40.826 1.00 13.23 331 GLU B C 1
ATOM 5874 O O . GLU B 1 331 ? 30.094 99.139 41.323 1.00 14.37 331 GLU B O 1
ATOM 5880 N N . TYR B 1 332 ? 30.148 100.571 39.593 1.00 12.40 332 TYR B N 1
ATOM 5881 C CA . TYR B 1 332 ? 29.341 99.698 38.743 1.00 12.54 332 TYR B CA 1
ATOM 5882 C C . TYR B 1 332 ? 30.101 98.412 38.411 1.00 12.36 332 TYR B C 1
ATOM 5883 O O . TYR B 1 332 ? 29.556 97.305 38.517 1.00 12.61 332 TYR B O 1
ATOM 5892 N N . LEU B 1 333 ? 31.372 98.552 38.037 1.00 12.15 333 LEU B N 1
ATOM 5893 C CA . LEU B 1 333 ? 32.181 97.369 37.760 1.00 12.49 333 LEU B CA 1
ATOM 5894 C C . LEU B 1 333 ? 32.252 96.448 38.974 1.00 12.06 333 LEU B C 1
ATOM 5895 O O . LEU B 1 333 ? 32.144 95.232 38.843 1.00 12.54 333 LEU B O 1
ATOM 5900 N N . ASP B 1 334 ? 32.412 97.019 40.162 1.00 12.54 334 ASP B N 1
ATOM 5901 C CA . ASP B 1 334 ? 32.415 96.210 41.368 1.00 12.74 334 ASP B CA 1
ATOM 5902 C C . ASP B 1 334 ? 31.104 95.435 41.511 1.00 12.92 334 ASP B C 1
ATOM 5903 O O . ASP B 1 334 ? 31.111 94.237 41.830 1.00 13.40 334 ASP B O 1
ATOM 5908 N N . LYS B 1 335 ? 29.979 96.110 41.280 1.00 12.87 335 LYS B N 1
ATOM 5909 C CA . LYS B 1 335 ? 28.678 95.484 41.451 1.00 14.31 335 LYS B CA 1
ATOM 5910 C C . LYS B 1 335 ? 28.501 94.272 40.543 1.00 13.28 335 LYS B C 1
ATOM 5911 O O . LYS B 1 335 ? 28.168 93.175 41.013 1.00 13.64 335 LYS B O 1
ATOM 5917 N N . ILE B 1 336 ? 28.737 94.447 39.244 1.00 12.68 336 ILE B N 1
ATOM 5918 C CA . ILE B 1 336 ? 28.481 93.348 38.314 1.00 13.06 336 ILE B CA 1
ATOM 5919 C C . ILE B 1 336 ? 29.514 92.232 38.444 1.00 12.93 336 ILE B C 1
ATOM 5920 O O . ILE B 1 336 ? 29.199 91.065 38.240 1.00 13.24 336 ILE B O 1
ATOM 5925 N N . THR B 1 337 ? 30.745 92.596 38.790 1.00 11.68 337 THR B N 1
ATOM 5926 C CA . THR B 1 337 ? 31.819 91.613 38.844 1.00 12.12 337 THR B CA 1
ATOM 5927 C C . THR B 1 337 ? 31.752 90.784 40.119 1.00 12.19 337 THR B C 1
ATOM 5928 O O . THR B 1 337 ? 32.067 89.594 40.109 1.00 12.79 337 THR B O 1
ATOM 5932 N N . LYS B 1 338 ? 31.311 91.406 41.212 1.00 12.54 338 LYS B N 1
ATOM 5933 C CA . LYS B 1 338 ? 31.027 90.665 42.434 1.00 13.27 338 LYS B CA 1
ATOM 5934 C C . LYS B 1 338 ? 29.947 89.616 42.164 1.00 13.24 338 LYS B C 1
ATOM 5935 O O . LYS B 1 338 ? 30.078 88.448 42.550 1.00 13.86 338 LYS B O 1
ATOM 5941 N N . GLU B 1 339 ? 28.874 90.039 41.499 1.00 13.31 339 GLU B N 1
ATOM 5942 C CA . GLU B 1 339 ? 27.784 89.124 41.189 1.00 13.71 339 GLU B CA 1
ATOM 5943 C C . GLU B 1 339 ? 28.267 87.972 40.308 1.00 13.16 339 GLU B C 1
ATOM 5944 O O . GLU B 1 339 ? 27.961 86.804 40.565 1.00 13.77 339 GLU B O 1
ATOM 5950 N N . LEU B 1 340 ? 29.043 88.307 39.282 1.00 12.81 340 LEU B N 1
ATOM 5951 C CA . LEU B 1 340 ? 29.560 87.305 38.363 1.00 13.21 340 LEU B CA 1
ATOM 5952 C C . LEU B 1 340 ? 30.439 86.292 39.083 1.00 13.94 340 LEU B C 1
ATOM 5953 O O . LEU B 1 340 ? 30.262 85.089 38.941 1.00 13.79 340 LEU B O 1
ATOM 5958 N N . THR B 1 341 ? 31.395 86.795 39.851 1.00 13.65 341 THR B N 1
ATOM 5959 C CA . THR B 1 341 ? 32.395 85.946 40.485 1.00 14.81 341 THR B CA 1
ATOM 5960 C C . THR B 1 341 ? 31.747 85.045 41.522 1.00 14.81 341 THR B C 1
ATOM 5961 O O . THR B 1 341 ? 31.955 83.830 41.532 1.00 15.10 341 THR B O 1
ATOM 5965 N N . ASN B 1 342 ? 30.941 85.640 42.389 1.00 14.87 342 ASN B N 1
ATOM 5966 C CA . ASN B 1 342 ? 30.299 84.844 43.416 1.00 15.87 342 ASN B CA 1
ATOM 5967 C C . ASN B 1 342 ? 29.275 83.881 42.819 1.00 15.15 342 ASN B C 1
ATOM 5968 O O . ASN B 1 342 ? 29.102 82.766 43.309 1.00 16.23 342 ASN B O 1
ATOM 5973 N N . GLY B 1 343 ? 28.632 84.288 41.727 1.00 15.09 343 GLY B N 1
ATOM 5974 C CA . GLY B 1 343 ? 27.677 83.421 41.056 1.00 15.74 343 GLY B CA 1
ATOM 5975 C C . GLY B 1 343 ? 28.331 82.189 40.450 1.00 15.75 343 GLY B C 1
ATOM 5976 O O . GLY B 1 343 ? 27.799 81.084 40.557 1.00 16.39 343 GLY B O 1
ATOM 5977 N N . ILE B 1 344 ? 29.487 82.371 39.814 1.00 15.10 344 ILE B N 1
ATOM 5978 C CA . ILE B 1 344 ? 30.217 81.246 39.242 1.00 16.10 344 ILE B CA 1
ATOM 5979 C C . ILE B 1 344 ? 30.749 80.312 40.335 1.00 15.91 344 ILE B C 1
ATOM 5980 O O . ILE B 1 344 ? 30.622 79.091 40.238 1.00 16.38 344 ILE B O 1
ATOM 5985 N N . LEU B 1 345 ? 31.333 80.878 41.384 1.00 15.41 345 LEU B N 1
ATOM 5986 C CA . LEU B 1 345 ? 31.834 80.048 42.477 1.00 15.80 345 LEU B CA 1
ATOM 5987 C C . LEU B 1 345 ? 30.712 79.268 43.171 1.00 16.35 345 LEU B C 1
ATOM 5988 O O . LEU B 1 345 ? 30.902 78.104 43.545 1.00 17.43 345 LEU B O 1
ATOM 5993 N N . GLU B 1 346 ? 29.542 79.889 43.318 1.00 17.43 346 GLU B N 1
ATOM 5994 C CA . GLU B 1 346 ? 28.397 79.206 43.920 1.00 19.28 346 GLU B CA 1
ATOM 5995 C C . GLU B 1 346 ? 27.916 78.078 43.016 1.00 19.33 346 GLU B C 1
ATOM 5996 O O . GLU B 1 346 ? 27.534 77.012 43.497 1.00 19.93 346 GLU B O 1
ATOM 6002 N N . ALA B 1 347 ? 27.946 78.312 41.706 1.00 18.85 347 ALA B N 1
ATOM 6003 C CA . ALA B 1 347 ? 27.582 77.275 40.743 1.00 19.28 347 ALA B CA 1
ATOM 6004 C C . ALA B 1 347 ? 28.519 76.073 40.866 1.00 18.14 347 ALA B C 1
ATOM 6005 O O . ALA B 1 347 ? 28.080 74.925 40.794 1.00 19.40 347 ALA B O 1
ATOM 6007 N N . GLY B 1 348 ? 29.807 76.341 41.061 1.00 18.03 348 GLY B N 1
ATOM 6008 C CA . GLY B 1 348 ? 30.771 75.274 41.258 1.00 19.19 348 GLY B CA 1
ATOM 6009 C C . GLY B 1 348 ? 30.470 74.486 42.518 1.00 20.04 348 GLY B C 1
ATOM 6010 O O . GLY B 1 348 ? 30.513 73.254 42.526 1.00 20.50 348 GLY B O 1
ATOM 6011 N N . LYS B 1 349 ? 30.164 75.199 43.595 1.00 20.65 349 LYS B N 1
ATOM 6012 C CA . LYS B 1 349 ? 29.843 74.548 44.853 1.00 22.84 349 LYS B CA 1
ATOM 6013 C C . LYS B 1 349 ? 28.624 73.642 44.694 1.00 23.48 349 LYS B C 1
ATOM 6014 O O . LYS B 1 349 ? 28.634 72.489 45.135 1.00 24.52 349 LYS B O 1
ATOM 6020 N N . LYS B 1 350 ? 27.587 74.155 44.037 1.00 23.25 350 LYS B N 1
ATOM 6021 C CA . LYS B 1 350 ? 26.339 73.410 43.869 1.00 24.23 350 LYS B CA 1
ATOM 6022 C C . LYS B 1 350 ? 26.505 72.153 43.014 1.00 23.46 350 LYS B C 1
ATOM 6023 O O . LYS B 1 350 ? 25.804 71.162 43.214 1.00 25.44 350 LYS B O 1
ATOM 6029 N N . THR B 1 351 ? 27.440 72.193 42.069 1.00 21.60 351 THR B N 1
ATOM 6030 C CA . THR B 1 351 ? 27.644 71.082 41.145 1.00 20.86 351 THR B CA 1
ATOM 6031 C C . THR B 1 351 ? 28.814 70.185 41.547 1.00 21.76 351 THR B C 1
ATOM 6032 O O . THR B 1 351 ? 29.177 69.271 40.811 1.00 23.50 351 THR B O 1
ATOM 6036 N N . GLY B 1 352 ? 29.407 70.459 42.705 1.00 21.00 352 GLY B N 1
ATOM 6037 C CA . GLY B 1 352 ? 30.420 69.586 43.272 1.00 21.51 352 GLY B CA 1
ATOM 6038 C C . GLY B 1 352 ? 31.836 69.759 42.751 1.00 21.04 352 GLY B C 1
ATOM 6039 O O . GLY B 1 352 ? 32.654 68.847 42.869 1.00 23.25 352 GLY B O 1
ATOM 6040 N N . HIS B 1 353 ? 32.139 70.922 42.182 1.00 19.23 353 HIS B N 1
ATOM 6041 C CA . HIS B 1 353 ? 33.483 71.189 41.677 1.00 19.31 353 HIS B CA 1
ATOM 6042 C C . HIS B 1 353 ? 34.240 72.134 42.591 1.00 19.41 353 HIS B C 1
ATOM 6043 O O . HIS B 1 353 ? 33.796 73.259 42.805 1.00 19.85 353 HIS B O 1
ATOM 6050 N N . PRO B 1 354 ? 35.401 71.700 43.110 1.00 19.50 354 PRO B N 1
ATOM 6051 C CA . PRO B 1 354 ? 36.246 72.617 43.879 1.00 19.46 354 PRO B CA 1
ATOM 6052 C C . PRO B 1 354 ? 36.651 73.798 43.009 1.00 18.65 354 PRO B C 1
ATOM 6053 O O . PRO B 1 354 ? 37.122 73.606 41.884 1.00 19.13 354 PRO B O 1
ATOM 6057 N N . MET B 1 355 ? 36.431 75.006 43.515 1.00 17.72 355 MET B N 1
ATOM 6058 C CA . MET B 1 355 ? 36.777 76.221 42.798 1.00 17.85 355 MET B CA 1
ATOM 6059 C C . MET B 1 355 ? 37.163 77.275 43.809 1.00 17.62 355 MET B C 1
ATOM 6060 O O . MET B 1 355 ? 36.725 77.244 44.956 1.00 19.37 355 MET B O 1
ATOM 6065 N N . CYS B 1 356 ? 37.967 78.229 43.370 1.00 15.91 356 CYS B N 1
ATOM 6066 C CA . CYS B 1 356 ? 38.253 79.412 44.162 1.00 15.91 356 CYS B CA 1
ATOM 6067 C C . CYS B 1 356 ? 38.447 80.574 43.205 1.00 15.42 356 CYS B C 1
ATOM 6068 O O . CYS B 1 356 ? 38.664 80.384 42.007 1.00 15.94 356 CYS B O 1
ATOM 6071 N N . GLY B 1 357 ? 38.365 81.790 43.716 1.00 15.04 357 GLY B N 1
ATOM 6072 C CA . GLY B 1 357 ? 38.509 82.932 42.844 1.00 15.51 357 GLY B CA 1
ATOM 6073 C C . GLY B 1 357 ? 38.266 84.213 43.589 1.00 15.16 357 GLY B C 1
ATOM 6074 O O . GLY B 1 357 ? 38.114 84.214 44.808 1.00 16.56 357 GLY B O 1
ATOM 6075 N N . GLY B 1 358 ? 38.212 85.308 42.851 1.00 13.80 358 GLY B N 1
ATOM 6076 C CA . GLY B 1 358 ? 38.054 86.609 43.458 1.00 14.10 358 GLY B CA 1
ATOM 6077 C C . GLY B 1 358 ? 37.962 87.665 42.381 1.00 12.64 358 GLY B C 1
ATOM 6078 O O . GLY B 1 358 ? 38.055 87.374 41.188 1.00 13.08 358 GLY B O 1
ATOM 6079 N N . TYR B 1 359 ? 37.774 88.906 42.804 1.00 12.73 359 TYR B N 1
ATOM 6080 C CA . TYR B 1 359 ? 37.659 90.004 41.860 1.00 12.29 359 TYR B CA 1
ATOM 6081 C C . TYR B 1 359 ? 38.037 91.302 42.571 1.00 11.61 359 TYR B C 1
ATOM 6082 O O . TYR B 1 359 ? 37.958 91.415 43.813 1.00 12.92 359 TYR B O 1
ATOM 6091 N N . ILE B 1 360 ? 38.410 92.283 41.754 1.00 11.78 360 ILE B N 1
ATOM 6092 C CA . ILE B 1 360 ? 38.561 93.667 42.179 1.00 12.27 360 ILE B CA 1
ATOM 6093 C C . ILE B 1 360 ? 38.043 94.497 41.018 1.00 12.05 360 ILE B C 1
ATOM 6094 O O . ILE B 1 360 ? 38.550 94.381 39.898 1.00 12.88 360 ILE B O 1
ATOM 6099 N N . SER B 1 361 ? 37.024 95.311 41.275 1.00 12.95 361 SER B N 1
ATOM 6100 C CA A SER B 1 361 ? 36.403 96.141 40.244 0.49 13.22 361 SER B CA 1
ATOM 6101 C CA B SER B 1 361 ? 36.452 96.154 40.238 0.51 13.52 361 SER B CA 1
ATOM 6102 C C . SER B 1 361 ? 36.185 95.344 38.964 1.00 13.07 361 SER B C 1
ATOM 6103 O O . SER B 1 361 ? 35.499 94.330 39.005 1.00 14.84 361 SER B O 1
ATOM 6108 N N . GLY B 1 362 ? 36.764 95.778 37.839 1.00 13.32 362 GLY B N 1
ATOM 6109 C CA . GLY B 1 362 ? 36.559 95.095 36.568 1.00 14.56 362 GLY B CA 1
ATOM 6110 C C . GLY B 1 362 ? 37.500 93.954 36.209 1.00 13.05 362 GLY B C 1
ATOM 6111 O O . GLY B 1 362 ? 37.598 93.581 35.040 1.00 13.06 362 GLY B O 1
ATOM 6112 N N . MET B 1 363 ? 38.168 93.375 37.198 1.00 12.66 363 MET B N 1
ATOM 6113 C CA . MET B 1 363 ? 39.111 92.287 36.955 1.00 12.05 363 MET B CA 1
ATOM 6114 C C . MET B 1 363 ? 38.763 91.112 37.874 1.00 12.01 363 MET B C 1
ATOM 6115 O O . MET B 1 363 ? 38.476 91.310 39.055 1.00 12.46 363 MET B O 1
ATOM 6120 N N . PHE B 1 364 ? 38.771 89.891 37.344 1.00 11.95 364 PHE B N 1
ATOM 6121 C CA . PHE B 1 364 ? 38.390 88.741 38.159 1.00 11.97 364 PHE B CA 1
ATOM 6122 C C . PHE B 1 364 ? 39.111 87.489 37.703 1.00 12.34 364 PHE B C 1
ATOM 6123 O O . PHE B 1 364 ? 39.781 87.479 36.679 1.00 12.98 364 PHE B O 1
ATOM 6131 N N . GLY B 1 365 ? 38.963 86.417 38.467 1.00 12.22 365 GLY B N 1
ATOM 6132 C CA . GLY B 1 365 ? 39.395 85.124 37.989 1.00 12.92 365 GLY B CA 1
ATOM 6133 C C . GLY B 1 365 ? 38.835 84.012 38.846 1.00 13.32 365 GLY B C 1
ATOM 6134 O O . GLY B 1 365 ? 38.400 84.237 39.979 1.00 15.55 365 GLY B O 1
ATOM 6135 N N . PHE B 1 366 ? 38.829 82.808 38.289 1.00 13.26 366 PHE B N 1
ATOM 6136 C CA . PHE B 1 366 ? 38.484 81.616 39.038 1.00 14.70 366 PHE B CA 1
ATOM 6137 C C . PHE B 1 366 ? 39.402 80.482 38.621 1.00 14.67 366 PHE B C 1
ATOM 6138 O O . PHE B 1 366 ? 39.857 80.430 37.479 1.00 16.09 366 PHE B O 1
ATOM 6146 N N . PHE B 1 367 ? 39.681 79.593 39.564 1.00 14.09 367 PHE B N 1
ATOM 6147 C CA . PHE B 1 367 ? 40.536 78.438 39.346 1.00 14.23 367 PHE B CA 1
ATOM 6148 C C . PHE B 1 367 ? 39.751 77.183 39.688 1.00 14.38 367 PHE B C 1
ATOM 6149 O O . PHE B 1 367 ? 39.020 77.149 40.689 1.00 15.25 367 PHE B O 1
ATOM 6157 N N . PHE B 1 368 ? 39.942 76.130 38.898 1.00 14.42 368 PHE B N 1
ATOM 6158 C CA . PHE B 1 368 ? 39.427 74.807 39.258 1.00 15.11 368 PHE B CA 1
ATOM 6159 C C . PHE B 1 368 ? 40.392 74.125 40.223 1.00 15.85 368 PHE B C 1
ATOM 6160 O O . PHE B 1 368 ? 41.140 73.208 39.876 1.00 16.78 368 PHE B O 1
ATOM 6168 N N . ALA B 1 369 ? 40.357 74.616 41.456 1.00 16.90 369 ALA B N 1
ATOM 6169 C CA . ALA B 1 369 ? 41.232 74.167 42.526 1.00 18.68 369 ALA B CA 1
ATOM 6170 C C . ALA B 1 369 ? 40.579 74.560 43.838 1.00 19.80 369 ALA B C 1
ATOM 6171 O O . ALA B 1 369 ? 39.799 75.511 43.878 1.00 19.85 369 ALA B O 1
ATOM 6173 N N . GLU B 1 370 ? 40.903 73.851 44.916 1.00 21.56 370 GLU B N 1
ATOM 6174 C CA . GLU B 1 370 ? 40.368 74.209 46.224 1.00 24.97 370 GLU B CA 1
ATOM 6175 C C . GLU B 1 370 ? 40.896 75.566 46.691 1.00 25.63 370 GLU B C 1
ATOM 6176 O O . GLU B 1 370 ? 40.145 76.388 47.218 1.00 26.44 370 GLU B O 1
ATOM 6182 N N . GLY B 1 371 ? 42.186 75.803 46.494 1.00 25.88 371 GLY B N 1
ATOM 6183 C CA . GLY B 1 371 ? 42.779 77.057 46.914 1.00 26.64 371 GLY B CA 1
ATOM 6184 C C . GLY B 1 371 ? 42.914 77.137 48.425 1.00 26.86 371 GLY B C 1
ATOM 6185 O O . GLY B 1 371 ? 42.715 76.136 49.115 1.00 27.07 371 GLY B O 1
ATOM 6186 N N . PRO B 1 372 ? 43.228 78.331 48.956 1.00 27.16 372 PRO B N 1
ATOM 6187 C CA . PRO B 1 372 ? 43.416 79.585 48.214 1.00 26.28 372 PRO B CA 1
ATOM 6188 C C . PRO B 1 372 ? 44.659 79.583 47.338 1.00 23.92 372 PRO B C 1
ATOM 6189 O O . PRO B 1 372 ? 45.566 78.782 47.530 1.00 25.12 372 PRO B O 1
ATOM 6193 N N . VAL B 1 373 ? 44.675 80.477 46.364 1.00 21.05 373 VAL B N 1
ATOM 6194 C CA . VAL B 1 373 ? 45.820 80.622 45.483 1.00 18.87 373 VAL B CA 1
ATOM 6195 C C . VAL B 1 373 ? 46.542 81.916 45.827 1.00 17.96 373 VAL B C 1
ATOM 6196 O O . VAL B 1 373 ? 45.978 83.002 45.692 1.00 17.99 373 VAL B O 1
ATOM 6200 N N . TYR B 1 374 ? 47.790 81.789 46.278 1.00 16.64 374 TYR B N 1
ATOM 6201 C CA . TYR B 1 374 ? 48.586 82.944 46.680 1.00 15.88 374 TYR B CA 1
ATOM 6202 C C . TYR B 1 374 ? 49.748 83.238 45.745 1.00 14.85 374 TYR B C 1
ATOM 6203 O O . TYR B 1 374 ? 50.363 84.295 45.837 1.00 15.33 374 TYR B O 1
ATOM 6212 N N . ASN B 1 375 ? 50.055 82.304 44.853 1.00 14.27 375 ASN B N 1
ATOM 6213 C CA . ASN B 1 375 ? 51.256 82.431 44.034 1.00 14.58 375 ASN B CA 1
ATOM 6214 C C . ASN B 1 375 ? 51.167 81.526 42.808 1.00 14.28 375 ASN B C 1
ATOM 6215 O O . ASN B 1 375 ? 50.197 80.778 42.642 1.00 14.51 375 ASN B O 1
ATOM 6220 N N . PHE B 1 376 ? 52.178 81.611 41.950 1.00 14.87 376 PHE B N 1
ATOM 6221 C CA . PHE B 1 376 ? 52.244 80.831 40.712 1.00 15.94 376 PHE B CA 1
ATOM 6222 C C . PHE B 1 376 ? 52.130 79.328 40.979 1.00 15.63 376 PHE B C 1
ATOM 6223 O O . PHE B 1 376 ? 51.347 78.622 40.334 1.00 15.99 376 PHE B O 1
ATOM 6231 N N . ALA B 1 377 ? 52.905 78.842 41.941 1.00 17.00 377 ALA B N 1
ATOM 6232 C CA . ALA B 1 377 ? 52.911 77.426 42.274 1.00 17.76 377 ALA B CA 1
ATOM 6233 C C . ALA B 1 377 ? 51.510 76.954 42.661 1.00 17.84 377 ALA B C 1
ATOM 6234 O O . ALA B 1 377 ? 51.052 75.912 42.187 1.00 19.02 377 ALA B O 1
ATOM 6236 N N . ASP B 1 378 ? 50.822 77.732 43.495 1.00 17.86 378 ASP B N 1
ATOM 6237 C CA . ASP B 1 378 ? 49.459 77.382 43.899 1.00 18.23 378 ASP B CA 1
ATOM 6238 C C . ASP B 1 378 ? 48.535 77.287 42.692 1.00 17.54 378 ASP B C 1
ATOM 6239 O O . ASP B 1 378 ? 47.674 76.410 42.636 1.00 19.08 378 ASP B O 1
ATOM 6244 N N . SER B 1 379 ? 48.696 78.203 41.740 1.00 17.18 379 SER B N 1
ATOM 6245 C CA . SER B 1 379 ? 47.799 78.241 40.592 1.00 17.15 379 SER B CA 1
ATOM 6246 C C . SER B 1 379 ? 47.927 76.958 39.771 1.00 16.45 379 SER B C 1
ATOM 6247 O O . SER B 1 379 ? 46.966 76.528 39.130 1.00 16.03 379 SER B O 1
ATOM 6250 N N . LYS B 1 380 ? 49.107 76.341 39.820 1.00 17.72 380 LYS B N 1
ATOM 6251 C CA . LYS B 1 380 ? 49.373 75.121 39.068 1.00 19.71 380 LYS B CA 1
ATOM 6252 C C . LYS B 1 380 ? 48.657 73.880 39.613 1.00 20.75 380 LYS B C 1
ATOM 6253 O O . LYS B 1 380 ? 48.714 72.816 39.001 1.00 22.41 380 LYS B O 1
ATOM 6259 N N . LYS B 1 381 ? 47.979 74.021 40.750 1.00 20.42 381 LYS B N 1
ATOM 6260 C CA . LYS B 1 381 ? 47.133 72.959 41.286 1.00 21.56 381 LYS B CA 1
ATOM 6261 C C . LYS B 1 381 ? 45.842 72.838 40.474 1.00 19.36 381 LYS B C 1
ATOM 6262 O O . LYS B 1 381 ? 45.104 71.859 40.600 1.00 20.38 381 LYS B O 1
ATOM 6268 N N . SER B 1 382 ? 45.563 73.843 39.649 1.00 17.12 382 SER B N 1
ATOM 6269 C CA . SER B 1 382 ? 44.316 73.881 38.892 1.00 16.75 382 SER B CA 1
ATOM 6270 C C . SER B 1 382 ? 44.145 72.700 37.950 1.00 16.49 382 SER B C 1
ATOM 6271 O O . SER B 1 382 ? 45.092 72.263 37.296 1.00 17.64 382 SER B O 1
ATOM 6274 N N . ASP B 1 383 ? 42.914 72.208 37.868 1.00 15.92 383 ASP B N 1
ATOM 6275 C CA . ASP B 1 383 ? 42.576 71.121 36.958 1.00 16.51 383 ASP B CA 1
ATOM 6276 C C . ASP B 1 383 ? 42.348 71.722 35.572 1.00 16.63 383 ASP B C 1
ATOM 6277 O O . ASP B 1 383 ? 41.261 72.194 35.252 1.00 16.55 383 ASP B O 1
ATOM 6282 N N . THR B 1 384 ? 43.393 71.707 34.755 1.00 16.11 384 THR B N 1
ATOM 6283 C CA . THR B 1 384 ? 43.329 72.330 33.444 1.00 16.40 384 THR B CA 1
ATOM 6284 C C . THR B 1 384 ? 42.508 71.518 32.442 1.00 16.14 384 THR B C 1
ATOM 6285 O O . THR B 1 384 ? 41.976 72.077 31.482 1.00 16.57 384 THR B O 1
ATOM 6289 N N . GLU B 1 385 ? 42.409 70.207 32.649 1.00 16.22 385 GLU B N 1
ATOM 6290 C CA . GLU B 1 385 ? 41.533 69.410 31.792 1.00 16.98 385 GLU B CA 1
ATOM 6291 C C . GLU B 1 385 ? 40.084 69.841 32.000 1.00 15.68 385 GLU B C 1
ATOM 6292 O O . GLU B 1 385 ? 39.331 70.043 31.040 1.00 16.49 385 GLU B O 1
ATOM 6298 N N . LYS B 1 386 ? 39.707 70.003 33.263 1.00 15.27 386 LYS B N 1
ATOM 6299 C CA . LYS B 1 386 ? 38.376 70.474 33.604 1.00 15.85 386 LYS B CA 1
ATOM 6300 C C . LYS B 1 386 ? 38.159 71.895 33.088 1.00 15.65 386 LYS B C 1
ATOM 6301 O O . LYS B 1 386 ? 37.085 72.213 32.562 1.00 15.58 386 LYS B O 1
ATOM 6307 N N . PHE B 1 387 ? 39.166 72.757 33.233 1.00 14.90 387 PHE B N 1
ATOM 6308 C CA . PHE B 1 387 ? 39.026 74.104 32.702 1.00 14.63 387 PHE B CA 1
ATOM 6309 C C . PHE B 1 387 ? 38.716 74.065 31.209 1.00 14.59 387 PHE B C 1
ATOM 6310 O O . PHE B 1 387 ? 37.855 74.798 30.732 1.00 14.24 387 PHE B O 1
ATOM 6318 N N . GLY B 1 388 ? 39.421 73.216 30.469 1.00 14.70 388 GLY B N 1
ATOM 6319 C CA . GLY B 1 388 ? 39.184 73.102 29.040 1.00 14.73 388 GLY B CA 1
ATOM 6320 C C . GLY B 1 388 ? 37.754 72.700 28.704 1.00 14.70 388 GLY B C 1
ATOM 6321 O O . GLY B 1 388 ? 37.131 73.264 27.795 1.00 14.85 388 GLY B O 1
ATOM 6322 N N . ARG B 1 389 ? 37.227 71.729 29.442 1.00 15.41 389 ARG B N 1
ATOM 6323 C CA . ARG B 1 389 ? 35.849 71.300 29.239 1.00 15.68 389 ARG B CA 1
ATOM 6324 C C . ARG B 1 389 ? 34.872 72.435 29.547 1.00 15.36 389 ARG B C 1
ATOM 6325 O O . ARG B 1 389 ? 33.907 72.644 28.817 1.00 15.48 389 ARG B O 1
ATOM 6333 N N . PHE B 1 390 ? 35.122 73.156 30.637 1.00 14.90 390 PHE B N 1
ATOM 6334 C CA . PHE B 1 390 ? 34.292 74.297 31.006 1.00 14.66 390 PHE B CA 1
ATOM 6335 C C . PHE B 1 390 ? 34.338 75.378 29.931 1.00 13.93 390 PHE B C 1
ATOM 6336 O O . PHE B 1 390 ? 33.301 75.867 29.479 1.00 14.74 390 PHE B O 1
ATOM 6344 N N . PHE B 1 391 ? 35.549 75.737 29.519 1.00 14.64 391 PHE B N 1
ATOM 6345 C CA . PHE B 1 391 ? 35.736 76.772 28.516 1.00 13.49 391 PHE B CA 1
ATOM 6346 C C . PHE B 1 391 ? 34.996 76.453 27.212 1.00 13.78 391 PHE B C 1
ATOM 6347 O O . PHE B 1 391 ? 34.269 77.297 26.677 1.00 13.88 391 PHE B O 1
ATOM 6355 N N . ARG B 1 392 ? 35.183 75.241 26.697 1.00 13.56 392 ARG B N 1
ATOM 6356 C CA . ARG B 1 392 ? 34.545 74.868 25.441 1.00 13.76 392 ARG B CA 1
ATOM 6357 C C . ARG B 1 392 ? 33.027 74.783 25.589 1.00 13.73 392 ARG B C 1
ATOM 6358 O O . ARG B 1 392 ? 32.284 75.141 24.671 1.00 15.21 392 ARG B O 1
ATOM 6366 N N . GLY B 1 393 ? 32.566 74.294 26.737 1.00 14.19 393 GLY B N 1
ATOM 6367 C CA . GLY B 1 393 ? 31.140 74.233 27.003 1.00 14.59 393 GLY B CA 1
ATOM 6368 C C . GLY B 1 393 ? 30.528 75.619 27.041 1.00 14.38 393 GLY B C 1
ATOM 6369 O O . GLY B 1 393 ? 29.423 75.834 26.542 1.00 15.21 393 GLY B O 1
ATOM 6370 N N . MET B 1 394 ? 31.246 76.574 27.623 1.00 14.38 394 MET B N 1
ATOM 6371 C CA . MET B 1 394 ? 30.744 77.933 27.698 1.00 13.93 394 MET B CA 1
ATOM 6372 C C . MET B 1 394 ? 30.681 78.600 26.326 1.00 13.15 394 MET B C 1
ATOM 6373 O O . MET B 1 394 ? 29.736 79.338 26.052 1.00 13.69 394 MET B O 1
ATOM 6378 N N . LEU B 1 395 ? 31.643 78.311 25.449 1.00 13.14 395 LEU B N 1
ATOM 6379 C CA . LEU B 1 395 ? 31.585 78.838 24.079 1.00 14.24 395 LEU B CA 1
ATOM 6380 C C . LEU B 1 395 ? 30.260 78.483 23.418 1.00 14.83 395 LEU B C 1
ATOM 6381 O O . LEU B 1 395 ? 29.598 79.337 22.815 1.00 15.39 395 LEU B O 1
ATOM 6386 N N . GLU B 1 396 ? 29.877 77.217 23.557 1.00 15.64 396 GLU B N 1
ATOM 6387 C CA . GLU B 1 396 ? 28.650 76.702 22.957 1.00 16.76 396 GLU B CA 1
ATOM 6388 C C . GLU B 1 396 ? 27.419 77.387 23.532 1.00 16.70 396 GLU B C 1
ATOM 6389 O O . GLU B 1 396 ? 26.413 77.534 22.842 1.00 18.24 396 GLU B O 1
ATOM 6395 N N . GLU B 1 397 ? 27.505 77.791 24.799 1.00 15.81 397 GLU B N 1
ATOM 6396 C CA . GLU B 1 397 ? 26.430 78.514 25.474 1.00 16.33 397 GLU B CA 1
ATOM 6397 C C . GLU B 1 397 ? 26.476 80.027 25.243 1.00 16.32 397 GLU B C 1
ATOM 6398 O O . GLU B 1 397 ? 25.686 80.764 25.832 1.00 19.32 397 GLU B O 1
ATOM 6404 N N . GLY B 1 398 ? 27.412 80.500 24.423 1.00 14.85 398 GLY B N 1
ATOM 6405 C CA . GLY B 1 398 ? 27.471 81.914 24.089 1.00 14.77 398 GLY B CA 1
ATOM 6406 C C . GLY B 1 398 ? 28.230 82.784 25.075 1.00 13.49 398 GLY B C 1
ATOM 6407 O O . GLY B 1 398 ? 27.932 83.968 25.211 1.00 13.61 398 GLY B O 1
ATOM 6408 N N . VAL B 1 399 ? 29.233 82.209 25.734 1.00 12.77 399 VAL B N 1
ATOM 6409 C CA . VAL B 1 399 ? 30.078 82.972 26.655 1.00 12.93 399 VAL B CA 1
ATOM 6410 C C . VAL B 1 399 ? 31.532 82.714 26.309 1.00 12.68 399 VAL B C 1
ATOM 6411 O O . VAL B 1 399 ? 31.928 81.560 26.118 1.00 13.41 399 VAL B O 1
ATOM 6415 N N . TYR B 1 400 ? 32.316 83.792 26.222 1.00 11.72 400 TYR B N 1
ATOM 6416 C CA . TYR B 1 400 ? 33.725 83.721 25.856 1.00 12.18 400 TYR B CA 1
ATOM 6417 C C . TYR B 1 400 ? 34.612 84.184 27.015 1.00 12.31 400 TYR B C 1
ATOM 6418 O O . TYR B 1 400 ? 34.768 85.384 27.256 1.00 13.20 400 TYR B O 1
ATOM 6427 N N . PHE B 1 401 ? 35.151 83.220 27.757 1.00 12.93 401 PHE B N 1
ATOM 6428 C CA . PHE B 1 401 ? 36.152 83.505 28.785 1.00 13.78 401 PHE B CA 1
ATOM 6429 C C . PHE B 1 401 ? 37.549 83.480 28.173 1.00 14.08 401 PHE B C 1
ATOM 6430 O O . PHE B 1 401 ? 37.729 83.073 27.024 1.00 14.44 401 PHE B O 1
ATOM 6438 N N . ALA B 1 402 ? 38.552 83.901 28.936 1.00 14.76 402 ALA B N 1
ATOM 6439 C CA . ALA B 1 402 ? 39.927 83.777 28.463 1.00 15.92 402 ALA B CA 1
ATOM 6440 C C . ALA B 1 402 ? 40.236 82.307 28.185 1.00 15.28 402 ALA B C 1
ATOM 6441 O O . ALA B 1 402 ? 39.921 81.450 29.000 1.00 15.85 402 ALA B O 1
ATOM 6443 N N . PRO B 1 403 ? 40.849 82.038 27.035 1.00 14.93 403 PRO B N 1
ATOM 6444 C CA . PRO B 1 403 ? 41.180 80.668 26.627 1.00 15.23 403 PRO B CA 1
ATOM 6445 C C . PRO B 1 403 ? 42.403 80.122 27.357 1.00 14.55 403 PRO B C 1
ATOM 6446 O O . PRO B 1 403 ? 43.334 79.625 26.724 1.00 16.41 403 PRO B O 1
ATOM 6450 N N . SER B 1 404 ? 42.388 80.216 28.682 1.00 14.30 404 SER B N 1
ATOM 6451 C CA . SER B 1 404 ? 43.472 79.707 29.512 1.00 14.51 404 SER B CA 1
ATOM 6452 C C . SER B 1 404 ? 43.024 79.783 30.951 1.00 14.14 404 SER B C 1
ATOM 6453 O O . SER B 1 404 ? 42.369 80.745 31.342 1.00 15.43 404 SER B O 1
ATOM 6456 N N . GLN B 1 405 ? 43.456 78.811 31.754 1.00 13.94 405 GLN B N 1
ATOM 6457 C CA . GLN B 1 405 ? 43.208 78.842 33.184 1.00 13.80 405 GLN B CA 1
ATOM 6458 C C . GLN B 1 405 ? 44.115 79.899 33.824 1.00 14.07 405 GLN B C 1
ATOM 6459 O O . GLN B 1 405 ? 43.857 80.373 34.931 1.00 14.96 405 GLN B O 1
ATOM 6465 N N . PHE B 1 406 ? 45.167 80.286 33.111 1.00 13.88 406 PHE B N 1
ATOM 6466 C CA . PHE B 1 406 ? 46.190 81.159 33.671 1.00 13.91 406 PHE B CA 1
ATOM 6467 C C . PHE B 1 406 ? 46.124 82.595 33.149 1.00 14.45 406 PHE B C 1
ATOM 6468 O O . PHE B 1 406 ? 47.137 83.271 32.996 1.00 16.75 406 PHE B O 1
ATOM 6476 N N . GLU B 1 407 ? 44.902 83.062 32.927 1.00 14.30 407 GLU B N 1
ATOM 6477 C CA . GLU B 1 407 ? 44.642 84.454 32.573 1.00 15.39 407 GLU B CA 1
ATOM 6478 C C . GLU B 1 407 ? 43.458 84.955 33.384 1.00 15.18 407 GLU B C 1
ATOM 6479 O O . GLU B 1 407 ? 42.499 84.219 33.603 1.00 18.58 407 GLU B O 1
ATOM 6485 N N . ALA B 1 408 ? 43.521 86.203 33.829 1.00 15.36 408 ALA B N 1
ATOM 6486 C CA . ALA B 1 408 ? 42.384 86.849 34.469 1.00 15.35 408 ALA B CA 1
ATOM 6487 C C . ALA B 1 408 ? 41.318 87.180 33.442 1.00 15.83 408 ALA B C 1
ATOM 6488 O O . ALA B 1 408 ? 41.592 87.228 32.245 1.00 19.61 408 ALA B O 1
ATOM 6490 N N . GLY B 1 409 ? 40.106 87.420 33.931 1.00 13.48 409 GLY B N 1
ATOM 6491 C CA . GLY B 1 409 ? 38.993 87.870 33.116 1.00 14.48 409 GLY B CA 1
ATOM 6492 C C . GLY B 1 409 ? 38.649 89.323 33.391 1.00 12.75 409 GLY B C 1
ATOM 6493 O O . GLY B 1 409 ? 39.071 89.909 34.399 1.00 12.50 409 GLY B O 1
ATOM 6494 N N . PHE B 1 410 ? 37.850 89.896 32.498 1.00 12.15 410 PHE B N 1
ATOM 6495 C CA . PHE B 1 410 ? 37.590 91.328 32.479 1.00 12.34 410 PHE B CA 1
ATOM 6496 C C . PHE B 1 410 ? 36.131 91.601 32.217 1.00 12.34 410 PHE B C 1
ATOM 6497 O O . PHE B 1 410 ? 35.532 90.970 31.343 1.00 13.22 410 PHE B O 1
ATOM 6505 N N . THR B 1 411 ? 35.576 92.550 32.966 1.00 12.22 411 THR B N 1
ATOM 6506 C CA . THR B 1 411 ? 34.238 93.053 32.690 1.00 11.75 411 THR B CA 1
ATOM 6507 C C . THR B 1 411 ? 34.331 94.487 32.172 1.00 12.28 411 THR B C 1
ATOM 6508 O O . THR B 1 411 ? 35.397 95.105 32.193 1.00 13.66 411 THR B O 1
ATOM 6512 N N . SER B 1 412 ? 33.203 95.014 31.711 1.00 12.34 412 SER B N 1
ATOM 6513 C CA . SER B 1 412 ? 33.181 96.327 31.084 1.00 12.50 412 SER B CA 1
ATOM 6514 C C . SER B 1 412 ? 31.933 97.075 31.494 1.00 11.87 412 SER B C 1
ATOM 6515 O O . SER B 1 412 ? 30.968 96.482 31.995 1.00 12.09 412 SER B O 1
ATOM 6518 N N . LEU B 1 413 ? 31.939 98.377 31.233 1.00 12.30 413 LEU B N 1
ATOM 6519 C CA . LEU B 1 413 ? 30.781 99.213 31.512 1.00 12.00 413 LEU B CA 1
ATOM 6520 C C . LEU B 1 413 ? 29.583 98.864 30.636 1.00 12.79 413 LEU B C 1
ATOM 6521 O O . LEU B 1 413 ? 28.461 99.254 30.948 1.00 13.75 413 LEU B O 1
ATOM 6526 N N . ALA B 1 414 ? 29.812 98.126 29.553 1.00 12.24 414 ALA B N 1
ATOM 6527 C CA . ALA B 1 414 ? 28.733 97.710 28.669 1.00 12.87 414 ALA B CA 1
ATOM 6528 C C . ALA B 1 414 ? 28.112 96.372 29.075 1.00 12.85 414 ALA B C 1
ATOM 6529 O O . ALA B 1 414 ? 27.079 95.974 28.530 1.00 14.29 414 ALA B O 1
ATOM 6531 N N . HIS B 1 415 ? 28.722 95.671 30.026 1.00 12.51 415 HIS B N 1
ATOM 6532 C CA . HIS B 1 415 ? 28.079 94.475 30.572 1.00 13.01 415 HIS B CA 1
ATOM 6533 C C . HIS B 1 415 ? 26.906 94.889 31.433 1.00 12.99 415 HIS B C 1
ATOM 6534 O O . HIS B 1 415 ? 27.035 95.777 32.271 1.00 15.57 415 HIS B O 1
ATOM 6541 N N . THR B 1 416 ? 25.764 94.241 31.231 1.00 13.39 416 THR B N 1
ATOM 6542 C CA . THR B 1 416 ? 24.555 94.544 31.992 1.00 14.15 416 THR B CA 1
ATOM 6543 C C . THR B 1 416 ? 24.334 93.484 33.061 1.00 14.08 416 THR B C 1
ATOM 6544 O O . THR B 1 416 ? 24.898 92.395 32.986 1.00 14.08 416 THR B O 1
ATOM 6548 N N . PRO B 1 417 ? 23.473 93.786 34.047 1.00 14.89 417 PRO B N 1
ATOM 6549 C CA . PRO B 1 417 ? 23.140 92.753 35.034 1.00 15.46 417 PRO B CA 1
ATOM 6550 C C . PRO B 1 417 ? 22.577 91.502 34.370 1.00 15.19 417 PRO B C 1
ATOM 6551 O O . PRO B 1 417 ? 22.785 90.390 34.848 1.00 15.65 417 PRO B O 1
ATOM 6555 N N . GLU B 1 418 ? 21.881 91.687 33.253 1.00 15.24 418 GLU B N 1
ATOM 6556 C CA . GLU B 1 418 ? 21.330 90.566 32.508 1.00 16.27 418 GLU B CA 1
ATOM 6557 C C . GLU B 1 418 ? 22.417 89.716 31.826 1.00 15.73 418 GLU B C 1
ATOM 6558 O O . GLU B 1 418 ? 22.326 88.489 31.824 1.00 16.37 418 GLU B O 1
ATOM 6564 N N . ASP B 1 419 ? 23.445 90.362 31.270 1.00 14.66 419 ASP B N 1
ATOM 6565 C CA . ASP B 1 419 ? 24.598 89.636 30.740 1.00 14.63 419 ASP B CA 1
ATOM 6566 C C . ASP B 1 419 ? 25.150 88.731 31.836 1.00 13.99 419 ASP B C 1
ATOM 6567 O O . ASP B 1 419 ? 25.468 87.569 31.600 1.00 14.63 419 ASP B O 1
ATOM 6572 N N . ILE B 1 420 ? 25.304 89.294 33.027 1.00 13.62 420 ILE B N 1
ATOM 6573 C CA . ILE B 1 420 ? 25.875 88.556 34.138 1.00 14.13 420 ILE B CA 1
ATOM 6574 C C . ILE B 1 420 ? 24.995 87.366 34.533 1.00 14.12 420 ILE B C 1
ATOM 6575 O O . ILE B 1 420 ? 25.493 86.259 34.737 1.00 14.44 420 ILE B O 1
ATOM 6580 N N . GLN B 1 421 ? 23.690 87.593 34.648 1.00 14.82 421 GLN B N 1
ATOM 6581 C CA A GLN B 1 421 ? 22.774 86.524 35.019 0.71 15.17 421 GLN B CA 1
ATOM 6582 C CA B GLN B 1 421 ? 22.773 86.521 35.020 0.29 15.51 421 GLN B CA 1
ATOM 6583 C C . GLN B 1 421 ? 22.768 85.394 33.995 1.00 15.38 421 GLN B C 1
ATOM 6584 O O . GLN B 1 421 ? 22.767 84.216 34.359 1.00 15.58 421 GLN B O 1
ATOM 6595 N N . LEU B 1 422 ? 22.773 85.751 32.712 1.00 15.28 422 LEU B N 1
ATOM 6596 C CA . LEU B 1 422 ? 22.791 84.742 31.659 1.00 14.69 422 LEU B CA 1
ATOM 6597 C C . LEU B 1 422 ? 24.086 83.943 31.708 1.00 14.02 422 LEU B C 1
ATOM 6598 O O . LEU B 1 422 ? 24.092 82.728 31.463 1.00 14.97 422 LEU B O 1
ATOM 6603 N N . THR B 1 423 ? 25.181 84.620 32.046 1.00 14.10 423 THR B N 1
ATOM 6604 C CA . THR B 1 423 ? 26.471 83.962 32.161 1.00 13.79 423 THR B CA 1
ATOM 6605 C C . THR B 1 423 ? 26.495 82.960 33.323 1.00 13.64 423 THR B C 1
ATOM 6606 O O . THR B 1 423 ? 26.958 81.821 33.171 1.00 14.76 423 THR B O 1
ATOM 6610 N N . ILE B 1 424 ? 25.993 83.384 34.481 1.00 14.31 424 ILE B N 1
ATOM 6611 C CA . ILE B 1 424 ? 25.934 82.497 35.634 1.00 15.24 424 ILE B CA 1
ATOM 6612 C C . ILE B 1 424 ? 25.066 81.273 35.337 1.00 15.19 424 ILE B C 1
ATOM 6613 O O . ILE B 1 424 ? 25.433 80.140 35.666 1.00 15.77 424 ILE B O 1
ATOM 6618 N N . ALA B 1 425 ? 23.911 81.498 34.713 1.00 15.80 425 ALA B N 1
ATOM 6619 C CA . ALA B 1 425 ? 23.021 80.396 34.362 1.00 16.23 425 ALA B CA 1
ATOM 6620 C C . ALA B 1 425 ? 23.705 79.402 33.429 1.00 16.30 425 ALA B C 1
ATOM 6621 O O . ALA B 1 425 ? 23.598 78.191 33.619 1.00 16.82 425 ALA B O 1
ATOM 6623 N N . ALA B 1 426 ? 24.422 79.915 32.433 1.00 15.44 426 ALA B N 1
ATOM 6624 C CA . ALA B 1 426 ? 25.156 79.056 31.514 1.00 15.98 426 ALA B CA 1
ATOM 6625 C C . ALA B 1 426 ? 26.232 78.270 32.258 1.00 15.52 426 ALA B C 1
ATOM 6626 O O . ALA B 1 426 ? 26.404 77.073 32.019 1.00 16.51 426 ALA B O 1
ATOM 6628 N N . ALA B 1 427 ? 26.939 78.940 33.168 1.00 15.59 427 ALA B N 1
ATOM 6629 C CA . ALA B 1 427 ? 27.973 78.281 33.958 1.00 15.67 427 ALA B CA 1
ATOM 6630 C C . ALA B 1 427 ? 27.409 77.103 34.757 1.00 16.95 427 ALA B C 1
ATOM 6631 O O . ALA B 1 427 ? 28.012 76.033 34.802 1.00 17.61 427 ALA B O 1
ATOM 6633 N N A GLU B 1 428 ? 26.250 77.289 35.378 0.40 17.44 428 GLU B N 1
ATOM 6634 N N B GLU B 1 428 ? 26.252 77.310 35.382 0.60 17.26 428 GLU B N 1
ATOM 6635 C CA A GLU B 1 428 ? 25.659 76.198 36.144 0.40 18.90 428 GLU B CA 1
ATOM 6636 C CA B GLU B 1 428 ? 25.595 76.247 36.139 0.60 19.15 428 GLU B CA 1
ATOM 6637 C C A GLU B 1 428 ? 25.281 75.025 35.242 0.40 18.67 428 GLU B C 1
ATOM 6638 C C B GLU B 1 428 ? 25.305 75.050 35.236 0.60 18.86 428 GLU B C 1
ATOM 6639 O O A GLU B 1 428 ? 25.456 73.868 35.618 0.40 19.34 428 GLU B O 1
ATOM 6640 O O B GLU B 1 428 ? 25.576 73.909 35.601 0.60 19.46 428 GLU B O 1
ATOM 6651 N N . ARG B 1 429 ? 24.774 75.321 34.047 1.00 17.46 429 ARG B N 1
ATOM 6652 C CA . ARG B 1 429 ? 24.456 74.262 33.091 1.00 17.79 429 ARG B CA 1
ATOM 6653 C C . ARG B 1 429 ? 25.706 73.492 32.676 1.00 16.94 429 ARG B C 1
ATOM 6654 O O . ARG B 1 429 ? 25.721 72.261 32.700 1.00 17.62 429 ARG B O 1
ATOM 6662 N N . VAL B 1 430 ? 26.756 74.217 32.302 1.00 16.13 430 VAL B N 1
ATOM 6663 C CA . VAL B 1 430 ? 27.984 73.566 31.873 1.00 16.48 430 VAL B CA 1
ATOM 6664 C C . VAL B 1 430 ? 28.629 72.772 33.006 1.00 16.66 430 VAL B C 1
ATOM 6665 O O . VAL B 1 430 ? 29.018 71.613 32.819 1.00 17.54 430 VAL B O 1
ATOM 6669 N N . LEU B 1 431 ? 28.727 73.386 34.182 1.00 17.19 431 LEU B N 1
ATOM 6670 C CA . LEU B 1 431 ? 29.324 72.713 35.332 1.00 18.32 431 LEU B CA 1
ATOM 6671 C C . LEU B 1 431 ? 28.566 71.445 35.723 1.00 19.41 431 LEU B C 1
ATOM 6672 O O . LEU B 1 431 ? 29.159 70.487 36.213 1.00 20.35 431 LEU B O 1
ATOM 6677 N N . SER B 1 432 ? 27.258 71.433 35.491 1.00 19.63 432 SER B N 1
ATOM 6678 C CA . SER B 1 432 ? 26.454 70.257 35.806 1.00 21.43 432 SER B CA 1
ATOM 6679 C C . SER B 1 432 ? 26.721 69.102 34.834 1.00 23.40 432 SER B C 1
ATOM 6680 O O . SER B 1 432 ? 26.295 67.972 35.078 1.00 24.85 432 SER B O 1
ATOM 6683 N N . ARG B 1 433 ? 27.423 69.388 33.738 1.00 24.30 433 ARG B N 1
ATOM 6684 C CA . ARG B 1 433 ? 27.637 68.400 32.676 1.00 26.58 433 ARG B CA 1
ATOM 6685 C C . ARG B 1 433 ? 29.078 67.894 32.567 1.00 28.07 433 ARG B C 1
ATOM 6686 O O . ARG B 1 433 ? 29.313 66.794 32.057 1.00 29.08 433 ARG B O 1
ATOM 6694 N N . ILE B 1 434 ? 30.027 68.694 33.043 1.00 28.22 434 ILE B N 1
ATOM 6695 C CA . ILE B 1 434 ? 31.436 68.324 32.996 1.00 29.71 434 ILE B CA 1
ATOM 6696 C C . ILE B 1 434 ? 31.886 67.697 34.311 1.00 33.76 434 ILE B C 1
ATOM 6697 O O . ILE B 1 434 ? 31.140 67.681 35.290 1.00 33.59 434 ILE B O 1
#

Sequence (856 aa):
SFSLQKSEEEAFNAAKNLMPGGVNSPVRAFKSSVGGQQPVLIIDSVKGSKMWDIDGNEYIDDYVGSSWGPAIIGHADDEVLAALAETMMKKGTSSFGAPCLLENVLAEMVISAVPSIEMVRFVNSGTEACMMGVLRLARAFTNKEKFIKKFEEGCYHGHANAFLVVKAGSGVATLGLPDSPGVPKAATSDTLTAPYNDLEAVEKLFAAHKGEISAVILEPVVGNSSGFIPPTPEFINGLRQLTKDNGVLLIFDEVMMTGFRLAYGGAQEYFGITPDLTTLGKKKIIIGGGLPVVGAYGGRRDIMEMMVAPAGPMMYQAGTLSGNPLLAMTAGIHTLKRLKQAGTYEYLDKITKELTNGILEAGKKTGHPMCGGYISSGMFGFFFAEGPVYNFADSKKSDTEKFGRFFRGMLEEGVYFAPSQFEAGFTSLAHTPEDIQLTIAAAEERVLSRISFSLQKSEEAFNAAKNLMPGGVNSPVRAFKSVGGQPVLIDSVKGSKMMWDIDGNEYIDDYVGSSWGPAIIGHADDEVLAALAETMMKKGTSSFGAPCLLENVLAEMVISAVPSIEMVRFVNSGTEACMMGVLRLARAFTNKEEKFIKKFEGCYHGHANAFLVKAGSGVATLGLPDSSPGVPKAATSDTLTAPYNDLEAVEKLFAAHKGEISAVILEPVVGNSSGFIPPTPEFINGLRQLTKKDNGVLLIFDEVMMTGFRLAYGGAQEYFGIITPDLTTLGKKKIIIGGGLLPVVGAYGGRRRDIMEEMMVAPAGPMMYQAGTLSSGNPLAMTAGIHTLKRRLKQAGTTYEYLDKITKELTNGILEAGKKTGHPMCGGYISSGMFGFFFAEGPVYNFADSKKSDTEKFGRFFRGMLEEGVYFAPSQFEAGFTSLAHTPEDIQQLTIAAAEERVLSRI

Foldseek 3Di:
DDDQPVQQVQQVVLVVPDPCSDDDVLQQLPLQPRRHFAWDAFWQQWTAGPVGFIFREFCCVVAQQFAGGPDVVLVVLLVVQCVVPFFDLDDDVLLVLLQVLLCVQAPFFPGKFKDFAQLQALVQVLLLLCVVLVAQAEEEEPLFDRHVDLLRQFDPPAQQPHATAGNDPPRDRVSNRRYHYDWFQCLVSVVVVCVVQQSHYRAYEGACFRFQQFTAHHDLCRVVSRLVVCVVRVHFYEHECQRQDCFLASNGPCVVSVRHTAKYKYFNNQQLPGGMIMIGGDPVSVCCEPPSHDRDDDHRRTPTNSSSSNNSVSSVVSVDPPSQVVQCVLVVLLQVLLCVLCVVQVFQKDWDDRRFKIGMFRHNDDDNGNVRSVRGDSVVVSQLQVQSVVLRHHARSGNGGITGDHSSQDNVNSVSSSVSSNVSSNPD/DDDQVVQVVQQVVLVVVDPCSDDDVLQQLVLQPRRHFAWDDFWQQWTAGPVGFIFREFCCVVAQQFAIPPDVVLVVLLVVQCVVPFFDLDDDVLLVLLQVLLCVQAVFFPGKFKDFAQLQALVQVLLLLCVVLVAQAEEEEPQFDRHVDLLRQADDDPPCQQQQAGNDPPRDSVSNRRYGYDWFQCLVRVVVVCVVQPSHYREYEYACFRFQQWTAHHDLCRVVSRLVVCVVRVHFYEHEQQRQDLFLASNGPCVVSVPHTQKYKYFNNQQLPGGMIMIGGDPVSVCCEPPSHDRDDDDRRTPTPSSSSSNSVSSVVSVDPPSQVVQCVLVVLLAVLLCVLCVVLVFQKDWDDRRFKIGMFRANDDDNGSVSNVRGDSVVVSQLQVQSVVLRHHASSGNGGITGDHSSQDSVNSVSSSVSSSVSSNPD

GO terms:
  GO:0030170 pyridoxal phosphate binding (F, IDA)
  GO:0042803 protein homodimerization activity (F, IDA)
  GO:0042286 glutamate-1-semialdehyde 2,1-aminomutase activity (F, EXP)
  GO:0005829 cytosol (C, IDA)
  GO:0048046 apoplast (C, HDA)
  GO:0009507 chloroplast (C, HDA)
  GO:0009536 plastid (C, HDA)
  GO:0009570 chloroplast stroma (C, HDA)
  GO:0009941 chloroplast envelope (C, HDA)
  GO:0009416 response to light stimulus (P, IEP)
  GO:0006779 porphyrin-containing compound biosynthetic process (P, TAS)